Protein AF-0000000076532646 (afdb_homodimer)

InterPro domains:
  IPR001054 Adenylyl cyclase class-3/4/guanylyl cyclase [PF00211] (426-469)
  IPR001054 Adenylyl cyclase class-3/4/guanylyl cyclase [PS50125] (433-471)
  IPR011644 Heme NO-binding [PF07700] (2-127)
  IPR011645 Haem NO binding associated [PF07701] (229-418)
  IPR024096 NO signalling/Golgi transport ligand-binding domain superfamily [SSF111126] (2-154)
  IPR029787 Nucleotide cyclase [G3DSA:3.30.70.1230] (420-470)
  IPR029787 Nucleotide cyclase [SSF55073] (419-469)
  IPR038158 H-NOX domain superfamily [G3DSA:3.90.1520.10] (1-157)
  IPR042463 Haem NO binding associated domain superfamily [G3DSA:3.30.450.260] (229-355)

Solvent-accessible surface area (backbone atoms only — not comparable to full-atom values): 51917 Å² total; per-residue (Å²): 111,100,88,64,89,74,60,65,66,57,53,50,49,53,48,52,50,49,23,66,73,70,70,46,56,66,58,56,51,31,20,52,45,18,35,47,50,51,52,48,43,39,72,70,70,41,36,65,62,60,59,30,31,19,90,45,67,68,41,34,49,42,38,44,33,46,51,48,56,56,47,29,71,78,36,72,81,62,84,74,61,44,48,37,66,36,54,44,95,85,74,38,36,35,38,37,38,38,26,77,63,81,88,54,70,43,26,50,51,18,32,52,33,44,45,28,39,72,77,63,74,35,54,52,48,70,43,82,59,44,76,44,78,41,82,43,71,85,38,63,27,40,38,35,34,29,40,40,42,77,57,77,70,71,72,68,67,70,61,61,86,74,72,85,76,62,77,59,58,61,48,48,51,48,47,49,50,49,49,51,46,50,48,47,31,43,46,54,43,44,60,66,56,49,76,70,68,65,50,68,58,52,53,37,45,48,49,58,65,32,64,73,70,65,81,80,65,84,77,78,72,72,75,52,93,63,70,90,72,53,53,66,55,50,25,57,63,40,20,40,33,40,28,23,36,78,83,34,30,46,68,40,51,10,40,49,45,31,70,77,40,56,67,65,66,46,81,68,35,48,50,70,75,44,34,44,58,68,28,60,64,47,52,96,44,62,58,54,44,44,68,47,38,53,38,56,35,27,37,31,44,40,53,88,72,44,59,76,89,52,52,83,36,70,64,56,38,32,34,18,26,55,44,76,37,75,93,78,53,32,37,38,37,41,35,40,75,65,60,66,28,64,66,56,32,50,61,58,72,44,31,54,55,67,48,42,85,44,46,42,55,57,56,38,22,54,50,39,43,50,46,52,53,50,50,52,50,40,51,50,50,52,51,50,32,51,51,39,49,52,49,35,51,50,43,51,52,52,32,49,40,50,47,52,55,42,48,72,75,32,58,60,73,55,46,55,35,48,57,71,70,44,84,81,72,90,76,89,65,96,79,76,89,78,85,83,83,77,71,81,64,45,67,59,47,58,70,75,42,55,70,67,56,50,50,52,48,49,53,53,51,50,52,52,47,47,62,68,57,63,114,112,100,88,64,86,73,60,65,66,58,52,50,49,52,47,51,51,50,23,65,75,69,69,47,54,65,59,56,52,32,19,50,44,18,35,47,49,50,52,49,42,39,73,70,69,40,35,63,60,60,60,28,32,20,90,45,68,68,40,32,49,42,38,43,31,47,51,47,57,55,49,28,72,79,36,72,82,60,82,73,61,43,48,39,65,34,54,45,95,85,75,37,36,36,39,38,39,37,25,76,63,80,88,56,68,44,25,50,51,18,33,53,34,46,45,29,39,72,75,63,73,36,51,49,49,69,44,81,59,45,78,45,79,41,82,43,69,85,38,64,27,39,36,36,32,28,41,39,43,77,59,78,71,72,73,69,68,70,62,62,87,75,74,83,75,62,77,60,58,62,49,50,53,50,48,49,50,50,50,51,46,50,47,48,29,44,46,53,41,44,60,65,58,49,74,71,68,64,50,68,57,53,53,39,45,50,50,59,64,30,64,74,69,66,81,82,64,84,77,78,72,72,76,52,92,62,71,90,72,53,53,65,56,48,26,58,66,38,20,40,33,39,27,23,35,78,84,34,30,46,68,40,51,9,39,50,46,32,70,77,40,56,70,66,66,44,83,70,37,48,50,72,75,43,35,45,59,68,30,60,62,46,51,97,44,62,57,53,44,45,67,47,38,53,35,55,35,28,36,32,44,41,51,87,72,45,60,77,88,50,52,84,37,69,65,56,38,33,33,19,28,56,44,75,38,75,92,78,53,32,36,37,38,39,36,41,75,62,61,66,29,63,64,56,33,49,61,60,71,44,31,54,55,67,47,42,84,46,48,41,56,58,56,39,23,55,49,40,42,51,47,54,54,48,51,53,51,41,52,51,48,50,51,51,33,51,50,40,49,52,49,34,51,50,42,51,52,53,34,49,40,52,47,53,56,42,48,74,76,33,58,60,73,56,44,56,36,47,59,71,70,44,85,79,73,88,77,89,65,96,78,76,89,79,86,82,83,78,71,80,65,46,67,58,48,57,70,74,45,55,70,66,56,50,49,51,49,48,51,53,50,49,53,51,48,46,62,69,55,63,114

pLDDT: mean 78.96, std 16.85, range [30.5, 97.56]

Foldseek 3Di:
DVQDDDDVVVVVVVLVVVCVVVVHDSLVSLLQVLLVVLVVCCVVPCVVVQLPQDPALLSSQLRVQVVQVVVCVVRVPDFDWAWAWFQDPVRKIKIKIKGPDPDNCSSVQSNSQNCCCPNVVWGKGKDWLDWDWDAFPVGIIIIIIIIIDTDDPPPPPPPDPDDCPDPVVVVVVVVVVVVVSVVVSCCVVVVVPDPPCPDLVNLLCRLAVGSDDDPPPPDDDDDDPDDDDDQLRVLALQQAKFKAAQQQFTDDHHNLVCVLQVVSVDHRDHPVVFKDWPPPRGDPGSSGCSVRQSHKIKIWTDLVRDDPVQSVFHIWIWIFGWHQDPVVRMIMTRTDTDDQEVVSCVSSVHDLVSDRPVDCVSVNHVVSHVVVVVVVVVVVVVVVVVVVVVVVVVVVVVVVVVLVVVCVPPPPVCSVCVVVVHDDDDDDDPDDDDDDDDDPPVVVVPVVDDPVVVVVVVVVVVVVVCVVPVD/DVQDDDDVVVVVVVLVVVCVVVVHDSLVSLLQVLLVVLVVCCVVPCVVVQLPQDPALQSSQLRVQVVQVVVCVVRVPDFDWAWAWFQDPVRKIKIKIKGPDPDNCSSVQSNSQNCCCPNVVWGKGKDWLDWDWDAFPVGIIIITIIIIDTDDPPPPPPPDPDDCPDPVVVVVVVVVVVVVSVVVSCCVVVVVPDPPCPDLVNLLCRLAVGSDDDPPPPDDDDDDPDDDDDLLRVLALQQAKFKAAQQQFTDDHHNLVCVLQVVSVDHRDHPVVFKDWPPPRGDPGSSRCSVRQSHKIKIWTDLVNDDPVQSPFHIWIWIFGWHQDPVVRMIMTRTDTDDQEVVSCVSSVHDLVSDRPVDCVSVNHVVSHVVVVVVVVVVVVVVVVVVVVVVVVVVVVVVVVVVVVVCVPPPPVCVVCVVVVHDDDDDDDPDDDDDDDDDPPVVVVPVVDDPVVVVVVVVVVVVVVCVVPVD

Organism: Gulo gulo (NCBI:txid48420)

Secondary structure (DSSP, 8-state):
-TT-PPPHHHHHHHHHHHHHHHT--HHHHHHHHHHHHHHHHIIIIIHHHHHTS-SSHHHHHHTHHHHHHHHHHHSTT----EEEEEE-TTS-EEEEEEESSTT-TTHHHHHHHHHHHHHH--EEEEEEEEEEEEEETTEEEEEEEEEEEEE-SHHHHT--SSS---THHHHHHHHHHHHHHHHHHHHHHHHHHS-----HHHHHHHHHHGGG--SS----PPPPSS----HHHHHHHS-SEEEEETT-BEEEE-HHHHHHSGGGGSTT-BHHHHEEEEES---SSHHHHHHTTTSPEEEEE-GGGS-GGGTTSPPPEEEEEEEEETTTTEEEEEEEE---SHHHHHHTT--GGGS-TT-THHHHHHHHHHHHHHHHHHHHHHHHHHHHHHHHHHHHHHHHHHHHHHHHHS-HHHHHHHHTTPPPP----SS--------TTHHHHHHHS-HHHHHHHHHHHHHHHHHHH--/-TT-PPPHHHHHHHHHHHHHHHT--HHHHHHHHHHHHHHHHIIIIIHHHHHTS-SSHHHHHHTHHHHHHHHHHHSTT----EEEEEE-TTS-EEEEEEESSTT-TTHHHHHHHHHHHHHH--EEEEEEEEEEEEEETTEEEEEEEEEEEEE--HHHHS--SSS---THHHHHHHHHHHHHHHHHHHHHHHHHHS-----HHHHHHHHHHGGG--SS----PPPPSS----HHHHHHHS-SEEEEETT-BEEEE-HHHHHHSGGGGSTT-BHHHHEEEEES---SSHHHHHHTTTSPEEEEE-GGGS-GGGTTSPPPEEEEEEEEETTTTEEEEEEEE---SHHHHHHTT--GGGS-TT-THHHHHHHHHHHHHHHHHHHHHHHHHHHHHHHHHHHHHHHHHHHHHHHHHS-HHHHHHHHTTPPPP----SS--------TTHHHHHHHS-HHHHHHHHHHHHHHHHHHH--

Structure (mmCIF, N/CA/C/O backbone):
data_AF-0000000076532646-model_v1
#
loop_
_entity.id
_entity.type
_entity.pdbx_description
1 polymer 'guanylate cyclase'
#
loop_
_atom_site.group_PDB
_atom_site.id
_atom_site.type_symbol
_atom_site.label_atom_id
_atom_site.label_alt_id
_atom_site.label_comp_id
_atom_site.label_asym_id
_atom_site.label_entity_id
_atom_site.label_seq_id
_atom_site.pdbx_PDB_ins_code
_atom_site.Cartn_x
_atom_site.Cartn_y
_atom_site.Cartn_z
_atom_site.occupancy
_atom_site.B_iso_or_equiv
_atom_site.auth_seq_id
_atom_site.auth_comp_id
_atom_site.auth_asym_id
_atom_site.auth_atom_id
_atom_site.pdbx_PDB_model_num
ATOM 1 N N . MET A 1 1 ? -17.031 -9.195 -20.203 1 38.28 1 MET A N 1
ATOM 2 C CA . MET A 1 1 ? -15.656 -9.5 -19.828 1 38.28 1 MET A CA 1
ATOM 3 C C . MET A 1 1 ? -15.07 -8.391 -18.969 1 38.28 1 MET A C 1
ATOM 5 O O . MET A 1 1 ? -15.25 -7.207 -19.266 1 38.28 1 MET A O 1
ATOM 9 N N . THR A 1 2 ? -14.648 -8.625 -17.781 1 48.88 2 THR A N 1
ATOM 10 C CA . THR A 1 2 ? -14.344 -7.754 -16.656 1 48.88 2 THR A CA 1
ATOM 11 C C . THR A 1 2 ? -13.383 -6.645 -17.062 1 48.88 2 THR A C 1
ATOM 13 O O . THR A 1 2 ? -13.445 -5.531 -16.547 1 48.88 2 THR A O 1
ATOM 16 N N . TYR A 1 3 ? -12.641 -6.867 -18.281 1 55.56 3 TYR A N 1
ATOM 17 C CA . TYR A 1 3 ? -11.594 -5.891 -18.562 1 55.56 3 TYR A CA 1
ATOM 18 C C . TYR A 1 3 ? -11.781 -5.27 -19.953 1 55.56 3 TYR A C 1
ATOM 20 O O . TYR A 1 3 ? -10.867 -4.645 -20.484 1 55.56 3 TYR A O 1
ATOM 28 N N . THR A 1 4 ? -13.086 -5.453 -20.469 1 60.56 4 THR A N 1
ATOM 29 C CA . THR A 1 4 ? -13.305 -4.883 -21.797 1 60.56 4 THR A CA 1
ATOM 30 C C . THR A 1 4 ? -14.281 -3.715 -21.719 1 60.56 4 THR A C 1
ATOM 32 O O . THR A 1 4 ? -15.273 -3.77 -21 1 60.56 4 THR A O 1
ATOM 35 N N . VAL A 1 5 ? -13.883 -2.646 -22.453 1 68.88 5 VAL A N 1
ATOM 36 C CA . VAL A 1 5 ? -14.75 -1.477 -22.516 1 68.88 5 VAL A CA 1
ATOM 37 C C . VAL A 1 5 ? -15.57 -1.507 -23.797 1 68.88 5 VAL A C 1
ATOM 39 O O . VAL A 1 5 ? -15.031 -1.747 -24.875 1 68.88 5 VAL A O 1
ATOM 42 N N . TYR A 1 6 ? -16.844 -1.446 -23.656 1 72 6 TYR A N 1
ATOM 43 C CA . TYR A 1 6 ? -17.734 -1.382 -24.797 1 72 6 TYR A CA 1
ATOM 44 C C . TYR A 1 6 ? -18.219 0.046 -25.047 1 72 6 TYR A C 1
ATOM 46 O O . TYR A 1 6 ? -18.359 0.827 -24.109 1 72 6 TYR A O 1
ATOM 54 N N . ASP A 1 7 ? -18.406 0.312 -26.281 1 80.12 7 ASP A N 1
ATOM 55 C CA . ASP A 1 7 ? -18.922 1.629 -26.641 1 80.12 7 ASP A CA 1
ATOM 56 C C . ASP A 1 7 ? -20.312 1.847 -26.047 1 80.12 7 ASP A C 1
ATOM 58 O O . ASP A 1 7 ? -21.141 0.923 -26.016 1 80.12 7 ASP A O 1
ATOM 62 N N . ASP A 1 8 ? -20.578 3.064 -25.672 1 81.69 8 ASP A N 1
ATOM 63 C CA . ASP A 1 8 ? -21.844 3.406 -25.047 1 81.69 8 ASP A CA 1
ATOM 64 C C . ASP A 1 8 ? -23.016 3.182 -26.016 1 81.69 8 ASP A C 1
ATOM 66 O O . ASP A 1 8 ? -24.125 2.881 -25.578 1 81.69 8 ASP A O 1
ATOM 70 N N . ILE A 1 9 ? -22.688 3.309 -27.234 1 82.69 9 ILE A N 1
ATOM 71 C CA . ILE A 1 9 ? -23.719 3.137 -28.25 1 82.69 9 ILE A CA 1
ATOM 72 C C . ILE A 1 9 ? -24.266 1.71 -28.188 1 82.69 9 ILE A C 1
ATOM 74 O O . ILE A 1 9 ? -25.469 1.492 -28.312 1 82.69 9 ILE A O 1
ATOM 78 N N . ILE A 1 10 ? -23.375 0.902 -28.016 1 84.25 10 ILE A N 1
ATOM 79 C CA . ILE A 1 10 ? -23.781 -0.497 -27.938 1 84.25 10 ILE A CA 1
ATOM 80 C C . ILE A 1 10 ? -24.609 -0.725 -26.672 1 84.25 10 ILE A C 1
ATOM 82 O O . ILE A 1 10 ? -25.609 -1.434 -26.703 1 84.25 10 ILE A O 1
ATOM 86 N N . THR A 1 11 ? -24.172 -0.152 -25.672 1 83.31 11 THR A N 1
ATOM 87 C CA . THR A 1 11 ? -24.875 -0.286 -24.406 1 83.31 11 THR A CA 1
ATOM 88 C C . THR A 1 11 ? -26.297 0.292 -24.5 1 83.31 11 THR A C 1
ATOM 90 O O . THR A 1 11 ? -27.25 -0.326 -24.047 1 83.31 11 THR A O 1
ATOM 93 N N . ILE A 1 12 ? -26.406 1.398 -25.141 1 85.19 12 ILE A N 1
ATOM 94 C CA . ILE A 1 12 ? -27.688 2.066 -25.281 1 85.19 12 ILE A CA 1
ATOM 95 C C . ILE A 1 12 ? -28.594 1.248 -26.203 1 85.19 12 ILE A C 1
ATOM 97 O O . ILE A 1 12 ? -29.797 1.13 -25.938 1 85.19 12 ILE A O 1
ATOM 101 N N . LYS A 1 13 ? -28 0.678 -27.156 1 88.31 13 LYS A N 1
ATOM 102 C CA . LYS A 1 13 ? -28.766 -0.168 -28.062 1 88.31 13 LYS A CA 1
ATOM 103 C C . LYS A 1 13 ? -29.312 -1.393 -27.328 1 88.31 13 LYS A C 1
ATOM 105 O O . LYS A 1 13 ? -30.453 -1.8 -27.562 1 88.31 13 LYS A O 1
ATOM 110 N N . LEU A 1 14 ? -28.531 -1.933 -26.547 1 88.06 14 LEU A N 1
ATOM 111 C CA . LEU A 1 14 ? -28.969 -3.086 -25.766 1 88.06 14 LEU A CA 1
ATOM 112 C C . LEU A 1 14 ? -30.109 -2.711 -24.828 1 88.06 14 LEU A C 1
ATOM 114 O O . LEU A 1 14 ? -31.047 -3.486 -24.656 1 88.06 14 LEU A O 1
ATOM 118 N N . ILE A 1 15 ? -30.016 -1.541 -24.328 1 87.56 15 ILE A N 1
ATOM 119 C CA . ILE A 1 15 ? -31.047 -1.065 -23.406 1 87.56 15 ILE A CA 1
ATOM 120 C C . ILE A 1 15 ? -32.344 -0.795 -24.156 1 87.56 15 ILE A C 1
ATOM 122 O O . ILE A 1 15 ? -33.438 -1.146 -23.688 1 87.56 15 ILE A O 1
ATOM 126 N N . GLN A 1 16 ? -32.156 -0.238 -25.344 1 89 16 GLN A N 1
ATOM 127 C CA . GLN A 1 16 ? -33.312 0.05 -26.156 1 89 16 GLN A CA 1
ATOM 128 C C . GLN A 1 16 ? -34.031 -1.234 -26.578 1 89 16 GLN A C 1
ATOM 130 O O . GLN A 1 16 ? -35.281 -1.297 -26.562 1 89 16 GLN A O 1
ATOM 135 N N . GLU A 1 17 ? -33.281 -2.176 -26.844 1 91.81 17 GLU A N 1
ATOM 136 C CA . GLU A 1 17 ? -33.875 -3.465 -27.219 1 91.81 17 GLU A CA 1
ATOM 137 C C . GLU A 1 17 ? -34.562 -4.121 -26.031 1 91.81 17 GLU A C 1
ATOM 139 O O . GLU A 1 17 ? -35.625 -4.738 -26.172 1 91.81 17 GLU A O 1
ATOM 144 N N . ALA A 1 18 ? -33.969 -4.016 -24.969 1 90.31 18 ALA A N 1
ATOM 145 C CA . ALA A 1 18 ? -34.562 -4.551 -23.75 1 90.31 18 ALA A CA 1
ATOM 146 C C . ALA A 1 18 ? -35.906 -3.846 -23.422 1 90.31 18 ALA A C 1
ATOM 148 O O . ALA A 1 18 ? -36.844 -4.48 -22.984 1 90.31 18 ALA A O 1
ATOM 149 N N . CYS A 1 19 ? -35.875 -2.539 -23.656 1 90.25 19 CYS A N 1
ATOM 150 C CA . CYS A 1 19 ? -37.094 -1.75 -23.453 1 90.25 19 CYS A CA 1
ATOM 151 C C . CYS A 1 19 ? -38.219 -2.221 -24.359 1 90.25 19 CYS A C 1
ATOM 153 O O . CYS A 1 19 ? -39.344 -2.33 -23.922 1 90.25 19 CYS A O 1
ATOM 155 N N . ARG A 1 20 ? -37.844 -2.527 -25.516 1 91.38 20 ARG A N 1
ATOM 156 C CA . ARG A 1 20 ? -38.812 -2.965 -26.5 1 91.38 20 ARG A CA 1
ATOM 157 C C . ARG A 1 20 ? -39.375 -4.34 -26.156 1 91.38 20 ARG A C 1
ATOM 159 O O . ARG A 1 20 ? -40.562 -4.559 -26.234 1 91.38 20 ARG A O 1
ATOM 166 N N . VAL A 1 21 ? -38.562 -5.191 -25.688 1 91.31 21 VAL A N 1
ATOM 167 C CA . VAL A 1 21 ? -38.938 -6.574 -25.438 1 91.31 21 VAL A CA 1
ATOM 168 C C . VAL A 1 21 ? -39.75 -6.648 -24.141 1 91.31 21 VAL A C 1
ATOM 170 O O . VAL A 1 21 ? -40.75 -7.387 -24.062 1 91.31 21 VAL A O 1
ATOM 173 N N . LEU A 1 22 ? -39.438 -5.93 -23.141 1 90.19 22 LEU A N 1
ATOM 174 C CA . LEU A 1 22 ? -40.062 -6.027 -21.828 1 90.19 22 LEU A CA 1
ATOM 175 C C . LEU A 1 22 ? -41.219 -5.039 -21.688 1 90.19 22 LEU A C 1
ATOM 177 O O . LEU A 1 22 ? -42.062 -5.184 -20.797 1 90.19 22 LEU A O 1
ATOM 181 N N . GLY A 1 23 ? -41.25 -4.059 -22.547 1 89.94 23 GLY A N 1
ATOM 182 C CA . GLY A 1 23 ? -42.281 -3.057 -22.516 1 89.94 23 GLY A CA 1
ATOM 183 C C . GLY A 1 23 ? -42.156 -2.076 -21.375 1 89.94 23 GLY A C 1
ATOM 184 O O . GLY A 1 23 ? -43.125 -1.692 -20.75 1 89.94 23 GLY A O 1
ATOM 185 N N . VAL A 1 24 ? -41.031 -1.821 -20.922 1 89.81 24 VAL A N 1
ATOM 186 C CA . VAL A 1 24 ? -40.75 -0.912 -19.812 1 89.81 24 VAL A CA 1
ATOM 187 C C . VAL A 1 24 ? -39.938 0.28 -20.297 1 89.81 24 VAL A C 1
ATOM 189 O O . VAL A 1 24 ? -39.344 0.225 -21.375 1 89.81 24 VAL A O 1
ATOM 192 N N . SER A 1 25 ? -40.062 1.436 -19.672 1 91.94 25 SER A N 1
ATOM 193 C CA . SER A 1 25 ? -39.312 2.643 -20.047 1 91.94 25 SER A CA 1
ATOM 194 C C . SER A 1 25 ? -37.812 2.479 -19.828 1 91.94 25 SER A C 1
ATOM 196 O O . SER A 1 25 ? -37.375 1.604 -19.078 1 91.94 25 SER A O 1
ATOM 198 N N . MET A 1 26 ? -37.062 3.299 -20.516 1 89.81 26 MET A N 1
ATOM 199 C CA . MET A 1 26 ? -35.625 3.289 -20.391 1 89.81 26 MET A CA 1
ATOM 200 C C . MET A 1 26 ? -35.188 3.629 -18.969 1 89.81 26 MET A C 1
ATOM 202 O O . MET A 1 26 ? -34.25 3.055 -18.453 1 89.81 26 MET A O 1
ATOM 206 N N . GLU A 1 27 ? -35.906 4.504 -18.391 1 90.62 27 GLU A N 1
ATOM 207 C CA . GLU A 1 27 ? -35.625 4.91 -17.016 1 90.62 27 GLU A CA 1
ATOM 208 C C . GLU A 1 27 ? -35.781 3.742 -16.047 1 90.62 27 GLU A C 1
ATOM 210 O O . GLU A 1 27 ? -34.938 3.547 -15.164 1 90.62 27 GLU A O 1
ATOM 215 N N . ALA A 1 28 ? -36.75 3.041 -16.266 1 91.56 28 ALA A N 1
ATOM 216 C CA . ALA A 1 28 ? -37.031 1.909 -15.375 1 91.56 28 ALA A CA 1
ATOM 217 C C . ALA A 1 28 ? -35.969 0.815 -15.539 1 91.56 28 ALA A C 1
ATOM 219 O O . ALA A 1 28 ? -35.562 0.204 -14.562 1 91.56 28 ALA A O 1
ATOM 220 N N . ILE A 1 29 ? -35.625 0.598 -16.75 1 91 29 ILE A N 1
ATOM 221 C CA . ILE A 1 29 ? -34.656 -0.45 -17.016 1 91 29 ILE A CA 1
ATOM 222 C C . ILE A 1 29 ? -33.281 -0.065 -16.422 1 91 29 ILE A C 1
ATOM 224 O O . ILE A 1 29 ? -32.594 -0.909 -15.852 1 91 29 ILE A O 1
ATOM 228 N N . LEU A 1 30 ? -32.906 1.145 -16.594 1 93 30 LEU A N 1
ATOM 229 C CA . LEU A 1 30 ? -31.641 1.608 -16.062 1 93 30 LEU A CA 1
ATOM 230 C C . LEU A 1 30 ? -31.641 1.573 -14.539 1 93 30 LEU A C 1
ATOM 232 O O . LEU A 1 30 ? -30.625 1.233 -13.93 1 93 30 LEU A O 1
ATOM 236 N N . LYS A 1 31 ? -32.719 1.92 -13.961 1 93.69 31 LYS A N 1
ATOM 237 C CA . LYS A 1 31 ? -32.812 1.844 -12.508 1 93.69 31 LYS A CA 1
ATOM 238 C C . LYS A 1 31 ? -32.688 0.405 -12.023 1 93.69 31 LYS A C 1
ATOM 240 O O . LYS A 1 31 ? -32 0.14 -11.031 1 93.69 31 LYS A O 1
ATOM 245 N N . LEU A 1 32 ? -33.344 -0.506 -12.719 1 92.19 32 LEU A N 1
ATOM 246 C CA . LEU A 1 32 ? -33.25 -1.92 -12.375 1 92.19 32 LEU A CA 1
ATOM 247 C C . LEU A 1 32 ? -31.828 -2.428 -12.547 1 92.19 32 LEU A C 1
ATOM 249 O O . LEU A 1 32 ? -31.344 -3.246 -11.758 1 92.19 32 LEU A O 1
ATOM 253 N N . PHE A 1 33 ? -31.297 -1.96 -13.578 1 91.19 33 PHE A N 1
ATOM 254 C CA . PHE A 1 33 ? -29.906 -2.332 -13.812 1 91.19 33 PHE A CA 1
ATOM 255 C C . PHE A 1 33 ? -29.016 -1.845 -12.68 1 91.19 33 PHE A C 1
ATOM 257 O O . PHE A 1 33 ? -28.125 -2.561 -12.242 1 91.19 33 PHE A O 1
ATOM 264 N N . GLY A 1 34 ? -29.156 -0.65 -12.242 1 93.5 34 GLY A N 1
ATOM 265 C CA . GLY A 1 34 ? -28.391 -0.125 -11.125 1 93.5 34 GLY A CA 1
ATOM 266 C C . GLY A 1 34 ? -28.5 -0.978 -9.875 1 93.5 34 GLY A C 1
ATOM 267 O O . GLY A 1 34 ? -27.484 -1.265 -9.227 1 93.5 34 GLY A O 1
ATOM 268 N N . GLU A 1 35 ? -29.672 -1.353 -9.609 1 92.5 35 GLU A N 1
ATOM 269 C CA . GLU A 1 35 ? -29.891 -2.221 -8.453 1 92.5 35 GLU A CA 1
ATOM 270 C C . GLU A 1 35 ? -29.156 -3.551 -8.617 1 92.5 35 GLU A C 1
ATOM 272 O O . GLU A 1 35 ? -28.5 -4.027 -7.684 1 92.5 35 GLU A O 1
ATOM 277 N N . TYR A 1 36 ? -29.312 -4.055 -9.781 1 91.31 36 TYR A N 1
ATOM 278 C CA . TYR A 1 36 ? -28.656 -5.328 -10.07 1 91.31 36 TYR A CA 1
ATOM 279 C C . TYR A 1 36 ? -27.141 -5.188 -10.016 1 91.31 36 TYR A C 1
ATOM 281 O O . TYR A 1 36 ? -26.453 -6.086 -9.531 1 91.31 36 TYR A O 1
ATOM 289 N N . PHE A 1 37 ? -26.703 -4.172 -10.578 1 91.19 37 PHE A N 1
ATOM 290 C CA . PHE A 1 37 ? -25.266 -3.938 -10.617 1 91.19 37 PHE A CA 1
ATOM 291 C C . PHE A 1 37 ? -24.688 -3.916 -9.211 1 91.19 37 PHE A C 1
ATOM 293 O O . PHE A 1 37 ? -23.609 -4.469 -8.977 1 91.19 37 PHE A O 1
ATOM 300 N N . PHE A 1 38 ? -25.328 -3.289 -8.359 1 93.12 38 PHE A N 1
ATOM 301 C CA . PHE A 1 38 ? -24.891 -3.252 -6.969 1 93.12 38 PHE A CA 1
ATOM 302 C C . PHE A 1 38 ? -24.828 -4.656 -6.383 1 93.12 38 PHE A C 1
ATOM 304 O O . PHE A 1 38 ? -23.844 -5.027 -5.738 1 93.12 38 PHE A O 1
ATOM 311 N N . LYS A 1 39 ? -25.828 -5.414 -6.598 1 87.81 39 LYS A N 1
ATOM 312 C CA . LYS A 1 39 ? -25.844 -6.789 -6.113 1 87.81 39 LYS A CA 1
ATOM 313 C C . LYS A 1 39 ? -24.734 -7.621 -6.742 1 87.81 39 LYS A C 1
ATOM 315 O O . LYS A 1 39 ? -24.125 -8.453 -6.07 1 87.81 39 LYS A O 1
ATOM 320 N N . PHE A 1 40 ? -24.625 -7.363 -7.918 1 86.06 40 PHE A N 1
ATOM 321 C CA . PHE A 1 40 ? -23.562 -8.055 -8.641 1 86.06 40 PHE A CA 1
ATOM 322 C C . PHE A 1 40 ? -22.203 -7.762 -8.023 1 86.06 40 PHE A C 1
ATOM 324 O O . PHE A 1 40 ? -21.391 -8.672 -7.848 1 86.06 40 PHE A O 1
ATOM 331 N N . CYS A 1 41 ? -21.906 -6.5 -7.742 1 86 41 CYS A N 1
ATOM 332 C CA . CYS A 1 41 ? -20.625 -6.109 -7.145 1 86 41 CYS A CA 1
ATOM 333 C C . CYS A 1 41 ? -20.438 -6.773 -5.785 1 86 41 CYS A C 1
ATOM 335 O O . CYS A 1 41 ? -19.344 -7.23 -5.461 1 86 41 CYS A O 1
ATOM 337 N N . LYS A 1 42 ? -21.484 -6.82 -5.078 1 85.44 42 LYS A N 1
ATOM 338 C CA . LYS A 1 42 ? -21.438 -7.453 -3.764 1 85.44 42 LYS A CA 1
ATOM 339 C C . LYS A 1 42 ? -21.062 -8.93 -3.879 1 85.44 42 LYS A C 1
ATOM 341 O O . LYS A 1 42 ? -20.234 -9.43 -3.119 1 85.44 42 LYS A O 1
ATOM 346 N N . MET A 1 43 ? -21.656 -9.539 -4.867 1 80.56 43 MET A N 1
ATOM 347 C CA . MET A 1 43 ? -21.453 -10.977 -5.035 1 80.56 43 MET A CA 1
ATOM 348 C C . MET A 1 43 ? -20.094 -11.281 -5.656 1 80.56 43 MET A C 1
ATOM 350 O O . MET A 1 43 ? -19.578 -12.383 -5.516 1 80.56 43 MET A O 1
ATOM 354 N N . SER A 1 44 ? -19.625 -10.297 -6.258 1 74.69 44 SER A N 1
ATOM 355 C CA . SER A 1 44 ? -18.359 -10.484 -6.957 1 74.69 44 SER A CA 1
ATOM 356 C C . SER A 1 44 ? -17.172 -10.234 -6.035 1 74.69 44 SER A C 1
ATOM 358 O O . SER A 1 44 ? -16.047 -10.023 -6.5 1 74.69 44 SER A O 1
ATOM 360 N N . GLY A 1 45 ? -17.391 -10.07 -4.746 1 74.38 45 GLY A N 1
ATOM 361 C CA . GLY A 1 45 ? -16.281 -9.961 -3.799 1 74.38 45 GLY A CA 1
ATOM 362 C C . GLY A 1 45 ? -16.031 -8.539 -3.326 1 74.38 45 GLY A C 1
ATOM 363 O O . GLY A 1 45 ? -15.102 -8.289 -2.57 1 74.38 45 GLY A O 1
ATOM 364 N N . TYR A 1 46 ? -16.812 -7.625 -3.779 1 79.94 46 TYR A N 1
ATOM 365 C CA . TYR A 1 46 ? -16.594 -6.23 -3.414 1 79.94 46 TYR A CA 1
ATOM 366 C C . TYR A 1 46 ? -17.484 -5.828 -2.246 1 79.94 46 TYR A C 1
ATOM 368 O O . TYR A 1 46 ? -17.625 -4.641 -1.942 1 79.94 46 TYR A O 1
ATOM 376 N N . ASP A 1 47 ? -18.031 -6.719 -1.677 1 83.69 47 ASP A N 1
ATOM 377 C CA . ASP A 1 47 ? -19 -6.445 -0.609 1 83.69 47 ASP A CA 1
ATOM 378 C C . ASP A 1 47 ? -18.328 -5.703 0.547 1 83.69 47 ASP A C 1
ATOM 380 O O . ASP A 1 47 ? -18.797 -4.641 0.962 1 83.69 47 ASP A O 1
ATOM 384 N N . ARG A 1 48 ? -17.312 -6.238 0.99 1 81.56 48 ARG A N 1
ATOM 385 C CA . ARG A 1 48 ? -16.641 -5.633 2.135 1 81.56 48 ARG A CA 1
ATOM 386 C C . ARG A 1 48 ? -16.141 -4.234 1.799 1 81.56 48 ARG A C 1
ATOM 388 O O . ARG A 1 48 ? -16.188 -3.332 2.639 1 81.56 48 ARG A O 1
ATOM 395 N N . MET A 1 49 ? -15.609 -4.102 0.665 1 85.81 49 MET A N 1
ATOM 396 C CA . MET A 1 49 ? -15.117 -2.803 0.21 1 85.81 49 MET A CA 1
ATOM 397 C C . MET A 1 49 ? -16.234 -1.769 0.197 1 85.81 49 MET A C 1
ATOM 399 O O . MET A 1 49 ? -16.047 -0.637 0.647 1 85.81 49 MET A O 1
ATOM 403 N N . LEU A 1 50 ? -17.375 -2.166 -0.259 1 89 50 LEU A N 1
ATOM 404 C CA . LEU A 1 50 ? -18.5 -1.256 -0.353 1 89 50 LEU A CA 1
ATOM 405 C C . LEU A 1 50 ? -19.078 -0.957 1.028 1 89 50 LEU A C 1
ATOM 407 O O . LEU A 1 50 ? -19.438 0.187 1.323 1 89 50 LEU A O 1
ATOM 411 N N . ARG A 1 51 ? -19.047 -1.888 1.854 1 87.62 51 ARG A N 1
ATOM 412 C CA . ARG A 1 51 ? -19.594 -1.736 3.199 1 87.62 51 ARG A CA 1
ATOM 413 C C . ARG A 1 51 ? -18.734 -0.787 4.031 1 87.62 51 ARG A C 1
ATOM 415 O O . ARG A 1 51 ? -19.25 -0.067 4.887 1 87.62 51 ARG A O 1
ATOM 422 N N . THR A 1 52 ? -17.531 -0.786 3.787 1 89 52 THR A N 1
ATOM 423 C CA . THR A 1 52 ? -16.625 -0.007 4.613 1 89 52 THR A CA 1
ATOM 424 C C . THR A 1 52 ? -16.359 1.362 3.992 1 89 52 THR A C 1
ATOM 426 O O . THR A 1 52 ? -15.57 2.148 4.516 1 89 52 THR A O 1
ATOM 429 N N . LEU A 1 53 ? -16.984 1.645 2.932 1 89.62 53 LEU A N 1
ATOM 430 C CA . LEU A 1 53 ? -16.719 2.891 2.219 1 89.62 53 LEU A CA 1
ATOM 431 C C . LEU A 1 53 ? -17.172 4.094 3.049 1 89.62 53 LEU A C 1
ATOM 433 O O . LEU A 1 53 ? -16.469 5.113 3.09 1 89.62 53 LEU A O 1
ATOM 437 N N . GLY A 1 54 ? -18.312 3.965 3.684 1 89.88 54 GLY A N 1
ATOM 438 C CA . GLY A 1 54 ? -18.844 5.031 4.508 1 89.88 54 GLY A CA 1
ATOM 439 C C . GLY A 1 54 ? -19.766 4.527 5.609 1 89.88 54 GLY A C 1
ATOM 440 O O . GLY A 1 54 ? -20.344 3.449 5.496 1 89.88 54 GLY A O 1
ATOM 441 N N . GLY A 1 55 ? -19.828 5.348 6.703 1 85.38 55 GLY A N 1
ATOM 442 C CA . GLY A 1 55 ? -20.672 4.973 7.824 1 85.38 55 GLY A CA 1
ATOM 443 C C . GLY A 1 55 ? -22.125 5.363 7.625 1 85.38 55 GLY A C 1
ATOM 444 O O . GLY A 1 55 ? -23 4.906 8.359 1 85.38 55 GLY A O 1
ATOM 445 N N . ASN A 1 56 ? -22.406 6.223 6.738 1 86.94 56 ASN A N 1
ATOM 446 C CA . ASN A 1 56 ? -23.75 6.637 6.34 1 86.94 56 ASN A CA 1
ATOM 447 C C . ASN A 1 56 ? -23.828 6.879 4.836 1 86.94 56 ASN A C 1
ATOM 449 O O . ASN A 1 56 ? -22.828 6.793 4.129 1 86.94 56 ASN A O 1
ATOM 453 N N . LEU A 1 57 ? -25 7.113 4.359 1 88.19 57 LEU A N 1
ATOM 454 C CA . LEU A 1 57 ? -25.219 7.219 2.92 1 88.19 57 LEU A CA 1
ATOM 455 C C . LEU A 1 57 ? -24.422 8.383 2.338 1 88.19 57 LEU A C 1
ATOM 457 O O . LEU A 1 57 ? -23.828 8.266 1.265 1 88.19 57 LEU A O 1
ATOM 461 N N . THR A 1 58 ? -24.422 9.5 3.004 1 86.38 58 THR A N 1
ATOM 462 C CA . THR A 1 58 ? -23.703 10.68 2.539 1 86.38 58 THR A CA 1
ATOM 463 C C . THR A 1 58 ? -22.203 10.391 2.406 1 86.38 58 THR A C 1
ATOM 465 O O . THR A 1 58 ? -21.594 10.703 1.381 1 86.38 58 THR A O 1
ATOM 468 N N . GLU A 1 59 ? -21.703 9.789 3.408 1 87.62 59 GLU A N 1
ATOM 469 C CA . GLU A 1 59 ? -20.281 9.445 3.395 1 87.62 59 GLU A CA 1
ATOM 470 C C . GLU A 1 59 ? -19.969 8.438 2.295 1 87.62 59 GLU A C 1
ATOM 472 O O . GLU A 1 59 ? -18.906 8.5 1.671 1 87.62 59 GLU A O 1
ATOM 477 N N . PHE A 1 60 ? -20.953 7.488 2.182 1 90.5 60 PHE A N 1
ATOM 478 C CA . PHE A 1 60 ? -20.797 6.492 1.129 1 90.5 60 PHE A CA 1
ATOM 479 C C . PHE A 1 60 ? -20.672 7.164 -0.235 1 90.5 60 PHE A C 1
ATOM 481 O O . PHE A 1 60 ? -19.734 6.879 -0.988 1 90.5 60 PHE A O 1
ATOM 488 N N . ILE A 1 61 ? -21.469 8.062 -0.543 1 89.12 61 ILE A N 1
ATOM 489 C CA . ILE A 1 61 ? -21.531 8.719 -1.845 1 89.12 61 ILE A CA 1
ATOM 490 C C . ILE A 1 61 ? -20.281 9.594 -2.035 1 89.12 61 ILE A C 1
ATOM 492 O O . ILE A 1 61 ? -19.672 9.586 -3.107 1 89.12 61 ILE A O 1
ATOM 496 N N . GLU A 1 62 ? -19.906 10.281 -1.047 1 86.5 62 GLU A N 1
ATOM 497 C CA . GLU A 1 62 ? -18.781 11.227 -1.124 1 86.5 62 GLU A CA 1
ATOM 498 C C . GLU A 1 62 ? -17.469 10.492 -1.332 1 86.5 62 GLU A C 1
ATOM 500 O O . GLU A 1 62 ? -16.469 11.102 -1.748 1 86.5 62 GLU A O 1
ATOM 505 N N . ASN A 1 63 ? -17.5 9.273 -1.044 1 88.81 63 ASN A N 1
ATOM 506 C CA . ASN A 1 63 ? -16.25 8.531 -1.162 1 88.81 63 ASN A CA 1
ATOM 507 C C . ASN A 1 63 ? -16.234 7.648 -2.408 1 88.81 63 ASN A C 1
ATOM 509 O O . ASN A 1 63 ? -15.273 6.914 -2.645 1 88.81 63 ASN A O 1
ATOM 513 N N . LEU A 1 64 ? -17.203 7.707 -3.193 1 87.69 64 LEU A N 1
ATOM 514 C CA . LEU A 1 64 ? -17.281 6.93 -4.426 1 87.69 64 LEU A CA 1
ATOM 515 C C . LEU A 1 64 ? -16.203 7.371 -5.418 1 87.69 64 LEU A C 1
ATOM 517 O O . LEU A 1 64 ? -15.602 6.535 -6.094 1 87.69 64 LEU A O 1
ATOM 521 N N . ASP A 1 65 ? -16 8.672 -5.461 1 86.62 65 ASP A N 1
ATOM 522 C CA . ASP A 1 65 ? -15.008 9.188 -6.402 1 86.62 65 ASP A CA 1
ATOM 523 C C . ASP A 1 65 ? -13.625 8.617 -6.105 1 86.62 65 ASP A C 1
ATOM 525 O O . ASP A 1 65 ? -12.898 8.234 -7.023 1 86.62 65 ASP A O 1
ATOM 529 N N . ALA A 1 66 ? -13.375 8.648 -4.891 1 84.38 66 ALA A N 1
ATOM 530 C CA . ALA A 1 66 ? -12.07 8.109 -4.484 1 84.38 66 ALA A CA 1
ATOM 531 C C . ALA A 1 66 ? -11.961 6.625 -4.812 1 84.38 66 ALA A C 1
ATOM 533 O O . ALA A 1 66 ? -10.906 6.152 -5.238 1 84.38 66 ALA A O 1
ATOM 534 N N . LEU A 1 67 ? -13 5.902 -4.566 1 85 67 LEU A N 1
ATOM 535 C CA . LEU A 1 67 ? -13.008 4.48 -4.883 1 85 67 LEU A CA 1
ATOM 536 C C . LEU A 1 67 ? -12.812 4.254 -6.379 1 85 67 LEU A C 1
ATOM 538 O O . LEU A 1 67 ? -12.039 3.383 -6.785 1 85 67 LEU A O 1
ATOM 542 N N . HIS A 1 68 ? -13.484 5.039 -7.148 1 85.25 68 HIS A N 1
ATOM 543 C CA . HIS A 1 68 ? -13.359 4.934 -8.594 1 85.25 68 HIS A CA 1
ATOM 544 C C . HIS A 1 68 ? -11.93 5.215 -9.047 1 85.25 68 HIS A C 1
ATOM 546 O O . HIS A 1 68 ? -11.406 4.539 -9.938 1 85.25 68 HIS A O 1
ATOM 552 N N . SER A 1 69 ? -11.367 6.156 -8.461 1 78.88 69 SER A N 1
ATOM 553 C CA . SER A 1 69 ? -9.984 6.492 -8.781 1 78.88 69 SER A CA 1
ATOM 554 C C . SER A 1 69 ? -9.047 5.328 -8.484 1 78.88 69 SER A C 1
ATOM 556 O O . SER A 1 69 ? -8.133 5.051 -9.25 1 78.88 69 SER A O 1
ATOM 558 N N . TYR A 1 70 ? -9.289 4.699 -7.449 1 76.25 70 TYR A N 1
ATOM 559 C CA . TYR A 1 70 ? -8.484 3.539 -7.078 1 76.25 70 TYR A CA 1
ATOM 560 C C . TYR A 1 70 ? -8.672 2.404 -8.078 1 76.25 70 TYR A C 1
ATOM 562 O O . TYR A 1 70 ? -7.703 1.773 -8.5 1 76.25 70 TYR A O 1
ATOM 570 N N . LEU A 1 71 ? -9.93 2.178 -8.367 1 77.5 71 LEU A N 1
ATOM 571 C CA . LEU A 1 71 ? -10.25 1.077 -9.266 1 77.5 71 LEU A CA 1
ATOM 572 C C . LEU A 1 71 ? -9.695 1.339 -10.664 1 77.5 71 LEU A C 1
ATOM 574 O O . LEU A 1 71 ? -9.414 0.399 -11.406 1 77.5 71 LEU A O 1
ATOM 578 N N . ALA A 1 72 ? -9.477 2.549 -10.906 1 74.06 72 ALA A N 1
ATOM 579 C CA . ALA A 1 72 ? -8.953 2.93 -12.219 1 74.06 72 ALA A CA 1
ATOM 580 C C . ALA A 1 72 ? -7.5 2.482 -12.375 1 74.06 72 ALA A C 1
ATOM 582 O O . ALA A 1 72 ? -6.992 2.395 -13.5 1 74.06 72 ALA A O 1
ATOM 583 N N . LEU A 1 73 ? -6.887 2.246 -11.344 1 66.25 73 LEU A N 1
ATOM 584 C CA . LEU A 1 73 ? -5.527 1.721 -11.398 1 66.25 73 LEU A CA 1
ATOM 585 C C . LEU A 1 73 ? -5.512 0.317 -11.992 1 66.25 73 LEU A C 1
ATOM 587 O O . LEU A 1 73 ? -4.586 -0.042 -12.727 1 66.25 73 LEU A O 1
ATOM 591 N N . SER A 1 74 ? -6.539 -0.397 -11.641 1 62.5 74 SER A N 1
ATOM 592 C CA . SER A 1 74 ? -6.664 -1.76 -12.148 1 62.5 74 SER A CA 1
ATOM 593 C C . SER A 1 74 ? -7.426 -1.792 -13.469 1 62.5 74 SER A C 1
ATOM 595 O O . SER A 1 74 ? -7.125 -2.604 -14.344 1 62.5 74 SER A O 1
ATOM 597 N N . TYR A 1 75 ? -8.359 -0.886 -13.438 1 64.38 75 TYR A N 1
ATOM 598 C CA . TYR A 1 75 ? -9.172 -0.765 -14.641 1 64.38 75 TYR A CA 1
ATOM 599 C C . TYR A 1 75 ? -8.828 0.507 -15.406 1 64.38 75 TYR A C 1
ATOM 601 O O . TYR A 1 75 ? -9.531 1.516 -15.289 1 64.38 75 TYR A O 1
ATOM 609 N N . GLN A 1 76 ? -7.805 0.439 -16.172 1 63.56 76 GLN A N 1
ATOM 610 C CA . GLN A 1 76 ? -7.168 1.604 -16.766 1 63.56 76 GLN A CA 1
ATOM 611 C C . GLN A 1 76 ? -8.141 2.352 -17.672 1 63.56 76 GLN A C 1
ATOM 613 O O . GLN A 1 76 ? -8.07 3.576 -17.797 1 63.56 76 GLN A O 1
ATOM 618 N N . GLU A 1 77 ? -9.102 1.695 -18.203 1 66.44 77 GLU A N 1
ATOM 619 C CA . GLU A 1 77 ? -10.008 2.338 -19.156 1 66.44 77 GLU A CA 1
ATOM 620 C C . GLU A 1 77 ? -11.312 2.744 -18.484 1 66.44 77 GLU A C 1
ATOM 622 O O . GLU A 1 77 ? -12.273 3.119 -19.156 1 66.44 77 GLU A O 1
ATOM 627 N N . MET A 1 78 ? -11.227 2.674 -17.281 1 73.94 78 MET A N 1
ATOM 628 C CA . MET A 1 78 ? -12.453 2.996 -16.562 1 73.94 78 MET A CA 1
ATOM 629 C C . MET A 1 78 ? -12.742 4.492 -16.625 1 73.94 78 MET A C 1
ATOM 631 O O . MET A 1 78 ? -11.844 5.312 -16.438 1 73.94 78 MET A O 1
ATOM 635 N N . ASN A 1 79 ? -13.945 4.863 -17.078 1 79.06 79 ASN A N 1
ATOM 636 C CA . ASN A 1 79 ? -14.484 6.219 -17.047 1 79.06 79 ASN A CA 1
ATOM 637 C C . ASN A 1 79 ? -15.656 6.336 -16.078 1 79.06 79 ASN A C 1
ATOM 639 O O . ASN A 1 79 ? -16.812 6.152 -16.469 1 79.06 79 ASN A O 1
ATOM 643 N N . ALA A 1 80 ? -15.32 6.762 -14.93 1 82.5 80 ALA A N 1
ATOM 644 C CA . ALA A 1 80 ? -16.312 6.762 -13.867 1 82.5 80 ALA A CA 1
ATOM 645 C C . ALA A 1 80 ? -16.875 8.164 -13.641 1 82.5 80 ALA A C 1
ATOM 647 O O . ALA A 1 80 ? -16.203 9.164 -13.883 1 82.5 80 ALA A O 1
ATOM 648 N N . PRO A 1 81 ? -18.125 8.258 -13.273 1 87.81 81 PRO A N 1
ATOM 649 C CA . PRO A 1 81 ? -18.719 9.547 -12.938 1 87.81 81 PRO A CA 1
ATOM 650 C C . PRO A 1 81 ? -18.234 10.102 -11.602 1 87.81 81 PRO A C 1
ATOM 652 O O . PRO A 1 81 ? -17.5 9.43 -10.883 1 87.81 81 PRO A O 1
ATOM 655 N N . SER A 1 82 ? -18.5 11.352 -11.398 1 87.62 82 SER A N 1
ATOM 656 C CA . SER A 1 82 ? -18.172 12.016 -10.141 1 87.62 82 SER A CA 1
ATOM 657 C C . SER A 1 82 ? -19.438 12.398 -9.375 1 87.62 82 SER A C 1
ATOM 659 O O . SER A 1 82 ? -20.469 12.727 -9.984 1 87.62 82 SER A O 1
ATOM 661 N N . PHE A 1 83 ? -19.359 12.336 -8.086 1 88.81 83 PHE A N 1
ATOM 662 C CA . PHE A 1 83 ? -20.516 12.594 -7.242 1 88.81 83 PHE A CA 1
ATOM 663 C C . PHE A 1 83 ? -20.203 13.656 -6.195 1 88.81 83 PHE A C 1
ATOM 665 O O . PHE A 1 83 ? -19.094 13.688 -5.652 1 88.81 83 PHE A O 1
ATOM 672 N N . ARG A 1 84 ? -21.125 14.539 -5.957 1 86.06 84 ARG A N 1
ATOM 673 C CA . ARG A 1 84 ? -21.031 15.531 -4.891 1 86.06 84 ARG A CA 1
ATOM 674 C C . ARG A 1 84 ? -22.359 15.688 -4.164 1 86.06 84 ARG A C 1
ATOM 676 O O . ARG A 1 84 ? -23.422 15.75 -4.797 1 86.06 84 ARG A O 1
ATOM 683 N N . VAL A 1 85 ? -22.281 15.656 -2.891 1 85.75 85 VAL A N 1
ATOM 684 C CA . VAL A 1 85 ? -23.5 15.781 -2.105 1 85.75 85 VAL A CA 1
ATOM 685 C C . VAL A 1 85 ? -23.594 17.188 -1.51 1 85.75 85 VAL A C 1
ATOM 687 O O . VAL A 1 85 ? -22.594 17.75 -1.064 1 85.75 85 VAL A O 1
ATOM 690 N N . GLU A 1 86 ? -24.688 17.766 -1.694 1 79.75 86 GLU A N 1
ATOM 691 C CA . GLU A 1 86 ? -25.016 19.047 -1.093 1 79.75 86 GLU A CA 1
ATOM 692 C C . GLU A 1 86 ? -26.172 18.922 -0.115 1 79.75 86 GLU A C 1
ATOM 694 O O . GLU A 1 86 ? -27.219 18.344 -0.449 1 79.75 86 GLU A O 1
ATOM 699 N N . LYS A 1 87 ? -25.859 19.281 1.107 1 74.38 87 LYS A N 1
ATOM 700 C CA . LYS A 1 87 ? -26.922 19.25 2.102 1 74.38 87 LYS A CA 1
ATOM 701 C C . LYS A 1 87 ? -27.75 20.531 2.074 1 74.38 87 LYS A C 1
ATOM 703 O O . LYS A 1 87 ? -27.188 21.641 2.074 1 74.38 87 LYS A O 1
ATOM 708 N N . ALA A 1 88 ? -29.047 20.359 1.852 1 65.06 88 ALA A N 1
ATOM 709 C CA . ALA A 1 88 ? -29.938 21.516 1.828 1 65.06 88 ALA A CA 1
ATOM 710 C C . ALA A 1 88 ? -30.469 21.828 3.225 1 65.06 88 ALA A C 1
ATOM 712 O O . ALA A 1 88 ? -30.359 21 4.137 1 65.06 88 ALA A O 1
ATOM 713 N N . ALA A 1 89 ? -30.828 23.109 3.541 1 57.97 89 ALA A N 1
ATOM 714 C CA . ALA A 1 89 ? -31.281 23.641 4.824 1 57.97 89 ALA A CA 1
ATOM 715 C C . ALA A 1 89 ? -32.438 22.797 5.375 1 57.97 89 ALA A C 1
ATOM 717 O O . ALA A 1 89 ? -32.562 22.625 6.59 1 57.97 89 ALA A O 1
ATOM 718 N N . ASP A 1 90 ? -33.219 22.25 4.582 1 59.88 90 ASP A N 1
ATOM 719 C CA . ASP A 1 90 ? -34.406 21.547 5.062 1 59.88 90 ASP A CA 1
ATOM 720 C C . ASP A 1 90 ? -34.125 20.062 5.297 1 59.88 90 ASP A C 1
ATOM 722 O O . ASP A 1 90 ? -35.062 19.266 5.402 1 59.88 90 ASP A O 1
ATOM 726 N N . GLY A 1 91 ? -32.875 19.672 5.414 1 64.44 91 GLY A N 1
ATOM 727 C CA . GLY A 1 91 ? -32.531 18.281 5.68 1 64.44 91 GLY A CA 1
ATOM 728 C C . GLY A 1 91 ? -32.5 17.422 4.43 1 64.44 91 GLY A C 1
ATOM 729 O O . GLY A 1 91 ? -32.156 16.234 4.488 1 64.44 91 GLY A O 1
ATOM 730 N N . LYS A 1 92 ? -32.906 18.031 3.396 1 73.81 92 LYS A N 1
ATOM 731 C CA . LYS A 1 92 ? -32.844 17.312 2.131 1 73.81 92 LYS A CA 1
ATOM 732 C C . LYS A 1 92 ? -31.438 17.266 1.555 1 73.81 92 LYS A C 1
ATOM 734 O O . LYS A 1 92 ? -30.609 18.125 1.88 1 73.81 92 LYS A O 1
ATOM 739 N N . MET A 1 93 ? -31.203 16.141 0.824 1 84.56 93 MET A N 1
ATOM 740 C CA . MET A 1 93 ? -29.891 15.938 0.235 1 84.56 93 MET A CA 1
ATOM 741 C C . MET A 1 93 ? -29.938 16.062 -1.283 1 84.56 93 MET A C 1
ATOM 743 O O . MET A 1 93 ? -30.859 15.547 -1.922 1 84.56 93 MET A O 1
ATOM 747 N N . LEU A 1 94 ? -29.141 17.016 -1.809 1 87.62 94 LEU A N 1
ATOM 748 C CA . LEU A 1 94 ? -28.984 17.109 -3.254 1 87.62 94 LEU A CA 1
ATOM 749 C C . LEU A 1 94 ? -27.75 16.359 -3.719 1 87.62 94 LEU A C 1
ATOM 751 O O . LEU A 1 94 ? -26.656 16.562 -3.193 1 87.62 94 LEU A O 1
ATOM 755 N N . LEU A 1 95 ? -27.969 15.484 -4.629 1 91 95 LEU A N 1
ATOM 756 C CA . LEU A 1 95 ? -26.859 14.711 -5.195 1 91 95 LEU A CA 1
ATOM 757 C C . LEU A 1 95 ? -26.531 15.203 -6.602 1 91 95 LEU A C 1
ATOM 759 O O . LEU A 1 95 ? -27.375 15.188 -7.492 1 91 95 LEU A O 1
ATOM 763 N N . HIS A 1 96 ? -25.359 15.727 -6.73 1 88.56 96 HIS A N 1
ATOM 764 C CA . HIS A 1 96 ? -24.859 16.156 -8.031 1 88.56 96 HIS A CA 1
ATOM 765 C C . HIS A 1 96 ? -24.109 15.039 -8.742 1 88.56 96 HIS A C 1
ATOM 767 O O . HIS A 1 96 ? -23.156 14.484 -8.188 1 88.56 96 HIS A O 1
ATOM 773 N N . TYR A 1 97 ? -24.562 14.727 -9.867 1 90.75 97 TYR A N 1
ATOM 774 C CA . TYR A 1 97 ? -23.969 13.695 -10.719 1 90.75 97 TYR A CA 1
ATOM 775 C C . TYR A 1 97 ? -23.312 14.32 -11.953 1 90.75 97 TYR A C 1
ATOM 777 O O . TYR A 1 97 ? -23.953 15.078 -12.68 1 90.75 97 TYR A O 1
ATOM 785 N N . TYR A 1 98 ? -22.016 14.055 -12.172 1 87.38 98 TYR A N 1
ATOM 786 C CA . TYR A 1 98 ? -21.281 14.547 -13.336 1 87.38 98 TYR A CA 1
ATOM 787 C C . TYR A 1 98 ? -20.75 13.383 -14.164 1 87.38 98 TYR A C 1
ATOM 789 O O . TYR A 1 98 ? -20.078 12.492 -13.633 1 87.38 98 TYR A O 1
ATOM 797 N N . SER A 1 99 ? -21.016 13.336 -15.43 1 88.38 99 SER A N 1
ATOM 798 C CA . SER A 1 99 ? -20.531 12.25 -16.281 1 88.38 99 SER A CA 1
ATOM 799 C C . SER A 1 99 ? -20.281 12.727 -17.703 1 88.38 99 SER A C 1
ATOM 801 O O . SER A 1 99 ? -20.984 13.617 -18.203 1 88.38 99 SER A O 1
ATOM 803 N N . ASP A 1 100 ? -19.297 12.109 -18.281 1 83.44 100 ASP A N 1
ATOM 804 C CA . ASP A 1 100 ? -19.031 12.344 -19.703 1 83.44 100 ASP A CA 1
ATOM 805 C C . ASP A 1 100 ? -19.922 11.453 -20.578 1 83.44 100 ASP A C 1
ATOM 807 O O . ASP A 1 100 ? -20.016 11.672 -21.781 1 83.44 100 ASP A O 1
ATOM 811 N N . ARG A 1 101 ? -20.5 10.555 -20 1 84.06 101 ARG A N 1
ATOM 812 C CA . ARG A 1 101 ? -21.391 9.625 -20.703 1 84.06 101 ARG A CA 1
ATOM 813 C C . ARG A 1 101 ? -22.844 10.039 -20.531 1 84.06 101 ARG A C 1
ATOM 815 O O . ARG A 1 101 ? -23.344 10.109 -19.406 1 84.06 101 ARG A O 1
ATOM 822 N N . SER A 1 102 ? -23.438 10.203 -21.656 1 83.38 102 SER A N 1
ATOM 823 C CA . SER A 1 102 ? -24.781 10.742 -21.609 1 83.38 102 SER A CA 1
ATOM 824 C C . SER A 1 102 ? -25.828 9.625 -21.578 1 83.38 102 SER A C 1
ATOM 826 O O . SER A 1 102 ? -25.656 8.594 -22.234 1 83.38 102 SER A O 1
ATOM 828 N N . GLY A 1 103 ? -26.844 9.891 -20.797 1 82.5 103 GLY A N 1
ATOM 829 C CA . GLY A 1 103 ? -28 9.016 -20.859 1 82.5 103 GLY A CA 1
ATOM 830 C C . GLY A 1 103 ? -27.953 7.895 -19.844 1 82.5 103 GLY A C 1
ATOM 831 O O . GLY A 1 103 ? -28.828 7.02 -19.828 1 82.5 103 GLY A O 1
ATOM 832 N N . LEU A 1 104 ? -27.047 7.914 -18.969 1 88.25 104 LEU A N 1
ATOM 833 C CA . LEU A 1 104 ? -26.891 6.801 -18.031 1 88.25 104 LEU A CA 1
ATOM 834 C C . LEU A 1 104 ? -27.203 7.242 -16.609 1 88.25 104 LEU A C 1
ATOM 836 O O . LEU A 1 104 ? -27.047 6.465 -15.664 1 88.25 104 LEU A O 1
ATOM 840 N N . CYS A 1 105 ? -27.719 8.375 -16.422 1 91.12 105 CYS A N 1
ATOM 841 C CA . CYS A 1 105 ? -27.938 8.969 -15.102 1 91.12 105 CYS A CA 1
ATOM 842 C C . CYS A 1 105 ? -28.969 8.18 -14.312 1 91.12 105 CYS A C 1
ATOM 844 O O . CYS A 1 105 ? -28.938 8.172 -13.078 1 91.12 105 CYS A O 1
ATOM 846 N N . HIS A 1 106 ? -29.828 7.426 -15.008 1 91.88 106 HIS A N 1
ATOM 847 C CA . HIS A 1 106 ? -30.922 6.734 -14.32 1 91.88 106 HIS A CA 1
ATOM 848 C C . HIS A 1 106 ? -30.406 5.488 -13.609 1 91.88 106 HIS A C 1
ATOM 850 O O . HIS A 1 106 ? -31.141 4.879 -12.812 1 91.88 106 HIS A O 1
ATOM 856 N N . ILE A 1 107 ? -29.219 5.152 -13.797 1 93.38 107 ILE A N 1
ATOM 857 C CA . ILE A 1 107 ? -28.594 4.035 -13.086 1 93.38 107 ILE A CA 1
ATOM 858 C C . ILE A 1 107 ? -28.375 4.41 -11.625 1 93.38 107 ILE A C 1
ATOM 860 O O . ILE A 1 107 ? -28.438 3.553 -10.734 1 93.38 107 ILE A O 1
ATOM 864 N N . VAL A 1 108 ? -28.203 5.695 -11.391 1 95 108 VAL A N 1
ATOM 865 C CA . VAL A 1 108 ? -27.75 6.211 -10.102 1 95 108 VAL A CA 1
ATOM 866 C C . VAL A 1 108 ? -28.844 5.988 -9.047 1 95 108 VAL A C 1
ATOM 868 O O . VAL A 1 108 ? -28.562 5.484 -7.957 1 95 108 VAL A O 1
ATOM 871 N N . PRO A 1 109 ? -30.078 6.25 -9.336 1 94.75 109 PRO A N 1
ATOM 872 C CA . PRO A 1 109 ? -31.109 5.977 -8.328 1 94.75 109 PRO A CA 1
ATOM 873 C C . PRO A 1 109 ? -31.203 4.496 -7.965 1 94.75 109 PRO A C 1
ATOM 875 O O . PRO A 1 109 ? -31.422 4.152 -6.801 1 94.75 109 PRO A O 1
ATOM 878 N N . GLY A 1 110 ? -31.047 3.656 -8.961 1 94.19 110 GLY A N 1
ATOM 879 C CA . GLY A 1 110 ? -31.062 2.229 -8.68 1 94.19 110 GLY A CA 1
ATOM 880 C C . GLY A 1 110 ? -29.969 1.802 -7.711 1 94.19 110 GLY A C 1
ATOM 881 O O . GLY A 1 110 ? -30.219 1.003 -6.809 1 94.19 110 GLY A O 1
ATOM 882 N N . ILE A 1 111 ? -28.812 2.371 -7.883 1 94.88 111 ILE A N 1
ATOM 883 C CA . ILE A 1 111 ? -27.672 2.018 -7.059 1 94.88 111 ILE A CA 1
ATOM 884 C C . ILE A 1 111 ? -27.844 2.596 -5.656 1 94.88 111 ILE A C 1
ATOM 886 O O . ILE A 1 111 ? -27.734 1.873 -4.66 1 94.88 111 ILE A O 1
ATOM 890 N N . ILE A 1 112 ? -28.141 3.846 -5.574 1 94.88 112 ILE A N 1
ATOM 891 C CA . ILE A 1 112 ? -28.156 4.566 -4.305 1 94.88 112 ILE A CA 1
ATOM 892 C C . ILE A 1 112 ? -29.312 4.055 -3.441 1 94.88 112 ILE A C 1
ATOM 894 O O . ILE A 1 112 ? -29.156 3.908 -2.225 1 94.88 112 ILE A O 1
ATOM 898 N N . GLU A 1 113 ? -30.438 3.785 -4.031 1 94.25 113 GLU A N 1
ATOM 899 C CA . GLU A 1 113 ? -31.562 3.244 -3.279 1 94.25 113 GLU A CA 1
ATOM 900 C C . GLU A 1 113 ? -31.25 1.854 -2.734 1 94.25 113 GLU A C 1
ATOM 902 O O . GLU A 1 113 ? -31.594 1.531 -1.599 1 94.25 113 GLU A O 1
ATOM 907 N N . ALA A 1 114 ? -30.656 1.097 -3.535 1 94.5 114 ALA A N 1
ATOM 908 C CA . ALA A 1 114 ? -30.266 -0.243 -3.1 1 94.5 114 ALA A CA 1
ATOM 909 C C . ALA A 1 114 ? -29.25 -0.177 -1.961 1 94.5 114 ALA A C 1
ATOM 911 O O . ALA A 1 114 ? -29.344 -0.944 -0.999 1 94.5 114 ALA A O 1
ATOM 912 N N . VAL A 1 115 ? -28.297 0.688 -2.084 1 94.44 115 VAL A N 1
ATOM 913 C CA . VAL A 1 115 ? -27.266 0.866 -1.062 1 94.44 115 VAL A CA 1
ATOM 914 C C . VAL A 1 115 ? -27.906 1.332 0.241 1 94.44 115 VAL A C 1
ATOM 916 O O . VAL A 1 115 ? -27.594 0.817 1.316 1 94.44 115 VAL A O 1
ATOM 919 N N . ALA A 1 116 ? -28.766 2.297 0.14 1 93.81 116 ALA A N 1
ATOM 920 C CA . ALA A 1 116 ? -29.453 2.838 1.314 1 93.81 116 ALA A CA 1
ATOM 921 C C . ALA A 1 116 ? -30.219 1.748 2.055 1 93.81 116 ALA A C 1
ATOM 923 O O . ALA A 1 116 ? -30.172 1.667 3.283 1 93.81 116 ALA A O 1
ATOM 924 N N . LYS A 1 117 ? -30.797 0.916 1.317 1 91.88 117 LYS A N 1
ATOM 925 C CA . LYS A 1 117 ? -31.609 -0.15 1.894 1 91.88 117 LYS A CA 1
ATOM 926 C C . LYS A 1 117 ? -30.734 -1.254 2.482 1 91.88 117 LYS A C 1
ATOM 928 O O . LYS A 1 117 ? -30.969 -1.694 3.611 1 91.88 117 LYS A O 1
ATOM 933 N N . ASP A 1 118 ? -29.812 -1.643 1.786 1 92.69 118 ASP A N 1
ATOM 934 C CA . ASP A 1 118 ? -29.016 -2.807 2.146 1 92.69 118 ASP A CA 1
ATOM 935 C C . ASP A 1 118 ? -28.016 -2.463 3.248 1 92.69 118 ASP A C 1
ATOM 937 O O . ASP A 1 118 ? -27.859 -3.213 4.215 1 92.69 118 ASP A O 1
ATOM 941 N N . PHE A 1 119 ? -27.312 -1.399 3.129 1 91.5 119 PHE A N 1
ATOM 942 C CA . PHE A 1 119 ? -26.219 -1.087 4.035 1 91.5 119 PHE A CA 1
ATOM 943 C C . PHE A 1 119 ? -26.703 -0.248 5.211 1 91.5 119 PHE A C 1
ATOM 945 O O . PHE A 1 119 ? -26.172 -0.366 6.32 1 91.5 119 PHE A O 1
ATOM 952 N N . PHE A 1 120 ? -27.672 0.546 5.039 1 90.06 120 PHE A N 1
ATOM 953 C CA . PHE A 1 120 ? -28 1.521 6.074 1 90.06 120 PHE A CA 1
ATOM 954 C C . PHE A 1 120 ? -29.438 1.367 6.523 1 90.06 120 PHE A C 1
ATOM 956 O O . PHE A 1 120 ? -29.938 2.168 7.32 1 90.06 120 PHE A O 1
ATOM 963 N N . ASP A 1 121 ? -30.156 0.439 6.074 1 89 121 ASP A N 1
ATOM 964 C CA . ASP A 1 121 ? -31.531 0.124 6.445 1 89 121 ASP A CA 1
ATOM 965 C C . ASP A 1 121 ? -32.438 1.361 6.355 1 89 121 ASP A C 1
ATOM 967 O O . ASP A 1 121 ? -33.188 1.659 7.285 1 89 121 ASP A O 1
ATOM 971 N N . THR A 1 122 ? -32.219 2.148 5.344 1 87.5 122 THR A N 1
ATOM 972 C CA . THR A 1 122 ? -33 3.352 5.094 1 87.5 122 THR A CA 1
ATOM 973 C C . THR A 1 122 ? -33.625 3.312 3.701 1 87.5 122 THR A C 1
ATOM 975 O O . THR A 1 122 ? -33 2.812 2.756 1 87.5 122 THR A O 1
ATOM 978 N N . ASP A 1 123 ? -34.844 3.785 3.668 1 88.31 123 ASP A N 1
ATOM 979 C CA . ASP A 1 123 ? -35.5 3.871 2.377 1 88.31 123 ASP A CA 1
ATOM 980 C C . ASP A 1 123 ? -35.438 5.289 1.815 1 88.31 123 ASP A C 1
ATOM 982 O O . ASP A 1 123 ? -35.906 6.234 2.447 1 88.31 123 ASP A O 1
ATOM 986 N N . VAL A 1 124 ? -34.812 5.371 0.672 1 89.56 124 VAL A N 1
ATOM 987 C CA . VAL A 1 124 ? -34.688 6.688 0.063 1 89.56 124 VAL A CA 1
ATOM 988 C C . VAL A 1 124 ? -35.281 6.684 -1.336 1 89.56 124 VAL A C 1
ATOM 990 O O . VAL A 1 124 ? -35.344 5.641 -1.997 1 89.56 124 VAL A O 1
ATOM 993 N N . THR A 1 125 ? -35.875 7.797 -1.711 1 87.75 125 THR A N 1
ATOM 994 C CA . THR A 1 125 ? -36.344 8.016 -3.076 1 87.75 125 THR A CA 1
ATOM 995 C C . THR A 1 125 ? -35.562 9.141 -3.742 1 87.75 125 THR A C 1
ATOM 997 O O . THR A 1 125 ? -35.219 10.125 -3.088 1 87.75 125 THR A O 1
ATOM 1000 N N . MET A 1 126 ? -35.312 8.906 -5.012 1 91.75 126 MET A N 1
ATOM 1001 C CA . MET A 1 126 ? -34.5 9.898 -5.746 1 91.75 126 MET A CA 1
ATOM 1002 C C . MET A 1 126 ? -35.281 10.422 -6.953 1 91.75 126 MET A C 1
ATOM 1004 O O . MET A 1 126 ? -35.875 9.641 -7.707 1 91.75 126 MET A O 1
ATOM 1008 N N . ASP A 1 127 ? -35.312 11.773 -7.051 1 89.19 127 ASP A N 1
ATOM 1009 C CA . ASP A 1 127 ? -35.938 12.414 -8.203 1 89.19 127 ASP A CA 1
ATOM 1010 C C . ASP A 1 127 ? -34.969 13.391 -8.875 1 89.19 127 ASP A C 1
ATOM 1012 O O . ASP A 1 127 ? -34.156 14.023 -8.203 1 89.19 127 ASP A O 1
ATOM 1016 N N . ILE A 1 128 ? -35.062 13.523 -10.203 1 91.44 128 ILE A N 1
ATOM 1017 C CA . ILE A 1 128 ? -34.219 14.453 -10.945 1 91.44 128 ILE A CA 1
ATOM 1018 C C . ILE A 1 128 ? -34.781 15.867 -10.82 1 91.44 128 ILE A C 1
ATOM 1020 O O . ILE A 1 128 ? -35.938 16.125 -11.156 1 91.44 128 ILE A O 1
ATOM 1024 N N . LEU A 1 129 ? -34 16.719 -10.328 1 87.75 129 LEU A N 1
ATOM 1025 C CA . LEU A 1 129 ? -34.375 18.125 -10.18 1 87.75 129 LEU A CA 1
ATOM 1026 C C . LEU A 1 129 ? -33.969 18.938 -11.406 1 87.75 129 LEU A C 1
ATOM 1028 O O . LEU A 1 129 ? -34.719 19.812 -11.844 1 87.75 129 LEU A O 1
ATOM 1032 N N . ASP A 1 130 ? -32.781 18.672 -11.82 1 88.88 130 ASP A N 1
ATOM 1033 C CA . ASP A 1 130 ? -32.219 19.438 -12.938 1 88.88 130 ASP A CA 1
ATOM 1034 C C . ASP A 1 130 ? -31.234 18.609 -13.75 1 88.88 130 ASP A C 1
ATOM 1036 O O . ASP A 1 130 ? -30.562 17.719 -13.203 1 88.88 130 ASP A O 1
ATOM 1040 N N . MET A 1 131 ? -31.266 18.812 -15.062 1 89.12 131 MET A N 1
ATOM 1041 C CA . MET A 1 131 ? -30.297 18.203 -15.984 1 89.12 131 MET A CA 1
ATOM 1042 C C . MET A 1 131 ? -29.703 19.25 -16.906 1 89.12 131 MET A C 1
ATOM 1044 O O . MET A 1 131 ? -30.422 19.953 -17.609 1 89.12 131 MET A O 1
ATOM 1048 N N . SER A 1 132 ? -28.391 19.406 -16.75 1 86.75 132 SER A N 1
ATOM 1049 C CA . SER A 1 132 ? -27.719 20.391 -17.594 1 86.75 132 SER A CA 1
ATOM 1050 C C . SER A 1 132 ? -26.438 19.828 -18.203 1 86.75 132 SER A C 1
ATOM 1052 O O . SER A 1 132 ? -25.953 18.781 -17.766 1 86.75 132 SER A O 1
ATOM 1054 N N . LYS A 1 133 ? -26.094 20.469 -19.312 1 84.88 133 LYS A N 1
ATOM 1055 C CA . LYS A 1 133 ? -24.797 20.172 -19.938 1 84.88 133 LYS A CA 1
ATOM 1056 C C . LYS A 1 133 ? -23.812 21.312 -19.719 1 84.88 133 LYS A C 1
ATOM 1058 O O . LYS A 1 133 ? -24.125 22.469 -19.984 1 84.88 133 LYS A O 1
ATOM 1063 N N . GLU A 1 134 ? -22.766 20.922 -19.094 1 79.44 134 GLU A N 1
ATOM 1064 C CA . GLU A 1 134 ? -21.766 21.938 -18.781 1 79.44 134 GLU A CA 1
ATOM 1065 C C . GLU A 1 134 ? -20.484 21.719 -19.578 1 79.44 134 GLU A C 1
ATOM 1067 O O . GLU A 1 134 ? -20.078 20.578 -19.812 1 79.44 134 GLU A O 1
ATOM 1072 N N . GLU A 1 135 ? -19.906 22.781 -19.969 1 76.25 135 GLU A N 1
ATOM 1073 C CA . GLU A 1 135 ? -18.656 22.703 -20.703 1 76.25 135 GLU A CA 1
ATOM 1074 C C . GLU A 1 135 ? -17.453 22.688 -19.766 1 76.25 135 GLU A C 1
ATOM 1076 O O . GLU A 1 135 ? -17.312 23.562 -18.906 1 76.25 135 GLU A O 1
ATOM 1081 N N . GLU A 1 136 ? -16.766 21.672 -19.844 1 70.38 136 GLU A N 1
ATOM 1082 C CA . GLU A 1 136 ? -15.5 21.578 -19.125 1 70.38 136 GLU A CA 1
ATOM 1083 C C . GLU A 1 136 ? -14.312 21.453 -20.062 1 70.38 136 GLU A C 1
ATOM 1085 O O . GLU A 1 136 ? -14.469 21.578 -21.281 1 70.38 136 GLU A O 1
ATOM 1090 N N . ARG A 1 137 ? -13.086 21.422 -19.5 1 65.75 137 ARG A N 1
ATOM 1091 C CA . ARG A 1 137 ? -11.875 21.375 -20.312 1 65.75 137 ARG A CA 1
ATOM 1092 C C . ARG A 1 137 ? -11.961 20.266 -21.359 1 65.75 137 ARG A C 1
ATOM 1094 O O . ARG A 1 137 ? -11.617 20.484 -22.516 1 65.75 137 ARG A O 1
ATOM 1101 N N . THR A 1 138 ? -12.312 19.016 -20.906 1 60.88 138 THR A N 1
ATOM 1102 C CA . THR A 1 138 ? -12.219 17.875 -21.812 1 60.88 138 THR A CA 1
ATOM 1103 C C . THR A 1 138 ? -13.523 17.688 -22.578 1 60.88 138 THR A C 1
ATOM 1105 O O . THR A 1 138 ? -13.68 16.719 -23.328 1 60.88 138 THR A O 1
ATOM 1108 N N . GLY A 1 139 ? -14.469 18.609 -22.328 1 66.44 139 GLY A N 1
ATOM 1109 C CA . GLY A 1 139 ? -15.695 18.469 -23.094 1 66.44 139 GLY A CA 1
ATOM 1110 C C . GLY A 1 139 ? -16.938 18.672 -22.266 1 66.44 139 GLY A C 1
ATOM 1111 O O . GLY A 1 139 ? -16.875 19.188 -21.141 1 66.44 139 GLY A O 1
ATOM 1112 N N . LYS A 1 140 ? -17.938 18.312 -22.938 1 68.62 140 LYS A N 1
ATOM 1113 C CA . LYS A 1 140 ? -19.234 18.516 -22.297 1 68.62 140 LYS A CA 1
ATOM 1114 C C . LYS A 1 140 ? -19.562 17.391 -21.312 1 68.62 140 LYS A C 1
ATOM 1116 O O . LYS A 1 140 ? -19.422 16.219 -21.656 1 68.62 140 LYS A O 1
ATOM 1121 N N . LYS A 1 141 ? -19.812 17.828 -20.125 1 81.44 141 LYS A N 1
ATOM 1122 C CA . LYS A 1 141 ? -20.219 16.875 -19.094 1 81.44 141 LYS A CA 1
ATOM 1123 C C . LYS A 1 141 ? -21.688 17.031 -18.734 1 81.44 141 LYS A C 1
ATOM 1125 O O . LYS A 1 141 ? -22.219 18.141 -18.719 1 81.44 141 LYS A O 1
ATOM 1130 N N . GLU A 1 142 ? -22.344 15.914 -18.672 1 88.06 142 GLU A N 1
ATOM 1131 C CA . GLU A 1 142 ? -23.719 15.914 -18.172 1 88.06 142 GLU A CA 1
ATOM 1132 C C . GLU A 1 142 ? -23.766 16.125 -16.672 1 88.06 142 GLU A C 1
ATOM 1134 O O . GLU A 1 142 ? -23.047 15.469 -15.914 1 88.06 142 GLU A O 1
ATOM 1139 N N . HIS A 1 143 ? -24.438 17.188 -16.266 1 89.06 143 HIS A N 1
ATOM 1140 C CA . HIS A 1 143 ? -24.625 17.484 -14.852 1 89.06 143 HIS A CA 1
ATOM 1141 C C . HIS A 1 143 ? -26.094 17.281 -14.453 1 89.06 143 HIS A C 1
ATOM 1143 O O . HIS A 1 143 ? -26.984 17.969 -14.945 1 89.06 143 HIS A O 1
ATOM 1149 N N . VAL A 1 144 ? -26.312 16.281 -13.656 1 92.44 144 VAL A N 1
ATOM 1150 C CA . VAL A 1 144 ? -27.672 15.977 -13.195 1 92.44 144 VAL A CA 1
ATOM 1151 C C . VAL A 1 144 ? -27.75 16.172 -11.688 1 92.44 144 VAL A C 1
ATOM 1153 O O . VAL A 1 144 ? -26.859 15.781 -10.945 1 92.44 144 VAL A O 1
ATOM 1156 N N . VAL A 1 145 ? -28.797 16.875 -11.219 1 90.88 145 VAL A N 1
ATOM 1157 C CA . VAL A 1 145 ? -29.031 17.094 -9.789 1 90.88 145 VAL A CA 1
ATOM 1158 C C . VAL A 1 145 ? -30.219 16.266 -9.32 1 90.88 145 VAL A C 1
ATOM 1160 O O . VAL A 1 145 ? -31.328 16.422 -9.82 1 90.88 145 VAL A O 1
ATOM 1163 N N . PHE A 1 146 ? -29.953 15.367 -8.406 1 92.62 146 PHE A N 1
ATOM 1164 C CA . PHE A 1 146 ? -31 14.523 -7.836 1 92.62 146 PHE A CA 1
ATOM 1165 C C . PHE A 1 146 ? -31.422 15.047 -6.473 1 92.62 146 PHE A C 1
ATOM 1167 O O . PHE A 1 146 ? -30.594 15.492 -5.68 1 92.62 146 PHE A O 1
ATOM 1174 N N . LEU A 1 147 ? -32.656 15.047 -6.234 1 91.06 147 LEU A N 1
ATOM 1175 C CA . LEU A 1 147 ? -33.188 15.25 -4.891 1 91.06 147 LEU A CA 1
ATOM 1176 C C . LEU A 1 147 ? -33.375 13.922 -4.164 1 91.06 147 LEU A C 1
ATOM 1178 O O . LEU A 1 147 ? -34.062 13.023 -4.66 1 91.06 147 LEU A O 1
ATOM 1182 N N . VAL A 1 148 ? -32.656 13.797 -3.088 1 89.69 148 VAL A N 1
ATOM 1183 C CA . VAL A 1 148 ? -32.719 12.578 -2.297 1 89.69 148 VAL A CA 1
ATOM 1184 C C . VAL A 1 148 ? -33.594 12.812 -1.058 1 89.69 148 VAL A C 1
ATOM 1186 O O . VAL A 1 148 ? -33.281 13.695 -0.248 1 89.69 148 VAL A O 1
ATOM 1189 N N . VAL A 1 149 ? -34.656 12.031 -0.919 1 85.06 149 VAL A N 1
ATOM 1190 C CA . VAL A 1 149 ? -35.562 12.18 0.209 1 85.06 149 VAL A CA 1
ATOM 1191 C C . VAL A 1 149 ? -35.625 10.867 0.995 1 85.06 149 VAL A C 1
ATOM 1193 O O . VAL A 1 149 ? -35.781 9.797 0.409 1 85.06 149 VAL A O 1
ATOM 1196 N N . GLN A 1 150 ? -35.312 10.984 2.322 1 78.44 150 GLN A N 1
ATOM 1197 C CA . GLN A 1 150 ? -35.438 9.812 3.186 1 78.44 150 GLN A CA 1
ATOM 1198 C C . GLN A 1 150 ? -36.875 9.57 3.584 1 78.44 150 GLN A C 1
ATOM 1200 O O . GLN A 1 150 ? -37.594 10.492 3.986 1 78.44 150 GLN A O 1
ATOM 1205 N N . LYS A 1 151 ? -37.375 8.234 3.396 1 70.81 151 LYS A N 1
ATOM 1206 C CA . LYS A 1 151 ? -38.75 7.875 3.77 1 70.81 151 LYS A CA 1
ATOM 1207 C C . LYS A 1 151 ? -38.812 7.5 5.246 1 70.81 151 LYS A C 1
ATOM 1209 O O . LYS A 1 151 ? -37.969 6.785 5.762 1 70.81 151 LYS A O 1
ATOM 1214 N N . SER A 1 152 ? -39.25 8.211 6.301 1 53.06 152 SER A N 1
ATOM 1215 C CA . SER A 1 152 ? -39.438 7.879 7.711 1 53.06 152 SER A CA 1
ATOM 1216 C C . SER A 1 152 ? -40.312 6.66 7.879 1 53.06 152 SER A C 1
ATOM 1218 O O . SER A 1 152 ? -41.375 6.551 7.227 1 53.06 152 SER A O 1
ATOM 1220 N N . HIS A 1 153 ? -39.781 5.504 8.297 1 48.09 153 HIS A N 1
ATOM 1221 C CA . HIS A 1 153 ? -40.594 4.336 8.633 1 48.09 153 HIS A CA 1
ATOM 1222 C C . HIS A 1 153 ? -41.625 4.672 9.695 1 48.09 153 HIS A C 1
ATOM 1224 O O . HIS A 1 153 ? -42.375 3.799 10.133 1 48.09 153 HIS A O 1
ATOM 1230 N N . ARG A 1 154 ? -41.781 5.672 10.586 1 40.62 154 ARG A N 1
ATOM 1231 C CA . ARG A 1 154 ? -42.719 5.656 11.695 1 40.62 154 ARG A CA 1
ATOM 1232 C C . ARG A 1 154 ? -44.125 5.289 11.211 1 40.62 154 ARG A C 1
ATOM 1234 O O . ARG A 1 154 ? -44.906 4.734 11.969 1 40.62 154 ARG A O 1
ATOM 1241 N N . GLU A 1 155 ? -44.594 5.766 10.156 1 38.28 155 GLU A N 1
ATOM 1242 C CA . GLU A 1 155 ? -46.062 5.723 10.086 1 38.28 155 GLU A CA 1
ATOM 1243 C C . GLU A 1 155 ? -46.531 4.32 9.742 1 38.28 155 GLU A C 1
ATOM 1245 O O . GLU A 1 155 ? -47.75 4.07 9.727 1 38.28 155 GLU A O 1
ATOM 1250 N N . MET A 1 156 ? -45.688 3.494 9.336 1 36.03 156 MET A N 1
ATOM 1251 C CA . MET A 1 156 ? -46.344 2.256 8.938 1 36.03 156 MET A CA 1
ATOM 1252 C C . MET A 1 156 ? -46.719 1.426 10.156 1 36.03 156 MET A C 1
ATOM 1254 O O . MET A 1 156 ? -47.406 0.412 10.031 1 36.03 156 MET A O 1
ATOM 1258 N N . ARG A 1 157 ? -46.062 1.521 11.289 1 38.5 157 ARG A N 1
ATOM 1259 C CA . ARG A 1 157 ? -46.469 0.513 12.273 1 38.5 157 ARG A CA 1
ATOM 1260 C C . ARG A 1 157 ? -47.844 0.81 12.844 1 38.5 157 ARG A C 1
ATOM 1262 O O . ARG A 1 157 ? -48.344 0.053 13.672 1 38.5 157 ARG A O 1
ATOM 1269 N N . ARG A 1 158 ? -48.156 1.998 13.164 1 35.28 158 ARG A N 1
ATOM 1270 C CA . ARG A 1 158 ? -49.375 2.051 13.977 1 35.28 158 ARG A CA 1
ATOM 1271 C C . ARG A 1 158 ? -50.594 1.646 13.164 1 35.28 158 ARG A C 1
ATOM 1273 O O . ARG A 1 158 ? -51.719 1.83 13.609 1 35.28 158 ARG A O 1
ATOM 1280 N N . ALA A 1 159 ? -50.438 1.485 11.867 1 33.34 159 ALA A N 1
ATOM 1281 C CA . ALA A 1 159 ? -51.781 1.162 11.398 1 33.34 159 ALA A CA 1
ATOM 1282 C C . ALA A 1 159 ? -52.219 -0.2 11.914 1 33.34 159 ALA A C 1
ATOM 1284 O O . ALA A 1 159 ? -51.562 -1.208 11.703 1 33.34 159 ALA A O 1
ATOM 1285 N N . LYS A 1 160 ? -52.781 -0.233 13.117 1 34.19 160 LYS A N 1
ATOM 1286 C CA . LYS A 1 160 ? -53.625 -1.365 13.484 1 34.19 160 LYS A CA 1
ATOM 1287 C C . LYS A 1 160 ? -54.312 -1.966 12.258 1 34.19 160 LYS A C 1
ATOM 1289 O O . LYS A 1 160 ? -54.719 -1.24 11.344 1 34.19 160 LYS A O 1
ATOM 1294 N N . PRO A 1 161 ? -54.188 -3.33 12.023 1 36.75 161 PRO A N 1
ATOM 1295 C CA . PRO A 1 161 ? -54.812 -4.062 10.906 1 36.75 161 PRO A CA 1
ATOM 1296 C C . PRO A 1 161 ? -56.219 -3.578 10.586 1 36.75 161 PRO A C 1
ATOM 1298 O O . PRO A 1 161 ? -56.781 -3.959 9.562 1 36.75 161 PRO A O 1
ATOM 1301 N N . ASN A 1 162 ? -56.969 -3.23 11.742 1 34.59 162 ASN A N 1
ATOM 1302 C CA . ASN A 1 162 ? -58.375 -3.326 11.422 1 34.59 162 ASN A CA 1
ATOM 1303 C C . ASN A 1 162 ? -58.781 -2.305 10.367 1 34.59 162 ASN A C 1
ATOM 1305 O O . ASN A 1 162 ? -59.656 -2.572 9.539 1 34.59 162 ASN A O 1
ATOM 1309 N N . GLN A 1 163 ? -59.031 -0.91 10.773 1 33.97 163 GLN A N 1
ATOM 1310 C CA . GLN A 1 163 ? -59.938 -0.068 10.008 1 33.97 163 GLN A CA 1
ATOM 1311 C C . GLN A 1 163 ? -59.312 0.379 8.688 1 33.97 163 GLN A C 1
ATOM 1313 O O . GLN A 1 163 ? -58.094 0.501 8.594 1 33.97 163 GLN A O 1
ATOM 1318 N N . LYS A 1 164 ? -60.188 0.526 7.504 1 34.72 164 LYS A N 1
ATOM 1319 C CA . LYS A 1 164 ? -60.094 1.024 6.133 1 34.72 164 LYS A CA 1
ATOM 1320 C C . LYS A 1 164 ? -59.312 2.328 6.07 1 34.72 164 LYS A C 1
ATOM 1322 O O . LYS A 1 164 ? -59.844 3.398 6.375 1 34.72 164 LYS A O 1
ATOM 1327 N N . GLN A 1 165 ? -58.125 2.467 6.652 1 37.56 165 GLN A N 1
ATOM 1328 C CA . GLN A 1 165 ? -57.438 3.744 6.5 1 37.56 165 GLN A CA 1
ATOM 1329 C C . GLN A 1 165 ? -57.375 4.164 5.035 1 37.56 165 GLN A C 1
ATOM 1331 O O . GLN A 1 165 ? -56.906 3.406 4.188 1 37.56 165 GLN A O 1
ATOM 1336 N N . ASP A 1 166 ? -58.281 5.09 4.59 1 37.88 166 ASP A N 1
ATOM 1337 C CA . ASP A 1 166 ? -58.688 5.586 3.277 1 37.88 166 ASP A CA 1
ATOM 1338 C C . ASP A 1 166 ? -57.469 5.965 2.43 1 37.88 166 ASP A C 1
ATOM 1340 O O . ASP A 1 166 ? -56.469 6.418 2.959 1 37.88 166 ASP A O 1
ATOM 1344 N N . ASN A 1 167 ? -57.344 5.422 1.149 1 42.97 167 ASN A N 1
ATOM 1345 C CA . ASN A 1 167 ? -56.562 5.695 -0.041 1 42.97 167 ASN A CA 1
ATOM 1346 C C . ASN A 1 167 ? -56.188 7.172 -0.142 1 42.97 167 ASN A C 1
ATOM 1348 O O . ASN A 1 167 ? -55.281 7.543 -0.909 1 42.97 167 ASN A O 1
ATOM 1352 N N . GLN A 1 168 ? -56.938 8.055 0.562 1 44.5 168 GLN A N 1
ATOM 1353 C CA . GLN A 1 168 ? -56.781 9.492 0.365 1 44.5 168 GLN A CA 1
ATOM 1354 C C . GLN A 1 168 ? -55.562 10.016 1.082 1 44.5 168 GLN A C 1
ATOM 1356 O O . GLN A 1 168 ? -54.906 10.961 0.615 1 44.5 168 GLN A O 1
ATOM 1361 N N . ASP A 1 169 ? -55.219 9.477 2.17 1 47.75 169 ASP A N 1
ATOM 1362 C CA . ASP A 1 169 ? -54.094 10.016 2.93 1 47.75 169 ASP A CA 1
ATOM 1363 C C . ASP A 1 169 ? -52.75 9.688 2.254 1 47.75 169 ASP A C 1
ATOM 1365 O O . ASP A 1 169 ? -51.812 10.492 2.297 1 47.75 169 ASP A O 1
ATOM 1369 N N . ILE A 1 170 ? -52.656 8.531 1.697 1 49.31 170 ILE A N 1
ATOM 1370 C CA . ILE A 1 170 ? -51.469 8.195 0.939 1 49.31 170 ILE A CA 1
ATOM 1371 C C . ILE A 1 170 ? -51.312 9.156 -0.239 1 49.31 170 ILE A C 1
ATOM 1373 O O . ILE A 1 170 ? -50.188 9.633 -0.519 1 49.31 170 ILE A O 1
ATOM 1377 N N . LEU A 1 171 ? -52.438 9.453 -0.863 1 49.84 171 LEU A N 1
ATOM 1378 C CA . LEU A 1 171 ? -52.406 10.367 -1.999 1 49.84 171 LEU A CA 1
ATOM 1379 C C . LEU A 1 171 ? -52 11.773 -1.556 1 49.84 171 LEU A C 1
ATOM 1381 O O . LEU A 1 171 ? -51.25 12.453 -2.242 1 49.84 171 LEU A O 1
ATOM 1385 N N . ARG A 1 172 ? -52.406 12.195 -0.42 1 51.75 172 ARG A N 1
ATOM 1386 C CA . ARG A 1 172 ? -52.062 13.523 0.08 1 51.75 172 ARG A CA 1
ATOM 1387 C C . ARG A 1 172 ? -50.562 13.617 0.422 1 51.75 172 ARG A C 1
ATOM 1389 O O . ARG A 1 172 ? -49.938 14.633 0.15 1 51.75 172 ARG A O 1
ATOM 1396 N N . ASP A 1 173 ? -50.125 12.57 0.968 1 53.16 173 ASP A N 1
ATOM 1397 C CA . ASP A 1 173 ? -48.688 12.562 1.291 1 53.16 173 ASP A CA 1
ATOM 1398 C C . ASP A 1 173 ? -47.844 12.531 0.023 1 53.16 173 ASP A C 1
ATOM 1400 O O . ASP A 1 173 ? -46.812 13.195 -0.051 1 53.16 173 ASP A O 1
ATOM 1404 N N . GLN A 1 174 ? -48.281 11.805 -0.949 1 54.31 174 GLN A N 1
ATOM 1405 C CA . GLN A 1 174 ? -47.625 11.812 -2.246 1 54.31 174 GLN A CA 1
ATOM 1406 C C . GLN A 1 174 ? -47.75 13.18 -2.914 1 54.31 174 GLN A C 1
ATOM 1408 O O . GLN A 1 174 ? -46.781 13.672 -3.508 1 54.31 174 GLN A O 1
ATOM 1413 N N . GLU A 1 175 ? -48.906 13.75 -2.855 1 54.44 175 GLU A N 1
ATOM 1414 C CA . GLU A 1 175 ? -49.094 15.078 -3.432 1 54.44 175 GLU A CA 1
ATOM 1415 C C . GLU A 1 175 ? -48.281 16.125 -2.709 1 54.44 175 GLU A C 1
ATOM 1417 O O . GLU A 1 175 ? -47.719 17.016 -3.342 1 54.44 175 GLU A O 1
ATOM 1422 N N . ALA A 1 176 ? -48.156 16.016 -1.435 1 53.41 176 ALA A N 1
ATOM 1423 C CA . ALA A 1 176 ? -47.344 16.953 -0.664 1 53.41 176 ALA A CA 1
ATOM 1424 C C . ALA A 1 176 ? -45.875 16.781 -0.994 1 53.41 176 ALA A C 1
ATOM 1426 O O . ALA A 1 176 ? -45.125 17.766 -1.113 1 53.41 176 ALA A O 1
ATOM 1427 N N . MET A 1 177 ? -45.531 15.547 -1.115 1 54.78 177 MET A N 1
ATOM 1428 C CA . MET A 1 177 ? -44.156 15.281 -1.52 1 54.78 177 MET A CA 1
ATOM 1429 C C . MET A 1 177 ? -43.906 15.797 -2.934 1 54.78 177 MET A C 1
ATOM 1431 O O . MET A 1 177 ? -42.844 16.375 -3.203 1 54.78 177 MET A O 1
ATOM 1435 N N . GLU A 1 178 ? -44.906 15.578 -3.834 1 57.19 178 GLU A N 1
ATOM 1436 C CA . GLU A 1 178 ? -44.781 16.078 -5.195 1 57.19 178 GLU A CA 1
ATOM 1437 C C . GLU A 1 178 ? -44.781 17.609 -5.215 1 57.19 178 GLU A C 1
ATOM 1439 O O . GLU A 1 178 ? -44.031 18.219 -5.973 1 57.19 178 GLU A O 1
ATOM 1444 N N . ALA A 1 179 ? -45.625 18.219 -4.426 1 54.44 179 ALA A N 1
ATOM 1445 C CA . ALA A 1 179 ? -45.656 19.672 -4.348 1 54.44 179 ALA A CA 1
ATOM 1446 C C . ALA A 1 179 ? -44.344 20.234 -3.758 1 54.44 179 ALA A C 1
ATOM 1448 O O . ALA A 1 179 ? -43.844 21.234 -4.238 1 54.44 179 ALA A O 1
ATOM 1449 N N . ALA A 1 180 ? -43.875 19.578 -2.77 1 53.94 180 ALA A N 1
ATOM 1450 C CA . ALA A 1 180 ? -42.594 19.984 -2.18 1 53.94 180 ALA A CA 1
ATOM 1451 C C . ALA A 1 180 ? -41.438 19.812 -3.174 1 53.94 180 ALA A C 1
ATOM 1453 O O . ALA A 1 180 ? -40.562 20.656 -3.248 1 53.94 180 ALA A O 1
ATOM 1454 N N . PHE A 1 181 ? -41.594 18.719 -3.912 1 54.47 181 PHE A N 1
ATOM 1455 C CA . PHE A 1 181 ? -40.625 18.484 -4.977 1 54.47 181 PHE A CA 1
ATOM 1456 C C . PHE A 1 181 ? -40.656 19.609 -6.016 1 54.47 181 PHE A C 1
ATOM 1458 O O . PHE A 1 181 ? -39.625 20.094 -6.457 1 54.47 181 PHE A O 1
ATOM 1465 N N . LEU A 1 182 ? -41.875 19.953 -6.477 1 55.84 182 LEU A N 1
ATOM 1466 C CA . LEU A 1 182 ? -42.031 21 -7.469 1 55.84 182 LEU A CA 1
ATOM 1467 C C . LEU A 1 182 ? -41.562 22.344 -6.93 1 55.84 182 LEU A C 1
ATOM 1469 O O . LEU A 1 182 ? -40.938 23.125 -7.66 1 55.84 182 LEU A O 1
ATOM 1473 N N . ARG A 1 183 ? -41.75 22.594 -5.723 1 53.91 183 ARG A N 1
ATOM 1474 C CA . ARG A 1 183 ? -41.25 23.828 -5.113 1 53.91 183 ARG A CA 1
ATOM 1475 C C . ARG A 1 183 ? -39.719 23.828 -5.043 1 53.91 183 ARG A C 1
ATOM 1477 O O . ARG A 1 183 ? -39.094 24.844 -5.301 1 53.91 183 ARG A O 1
ATOM 1484 N N . MET A 1 184 ? -39.25 22.75 -4.629 1 52.62 184 MET A N 1
ATOM 1485 C CA . MET A 1 184 ? -37.781 22.656 -4.57 1 52.62 184 MET A CA 1
ATOM 1486 C C . MET A 1 184 ? -37.156 22.766 -5.965 1 52.62 184 MET A C 1
ATOM 1488 O O . MET A 1 184 ? -36.125 23.406 -6.141 1 52.62 184 MET A O 1
ATOM 1492 N N . LYS A 1 185 ? -37.906 22.109 -6.875 1 52.22 185 LYS A N 1
ATOM 1493 C CA . LYS A 1 185 ? -37.5 22.25 -8.266 1 52.22 185 LYS A CA 1
ATOM 1494 C C . LYS A 1 185 ? -37.562 23.719 -8.711 1 52.22 185 LYS A C 1
ATOM 1496 O O . LYS A 1 185 ? -36.656 24.203 -9.391 1 52.22 185 LYS A O 1
ATOM 1501 N N . GLU A 1 186 ? -38.625 24.328 -8.453 1 50.84 186 GLU A N 1
ATOM 1502 C CA . GLU A 1 186 ? -38.781 25.734 -8.789 1 50.84 186 GLU A CA 1
ATOM 1503 C C . GLU A 1 186 ? -37.75 26.594 -8.07 1 50.84 186 GLU A C 1
ATOM 1505 O O . GLU A 1 186 ? -37.188 27.516 -8.664 1 50.84 186 GLU A O 1
ATOM 1510 N N . LYS A 1 187 ? -37.625 26.297 -6.836 1 49.12 187 LYS A N 1
ATOM 1511 C CA . LYS A 1 187 ? -36.625 27.047 -6.07 1 49.12 187 LYS A CA 1
ATOM 1512 C C . LYS A 1 187 ? -35.219 26.781 -6.59 1 49.12 187 LYS A C 1
ATOM 1514 O O . LYS A 1 187 ? -34.406 27.703 -6.691 1 49.12 187 LYS A O 1
ATOM 1519 N N . TYR A 1 188 ? -35.031 25.484 -6.73 1 46.38 188 TYR A N 1
ATOM 1520 C CA . TYR A 1 188 ? -33.719 25.156 -7.289 1 46.38 188 TYR A CA 1
ATOM 1521 C C . TYR A 1 188 ? -33.531 25.766 -8.672 1 46.38 188 TYR A C 1
ATOM 1523 O O . TYR A 1 188 ? -32.469 26.297 -9 1 46.38 188 TYR A O 1
ATOM 1531 N N . LEU A 1 189 ? -34.719 25.641 -9.508 1 46.59 189 LEU A N 1
ATOM 1532 C CA . LEU A 1 189 ? -34.688 26.25 -10.836 1 46.59 189 LEU A CA 1
ATOM 1533 C C . LEU A 1 189 ? -34.719 27.766 -10.734 1 46.59 189 LEU A C 1
ATOM 1535 O O . LEU A 1 189 ? -34.156 28.469 -11.57 1 46.59 189 LEU A O 1
ATOM 1539 N N . SER A 1 190 ? -35.625 28.25 -9.961 1 42.41 190 SER A N 1
ATOM 1540 C CA . SER A 1 190 ? -35.656 29.688 -9.773 1 42.41 190 SER A CA 1
ATOM 1541 C C . SER A 1 190 ? -34.312 30.203 -9.227 1 42.41 190 SER A C 1
ATOM 1543 O O . SER A 1 190 ? -33.906 31.312 -9.586 1 42.41 190 SER A O 1
ATOM 1545 N N . VAL A 1 191 ? -33.906 29.484 -8.25 1 39.41 191 VAL A N 1
ATOM 1546 C CA . VAL A 1 191 ? -32.562 29.859 -7.812 1 39.41 191 VAL A CA 1
ATOM 1547 C C . VAL A 1 191 ? -31.578 29.703 -8.977 1 39.41 191 VAL A C 1
ATOM 1549 O O . VAL A 1 191 ? -30.656 30.516 -9.125 1 39.41 191 VAL A O 1
ATOM 1552 N N . SER A 1 192 ? -31.797 28.656 -9.75 1 35.09 192 SER A N 1
ATOM 1553 C CA . SER A 1 192 ? -30.953 28.562 -10.93 1 35.09 192 SER A CA 1
ATOM 1554 C C . SER A 1 192 ? -31.328 29.609 -11.969 1 35.09 192 SER A C 1
ATOM 1556 O O . SER A 1 192 ? -30.531 29.938 -12.844 1 35.09 192 SER A O 1
ATOM 1558 N N . VAL A 1 193 ? -32.625 29.969 -12.25 1 31.94 193 VAL A N 1
ATOM 1559 C CA . VAL A 1 193 ? -33.031 30.875 -13.32 1 31.94 193 VAL A CA 1
ATOM 1560 C C . VAL A 1 193 ? -32.844 32.312 -12.859 1 31.94 193 VAL A C 1
ATOM 1562 O O . VAL A 1 193 ? -32.844 33.25 -13.68 1 31.94 193 VAL A O 1
ATOM 1565 N N . CYS A 1 194 ? -33.438 32.781 -11.781 1 30.5 194 CYS A N 1
ATOM 1566 C CA . CYS A 1 194 ? -33.156 34.219 -11.664 1 30.5 194 CYS A CA 1
ATOM 1567 C C . CYS A 1 194 ? -31.656 34.5 -11.703 1 30.5 194 CYS A C 1
ATOM 1569 O O . CYS A 1 194 ? -30.891 33.875 -10.992 1 30.5 194 CYS A O 1
ATOM 1571 N N . PRO A 1 195 ? -31.219 35.281 -12.727 1 31.89 195 PRO A N 1
ATOM 1572 C CA . PRO A 1 195 ? -29.891 35.844 -12.891 1 31.89 195 PRO A CA 1
ATOM 1573 C C . PRO A 1 195 ? -29.312 36.406 -11.578 1 31.89 195 PRO A C 1
ATOM 1575 O O . PRO A 1 195 ? -28.422 37.25 -11.602 1 31.89 195 PRO A O 1
ATOM 1578 N N . VAL A 1 196 ? -30.156 36.594 -10.594 1 33.53 196 VAL A N 1
ATOM 1579 C CA . VAL A 1 196 ? -29.312 37.188 -9.562 1 33.53 196 VAL A CA 1
ATOM 1580 C C . VAL A 1 196 ? -28.078 36.312 -9.32 1 33.53 196 VAL A C 1
ATOM 1582 O O . VAL A 1 196 ? -28.219 35.125 -9.055 1 33.53 196 VAL A O 1
ATOM 1585 N N . LYS A 1 197 ? -26.969 36.625 -9.867 1 35.09 197 LYS A N 1
ATOM 1586 C CA . LYS A 1 197 ? -25.578 36.219 -9.812 1 35.09 197 LYS A CA 1
ATOM 1587 C C . LYS A 1 197 ? -25.219 35.625 -8.453 1 35.09 197 LYS A C 1
ATOM 1589 O O . LYS A 1 197 ? -25.016 36.375 -7.488 1 35.09 197 LYS A O 1
ATOM 1594 N N . LYS A 1 198 ? -25.938 34.75 -7.953 1 39.72 198 LYS A N 1
ATOM 1595 C CA . LYS A 1 198 ? -25.156 34.25 -6.816 1 39.72 198 LYS A CA 1
ATOM 1596 C C . LYS A 1 198 ? -23.672 34.188 -7.168 1 39.72 198 LYS A C 1
ATOM 1598 O O . LYS A 1 198 ? -23.312 33.688 -8.242 1 39.72 198 LYS A O 1
ATOM 1603 N N . SER A 1 199 ? -22.922 35.094 -6.723 1 41.31 199 SER A N 1
ATOM 1604 C CA . SER A 1 199 ? -21.5 35.156 -6.98 1 41.31 199 SER A CA 1
ATOM 1605 C C . SER A 1 199 ? -20.875 33.75 -6.918 1 41.31 199 SER A C 1
ATOM 1607 O O . SER A 1 199 ? -21.438 32.844 -6.301 1 41.31 199 SER A O 1
ATOM 1609 N N . HIS A 1 200 ? -20.141 33.281 -8 1 45.22 200 HIS A N 1
ATOM 1610 C CA . HIS A 1 200 ? -19.297 32.094 -7.988 1 45.22 200 HIS A CA 1
ATOM 1611 C C . HIS A 1 200 ? -18.984 31.656 -6.559 1 45.22 200 HIS A C 1
ATOM 1613 O O . HIS A 1 200 ? -18.953 30.453 -6.27 1 45.22 200 HIS A O 1
ATOM 1619 N N . TRP A 1 201 ? -18.969 32.625 -5.754 1 46.34 201 TRP A N 1
ATOM 1620 C CA . TRP A 1 201 ? -18.531 32.375 -4.391 1 46.34 201 TRP A CA 1
ATOM 1621 C C . TRP A 1 201 ? -19.641 31.75 -3.561 1 46.34 201 TRP A C 1
ATOM 1623 O O . TRP A 1 201 ? -19.391 30.906 -2.701 1 46.34 201 TRP A O 1
ATOM 1633 N N . GLU A 1 202 ? -20.859 32.156 -3.814 1 49.22 202 GLU A N 1
ATOM 1634 C CA . GLU A 1 202 ? -21.969 31.578 -3.055 1 49.22 202 GLU A CA 1
ATOM 1635 C C . GLU A 1 202 ? -22.125 30.094 -3.354 1 49.22 202 GLU A C 1
ATOM 1637 O O . GLU A 1 202 ? -22.422 29.297 -2.455 1 49.22 202 GLU A O 1
ATOM 1642 N N . ILE A 1 203 ? -21.828 29.812 -4.477 1 46.81 203 ILE A N 1
ATOM 1643 C CA . ILE A 1 203 ? -21.891 28.422 -4.898 1 46.81 203 ILE A CA 1
ATOM 1644 C C . ILE A 1 203 ? -20.797 27.625 -4.199 1 46.81 203 ILE A C 1
ATOM 1646 O O . ILE A 1 203 ? -21.062 26.531 -3.689 1 46.81 203 ILE A O 1
ATOM 1650 N N . VAL A 1 204 ? -19.656 28.25 -4.305 1 46.84 204 VAL A N 1
ATOM 1651 C CA . VAL A 1 204 ? -18.531 27.594 -3.643 1 46.84 204 VAL A CA 1
ATOM 1652 C C . VAL A 1 204 ? -18.844 27.391 -2.162 1 46.84 204 VAL A C 1
ATOM 1654 O O . VAL A 1 204 ? -18.562 26.328 -1.601 1 46.84 204 VAL A O 1
ATOM 1657 N N . ARG A 1 205 ? -19.438 28.484 -1.603 1 46.78 205 ARG A N 1
ATOM 1658 C CA . ARG A 1 205 ? -19.766 28.406 -0.182 1 46.78 205 ARG A CA 1
ATOM 1659 C C . ARG A 1 205 ? -20.75 27.266 0.091 1 46.78 205 ARG A C 1
ATOM 1661 O O . ARG A 1 205 ? -20.625 26.562 1.093 1 46.78 205 ARG A O 1
ATOM 1668 N N . SER A 1 206 ? -21.672 27.219 -0.773 1 43 206 SER A N 1
ATOM 1669 C CA . SER A 1 206 ? -22.688 26.188 -0.571 1 43 206 SER A CA 1
ATOM 1670 C C . SER A 1 206 ? -22.094 24.781 -0.696 1 43 206 SER A C 1
ATOM 1672 O O . SER A 1 206 ? -22.516 23.859 0.004 1 43 206 SER A O 1
ATOM 1674 N N . ILE A 1 207 ? -21.203 24.75 -1.589 1 41.41 207 ILE A N 1
ATOM 1675 C CA . ILE A 1 207 ? -20.562 23.469 -1.849 1 41.41 207 ILE A CA 1
ATOM 1676 C C . ILE A 1 207 ? -19.734 23.047 -0.633 1 41.41 207 ILE A C 1
ATOM 1678 O O . ILE A 1 207 ? -19.75 21.875 -0.231 1 41.41 207 ILE A O 1
ATOM 1682 N N . VAL A 1 208 ? -18.953 24.062 -0.118 1 42.44 208 VAL A N 1
ATOM 1683 C CA . VAL A 1 208 ? -17.953 23.781 0.903 1 42.44 208 VAL A CA 1
ATOM 1684 C C . VAL A 1 208 ? -18.625 23.672 2.27 1 42.44 208 VAL A C 1
ATOM 1686 O O . VAL A 1 208 ? -18.203 22.875 3.113 1 42.44 208 VAL A O 1
ATOM 1689 N N . MET A 1 209 ? -19.516 24.578 2.604 1 39.12 209 MET A N 1
ATOM 1690 C CA . MET A 1 209 ? -20.109 24.656 3.939 1 39.12 209 MET A CA 1
ATOM 1691 C C . MET A 1 209 ? -20.828 23.359 4.281 1 39.12 209 MET A C 1
ATOM 1693 O O . MET A 1 209 ? -20.875 22.953 5.449 1 39.12 209 MET A O 1
ATOM 1697 N N . PHE A 1 210 ? -21.484 22.859 3.363 1 35.88 210 PHE A N 1
ATOM 1698 C CA . PHE A 1 210 ? -22.562 21.953 3.744 1 35.88 210 PHE A CA 1
ATOM 1699 C C . PHE A 1 210 ? -22.031 20.547 4.004 1 35.88 210 PHE A C 1
ATOM 1701 O O . PHE A 1 210 ? -22.797 19.609 4.23 1 35.88 210 PHE A O 1
ATOM 1708 N N . GLY A 1 211 ? -20.828 20.344 3.775 1 37.06 211 GLY A N 1
ATOM 1709 C CA . GLY A 1 211 ? -20.453 18.953 3.949 1 37.06 211 GLY A CA 1
ATOM 1710 C C . GLY A 1 211 ? -20.688 18.438 5.355 1 37.06 211 GLY A C 1
ATOM 1711 O O . GLY A 1 211 ? -20.406 17.266 5.656 1 37.06 211 GLY A O 1
ATOM 1712 N N . LYS A 1 212 ? -20.672 19.281 6.367 1 36.06 212 LYS A N 1
ATOM 1713 C CA . LYS A 1 212 ? -20.453 18.75 7.707 1 36.06 212 LYS A CA 1
ATOM 1714 C C . LYS A 1 212 ? -21.75 18.188 8.289 1 36.06 212 LYS A C 1
ATOM 1716 O O . LYS A 1 212 ? -21.812 17.828 9.469 1 36.06 212 LYS A O 1
ATOM 1721 N N . GLY A 1 213 ? -22.938 18.453 7.809 1 32.84 213 GLY A N 1
ATOM 1722 C CA . GLY A 1 213 ? -24.078 18.172 8.672 1 32.84 213 GLY A CA 1
ATOM 1723 C C . GLY A 1 213 ? -24.359 16.688 8.812 1 32.84 213 GLY A C 1
ATOM 1724 O O . GLY A 1 213 ? -23.844 15.875 8.039 1 32.84 213 GLY A O 1
ATOM 1725 N N . HIS A 1 214 ? -25.141 16.359 9.953 1 36.41 214 HIS A N 1
ATOM 1726 C CA . HIS A 1 214 ? -25.75 15.211 10.594 1 36.41 214 HIS A CA 1
ATOM 1727 C C . HIS A 1 214 ? -26.641 14.438 9.617 1 36.41 214 HIS A C 1
ATOM 1729 O O . HIS A 1 214 ? -27.594 14.992 9.062 1 36.41 214 HIS A O 1
ATOM 1735 N N . LEU A 1 215 ? -26.594 13.734 8.695 1 38.34 215 LEU A N 1
ATOM 1736 C CA . LEU A 1 215 ? -27.656 12.742 8.812 1 38.34 215 LEU A CA 1
ATOM 1737 C C . LEU A 1 215 ? -27.672 12.117 10.203 1 38.34 215 LEU A C 1
ATOM 1739 O O . LEU A 1 215 ? -28.719 12.094 10.867 1 38.34 215 LEU A O 1
ATOM 1743 N N . VAL A 1 216 ? -27.453 10.805 10.688 1 38.56 216 VAL A N 1
ATOM 1744 C CA . VAL A 1 216 ? -27.578 10.266 12.039 1 38.56 216 VAL A CA 1
ATOM 1745 C C . VAL A 1 216 ? -26.297 10.508 12.828 1 38.56 216 VAL A C 1
ATOM 1747 O O . VAL A 1 216 ? -26.125 9.984 13.93 1 38.56 216 VAL A O 1
ATOM 1750 N N . ASN A 1 217 ? -25.125 10.945 12.336 1 49 217 ASN A N 1
ATOM 1751 C CA . ASN A 1 217 ? -24 10.734 13.242 1 49 217 ASN A CA 1
ATOM 1752 C C . ASN A 1 217 ? -23.922 11.836 14.297 1 49 217 ASN A C 1
ATOM 1754 O O . ASN A 1 217 ? -23.766 13.016 13.961 1 49 217 ASN A O 1
ATOM 1758 N N . THR A 1 218 ? -24.484 11.586 15.492 1 59.22 218 THR A N 1
ATOM 1759 C CA . THR A 1 218 ? -24.656 12.344 16.734 1 59.22 218 THR A CA 1
ATOM 1760 C C . THR A 1 218 ? -23.297 12.812 17.266 1 59.22 218 THR A C 1
ATOM 1762 O O . THR A 1 218 ? -23.234 13.562 18.234 1 59.22 218 THR A O 1
ATOM 1765 N N . PHE A 1 219 ? -22.172 12.672 16.531 1 76.38 219 PHE A N 1
ATOM 1766 C CA . PHE A 1 219 ? -20.922 13.047 17.172 1 76.38 219 PHE A CA 1
ATOM 1767 C C . PHE A 1 219 ? -20.578 14.508 16.891 1 76.38 219 PHE A C 1
ATOM 1769 O O . PHE A 1 219 ? -20.625 14.938 15.734 1 76.38 219 PHE A O 1
ATOM 1776 N N . VAL A 1 220 ? -20.297 15.266 17.984 1 80.94 220 VAL A N 1
ATOM 1777 C CA . VAL A 1 220 ? -19.906 16.656 17.859 1 80.94 220 VAL A CA 1
ATOM 1778 C C . VAL A 1 220 ? -18.438 16.828 18.281 1 80.94 220 VAL A C 1
ATOM 1780 O O . VAL A 1 220 ? -18.109 16.656 19.469 1 80.94 220 VAL A O 1
ATOM 1783 N N . PRO A 1 221 ? -17.609 17.203 17.359 1 87.5 221 PRO A N 1
ATOM 1784 C CA . PRO A 1 221 ? -16.188 17.344 17.703 1 87.5 221 PRO A CA 1
ATOM 1785 C C . PRO A 1 221 ? -15.898 18.625 18.484 1 87.5 221 PRO A C 1
ATOM 1787 O O . PRO A 1 221 ? -16.672 19.594 18.391 1 87.5 221 PRO A O 1
ATOM 1790 N N . VAL A 1 222 ? -14.82 18.594 19.297 1 89.31 222 VAL A N 1
ATOM 1791 C CA . VAL A 1 222 ? -14.336 19.766 20.031 1 89.31 222 VAL A CA 1
ATOM 1792 C C . VAL A 1 222 ? -13.125 20.359 19.312 1 89.31 222 VAL A C 1
ATOM 1794 O O . VAL A 1 222 ? -12.203 19.625 18.938 1 89.31 222 VAL A O 1
ATOM 1797 N N . TYR A 1 223 ? -13.219 21.656 19.031 1 90.94 223 TYR A N 1
ATOM 1798 C CA . TYR A 1 223 ? -12.117 22.344 18.375 1 90.94 223 TYR A CA 1
ATOM 1799 C C . TYR A 1 223 ? -11.336 23.203 19.359 1 90.94 223 TYR A C 1
ATOM 1801 O O . TYR A 1 223 ? -11.898 23.75 20.312 1 90.94 223 TYR A O 1
ATOM 1809 N N . PRO A 1 224 ? -10.039 23.328 19.203 1 90 224 PRO A N 1
ATOM 1810 C CA . PRO A 1 224 ? -9.234 24.188 20.078 1 90 224 PRO A CA 1
ATOM 1811 C C . PRO A 1 224 ? -9.492 25.672 19.828 1 90 224 PRO A C 1
ATOM 1813 O O . PRO A 1 224 ? -9.922 26.062 18.75 1 90 224 PRO A O 1
ATOM 1816 N N . GLU A 1 225 ? -9.227 26.422 20.797 1 87.5 225 GLU A N 1
ATOM 1817 C CA . GLU A 1 225 ? -9.391 27.875 20.688 1 87.5 225 GLU A CA 1
ATOM 1818 C C . GLU A 1 225 ? -8.336 28.469 19.766 1 87.5 225 GLU A C 1
ATOM 1820 O O . GLU A 1 225 ? -8.633 29.359 18.969 1 87.5 225 GLU A O 1
ATOM 1825 N N . GLN A 1 226 ? -7.203 27.969 19.938 1 90.12 226 GLN A N 1
ATOM 1826 C CA . GLN A 1 226 ? -6.094 28.391 19.078 1 90.12 226 GLN A CA 1
ATOM 1827 C C . GLN A 1 226 ? -5.371 27.172 18.5 1 90.12 226 GLN A C 1
ATOM 1829 O O . GLN A 1 226 ? -5.355 26.094 19.109 1 90.12 226 GLN A O 1
ATOM 1834 N N . LEU A 1 227 ? -4.859 27.422 17.312 1 91.56 227 LEU A N 1
ATOM 1835 C CA . LEU A 1 227 ? -4.148 26.328 16.672 1 91.56 227 LEU A CA 1
ATOM 1836 C C . LEU A 1 227 ? -2.771 26.125 17.297 1 91.56 227 LEU A C 1
ATOM 1838 O O . LEU A 1 227 ? -2.01 27.078 17.453 1 91.56 227 LEU A O 1
ATOM 1842 N N . TRP A 1 228 ? -2.469 24.906 17.703 1 91.94 228 TRP A N 1
ATOM 1843 C CA . TRP A 1 228 ? -1.216 24.594 18.375 1 91.94 228 TRP A CA 1
ATOM 1844 C C . TRP A 1 228 ? -0.202 24.016 17.406 1 91.94 228 TRP A C 1
ATOM 1846 O O . TRP A 1 228 ? 0.232 22.859 17.547 1 91.94 228 TRP A O 1
ATOM 1856 N N . ILE A 1 229 ? 0.196 24.781 16.422 1 92.25 229 ILE A N 1
ATOM 1857 C CA . ILE A 1 229 ? 1.239 24.406 15.477 1 92.25 229 ILE A CA 1
ATOM 1858 C C . ILE A 1 229 ? 1.884 25.656 14.883 1 92.25 229 ILE A C 1
ATOM 1860 O O . ILE A 1 229 ? 1.192 26.625 14.57 1 92.25 229 ILE A O 1
ATOM 1864 N N . GLU A 1 230 ? 3.158 25.609 14.852 1 90.56 230 GLU A N 1
ATOM 1865 C CA . GLU A 1 230 ? 3.918 26.719 14.289 1 90.56 230 GLU A CA 1
ATOM 1866 C C . GLU A 1 230 ? 4.027 26.594 12.773 1 90.56 230 GLU A C 1
ATOM 1868 O O . GLU A 1 230 ? 3.865 25.516 12.219 1 90.56 230 GLU A O 1
ATOM 1873 N N . GLN A 1 231 ? 4.32 27.734 12.109 1 91.31 231 GLN A N 1
ATOM 1874 C CA . GLN A 1 231 ? 4.422 27.812 10.656 1 91.31 231 GLN A CA 1
ATOM 1875 C C . GLN A 1 231 ? 5.5 26.875 10.125 1 91.31 231 GLN A C 1
ATOM 1877 O O . GLN A 1 231 ? 5.258 26.094 9.203 1 91.31 231 GLN A O 1
ATOM 1882 N N . LYS A 1 232 ? 6.637 26.938 10.773 1 91.38 232 LYS A N 1
ATOM 1883 C CA . LYS A 1 232 ? 7.77 26.141 10.305 1 91.38 232 LYS A CA 1
ATOM 1884 C C . LYS A 1 232 ? 7.492 24.656 10.453 1 91.38 232 LYS A C 1
ATOM 1886 O O . LYS A 1 232 ? 7.805 23.859 9.555 1 91.38 232 LYS A O 1
ATOM 1891 N N . THR A 1 233 ? 6.93 24.297 11.586 1 93.12 233 THR A N 1
ATOM 1892 C CA . THR A 1 233 ? 6.617 22.891 11.836 1 93.12 233 THR A CA 1
ATOM 1893 C C . THR A 1 233 ? 5.594 22.375 10.836 1 93.12 233 THR A C 1
ATOM 1895 O O . THR A 1 233 ? 5.707 21.25 10.344 1 93.12 233 THR A O 1
ATOM 1898 N N . PHE A 1 234 ? 4.613 23.203 10.547 1 95.19 234 PHE A N 1
ATOM 1899 C CA . PHE A 1 234 ? 3.578 22.797 9.609 1 95.19 234 PHE A CA 1
ATOM 1900 C C . PHE A 1 234 ? 4.176 22.531 8.227 1 95.19 234 PHE A C 1
ATOM 1902 O O . PHE A 1 234 ? 3.904 21.5 7.621 1 95.19 234 PHE A O 1
ATOM 1909 N N . CYS A 1 235 ? 5.012 23.406 7.727 1 94.69 235 CYS A N 1
ATOM 1910 C CA . CYS A 1 235 ? 5.574 23.281 6.387 1 94.69 235 CYS A CA 1
ATOM 1911 C C . CYS A 1 235 ? 6.547 22.109 6.305 1 94.69 235 CYS A C 1
ATOM 1913 O O . CYS A 1 235 ? 6.711 21.516 5.242 1 94.69 235 CYS A O 1
ATOM 1915 N N . ASN A 1 236 ? 7.145 21.75 7.438 1 92.75 236 ASN A N 1
ATOM 1916 C CA . ASN A 1 236 ? 8.07 20.625 7.473 1 92.75 236 ASN A CA 1
ATOM 1917 C C . ASN A 1 236 ? 7.328 19.297 7.633 1 92.75 236 ASN A C 1
ATOM 1919 O O . ASN A 1 236 ? 7.73 18.297 7.055 1 92.75 236 ASN A O 1
ATOM 1923 N N . ALA A 1 237 ? 6.285 19.328 8.484 1 94.25 237 ALA A N 1
ATOM 1924 C CA . ALA A 1 237 ? 5.52 18.125 8.75 1 94.25 237 ALA A CA 1
ATOM 1925 C C . ALA A 1 237 ? 4.703 17.703 7.527 1 94.25 237 ALA A C 1
ATOM 1927 O O . ALA A 1 237 ? 4.441 16.516 7.316 1 94.25 237 ALA A O 1
ATOM 1928 N N . PHE A 1 238 ? 4.301 18.672 6.785 1 95.88 238 PHE A N 1
ATOM 1929 C CA . PHE A 1 238 ? 3.559 18.438 5.555 1 95.88 238 PHE A CA 1
ATOM 1930 C C . PHE A 1 238 ? 4.297 19.031 4.355 1 95.88 238 PHE A C 1
ATOM 1932 O O . PHE A 1 238 ? 3.861 20.031 3.783 1 95.88 238 PHE A O 1
ATOM 1939 N N . PRO A 1 239 ? 5.312 18.297 4 1 96.12 239 PRO A N 1
ATOM 1940 C CA . PRO A 1 239 ? 6.215 18.844 2.986 1 96.12 239 PRO A CA 1
ATOM 1941 C C . PRO A 1 239 ? 5.551 18.984 1.618 1 96.12 239 PRO A C 1
ATOM 1943 O O . PRO A 1 239 ? 6.066 19.688 0.746 1 96.12 239 PRO A O 1
ATOM 1946 N N . PHE A 1 240 ? 4.426 18.344 1.473 1 96.94 240 PHE A N 1
ATOM 1947 C CA . PHE A 1 240 ? 3.691 18.438 0.217 1 96.94 240 PHE A CA 1
ATOM 1948 C C . PHE A 1 240 ? 2.305 19.031 0.446 1 96.94 240 PHE A C 1
ATOM 1950 O O . PHE A 1 240 ? 1.354 18.312 0.74 1 96.94 240 PHE A O 1
ATOM 1957 N N . HIS A 1 241 ? 2.195 20.297 0.377 1 97.44 241 HIS A N 1
ATOM 1958 C CA . HIS A 1 241 ? 0.932 21.016 0.407 1 97.44 241 HIS A CA 1
ATOM 1959 C C . HIS A 1 241 ? 1.07 22.391 -0.239 1 97.44 241 HIS A C 1
ATOM 1961 O O . HIS A 1 241 ? 2.182 22.906 -0.381 1 97.44 241 HIS A O 1
ATOM 1967 N N . ILE A 1 242 ? -0.026 22.938 -0.743 1 97 242 ILE A N 1
ATOM 1968 C CA . ILE A 1 242 ? -0.04 24.266 -1.348 1 97 242 ILE A CA 1
ATOM 1969 C C . ILE A 1 242 ? -1.297 25.016 -0.914 1 97 242 ILE A C 1
ATOM 1971 O O . ILE A 1 242 ? -2.395 24.453 -0.921 1 97 242 ILE A O 1
ATOM 1975 N N . VAL A 1 243 ? -1.089 26.219 -0.418 1 96.94 243 VAL A N 1
ATOM 1976 C CA . VAL A 1 243 ? -2.213 27.109 -0.126 1 96.94 243 VAL A CA 1
ATOM 1977 C C . VAL A 1 243 ? -2.24 28.25 -1.132 1 96.94 243 VAL A C 1
ATOM 1979 O O . VAL A 1 243 ? -1.227 28.922 -1.347 1 96.94 243 VAL A O 1
ATOM 1982 N N . PHE A 1 244 ? -3.346 28.469 -1.798 1 96.38 244 PHE A N 1
ATOM 1983 C CA . PHE A 1 244 ? -3.459 29.531 -2.787 1 96.38 244 PHE A CA 1
ATOM 1984 C C . PHE A 1 244 ? -4.797 30.25 -2.658 1 96.38 244 PHE A C 1
ATOM 1986 O O . PHE A 1 244 ? -5.762 29.688 -2.127 1 96.38 244 PHE A O 1
ATOM 1993 N N . ASP A 1 245 ? -4.809 31.406 -3.07 1 94.69 245 ASP A N 1
ATOM 1994 C CA . ASP A 1 245 ? -5.996 32.25 -2.891 1 94.69 245 ASP A CA 1
ATOM 1995 C C . ASP A 1 245 ? -6.934 32.125 -4.09 1 94.69 245 ASP A C 1
ATOM 1997 O O . ASP A 1 245 ? -6.773 31.234 -4.93 1 94.69 245 ASP A O 1
ATOM 2001 N N . GLU A 1 246 ? -7.953 32.969 -4.148 1 93 246 GLU A N 1
ATOM 2002 C CA . GLU A 1 246 ? -8.992 32.938 -5.172 1 93 246 GLU A CA 1
ATOM 2003 C C . GLU A 1 246 ? -8.422 33.219 -6.555 1 93 246 GLU A C 1
ATOM 2005 O O . GLU A 1 246 ? -8.945 32.719 -7.562 1 93 246 GLU A O 1
ATOM 2010 N N . SER A 1 247 ? -7.406 34.031 -6.621 1 93.31 247 SER A N 1
ATOM 2011 C CA . SER A 1 247 ? -6.758 34.344 -7.887 1 93.31 247 SER A CA 1
ATOM 2012 C C . SER A 1 247 ? -5.68 33.344 -8.234 1 93.31 247 SER A C 1
ATOM 2014 O O . SER A 1 247 ? -4.867 33.562 -9.133 1 93.31 247 SER A O 1
ATOM 2016 N N . LEU A 1 248 ? -5.57 32.25 -7.508 1 95.75 248 LEU A N 1
ATOM 2017 C CA . LEU A 1 248 ? -4.641 31.141 -7.711 1 95.75 248 LEU A CA 1
ATOM 2018 C C . LEU A 1 248 ? -3.219 31.547 -7.34 1 95.75 248 LEU A C 1
ATOM 2020 O O . LEU A 1 248 ? -2.252 30.953 -7.816 1 95.75 248 LEU A O 1
ATOM 2024 N N . ARG A 1 249 ? -3.088 32.594 -6.555 1 95.31 249 ARG A N 1
ATOM 2025 C CA . ARG A 1 249 ? -1.771 33 -6.078 1 95.31 249 ARG A CA 1
ATOM 2026 C C . ARG A 1 249 ? -1.355 32.188 -4.859 1 95.31 249 ARG A C 1
ATOM 2028 O O . ARG A 1 249 ? -2.119 32.062 -3.898 1 95.31 249 ARG A O 1
ATOM 2035 N N . VAL A 1 250 ? -0.153 31.703 -4.891 1 95.25 250 VAL A N 1
ATOM 2036 C CA . VAL A 1 250 ? 0.343 30.828 -3.84 1 95.25 250 VAL A CA 1
ATOM 2037 C C . VAL A 1 250 ? 0.706 31.641 -2.605 1 95.25 250 VAL A C 1
ATOM 2039 O O . VAL A 1 250 ? 1.43 32.625 -2.705 1 95.25 250 VAL A O 1
ATOM 2042 N N . LYS A 1 251 ? 0.198 31.266 -1.418 1 94.31 251 LYS A N 1
ATOM 2043 C CA . LYS A 1 251 ? 0.454 31.953 -0.156 1 94.31 251 LYS A CA 1
ATOM 2044 C C . LYS A 1 251 ? 1.402 31.156 0.727 1 94.31 251 LYS A C 1
ATOM 2046 O O . LYS A 1 251 ? 2.1 31.719 1.574 1 94.31 251 LYS A O 1
ATOM 2051 N N . GLN A 1 252 ? 1.299 29.906 0.589 1 94.69 252 GLN A N 1
ATOM 2052 C CA . GLN A 1 252 ? 2.029 28.984 1.448 1 94.69 252 GLN A CA 1
ATOM 2053 C C . GLN A 1 252 ? 2.297 27.656 0.732 1 94.69 252 GLN A C 1
ATOM 2055 O O . GLN A 1 252 ? 1.463 27.188 -0.045 1 94.69 252 GLN A O 1
ATOM 2060 N N . ALA A 1 253 ? 3.502 27.078 0.905 1 94.94 253 ALA A N 1
ATOM 2061 C CA . ALA A 1 253 ? 3.848 25.797 0.31 1 94.94 253 ALA A CA 1
ATOM 2062 C C . ALA A 1 253 ? 4.73 24.984 1.248 1 94.94 253 ALA A C 1
ATOM 2064 O O . ALA A 1 253 ? 5.488 25.547 2.045 1 94.94 253 ALA A O 1
ATOM 2065 N N . GLY A 1 254 ? 4.578 23.703 1.153 1 95.75 254 GLY A N 1
ATOM 2066 C CA . GLY A 1 254 ? 5.434 22.812 1.922 1 95.75 254 GLY A CA 1
ATOM 2067 C C . GLY A 1 254 ? 6.891 22.891 1.51 1 95.75 254 GLY A C 1
ATOM 2068 O O . GLY A 1 254 ? 7.215 23.406 0.438 1 95.75 254 GLY A O 1
ATOM 2069 N N . VAL A 1 255 ? 7.723 22.359 2.287 1 94.19 255 VAL A N 1
ATOM 2070 C CA . VAL A 1 255 ? 9.164 22.5 2.102 1 94.19 255 VAL A CA 1
ATOM 2071 C C . VAL A 1 255 ? 9.617 21.703 0.888 1 94.19 255 VAL A C 1
ATOM 2073 O O . VAL A 1 255 ? 10.359 22.203 0.045 1 94.19 255 VAL A O 1
ATOM 2076 N N . ASN A 1 256 ? 9.195 20.484 0.817 1 93.88 256 ASN A N 1
ATOM 2077 C CA . ASN A 1 256 ? 9.719 19.625 -0.238 1 93.88 256 ASN A CA 1
ATOM 2078 C C . ASN A 1 256 ? 9.086 19.953 -1.589 1 93.88 256 ASN A C 1
ATOM 2080 O O . ASN A 1 256 ? 9.695 19.734 -2.635 1 93.88 256 ASN A O 1
ATOM 2084 N N . ILE A 1 257 ? 7.852 20.406 -1.621 1 94.25 257 ILE A N 1
ATOM 2085 C CA . ILE A 1 257 ? 7.273 20.797 -2.902 1 94.25 257 ILE A CA 1
ATOM 2086 C C . ILE A 1 257 ? 8.055 21.969 -3.492 1 94.25 257 ILE A C 1
ATOM 2088 O O . ILE A 1 257 ? 8.203 22.078 -4.711 1 94.25 257 ILE A O 1
ATOM 2092 N N . GLN A 1 258 ? 8.562 22.891 -2.635 1 92.94 258 GLN A N 1
ATOM 2093 C CA . GLN A 1 258 ? 9.422 23.984 -3.078 1 92.94 258 GLN A CA 1
ATOM 2094 C C . GLN A 1 258 ? 10.727 23.453 -3.668 1 92.94 258 GLN A C 1
ATOM 2096 O O . GLN A 1 258 ? 11.281 24.047 -4.602 1 92.94 258 GLN A O 1
ATOM 2101 N N . LYS A 1 259 ? 11.203 22.391 -3.072 1 89.06 259 LYS A N 1
ATOM 2102 C CA . LYS A 1 259 ? 12.445 21.75 -3.514 1 89.06 259 LYS A CA 1
ATOM 2103 C C . LYS A 1 259 ? 12.305 21.219 -4.934 1 89.06 259 LYS A C 1
ATOM 2105 O O . LYS A 1 259 ? 13.227 21.328 -5.742 1 89.06 259 LYS A O 1
ATOM 2110 N N . TYR A 1 260 ? 11.195 20.672 -5.266 1 90.44 260 TYR A N 1
ATOM 2111 C CA . TYR A 1 260 ? 11.023 19.984 -6.543 1 90.44 260 TYR A CA 1
ATOM 2112 C C . TYR A 1 260 ? 10.375 20.906 -7.57 1 90.44 260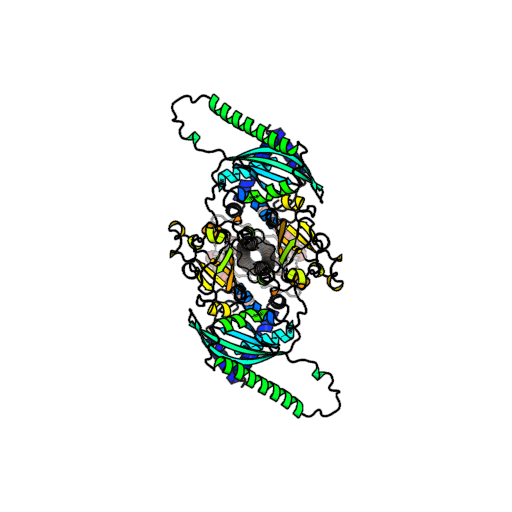 TYR A C 1
ATOM 2114 O O . TYR A 1 260 ? 10.43 20.641 -8.773 1 90.44 260 TYR A O 1
ATOM 2122 N N . VAL A 1 261 ? 9.703 21.891 -7.156 1 91.06 261 VAL A N 1
ATOM 2123 C CA . VAL A 1 261 ? 9.195 22.969 -8.008 1 91.06 261 VAL A CA 1
ATOM 2124 C C . VAL A 1 261 ? 9.664 24.312 -7.469 1 91.06 261 VAL A C 1
ATOM 2126 O O . VAL A 1 261 ? 8.883 25.062 -6.867 1 91.06 261 VAL A O 1
ATOM 2129 N N . PRO A 1 262 ? 10.852 24.672 -7.816 1 87.5 262 PRO A N 1
ATOM 2130 C CA . PRO A 1 262 ? 11.477 25.859 -7.223 1 87.5 262 PRO A CA 1
ATOM 2131 C C . PRO A 1 262 ? 10.711 27.141 -7.523 1 87.5 262 PRO A C 1
ATOM 2133 O O . PRO A 1 262 ? 10.82 28.109 -6.773 1 87.5 262 PRO A O 1
ATOM 2136 N N . GLY A 1 263 ? 9.977 2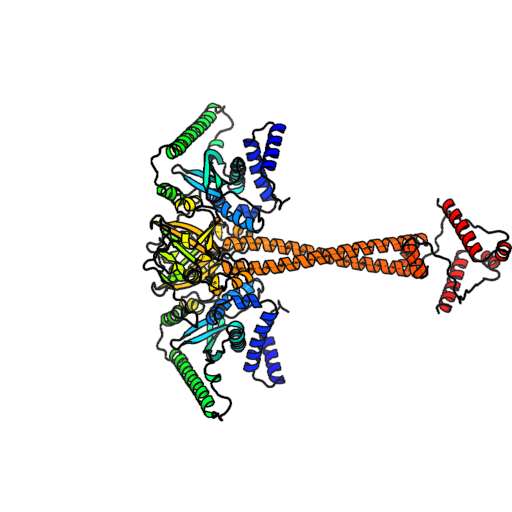7.156 -8.508 1 86.75 263 GLY A N 1
ATOM 2137 C CA . GLY A 1 263 ? 9.188 28.328 -8.844 1 86.75 263 GLY A CA 1
ATOM 2138 C C . GLY A 1 263 ? 8.219 28.734 -7.75 1 86.75 263 GLY A C 1
ATOM 2139 O O . GLY A 1 263 ? 7.797 29.891 -7.68 1 86.75 263 GLY A O 1
ATOM 2140 N N . LEU A 1 264 ? 7.91 27.859 -6.84 1 90.44 264 LEU A N 1
ATOM 2141 C CA . LEU A 1 264 ? 6.949 28.109 -5.773 1 90.44 264 LEU A CA 1
ATOM 2142 C C . LEU A 1 264 ? 7.547 29.016 -4.703 1 90.44 264 LEU A C 1
ATOM 2144 O O . LEU A 1 264 ? 6.82 29.547 -3.863 1 90.44 264 LEU A O 1
ATOM 2148 N N . GLN A 1 265 ? 8.836 29.172 -4.738 1 87.38 265 GLN A N 1
ATOM 2149 C CA . GLN A 1 265 ? 9.5 30.016 -3.75 1 87.38 265 GLN A CA 1
ATOM 2150 C C . GLN A 1 265 ? 9.32 31.5 -4.078 1 87.38 265 GLN A C 1
ATOM 2152 O O . GLN A 1 265 ? 9.5 32.344 -3.215 1 87.38 265 GLN A O 1
ATOM 2157 N N . THR A 1 266 ? 9 31.688 -5.379 1 82.56 266 THR A N 1
ATOM 2158 C CA . THR A 1 266 ? 8.773 33.062 -5.801 1 82.56 266 THR A CA 1
ATOM 2159 C C . THR A 1 266 ? 7.434 33.594 -5.285 1 82.56 266 THR A C 1
ATOM 2161 O O . THR A 1 266 ? 6.441 32.844 -5.293 1 82.56 266 THR A O 1
ATOM 2164 N N . GLN A 1 267 ? 7.496 34.75 -4.758 1 77.06 267 GLN A N 1
ATOM 2165 C CA . GLN A 1 267 ? 6.289 35.312 -4.164 1 77.06 267 GLN A CA 1
ATOM 2166 C C . GLN A 1 267 ? 5.242 35.625 -5.23 1 77.06 267 GLN A C 1
ATOM 2168 O O . GLN A 1 267 ? 5.578 36.062 -6.332 1 77.06 267 GLN A O 1
ATOM 2173 N N . LYS A 1 268 ? 4.016 35.312 -4.977 1 80.12 268 LYS A N 1
ATOM 2174 C CA . LYS A 1 268 ? 2.809 35.719 -5.703 1 80.12 268 LYS A CA 1
ATOM 2175 C C . LYS A 1 268 ? 2.74 35 -7.059 1 80.12 268 LYS A C 1
ATOM 2177 O O . LYS A 1 268 ? 2.336 35.594 -8.055 1 80.12 268 LYS A O 1
ATOM 2182 N N . ILE A 1 269 ? 3.273 33.906 -7.152 1 89.12 269 ILE A N 1
ATOM 2183 C CA . ILE A 1 269 ? 3.15 33.125 -8.383 1 89.12 269 ILE A CA 1
ATOM 2184 C C . ILE A 1 269 ? 1.759 32.5 -8.461 1 89.12 269 ILE A C 1
ATOM 2186 O O . ILE A 1 269 ? 1.096 32.312 -7.438 1 89.12 269 ILE A O 1
ATOM 2190 N N . ARG A 1 270 ? 1.417 32.312 -9.68 1 93.44 270 ARG A N 1
ATOM 2191 C CA . ARG A 1 270 ? 0.13 31.641 -9.898 1 93.44 270 ARG A CA 1
ATOM 2192 C C . ARG A 1 270 ? 0.302 30.141 -10.055 1 93.44 270 ARG A C 1
ATOM 2194 O O . ARG A 1 270 ? 1.19 29.672 -10.773 1 93.44 270 ARG A O 1
ATOM 2201 N N . LEU A 1 271 ? -0.542 29.406 -9.406 1 95.12 271 LEU A N 1
ATOM 2202 C CA . LEU A 1 271 ? -0.417 27.953 -9.359 1 95.12 271 LEU A CA 1
ATOM 2203 C C . LEU A 1 271 ? -0.623 27.344 -10.742 1 95.12 271 LEU A C 1
ATOM 2205 O O . LEU A 1 271 ? 0.017 26.344 -11.086 1 95.12 271 LEU A O 1
ATOM 2209 N N . ASP A 1 272 ? -1.508 27.922 -11.578 1 93.88 272 ASP A N 1
ATOM 2210 C CA . ASP A 1 272 ? -1.833 27.375 -12.891 1 93.88 272 ASP A CA 1
ATOM 2211 C C . ASP A 1 272 ? -0.68 27.578 -13.875 1 93.88 272 ASP A C 1
ATOM 2213 O O . ASP A 1 272 ? -0.656 26.969 -14.945 1 93.88 272 ASP A O 1
ATOM 2217 N N . GLU A 1 273 ? 0.303 28.344 -13.578 1 92.38 273 GLU A N 1
ATOM 2218 C CA . GLU A 1 273 ? 1.49 28.531 -14.406 1 92.38 273 GLU A CA 1
ATOM 2219 C C . GLU A 1 273 ? 2.463 27.359 -14.25 1 92.38 273 GLU A C 1
ATOM 2221 O O . GLU A 1 273 ? 3.242 27.078 -15.156 1 92.38 273 GLU A O 1
ATOM 2226 N N . TYR A 1 274 ? 2.338 26.688 -13.148 1 93.5 274 TYR A N 1
ATOM 2227 C CA . TYR A 1 274 ? 3.35 25.688 -12.844 1 93.5 274 TYR A CA 1
ATOM 2228 C C . TYR A 1 274 ? 2.74 24.281 -12.836 1 93.5 274 TYR A C 1
ATOM 2230 O O . TYR A 1 274 ? 3.461 23.281 -12.898 1 93.5 274 TYR A O 1
ATOM 2238 N N . PHE A 1 275 ? 1.432 24.266 -12.672 1 95.81 275 PHE A N 1
ATOM 2239 C CA . PHE A 1 275 ? 0.776 22.953 -12.594 1 95.81 275 PHE A CA 1
ATOM 2240 C C . PHE A 1 275 ? -0.423 22.906 -13.531 1 95.81 275 PHE A C 1
ATOM 2242 O O . PHE A 1 275 ? -1.011 23.938 -13.859 1 95.81 275 PHE A O 1
ATOM 2249 N N . SER A 1 276 ? -0.719 21.734 -13.969 1 94.19 276 SER A N 1
ATOM 2250 C CA . SER A 1 276 ? -1.957 21.422 -14.68 1 94.19 276 SER A CA 1
ATOM 2251 C C . SER A 1 276 ? -2.758 20.344 -13.945 1 94.19 276 SER A C 1
ATOM 2253 O O . SER A 1 276 ? -2.184 19.484 -13.273 1 94.19 276 SER A O 1
ATOM 2255 N N . ILE A 1 277 ? -4.02 20.438 -14 1 93.44 277 ILE A N 1
ATOM 2256 C CA . ILE A 1 277 ? -4.871 19.438 -13.383 1 93.44 277 ILE A CA 1
ATOM 2257 C C . ILE A 1 277 ? -5.098 18.281 -14.359 1 93.44 277 ILE A C 1
ATOM 2259 O O . ILE A 1 277 ? -5.695 18.469 -15.422 1 93.44 277 ILE A O 1
ATOM 2263 N N . ILE A 1 278 ? -4.691 17.141 -14.016 1 87.81 278 ILE A N 1
ATOM 2264 C CA . ILE A 1 278 ? -4.844 15.953 -14.852 1 87.81 278 ILE A CA 1
ATOM 2265 C C . ILE A 1 278 ? -6.16 15.258 -14.508 1 87.81 278 ILE A C 1
ATOM 2267 O O . ILE A 1 278 ? -6.84 14.734 -15.398 1 87.81 278 ILE A O 1
ATOM 2271 N N . HIS A 1 279 ? -6.441 15.234 -13.258 1 84.5 279 HIS A N 1
ATOM 2272 C CA . HIS A 1 279 ? -7.664 14.617 -12.766 1 84.5 279 HIS A CA 1
ATOM 2273 C C . HIS A 1 279 ? -8.203 15.359 -11.547 1 84.5 279 HIS A C 1
ATOM 2275 O O . HIS A 1 279 ? -7.453 15.672 -10.617 1 84.5 279 HIS A O 1
ATOM 2281 N N . PRO A 1 280 ? -9.391 15.539 -11.531 1 84.88 280 PRO A N 1
ATOM 2282 C CA . PRO A 1 280 ? -10.391 15.484 -12.609 1 84.88 280 PRO A CA 1
ATOM 2283 C C . PRO A 1 280 ? -10.117 16.5 -13.719 1 84.88 280 PRO A C 1
ATOM 2285 O O . PRO A 1 280 ? -9.352 17.438 -13.523 1 84.88 280 PRO A O 1
ATOM 2288 N N . GLN A 1 281 ? -10.648 16.25 -14.82 1 82.81 281 GLN A N 1
ATOM 2289 C CA . GLN A 1 281 ? -10.422 17.141 -15.945 1 82.81 281 GLN A CA 1
ATOM 2290 C C . GLN A 1 281 ? -11.312 18.375 -15.859 1 82.81 281 GLN A C 1
ATOM 2292 O O . GLN A 1 281 ? -12.375 18.438 -16.484 1 82.81 281 GLN A O 1
ATOM 2297 N N . VAL A 1 282 ? -10.852 19.359 -15.195 1 85.88 282 VAL A N 1
ATOM 2298 C CA . VAL A 1 282 ? -11.602 20.594 -14.945 1 85.88 282 VAL A CA 1
ATOM 2299 C C . VAL A 1 282 ? -10.711 21.797 -15.203 1 85.88 282 VAL A C 1
ATOM 2301 O O . VAL A 1 282 ? -9.492 21.672 -15.32 1 85.88 282 VAL A O 1
ATOM 2304 N N . THR A 1 283 ? -11.336 22.922 -15.375 1 87.62 283 THR A N 1
ATOM 2305 C CA . THR A 1 283 ? -10.594 24.156 -15.531 1 87.62 283 THR A CA 1
ATOM 2306 C C . THR A 1 283 ? -9.961 24.578 -14.211 1 87.62 283 THR A C 1
ATOM 2308 O O . THR A 1 283 ? -10.516 24.344 -13.141 1 87.62 283 THR A O 1
ATOM 2311 N N . PHE A 1 284 ? -8.805 25.188 -14.32 1 91.81 284 PHE A N 1
ATOM 2312 C CA . PHE A 1 284 ? -8.055 25.578 -13.125 1 91.81 284 PHE A CA 1
ATOM 2313 C C . PHE A 1 284 ? -8.602 26.875 -12.547 1 91.81 284 PHE A C 1
ATOM 2315 O O . PHE A 1 284 ? -7.969 27.922 -12.68 1 91.81 284 PHE A O 1
ATOM 2322 N N . ASN A 1 285 ? -9.656 26.844 -11.953 1 90.94 285 ASN A N 1
ATOM 2323 C CA . ASN A 1 285 ? -10.266 27.953 -11.227 1 90.94 285 ASN A CA 1
ATOM 2324 C C . ASN A 1 285 ? -11.008 27.453 -9.992 1 90.94 285 ASN A C 1
ATOM 2326 O O . ASN A 1 285 ? -11.344 26.281 -9.883 1 90.94 285 ASN A O 1
ATOM 2330 N N . ILE A 1 286 ? -11.195 28.297 -9.062 1 90.69 286 ILE A N 1
ATOM 2331 C CA . ILE A 1 286 ? -11.727 27.938 -7.754 1 90.69 286 ILE A CA 1
ATOM 2332 C C . ILE A 1 286 ? -13.133 27.359 -7.91 1 90.69 286 ILE A C 1
ATOM 2334 O O . ILE A 1 286 ? -13.508 26.406 -7.227 1 90.69 286 ILE A O 1
ATOM 2338 N N . PHE A 1 287 ? -13.883 27.938 -8.805 1 85.5 287 PHE A N 1
ATOM 2339 C CA . PHE A 1 287 ? -15.273 27.531 -8.992 1 85.5 287 PHE A CA 1
ATOM 2340 C C . PHE A 1 287 ? -15.336 26.078 -9.477 1 85.5 287 PHE A C 1
ATOM 2342 O O . PHE A 1 287 ? -16.078 25.266 -8.914 1 85.5 287 PHE A O 1
ATOM 2349 N N . SER A 1 288 ? -14.641 25.797 -10.492 1 84.94 288 SER A N 1
ATOM 2350 C CA . SER A 1 288 ? -14.617 24.453 -11.055 1 84.94 288 SER A CA 1
ATOM 2351 C C . SER A 1 288 ? -14.078 23.438 -10.055 1 84.94 288 SER A C 1
ATOM 2353 O O . SER A 1 288 ? -14.57 22.312 -9.969 1 84.94 288 SER A O 1
ATOM 2355 N N . ILE A 1 289 ? -13.062 23.812 -9.328 1 90.12 289 ILE A N 1
ATOM 2356 C CA . ILE A 1 289 ? -12.461 22.938 -8.336 1 90.12 289 ILE A CA 1
ATOM 2357 C C . ILE A 1 289 ? -13.477 22.625 -7.242 1 90.12 289 ILE A C 1
ATOM 2359 O O . ILE A 1 289 ? -13.594 21.469 -6.812 1 90.12 289 ILE A O 1
ATOM 2363 N N . CYS A 1 290 ? -14.227 23.562 -6.828 1 86.62 290 CYS A N 1
ATOM 2364 C CA . CYS A 1 290 ? -15.195 23.375 -5.758 1 86.62 290 CYS A CA 1
ATOM 2365 C C . CYS A 1 290 ? -16.344 22.469 -6.207 1 86.62 290 CYS A C 1
ATOM 2367 O O . CYS A 1 290 ? -16.906 21.734 -5.398 1 86.62 290 CYS A O 1
ATOM 2369 N N . LYS A 1 291 ? -16.594 22.484 -7.477 1 79.5 291 LYS A N 1
ATOM 2370 C CA . LYS A 1 291 ? -17.625 21.594 -8.023 1 79.5 291 LYS A CA 1
ATOM 2371 C C . LYS A 1 291 ? -17.234 20.125 -7.828 1 79.5 291 LYS A C 1
ATOM 2373 O O . LYS A 1 291 ? -18.094 19.281 -7.613 1 79.5 291 LYS A O 1
ATOM 2378 N N . PHE A 1 292 ? -15.938 19.922 -7.887 1 82.75 292 PHE A N 1
ATOM 2379 C CA . PHE A 1 292 ? -15.438 18.562 -7.797 1 82.75 292 PHE A CA 1
ATOM 2380 C C . PHE A 1 292 ? -14.625 18.359 -6.527 1 82.75 292 PHE A C 1
ATOM 2382 O O . PHE A 1 292 ? -13.641 17.609 -6.523 1 82.75 292 PHE A O 1
ATOM 2389 N N . ILE A 1 293 ? -15.016 19.016 -5.512 1 85.69 293 ILE A N 1
ATOM 2390 C CA . ILE A 1 293 ? -14.211 19.125 -4.301 1 85.69 293 ILE A CA 1
ATOM 2391 C C . ILE A 1 293 ? -14.023 17.734 -3.68 1 85.69 293 ILE A C 1
ATOM 2393 O O . ILE A 1 293 ? -13.039 17.5 -2.969 1 85.69 293 ILE A O 1
ATOM 2397 N N . ASN A 1 294 ? -14.875 16.797 -3.938 1 80.75 294 ASN A N 1
ATOM 2398 C CA . ASN A 1 294 ? -14.805 15.477 -3.326 1 80.75 294 ASN A CA 1
ATOM 2399 C C . ASN A 1 294 ? -13.898 14.539 -4.121 1 80.75 294 ASN A C 1
ATOM 2401 O O . ASN A 1 294 ? -13.586 13.43 -3.67 1 80.75 294 ASN A O 1
ATOM 2405 N N . SER A 1 295 ? -13.477 14.977 -5.254 1 84.12 295 SER A N 1
ATOM 2406 C CA . SER A 1 295 ? -12.594 14.156 -6.082 1 84.12 295 SER A CA 1
ATOM 2407 C C . SER A 1 295 ? -11.148 14.258 -5.613 1 84.12 295 SER A C 1
ATOM 2409 O O . SER A 1 295 ? -10.773 15.227 -4.945 1 84.12 295 SER A O 1
ATOM 2411 N N . GLN A 1 296 ? -10.516 13.227 -5.852 1 88.44 296 GLN A N 1
ATOM 2412 C CA . GLN A 1 296 ? -9.07 13.297 -5.699 1 88.44 296 GLN A CA 1
ATOM 2413 C C . GLN A 1 296 ? -8.43 14.062 -6.852 1 88.44 296 GLN A C 1
ATOM 2415 O O . GLN A 1 296 ? -8.688 13.766 -8.023 1 88.44 296 GLN A O 1
ATOM 2420 N N . PHE A 1 297 ? -7.656 15.047 -6.562 1 92.94 297 PHE A N 1
ATOM 2421 C CA . PHE A 1 297 ? -7.051 15.883 -7.59 1 92.94 297 PHE A CA 1
ATOM 2422 C C . PHE A 1 297 ? -5.621 15.445 -7.875 1 92.94 297 PHE A C 1
ATOM 2424 O O . PHE A 1 297 ? -4.836 15.219 -6.949 1 92.94 297 PHE A O 1
ATOM 2431 N N . VAL A 1 298 ? -5.344 15.266 -9.086 1 92.81 298 VAL A N 1
ATOM 2432 C CA . VAL A 1 298 ? -3.986 14.969 -9.523 1 92.81 298 VAL A CA 1
ATOM 2433 C C . VAL A 1 298 ? -3.426 16.156 -10.312 1 92.81 298 VAL A C 1
ATOM 2435 O O . VAL A 1 298 ? -3.975 16.531 -11.352 1 92.81 298 VAL A O 1
ATOM 2438 N N . LEU A 1 299 ? -2.404 16.734 -9.812 1 96 299 LEU A N 1
ATOM 2439 C CA . LEU A 1 299 ? -1.729 17.844 -10.477 1 96 299 LEU A CA 1
ATOM 2440 C C . LEU A 1 299 ? -0.413 17.391 -11.102 1 96 299 LEU A C 1
ATOM 2442 O O . LEU A 1 299 ? 0.299 16.562 -10.516 1 96 299 LEU A O 1
ATOM 2446 N N . LYS A 1 300 ? -0.136 17.891 -12.203 1 94.88 300 LYS A N 1
ATOM 2447 C CA . LYS A 1 300 ? 1.12 17.625 -12.898 1 94.88 300 LYS A CA 1
ATOM 2448 C C . LYS A 1 300 ? 1.926 18.906 -13.086 1 94.88 300 LYS A C 1
ATOM 2450 O O . LYS A 1 300 ? 1.393 19.922 -13.539 1 94.88 300 LYS A O 1
ATOM 2455 N N . ALA A 1 301 ? 3.17 18.812 -12.656 1 94.12 301 ALA A N 1
ATOM 2456 C CA . ALA A 1 301 ? 4.047 19.969 -12.836 1 94.12 301 ALA A CA 1
ATOM 2457 C C . ALA A 1 301 ? 4.359 20.188 -14.312 1 94.12 301 ALA A C 1
ATOM 2459 O O . ALA A 1 301 ? 4.566 19.234 -15.062 1 94.12 301 ALA A O 1
ATOM 2460 N N . ARG A 1 302 ? 4.391 21.438 -14.695 1 91.38 302 ARG A N 1
ATOM 2461 C CA . ARG A 1 302 ? 4.711 21.766 -16.078 1 91.38 302 ARG A CA 1
ATOM 2462 C C . ARG A 1 302 ? 6.215 21.688 -16.328 1 91.38 302 ARG A C 1
ATOM 2464 O O . ARG A 1 302 ? 6.984 22.453 -15.742 1 91.38 302 ARG A O 1
ATOM 2471 N N . ARG A 1 303 ? 6.621 20.969 -17.266 1 86.19 303 ARG A N 1
ATOM 2472 C CA . ARG A 1 303 ? 8.031 20.734 -17.562 1 86.19 303 ARG A CA 1
ATOM 2473 C C . ARG A 1 303 ? 8.703 22 -18.062 1 86.19 303 ARG A C 1
ATOM 2475 O O . ARG A 1 303 ? 9.891 22.234 -17.797 1 86.19 303 ARG A O 1
ATOM 2482 N N . GLU A 1 304 ? 7.949 22.766 -18.734 1 83.25 304 GLU A N 1
ATOM 2483 C CA . GLU A 1 304 ? 8.484 23.969 -19.375 1 83.25 304 GLU A CA 1
ATOM 2484 C C . GLU A 1 304 ? 8.961 24.969 -18.328 1 83.25 304 GLU A C 1
ATOM 2486 O O . GLU A 1 304 ? 9.82 25.812 -18.609 1 83.25 304 GLU A O 1
ATOM 2491 N N . ARG A 1 305 ? 8.438 24.844 -17.141 1 82.69 305 ARG A N 1
ATOM 2492 C CA . ARG A 1 305 ? 8.742 25.812 -16.094 1 82.69 305 ARG A CA 1
ATOM 2493 C C . ARG A 1 305 ? 9.82 25.281 -15.156 1 82.69 305 ARG A C 1
ATOM 2495 O O . ARG A 1 305 ? 10.25 26 -14.242 1 82.69 305 ARG A O 1
ATOM 2502 N N . MET A 1 306 ? 10.242 24.125 -15.453 1 81.69 306 MET A N 1
ATOM 2503 C CA . MET A 1 306 ? 11.273 23.516 -14.609 1 81.69 306 MET A CA 1
ATOM 2504 C C . MET A 1 306 ? 12.672 23.891 -15.117 1 81.69 306 MET A C 1
ATOM 2506 O O . MET A 1 306 ? 12.828 24.281 -16.281 1 81.69 306 MET A O 1
ATOM 2510 N N . PRO A 1 307 ? 13.648 23.734 -14.227 1 78.94 307 PRO A N 1
ATOM 2511 C CA . PRO A 1 307 ? 15.023 23.969 -14.68 1 78.94 307 PRO A CA 1
ATOM 2512 C C . PRO A 1 307 ? 15.422 23.047 -15.828 1 78.94 307 PRO A C 1
ATOM 2514 O O . PRO A 1 307 ? 14.883 21.938 -15.961 1 78.94 307 PRO A O 1
ATOM 2517 N N . GLU A 1 308 ? 16.328 23.453 -16.641 1 77.25 308 GLU A N 1
ATOM 2518 C CA . GLU A 1 308 ? 16.734 22.766 -17.859 1 77.25 308 GLU A CA 1
ATOM 2519 C C . GLU A 1 308 ? 17.234 21.344 -17.547 1 77.25 308 GLU A C 1
ATOM 2521 O O . GLU A 1 308 ? 16.969 20.406 -18.297 1 77.25 308 GLU A O 1
ATOM 2526 N N . ALA A 1 309 ? 17.891 21.172 -16.453 1 75.12 309 ALA A N 1
ATOM 2527 C CA . ALA A 1 309 ? 18.469 19.875 -16.078 1 75.12 309 ALA A CA 1
ATOM 2528 C C . ALA A 1 309 ? 17.375 18.859 -15.766 1 75.12 309 ALA A C 1
ATOM 2530 O O . ALA A 1 309 ? 17.594 17.656 -15.859 1 75.12 309 ALA A O 1
ATOM 2531 N N . TRP A 1 310 ? 16.188 19.406 -15.5 1 78.31 310 TRP A N 1
ATOM 2532 C CA . TRP A 1 310 ? 15.125 18.531 -15.047 1 78.31 310 TRP A CA 1
ATOM 2533 C C . TRP A 1 310 ? 14.117 18.266 -16.156 1 78.31 310 TRP A C 1
ATOM 2535 O O . TRP A 1 310 ? 13.195 17.453 -16 1 78.31 310 TRP A O 1
ATOM 2545 N N . LYS A 1 311 ? 14.336 18.875 -17.266 1 77.12 311 LYS A N 1
ATOM 2546 C CA . LYS A 1 311 ? 13.352 18.781 -18.344 1 77.12 311 LYS A CA 1
ATOM 2547 C C . LYS A 1 311 ? 13.336 17.375 -18.969 1 77.12 311 LYS A C 1
ATOM 2549 O O . LYS A 1 311 ? 12.328 16.953 -19.531 1 77.12 311 LYS A O 1
ATOM 2554 N N . SER A 1 312 ? 14.469 16.672 -18.766 1 78.69 312 SER A N 1
ATOM 2555 C CA . SER A 1 312 ? 14.547 15.328 -19.328 1 78.69 312 SER A CA 1
ATOM 2556 C C . SER A 1 312 ? 13.922 14.305 -18.391 1 78.69 312 SER A C 1
ATOM 2558 O O . SER A 1 312 ? 13.602 13.188 -18.797 1 78.69 312 SER A O 1
ATOM 2560 N N . GLN A 1 313 ? 13.578 14.734 -17.203 1 81.88 313 GLN A N 1
ATOM 2561 C CA . GLN A 1 313 ? 12.992 13.836 -16.203 1 81.88 313 GLN A CA 1
ATOM 2562 C C . GLN A 1 313 ? 11.469 13.82 -16.312 1 81.88 313 GLN A C 1
ATOM 2564 O O . GLN A 1 313 ? 10.867 14.781 -16.797 1 81.88 313 GLN A O 1
ATOM 2569 N N . PRO A 1 314 ? 10.93 12.703 -15.969 1 86.75 314 PRO A N 1
ATOM 2570 C CA . PRO A 1 314 ? 9.469 12.688 -15.938 1 86.75 314 PRO A CA 1
ATOM 2571 C C . PRO A 1 314 ? 8.883 13.766 -15.023 1 86.75 314 PRO A C 1
ATOM 2573 O O . PRO A 1 314 ? 9.445 14.047 -13.961 1 86.75 314 PRO A O 1
ATOM 2576 N N . ALA A 1 315 ? 7.801 14.312 -15.43 1 89.31 315 ALA A N 1
ATOM 2577 C CA . ALA A 1 315 ? 7.164 15.391 -14.68 1 89.31 315 ALA A CA 1
ATOM 2578 C C . ALA A 1 315 ? 6.637 14.891 -13.336 1 89.31 315 ALA A C 1
ATOM 2580 O O . ALA A 1 315 ? 6.16 13.758 -13.234 1 89.31 315 ALA A O 1
ATOM 2581 N N . LEU A 1 316 ? 6.676 15.742 -12.375 1 92.19 316 LEU A N 1
ATOM 2582 C CA . LEU A 1 316 ? 6.168 15.43 -11.039 1 92.19 316 LEU A CA 1
ATOM 2583 C C . LEU A 1 316 ? 4.645 15.414 -11.031 1 92.19 316 LEU A C 1
ATOM 2585 O O . LEU A 1 316 ? 4.004 16.359 -11.5 1 92.19 316 LEU A O 1
ATOM 2589 N N . LYS A 1 317 ? 4.109 14.352 -10.594 1 93.75 317 LYS A N 1
ATOM 2590 C CA . LYS A 1 317 ? 2.664 14.242 -10.406 1 93.75 317 LYS A CA 1
ATOM 2591 C C . LYS A 1 317 ? 2.307 14.172 -8.922 1 93.75 317 LYS A C 1
ATOM 2593 O O . LYS A 1 317 ? 2.973 13.477 -8.148 1 93.75 317 LYS A O 1
ATOM 2598 N N . LEU A 1 318 ? 1.317 14.93 -8.555 1 95.44 318 LEU A N 1
ATOM 2599 C CA . LEU A 1 318 ? 0.862 14.992 -7.172 1 95.44 318 LEU A CA 1
ATOM 2600 C C . LEU A 1 318 ? -0.592 14.547 -7.059 1 95.44 318 LEU A C 1
ATOM 2602 O O . LEU A 1 318 ? -1.421 14.898 -7.898 1 95.44 318 LEU A O 1
ATOM 2606 N N . ARG A 1 319 ? -0.871 13.773 -6.164 1 93.31 319 ARG A N 1
ATOM 2607 C CA . ARG A 1 319 ? -2.236 13.367 -5.848 1 93.31 319 ARG A CA 1
ATOM 2608 C C . ARG A 1 319 ? -2.662 13.898 -4.484 1 93.31 319 ARG A C 1
ATOM 2610 O O . ARG A 1 319 ? -1.901 13.82 -3.516 1 93.31 319 ARG A O 1
ATOM 2617 N N . GLY A 1 320 ? -3.85 14.461 -4.441 1 94.38 320 GLY A N 1
ATOM 2618 C CA . GLY A 1 320 ? -4.23 15.016 -3.154 1 94.38 320 GLY A CA 1
ATOM 2619 C C . GLY A 1 320 ? -5.676 15.477 -3.105 1 94.38 320 GLY A C 1
ATOM 2620 O O . GLY A 1 320 ? -6.473 15.125 -3.979 1 94.38 320 GLY A O 1
ATOM 2621 N N . GLN A 1 321 ? -5.957 16.156 -2.008 1 94.69 321 GLN A N 1
ATOM 2622 C CA . GLN A 1 321 ? -7.293 16.656 -1.71 1 94.69 321 GLN A CA 1
ATOM 2623 C C . GLN A 1 321 ? -7.309 18.188 -1.693 1 94.69 321 GLN A C 1
ATOM 2625 O O . GLN A 1 321 ? -6.379 18.828 -1.186 1 94.69 321 GLN A O 1
ATOM 2630 N N . MET A 1 322 ? -8.391 18.766 -2.346 1 94.81 322 MET A N 1
ATOM 2631 C CA . MET A 1 322 ? -8.633 20.203 -2.283 1 94.81 322 MET A CA 1
ATOM 2632 C C . MET A 1 322 ? -9.641 20.547 -1.186 1 94.81 322 MET A C 1
ATOM 2634 O O . MET A 1 322 ? -10.688 19.906 -1.08 1 94.81 322 MET A O 1
ATOM 2638 N N . ILE A 1 323 ? -9.25 21.453 -0.335 1 94.06 323 ILE A N 1
ATOM 2639 C CA . ILE A 1 323 ? -10.125 21.891 0.747 1 94.06 323 ILE A CA 1
ATOM 2640 C C . ILE A 1 323 ? -10.297 23.406 0.692 1 94.06 323 ILE A C 1
ATOM 2642 O O . ILE A 1 323 ? -9.312 24.156 0.785 1 94.06 323 ILE A O 1
ATOM 2646 N N . TRP A 1 324 ? -11.492 23.844 0.578 1 92.44 324 TRP A N 1
ATOM 2647 C CA . TRP A 1 324 ? -11.758 25.281 0.566 1 92.44 324 TRP A CA 1
ATOM 2648 C C . TRP A 1 324 ? -11.938 25.812 1.983 1 92.44 324 TRP A C 1
ATOM 2650 O O . TRP A 1 324 ? -12.766 25.297 2.744 1 92.44 324 TRP A O 1
ATOM 2660 N N . MET A 1 325 ? -11.148 26.75 2.365 1 92.5 325 MET A N 1
ATOM 2661 C CA . MET A 1 325 ? -11.242 27.422 3.662 1 92.5 325 MET A CA 1
ATOM 2662 C C . MET A 1 325 ? -11.953 28.766 3.533 1 92.5 325 MET A C 1
ATOM 2664 O O . MET A 1 325 ? -11.312 29.781 3.234 1 92.5 325 MET A O 1
ATOM 2668 N N . GLU A 1 326 ? -13.117 28.844 3.891 1 86.25 326 GLU A N 1
ATOM 2669 C CA . GLU A 1 326 ? -13.945 30.031 3.707 1 86.25 326 GLU A CA 1
ATOM 2670 C C . GLU A 1 326 ? -13.469 31.172 4.582 1 86.25 326 GLU A C 1
ATOM 2672 O O . GLU A 1 326 ? -13.477 32.344 4.152 1 86.25 326 GLU A O 1
ATOM 2677 N N . ALA A 1 327 ? -13.102 30.891 5.801 1 84.56 327 ALA A N 1
ATOM 2678 C CA . ALA A 1 327 ? -12.719 31.906 6.773 1 84.56 327 ALA A CA 1
ATOM 2679 C C . ALA A 1 327 ? -11.492 32.688 6.301 1 84.56 327 ALA A C 1
ATOM 2681 O O . ALA A 1 327 ? -11.383 33.875 6.531 1 84.56 327 ALA A O 1
ATOM 2682 N N . VAL A 1 328 ? -10.633 32 5.57 1 89.5 328 VAL A N 1
ATOM 2683 C CA . VAL A 1 328 ? -9.375 32.625 5.156 1 89.5 328 VAL A CA 1
ATOM 2684 C C . VAL A 1 328 ? -9.445 33 3.676 1 89.5 328 VAL A C 1
ATOM 2686 O O . VAL A 1 328 ? -8.648 33.812 3.195 1 89.5 328 VAL A O 1
ATOM 2689 N N . GLY A 1 329 ? -10.445 32.5 2.957 1 90.75 329 GLY A N 1
ATOM 2690 C CA . GLY A 1 329 ? -10.578 32.75 1.533 1 90.75 329 GLY A CA 1
ATOM 2691 C C . GLY A 1 329 ? -9.484 32.125 0.7 1 90.75 329 GLY A C 1
ATOM 2692 O O . GLY A 1 329 ? -8.953 32.75 -0.217 1 90.75 329 GLY A O 1
ATOM 2693 N N . CYS A 1 330 ? -8.984 30.953 1.106 1 94.56 330 CYS A N 1
ATOM 2694 C CA . CYS A 1 330 ? -7.91 30.25 0.416 1 94.56 330 CYS A CA 1
ATOM 2695 C C . CYS A 1 330 ? -8.242 28.766 0.255 1 94.56 330 CYS A C 1
ATOM 2697 O O . CYS A 1 330 ? -9.133 28.25 0.94 1 94.56 330 CYS A O 1
ATOM 2699 N N . MET A 1 331 ? -7.637 28.156 -0.77 1 95.88 331 MET A N 1
ATOM 2700 C CA . MET A 1 331 ? -7.699 26.719 -1.001 1 95.88 331 MET A CA 1
ATOM 2701 C C . MET A 1 331 ? -6.426 26.031 -0.521 1 95.88 331 MET A C 1
ATOM 2703 O O . MET A 1 331 ? -5.324 26.562 -0.718 1 95.88 331 MET A O 1
ATOM 2707 N N . ILE A 1 332 ? -6.602 25.047 0.244 1 96.88 332 ILE A N 1
ATOM 2708 C CA . ILE A 1 332 ? -5.43 24.25 0.586 1 96.88 332 ILE A CA 1
ATOM 2709 C C . ILE A 1 332 ? -5.453 22.938 -0.189 1 96.88 332 ILE A C 1
ATOM 2711 O O . ILE A 1 332 ? -6.477 22.25 -0.222 1 96.88 332 ILE A O 1
ATOM 2715 N N . TYR A 1 333 ? -4.418 22.656 -0.917 1 97.56 333 TYR A N 1
ATOM 2716 C CA . TYR A 1 333 ? -4.188 21.391 -1.611 1 97.56 333 TYR A CA 1
ATOM 2717 C C . TYR A 1 333 ? -3.225 20.5 -0.832 1 97.56 333 TYR A C 1
ATOM 2719 O O . TYR A 1 333 ? -2.01 20.719 -0.864 1 97.56 333 TYR A O 1
ATOM 2727 N N . MET A 1 334 ? -3.822 19.531 -0.075 1 96.88 334 MET A N 1
ATOM 2728 C CA . MET A 1 334 ? -3.012 18.531 0.624 1 96.88 334 MET A CA 1
ATOM 2729 C C . MET A 1 334 ? -2.686 17.359 -0.29 1 96.88 334 MET A C 1
ATOM 2731 O O . MET A 1 334 ? -3.588 16.672 -0.769 1 96.88 334 MET A O 1
ATOM 2735 N N . CYS A 1 335 ? -1.374 17.141 -0.497 1 95.88 335 CYS A N 1
ATOM 2736 C CA . CYS A 1 335 ? -1.062 16.172 -1.545 1 95.88 335 CYS A CA 1
ATOM 2737 C C . CYS A 1 335 ? 0.173 15.352 -1.183 1 95.88 335 CYS A C 1
ATOM 2739 O O . CYS A 1 335 ? 0.773 15.562 -0.126 1 95.88 335 CYS A O 1
ATOM 2741 N N . SER A 1 336 ? 0.418 14.32 -1.89 1 94.5 336 SER A N 1
ATOM 2742 C CA . SER A 1 336 ? 1.604 13.469 -1.888 1 94.5 336 SER A CA 1
ATOM 2743 C C . SER A 1 336 ? 2.018 13.094 -3.307 1 94.5 336 SER A C 1
ATOM 2745 O O . SER A 1 336 ? 1.196 13.117 -4.227 1 94.5 336 SER A O 1
ATOM 2747 N N . PRO A 1 337 ? 3.328 12.883 -3.482 1 93.56 337 PRO A N 1
ATOM 2748 C CA . PRO A 1 337 ? 3.752 12.461 -4.82 1 93.56 337 PRO A CA 1
ATOM 2749 C C . PRO A 1 337 ? 3.07 11.172 -5.277 1 93.56 337 PRO A C 1
ATOM 2751 O O . PRO A 1 337 ? 2.959 10.219 -4.504 1 93.56 337 PRO A O 1
ATOM 2754 N N . LYS A 1 338 ? 2.561 11.266 -6.426 1 91.56 338 LYS A N 1
ATOM 2755 C CA . LYS A 1 338 ? 1.946 10.078 -7.012 1 91.56 338 LYS A CA 1
ATOM 2756 C C . LYS A 1 338 ? 3.004 9.133 -7.578 1 91.56 338 LYS A C 1
ATOM 2758 O O . LYS A 1 338 ? 3.361 9.234 -8.758 1 91.56 338 LYS A O 1
ATOM 2763 N N . LEU A 1 339 ? 3.484 8.211 -6.773 1 87.06 339 LEU A N 1
ATOM 2764 C CA . LEU A 1 339 ? 4.539 7.273 -7.156 1 87.06 339 LEU A CA 1
ATOM 2765 C C . LEU A 1 339 ? 4.082 5.832 -6.973 1 87.06 339 LEU A C 1
ATOM 2767 O O . LEU A 1 339 ? 3.41 5.512 -5.988 1 87.06 339 LEU A O 1
ATOM 2771 N N . ARG A 1 340 ? 4.461 4.938 -7.875 1 77.56 340 ARG A N 1
ATOM 2772 C CA . ARG A 1 340 ? 3.996 3.553 -7.844 1 77.56 340 ARG A CA 1
ATOM 2773 C C . ARG A 1 340 ? 5.137 2.6 -7.496 1 77.56 340 ARG A C 1
ATOM 2775 O O . ARG A 1 340 ? 4.898 1.449 -7.125 1 77.56 340 ARG A O 1
ATOM 2782 N N . SER A 1 341 ? 6.32 3.121 -7.664 1 80.31 341 SER A N 1
ATOM 2783 C CA . SER A 1 341 ? 7.453 2.229 -7.453 1 80.31 341 SER A CA 1
ATOM 2784 C C . SER A 1 341 ? 8.695 3.006 -7.039 1 80.31 341 SER A C 1
ATOM 2786 O O . SER A 1 341 ? 8.742 4.23 -7.172 1 80.31 341 SER A O 1
ATOM 2788 N N . LEU A 1 342 ? 9.633 2.199 -6.57 1 85.5 342 LEU A N 1
ATOM 2789 C CA . LEU A 1 342 ? 10.922 2.787 -6.211 1 85.5 342 LEU A CA 1
ATOM 2790 C C . LEU A 1 342 ? 11.664 3.277 -7.449 1 85.5 342 LEU A C 1
ATOM 2792 O O . LEU A 1 342 ? 12.398 4.262 -7.387 1 85.5 342 LEU A O 1
ATOM 2796 N N . GLN A 1 343 ? 11.406 2.59 -8.508 1 84.94 343 GLN A N 1
ATOM 2797 C CA . GLN A 1 343 ? 12.008 3.008 -9.766 1 84.94 343 GLN A CA 1
ATOM 2798 C C . GLN A 1 343 ? 11.539 4.406 -10.164 1 84.94 343 GLN A C 1
ATOM 2800 O O . GLN A 1 343 ? 12.344 5.242 -10.578 1 84.94 343 GLN A O 1
ATOM 2805 N N . GLU A 1 344 ? 10.258 4.617 -10.062 1 86.69 344 GLU A N 1
ATOM 2806 C CA . GLU A 1 344 ? 9.711 5.938 -10.367 1 86.69 344 GLU A CA 1
ATOM 2807 C C . GLU A 1 344 ? 10.281 6.996 -9.422 1 86.69 344 GLU A C 1
ATOM 2809 O O . GLU A 1 344 ? 10.523 8.133 -9.836 1 86.69 344 GLU A O 1
ATOM 2814 N N . LEU A 1 345 ? 10.383 6.59 -8.164 1 89.25 345 LEU A N 1
ATOM 2815 C CA . LEU A 1 345 ? 10.969 7.484 -7.168 1 89.25 345 LEU A CA 1
ATOM 2816 C C . LEU A 1 345 ? 12.375 7.895 -7.578 1 89.25 345 LEU A C 1
ATOM 2818 O O . LEU A 1 345 ? 12.727 9.078 -7.527 1 89.25 345 LEU A O 1
ATOM 2822 N N . GLU A 1 346 ? 13.148 6.996 -8.031 1 87 346 GLU A N 1
ATOM 2823 C CA . GLU A 1 346 ? 14.523 7.227 -8.453 1 87 346 GLU A CA 1
ATOM 2824 C C . GLU A 1 346 ? 14.578 8.07 -9.727 1 87 346 GLU A C 1
ATOM 2826 O O . GLU A 1 346 ? 15.43 8.945 -9.859 1 87 346 GLU A O 1
ATOM 2831 N N . GLU A 1 347 ? 13.742 7.805 -10.625 1 86.38 347 GLU A N 1
ATOM 2832 C CA . GLU A 1 347 ? 13.703 8.516 -11.898 1 86.38 347 GLU A CA 1
ATOM 2833 C C . GLU A 1 347 ? 13.406 9.992 -11.695 1 86.38 347 GLU A C 1
ATOM 2835 O O . GLU A 1 347 ? 13.836 10.836 -12.492 1 86.38 347 GLU A O 1
ATOM 2840 N N . ARG A 1 348 ? 12.734 10.242 -10.664 1 86.69 348 ARG A N 1
ATOM 2841 C CA . ARG A 1 348 ? 12.367 11.625 -10.383 1 86.69 348 ARG A CA 1
ATOM 2842 C C . ARG A 1 348 ? 13.367 12.281 -9.438 1 86.69 348 ARG A C 1
ATOM 2844 O O . ARG A 1 348 ? 13.195 13.438 -9.047 1 86.69 348 ARG A O 1
ATOM 2851 N N . GLY A 1 349 ? 14.336 11.523 -9.055 1 84.75 349 GLY A N 1
ATOM 2852 C CA . GLY A 1 349 ? 15.359 12.047 -8.164 1 84.75 349 GLY A CA 1
ATOM 2853 C C . GLY A 1 349 ? 14.875 12.234 -6.738 1 84.75 349 GLY A C 1
ATOM 2854 O O . GLY A 1 349 ? 15.383 13.086 -6.008 1 84.75 349 GLY A O 1
ATOM 2855 N N . MET A 1 350 ? 13.867 11.555 -6.406 1 89.94 350 MET A N 1
ATOM 2856 C CA . MET A 1 350 ? 13.297 11.664 -5.062 1 89.94 350 MET A CA 1
ATOM 2857 C C . MET A 1 350 ? 13.773 10.516 -4.184 1 89.94 350 MET A C 1
ATOM 2859 O O . MET A 1 350 ? 14.344 9.539 -4.676 1 89.94 350 MET A O 1
ATOM 2863 N N . HIS A 1 351 ? 13.578 10.672 -2.914 1 90.38 351 HIS A N 1
ATOM 2864 C CA . HIS A 1 351 ? 13.922 9.664 -1.915 1 90.38 351 HIS A CA 1
ATOM 2865 C C . HIS A 1 351 ? 12.789 9.477 -0.909 1 90.38 351 HIS A C 1
ATOM 2867 O O . HIS A 1 351 ? 11.922 10.344 -0.773 1 90.38 351 HIS A O 1
ATOM 2873 N N . LEU A 1 352 ? 12.797 8.383 -0.26 1 88.62 352 LEU A N 1
ATOM 2874 C CA . LEU A 1 352 ? 11.789 8.117 0.761 1 88.62 352 LEU A CA 1
ATOM 2875 C C . LEU A 1 352 ? 11.859 9.141 1.884 1 88.62 352 LEU A C 1
ATOM 2877 O O . LEU A 1 352 ? 10.852 9.438 2.525 1 88.62 352 LEU A O 1
ATOM 2881 N N . SER A 1 353 ? 13.023 9.75 2.049 1 88.31 353 SER A N 1
ATOM 2882 C CA . SER A 1 353 ? 13.219 10.758 3.082 1 88.31 353 SER A CA 1
ATOM 2883 C C . SER A 1 353 ? 12.453 12.039 2.756 1 88.31 353 SER A C 1
ATOM 2885 O O . SER A 1 353 ? 12.242 12.875 3.631 1 88.31 353 SER A O 1
ATOM 2887 N N . ASP A 1 354 ? 12.07 12.188 1.508 1 90.81 354 ASP A N 1
ATOM 2888 C CA . ASP A 1 354 ? 11.328 13.375 1.097 1 90.81 354 ASP A CA 1
ATOM 2889 C C . ASP A 1 354 ? 9.875 13.305 1.567 1 90.81 354 ASP A C 1
ATOM 2891 O O . ASP A 1 354 ? 9.18 14.32 1.6 1 90.81 354 ASP A O 1
ATOM 2895 N N . ILE A 1 355 ? 9.453 12.117 1.85 1 91.31 355 ILE A N 1
ATOM 2896 C CA . ILE A 1 355 ? 8.094 11.906 2.336 1 91.31 355 ILE A CA 1
ATOM 2897 C C . ILE A 1 355 ? 8.086 11.898 3.863 1 91.31 355 ILE A C 1
ATOM 2899 O O . ILE A 1 355 ? 8.93 11.258 4.488 1 91.31 355 ILE A O 1
ATOM 2903 N N . ALA A 1 356 ? 7.16 12.664 4.387 1 91.94 356 ALA A N 1
ATOM 2904 C CA . ALA A 1 356 ? 7.09 12.727 5.844 1 91.94 356 ALA A CA 1
ATOM 2905 C C . ALA A 1 356 ? 6.918 11.344 6.449 1 91.94 356 ALA A C 1
ATOM 2907 O O . ALA A 1 356 ? 6.195 10.5 5.902 1 91.94 356 ALA A O 1
ATOM 2908 N N . PRO A 1 357 ? 7.484 11.062 7.578 1 88.5 357 PRO A N 1
ATOM 2909 C CA . PRO A 1 357 ? 7.434 9.734 8.195 1 88.5 357 PRO A CA 1
ATOM 2910 C C . PRO A 1 357 ? 6.012 9.305 8.547 1 88.5 357 PRO A C 1
ATOM 2912 O O . PRO A 1 357 ? 5.723 8.102 8.602 1 88.5 357 PRO A O 1
ATOM 2915 N N . HIS A 1 358 ? 5.172 10.242 8.797 1 91.12 358 HIS A N 1
ATOM 2916 C CA . HIS A 1 358 ? 3.803 9.875 9.156 1 91.12 358 HIS A CA 1
ATOM 2917 C C . HIS A 1 358 ? 2.961 9.617 7.91 1 91.12 358 HIS A C 1
ATOM 2919 O O . HIS A 1 358 ? 1.865 9.062 8 1 91.12 358 HIS A O 1
ATOM 2925 N N . ASP A 1 359 ? 3.447 10.055 6.762 1 90.94 359 ASP A N 1
ATOM 2926 C CA . ASP A 1 359 ? 2.754 9.852 5.496 1 90.94 359 ASP A CA 1
ATOM 2927 C C . ASP A 1 359 ? 2.873 8.398 5.031 1 90.94 359 ASP A C 1
ATOM 2929 O O . ASP A 1 359 ? 3.982 7.891 4.844 1 90.94 359 ASP A O 1
ATOM 2933 N N . THR A 1 360 ? 1.806 7.809 4.801 1 89.56 360 THR A N 1
ATOM 2934 C CA . THR A 1 360 ? 1.799 6.383 4.488 1 89.56 360 THR A CA 1
ATOM 2935 C C . THR A 1 360 ? 2.15 6.148 3.021 1 89.56 360 THR A C 1
ATOM 2937 O O . THR A 1 360 ? 2.174 5.008 2.559 1 89.56 360 THR A O 1
ATOM 2940 N N . THR A 1 361 ? 2.424 7.184 2.312 1 89.25 361 THR A N 1
ATOM 2941 C CA . THR A 1 361 ? 2.863 7.059 0.928 1 89.25 361 THR A CA 1
ATOM 2942 C C . THR A 1 361 ? 4.113 6.188 0.835 1 89.25 361 THR A C 1
ATOM 2944 O O . THR A 1 361 ? 4.285 5.438 -0.128 1 89.25 361 THR A O 1
ATOM 2947 N N . ARG A 1 362 ? 4.941 6.32 1.795 1 87.06 362 ARG A N 1
ATOM 2948 C CA . ARG A 1 362 ? 6.145 5.496 1.839 1 87.06 362 ARG A CA 1
ATOM 2949 C C . ARG A 1 362 ? 5.793 4.012 1.847 1 87.06 362 ARG A C 1
ATOM 2951 O O . ARG A 1 362 ? 6.359 3.232 1.076 1 87.06 362 ARG A O 1
ATOM 2958 N N . ASP A 1 363 ? 4.922 3.682 2.727 1 84 363 ASP A N 1
ATOM 2959 C CA . ASP A 1 363 ? 4.484 2.295 2.844 1 84 363 ASP A CA 1
ATOM 2960 C C . ASP A 1 363 ? 3.814 1.82 1.556 1 84 363 ASP A C 1
ATOM 2962 O O . ASP A 1 363 ? 3.963 0.661 1.164 1 84 363 ASP A O 1
ATOM 2966 N N . LEU A 1 364 ? 3.121 2.689 0.985 1 85.88 364 LEU A N 1
ATOM 2967 C CA . LEU A 1 364 ? 2.43 2.367 -0.258 1 85.88 364 LEU A CA 1
ATOM 2968 C C . LEU A 1 364 ? 3.424 2.004 -1.354 1 85.88 364 LEU A C 1
ATOM 2970 O O . LEU A 1 364 ? 3.229 1.021 -2.074 1 85.88 364 LEU A O 1
ATOM 2974 N N . ILE A 1 365 ? 4.457 2.762 -1.484 1 85.69 365 ILE A N 1
ATOM 2975 C CA . ILE A 1 365 ? 5.477 2.541 -2.506 1 85.69 365 ILE A CA 1
ATOM 2976 C C . ILE A 1 365 ? 6.156 1.192 -2.273 1 85.69 365 ILE A C 1
ATOM 2978 O O . ILE A 1 365 ? 6.309 0.399 -3.205 1 85.69 365 ILE A O 1
ATOM 2982 N N . LEU A 1 366 ? 6.492 0.944 -1.058 1 83.06 366 LEU A N 1
ATOM 2983 C CA . LEU A 1 366 ? 7.199 -0.284 -0.711 1 83.06 366 LEU A CA 1
ATOM 2984 C C . LEU A 1 366 ? 6.301 -1.501 -0.91 1 83.06 366 LEU A C 1
ATOM 2986 O O . LEU A 1 366 ? 6.75 -2.529 -1.423 1 83.06 366 LEU A O 1
ATOM 2990 N N . LEU A 1 367 ? 5.094 -1.377 -0.497 1 81.31 367 LEU A N 1
ATOM 2991 C CA . LEU A 1 367 ? 4.148 -2.477 -0.656 1 81.31 367 LEU A CA 1
ATOM 2992 C C . LEU A 1 367 ? 3.893 -2.762 -2.131 1 81.31 367 LEU A C 1
ATOM 2994 O O . LEU A 1 367 ? 3.766 -3.922 -2.529 1 81.31 367 LEU A O 1
ATOM 2998 N N . ASN A 1 368 ? 3.754 -1.758 -2.832 1 79.75 368 ASN A N 1
ATOM 2999 C CA . ASN A 1 368 ? 3.545 -1.944 -4.262 1 79.75 368 ASN A CA 1
ATOM 3000 C C . ASN A 1 368 ? 4.742 -2.621 -4.922 1 79.75 368 ASN A C 1
ATOM 3002 O O . ASN A 1 368 ? 4.582 -3.428 -5.84 1 79.75 368 ASN A O 1
ATOM 3006 N N . GLN A 1 369 ? 5.871 -2.203 -4.496 1 77.5 369 GLN A N 1
ATOM 3007 C CA . GLN A 1 369 ? 7.074 -2.857 -5 1 77.5 369 GLN A CA 1
ATOM 3008 C C . GLN A 1 369 ? 7.047 -4.355 -4.707 1 77.5 369 GLN A C 1
ATOM 3010 O O . GLN A 1 369 ? 7.406 -5.168 -5.562 1 77.5 369 GLN A O 1
ATOM 3015 N N . GLN A 1 370 ? 6.668 -4.691 -3.541 1 75.75 370 GLN A N 1
ATOM 3016 C CA . GLN A 1 370 ? 6.551 -6.094 -3.148 1 75.75 370 GLN A CA 1
ATOM 3017 C C . GLN A 1 370 ? 5.492 -6.809 -3.979 1 75.75 370 GLN A C 1
ATOM 3019 O O . GLN A 1 370 ? 5.688 -7.953 -4.395 1 75.75 370 GLN A O 1
ATOM 3024 N N . ARG A 1 371 ? 4.457 -6.191 -4.129 1 75.62 371 ARG A N 1
ATOM 3025 C CA . ARG A 1 371 ? 3.369 -6.762 -4.918 1 75.62 371 ARG A CA 1
ATOM 3026 C C . ARG A 1 371 ? 3.822 -7.059 -6.344 1 75.62 371 ARG A C 1
ATOM 3028 O O . ARG A 1 371 ? 3.531 -8.133 -6.883 1 75.62 371 ARG A O 1
ATOM 3035 N N . LEU A 1 372 ? 4.52 -6.141 -6.91 1 73.06 372 LEU A N 1
ATOM 3036 C CA . LEU A 1 372 ? 5.016 -6.328 -8.266 1 73.06 372 LEU A CA 1
ATOM 3037 C C . LEU A 1 372 ? 5.953 -7.531 -8.344 1 73.06 372 LEU A C 1
ATOM 3039 O O . LEU A 1 372 ? 5.902 -8.297 -9.305 1 73.06 372 LEU A O 1
ATOM 3043 N N . ALA A 1 373 ? 6.73 -7.699 -7.395 1 73.94 373 ALA A N 1
ATOM 3044 C CA . ALA A 1 373 ? 7.621 -8.859 -7.34 1 73.94 373 ALA A CA 1
ATOM 3045 C C . ALA A 1 373 ? 6.828 -10.156 -7.211 1 73.94 373 ALA A C 1
ATOM 3047 O O . ALA A 1 373 ? 7.172 -11.164 -7.832 1 73.94 373 ALA A O 1
ATOM 3048 N N . GLU A 1 374 ? 5.824 -10.102 -6.441 1 73.81 374 GLU A N 1
ATOM 3049 C CA . GLU A 1 374 ? 4.98 -11.273 -6.238 1 73.81 374 GLU A CA 1
ATOM 3050 C C . GLU A 1 374 ? 4.219 -11.633 -7.512 1 73.81 374 GLU A C 1
ATOM 3052 O O . GLU A 1 374 ? 4.023 -12.812 -7.812 1 73.81 374 GLU A O 1
ATOM 3057 N N . ILE A 1 375 ? 3.76 -10.656 -8.188 1 73.38 375 ILE A N 1
ATOM 3058 C CA . ILE A 1 375 ? 3.074 -10.875 -9.461 1 73.38 375 ILE A CA 1
ATOM 3059 C C . ILE A 1 375 ? 4.02 -11.555 -10.445 1 73.38 375 ILE A C 1
ATOM 3061 O O . ILE A 1 375 ? 3.627 -12.484 -11.156 1 73.38 375 ILE A O 1
ATOM 3065 N N . GLU A 1 376 ? 5.199 -11.078 -10.461 1 74.12 376 GLU A N 1
ATOM 3066 C CA . GLU A 1 376 ? 6.188 -11.68 -11.352 1 74.12 376 GLU A CA 1
ATOM 3067 C C . GLU A 1 376 ? 6.43 -13.148 -11 1 74.12 376 GLU A C 1
ATOM 3069 O O . GLU A 1 376 ? 6.539 -13.992 -11.891 1 74.12 376 GLU A O 1
ATOM 3074 N N . LEU A 1 377 ? 6.5 -13.445 -9.805 1 75.81 377 LEU A N 1
ATOM 3075 C CA . LEU A 1 377 ? 6.664 -14.82 -9.352 1 75.81 377 LEU A CA 1
ATOM 3076 C C . LEU A 1 377 ? 5.453 -15.664 -9.727 1 75.81 377 LEU A C 1
ATOM 3078 O O . LEU A 1 377 ? 5.602 -16.812 -10.148 1 75.81 377 LEU A O 1
ATOM 3082 N N . SER A 1 378 ? 4.332 -15.094 -9.523 1 75.75 378 SER A N 1
ATOM 3083 C CA . SER A 1 378 ? 3.102 -15.797 -9.867 1 75.75 378 SER A CA 1
ATOM 3084 C C . SER A 1 378 ? 3.045 -16.109 -11.359 1 75.75 378 SER A C 1
ATOM 3086 O O . SER A 1 378 ? 2.598 -17.188 -11.766 1 75.75 378 SER A O 1
ATOM 3088 N N . ASN A 1 379 ? 3.477 -15.148 -12.047 1 78.25 379 ASN A N 1
ATOM 3089 C CA . ASN A 1 379 ? 3.527 -15.359 -13.484 1 78.25 379 ASN A CA 1
ATOM 3090 C C . ASN A 1 379 ? 4.48 -16.484 -13.852 1 78.25 379 ASN A C 1
ATOM 3092 O O . ASN A 1 379 ? 4.184 -17.297 -14.742 1 78.25 379 ASN A O 1
ATOM 3096 N N . GLN A 1 380 ? 5.535 -16.594 -13.242 1 80.25 380 GLN A N 1
ATOM 3097 C CA . GLN A 1 380 ? 6.484 -17.672 -13.469 1 80.25 380 GLN A CA 1
ATOM 3098 C C . GLN A 1 380 ? 5.891 -19.016 -13.07 1 80.25 380 GLN A C 1
ATOM 3100 O O . GLN A 1 380 ? 6.09 -20.016 -13.758 1 80.25 380 GLN A O 1
ATOM 3105 N N . LEU A 1 381 ? 5.242 -18.969 -12.055 1 81.19 381 LEU A N 1
ATOM 3106 C CA . LEU A 1 381 ? 4.598 -20.188 -11.578 1 81.19 381 LEU A CA 1
ATOM 3107 C C . LEU A 1 381 ? 3.531 -20.656 -12.562 1 81.19 381 LEU A C 1
ATOM 3109 O O . LEU A 1 381 ? 3.402 -21.859 -12.812 1 81.19 381 LEU A O 1
ATOM 3113 N N . GLU A 1 382 ? 2.809 -19.719 -13.094 1 83.06 382 GLU A N 1
ATOM 3114 C CA . GLU A 1 382 ? 1.776 -20.047 -14.078 1 83.06 382 GLU A CA 1
ATOM 3115 C C . GLU A 1 382 ? 2.385 -20.641 -15.336 1 83.06 382 GLU A C 1
ATOM 3117 O O . GLU A 1 382 ? 1.821 -21.578 -15.922 1 83.06 382 GLU A O 1
ATOM 3122 N N . ARG A 1 383 ? 3.43 -20.125 -15.719 1 85.38 383 ARG A N 1
ATOM 3123 C CA . ARG A 1 383 ? 4.113 -20.656 -16.891 1 85.38 383 ARG A CA 1
ATOM 3124 C C . ARG A 1 383 ? 4.613 -22.078 -16.641 1 85.38 383 ARG A C 1
ATOM 3126 O O . ARG A 1 383 ? 4.473 -22.953 -17.5 1 85.38 383 ARG A O 1
ATOM 3133 N N . LYS A 1 384 ? 5.145 -22.25 -15.516 1 86.31 384 LYS A N 1
ATOM 3134 C CA . LYS A 1 384 ? 5.648 -23.578 -15.172 1 86.31 384 LYS A CA 1
ATOM 3135 C C . LYS A 1 384 ? 4.508 -24.594 -15.078 1 86.31 384 LYS A C 1
ATOM 3137 O O . LYS A 1 384 ? 4.664 -25.75 -15.461 1 86.31 384 LYS A O 1
ATOM 3142 N N . LYS A 1 385 ? 3.486 -24.141 -14.555 1 85.81 385 LYS A N 1
ATOM 3143 C CA . LYS A 1 385 ? 2.299 -24.984 -14.477 1 85.81 385 LYS A CA 1
ATOM 3144 C C . LYS A 1 385 ? 1.821 -25.391 -15.867 1 85.81 385 LYS A C 1
ATOM 3146 O O . LYS A 1 385 ? 1.475 -26.562 -16.094 1 85.81 385 LYS A O 1
ATOM 3151 N N . GLU A 1 386 ? 1.791 -24.406 -16.656 1 87.88 386 GLU A N 1
ATOM 3152 C CA . GLU A 1 386 ? 1.35 -24.703 -18.016 1 87.88 386 GLU A CA 1
ATOM 3153 C C . GLU A 1 386 ? 2.305 -25.656 -18.719 1 87.88 386 GLU A C 1
ATOM 3155 O O . GLU A 1 386 ? 1.87 -26.547 -19.453 1 87.88 386 GLU A O 1
ATOM 3160 N N . GLU A 1 387 ? 3.514 -25.469 -18.453 1 89.62 387 GLU A N 1
ATOM 3161 C CA . GLU A 1 387 ? 4.508 -26.391 -19.016 1 89.62 387 GLU A CA 1
ATOM 3162 C C . GLU A 1 387 ? 4.305 -27.812 -18.5 1 89.62 387 GLU A C 1
ATOM 3164 O O . GLU A 1 387 ? 4.379 -28.766 -19.266 1 89.62 387 GLU A O 1
ATOM 3169 N N . LEU A 1 388 ? 4.051 -27.875 -17.312 1 89.75 388 LEU A N 1
ATOM 3170 C CA . LEU A 1 388 ? 3.834 -29.188 -16.703 1 89.75 388 LEU A CA 1
ATOM 3171 C C . LEU A 1 388 ? 2.553 -29.828 -17.234 1 89.75 388 LEU A C 1
ATOM 3173 O O . LEU A 1 388 ? 2.484 -31.047 -17.406 1 89.75 388 LEU A O 1
ATOM 3177 N N . ARG A 1 389 ? 1.639 -29.016 -17.438 1 90.75 389 ARG A N 1
ATOM 3178 C CA . ARG A 1 389 ? 0.381 -29.5 -17.984 1 90.75 389 ARG A CA 1
ATOM 3179 C C . ARG A 1 389 ? 0.584 -30.094 -19.375 1 90.75 389 ARG A C 1
ATOM 3181 O O . ARG A 1 389 ? 0.084 -31.172 -19.688 1 90.75 389 ARG A O 1
ATOM 3188 N N . ILE A 1 390 ? 1.288 -29.391 -20.141 1 92.06 390 ILE A N 1
ATOM 3189 C CA . ILE A 1 390 ? 1.584 -29.844 -21.5 1 92.06 390 ILE A CA 1
ATOM 3190 C C . ILE A 1 390 ? 2.383 -31.141 -21.438 1 92.06 390 ILE A C 1
ATOM 3192 O O . ILE A 1 390 ? 2.088 -32.094 -22.172 1 92.06 390 ILE A O 1
ATOM 3196 N N . LEU A 1 391 ? 3.326 -31.125 -20.594 1 90.25 391 LEU A N 1
ATOM 3197 C CA . LEU A 1 391 ? 4.152 -32.312 -20.453 1 90.25 391 LEU A CA 1
ATOM 3198 C C . LEU A 1 391 ? 3.307 -33.5 -20.016 1 90.25 391 LEU A C 1
ATOM 3200 O O . LEU A 1 391 ? 3.48 -34.625 -20.531 1 90.25 391 LEU A O 1
ATOM 3204 N N . SER A 1 392 ? 2.496 -33.281 -19.109 1 90.06 392 SER A N 1
ATOM 3205 C CA . SER A 1 392 ? 1.636 -34.344 -18.609 1 90.06 392 SER A CA 1
ATOM 3206 C C . SER A 1 392 ? 0.724 -34.875 -19.719 1 90.06 392 SER A C 1
ATOM 3208 O O . SER A 1 392 ? 0.507 -36.094 -19.812 1 90.06 392 SER A O 1
ATOM 3210 N N . LYS A 1 393 ? 0.245 -34 -20.469 1 91.69 393 LYS A N 1
ATOM 3211 C CA . LYS A 1 393 ? -0.611 -34.438 -21.578 1 91.69 393 LYS A CA 1
ATOM 3212 C C . LYS A 1 393 ? 0.165 -35.281 -22.578 1 91.69 393 LYS A C 1
ATOM 3214 O O . LYS A 1 393 ? -0.344 -36.281 -23.078 1 91.69 393 LYS A O 1
ATOM 3219 N N . HIS A 1 394 ? 1.36 -34.875 -22.844 1 91.19 394 HIS A N 1
ATOM 3220 C CA . HIS A 1 394 ? 2.209 -35.625 -23.766 1 91.19 394 HIS A CA 1
ATOM 3221 C C . HIS A 1 394 ? 2.533 -37 -23.219 1 91.19 394 HIS A C 1
ATOM 3223 O O . HIS A 1 394 ? 2.514 -38 -23.969 1 91.19 394 HIS A O 1
ATOM 3229 N N . LEU A 1 395 ? 2.793 -37.031 -22.016 1 90.25 395 LEU A N 1
ATOM 3230 C CA . LEU A 1 395 ? 3.123 -38.281 -21.391 1 90.25 395 LEU A CA 1
ATOM 3231 C C . LEU A 1 395 ? 1.928 -39.25 -21.422 1 90.25 395 LEU A C 1
ATOM 3233 O O . LEU A 1 395 ? 2.088 -40.438 -21.625 1 90.25 395 LEU A O 1
ATOM 3237 N N . ALA A 1 396 ? 0.823 -38.688 -21.25 1 90.5 396 ALA A N 1
ATOM 3238 C CA . ALA A 1 396 ? -0.396 -39.5 -21.266 1 90.5 396 ALA A CA 1
ATOM 3239 C C . ALA A 1 396 ? -0.668 -40.031 -22.656 1 90.5 396 ALA A C 1
ATOM 3241 O O . ALA A 1 396 ? -1.086 -41.188 -22.812 1 90.5 396 ALA A O 1
ATOM 3242 N N . ILE A 1 397 ? -0.383 -39.25 -23.609 1 91 397 ILE A N 1
ATOM 3243 C CA . ILE A 1 397 ? -0.588 -39.656 -24.984 1 91 397 ILE A CA 1
ATOM 3244 C C . ILE A 1 397 ? 0.39 -40.781 -25.328 1 91 397 ILE A C 1
ATOM 3246 O O . ILE A 1 397 ? 0.004 -41.812 -25.922 1 91 397 ILE A O 1
ATOM 3250 N N . GLU A 1 398 ? 1.607 -40.625 -24.922 1 88.12 398 GLU A N 1
ATOM 3251 C CA . GLU A 1 398 ? 2.631 -41.625 -25.203 1 88.12 398 GLU A CA 1
ATOM 3252 C C . GLU A 1 398 ? 2.344 -42.938 -24.453 1 88.12 398 GLU A C 1
ATOM 3254 O O . GLU A 1 398 ? 2.561 -44.031 -24.984 1 88.12 398 GLU A O 1
ATOM 3259 N N . LYS A 1 399 ? 1.86 -42.75 -23.328 1 87.81 399 LYS A N 1
ATOM 3260 C CA . LYS A 1 399 ? 1.496 -43.938 -22.562 1 87.81 399 LYS A CA 1
ATOM 3261 C C . LYS A 1 399 ? 0.357 -44.688 -23.219 1 87.81 399 LYS A C 1
ATOM 3263 O O . LYS A 1 399 ? 0.39 -45.938 -23.297 1 87.81 399 LYS A O 1
ATOM 3268 N N . LYS A 1 400 ? -0.514 -43.969 -23.656 1 89.56 400 LYS A N 1
ATOM 3269 C CA . LYS A 1 400 ? -1.658 -44.594 -24.312 1 89.56 400 LYS A CA 1
ATOM 3270 C C . LYS A 1 400 ? -1.233 -45.344 -25.578 1 89.56 400 LYS A C 1
ATOM 3272 O O . LYS A 1 400 ? -1.729 -46.406 -25.859 1 89.56 400 LYS A O 1
ATOM 3277 N N . LYS A 1 401 ? -0.342 -44.812 -26.312 1 87 401 LYS A N 1
ATOM 3278 C CA . LYS A 1 401 ? 0.176 -45.469 -27.516 1 87 401 LYS A CA 1
ATOM 3279 C C . LYS A 1 401 ? 0.886 -46.781 -27.172 1 87 401 LYS A C 1
ATOM 3281 O O . LYS A 1 401 ? 0.684 -47.781 -27.844 1 87 401 LYS A O 1
ATOM 3286 N N . THR A 1 402 ? 1.629 -46.656 -26.141 1 87.5 402 THR A N 1
ATOM 3287 C CA . THR A 1 402 ? 2.406 -47.812 -25.734 1 87.5 402 THR A CA 1
ATOM 3288 C C . THR A 1 402 ? 1.492 -48.906 -25.203 1 87.5 402 THR A C 1
ATOM 3290 O O . THR A 1 402 ? 1.7 -50.094 -25.5 1 87.5 402 THR A O 1
ATOM 3293 N N . GLU A 1 403 ? 0.511 -48.5 -24.547 1 88.62 403 GLU A N 1
ATOM 3294 C CA . GLU A 1 403 ? -0.422 -49.469 -23.984 1 88.62 403 GLU A CA 1
ATOM 3295 C C . GLU A 1 403 ? -1.253 -50.156 -25.078 1 88.62 403 GLU A C 1
ATOM 3297 O O . GLU A 1 403 ? -1.51 -51.344 -25.031 1 88.62 403 GLU A O 1
ATOM 3302 N N . THR A 1 404 ? -1.607 -49.344 -25.984 1 88.56 404 THR A N 1
ATOM 3303 C CA . THR A 1 404 ? -2.393 -49.875 -27.094 1 88.56 404 THR A CA 1
ATOM 3304 C C . THR A 1 404 ? -1.604 -50.938 -27.844 1 88.56 404 THR A C 1
ATOM 3306 O O . THR A 1 404 ? -2.146 -52 -28.188 1 88.56 404 THR A O 1
ATOM 3309 N N . LEU A 1 405 ? -0.34 -50.75 -28.078 1 86.12 405 LEU A N 1
ATOM 3310 C CA . LEU A 1 405 ? 0.52 -51.719 -28.766 1 86.12 405 LEU A CA 1
ATOM 3311 C C . LEU A 1 405 ? 0.715 -52.969 -27.891 1 86.12 405 LEU A C 1
ATOM 3313 O O . LEU A 1 405 ? 0.67 -54.094 -28.406 1 86.12 405 LEU A O 1
ATOM 3317 N N . LEU A 1 406 ? 0.854 -52.719 -26.641 1 86.94 406 LEU A N 1
ATOM 3318 C CA . LEU A 1 406 ? 1.052 -53.812 -25.719 1 86.94 406 LEU A CA 1
ATOM 3319 C C . LEU A 1 406 ? -0.189 -54.719 -25.656 1 86.94 406 LEU A C 1
ATOM 3321 O O . LEU A 1 406 ? -0.082 -55.938 -25.688 1 86.94 406 LEU A O 1
ATOM 3325 N N . TYR A 1 407 ? -1.338 -54.094 -25.734 1 85.56 407 TYR A N 1
ATOM 3326 C CA . TYR A 1 407 ? -2.592 -54.844 -25.609 1 85.56 407 TYR A CA 1
ATOM 3327 C C . TYR A 1 407 ? -2.943 -55.531 -26.922 1 85.56 407 TYR A C 1
ATOM 3329 O O . TYR A 1 407 ? -3.756 -56.469 -26.938 1 85.56 407 TYR A O 1
ATOM 3337 N N . ALA A 1 408 ? -2.303 -55.062 -27.938 1 78.81 408 ALA A N 1
ATOM 3338 C CA . ALA A 1 408 ? -2.441 -55.781 -29.219 1 78.81 408 ALA A CA 1
ATOM 3339 C C . ALA A 1 408 ? -1.672 -57.094 -29.203 1 78.81 408 ALA A C 1
ATOM 3341 O O . ALA A 1 408 ? -2.002 -58.031 -29.938 1 78.81 408 ALA A O 1
ATOM 3342 N N . MET A 1 409 ? -0.745 -57.25 -28.266 1 78.12 409 MET A N 1
ATOM 3343 C CA . MET A 1 409 ? 0.133 -58.406 -28.219 1 78.12 409 MET A CA 1
ATOM 3344 C C . MET A 1 409 ? -0.252 -59.344 -27.078 1 78.12 409 MET A C 1
ATOM 3346 O O . MET A 1 409 ? -0.1 -60.562 -27.188 1 78.12 409 MET A O 1
ATOM 3350 N N . LEU A 1 410 ? -0.689 -58.719 -25.953 1 81.44 410 LEU A N 1
ATOM 3351 C CA . LEU A 1 410 ? -1.042 -59.469 -24.75 1 81.44 410 LEU A CA 1
ATOM 3352 C C . LEU A 1 410 ? -2.42 -59.062 -24.234 1 81.44 410 LEU A C 1
ATOM 3354 O O . LEU A 1 410 ? -2.785 -57.906 -24.281 1 81.44 410 LEU A O 1
ATOM 3358 N N . PRO A 1 411 ? -3.178 -60.031 -23.781 1 78.69 411 PRO A N 1
ATOM 3359 C CA . PRO A 1 411 ? -4.43 -59.656 -23.125 1 78.69 411 PRO A CA 1
ATOM 3360 C C . PRO A 1 411 ? -4.211 -58.688 -21.953 1 78.69 411 PRO A C 1
ATOM 3362 O O . PRO A 1 411 ? -3.227 -58.812 -21.219 1 78.69 411 PRO A O 1
ATOM 3365 N N . GLU A 1 412 ? -5.066 -57.781 -21.812 1 85.25 412 GLU A N 1
ATOM 3366 C CA . GLU A 1 412 ? -4.938 -56.656 -20.859 1 85.25 412 GLU A CA 1
ATOM 3367 C C . GLU A 1 412 ? -4.656 -57.188 -19.453 1 85.25 412 GLU A C 1
ATOM 3369 O O . GLU A 1 412 ? -3.801 -56.625 -18.75 1 85.25 412 GLU A O 1
ATOM 3374 N N . HIS A 1 413 ? -5.43 -58.25 -19.109 1 83.69 413 HIS A N 1
ATOM 3375 C CA . HIS A 1 413 ? -5.285 -58.75 -17.75 1 83.69 413 HIS A CA 1
ATOM 3376 C C . HIS A 1 413 ? -3.9 -59.344 -17.531 1 83.69 413 HIS A C 1
ATOM 3378 O O . HIS A 1 413 ? -3.328 -59.219 -16.453 1 83.69 413 HIS A O 1
ATOM 3384 N N . VAL A 1 414 ? -3.348 -60 -18.531 1 83.31 414 VAL A N 1
ATOM 3385 C CA . VAL A 1 414 ? -2.02 -60.594 -18.438 1 83.31 414 VAL A CA 1
ATOM 3386 C C . VAL A 1 414 ? -0.958 -59.5 -18.438 1 83.31 414 VAL A C 1
ATOM 3388 O O . VAL A 1 414 ? -0.015 -59.531 -17.641 1 83.31 414 VAL A O 1
ATOM 3391 N N . ALA A 1 415 ? -1.193 -58.438 -19.359 1 85.62 415 ALA A N 1
ATOM 3392 C CA . ALA A 1 415 ? -0.249 -57.312 -19.469 1 85.62 415 ALA A CA 1
ATOM 3393 C C . ALA A 1 415 ? -0.141 -56.562 -18.141 1 85.62 415 ALA A C 1
ATOM 3395 O O . ALA A 1 415 ? 0.957 -56.188 -17.719 1 85.62 415 ALA A O 1
ATOM 3396 N N . ASN A 1 416 ? -1.21 -56.375 -17.531 1 85.75 416 ASN A N 1
ATOM 3397 C CA . ASN A 1 416 ? -1.254 -55.625 -16.266 1 85.75 416 ASN A CA 1
ATOM 3398 C C . ASN A 1 416 ? -0.533 -56.375 -15.148 1 85.75 416 ASN A C 1
ATOM 3400 O O . ASN A 1 416 ? 0.141 -55.781 -14.32 1 85.75 416 ASN A O 1
ATOM 3404 N N . GLN A 1 417 ? -0.69 -57.625 -15.172 1 84.56 417 GLN A N 1
ATOM 3405 C CA . GLN A 1 417 ? -0.003 -58.469 -14.18 1 84.56 417 GLN A CA 1
ATOM 3406 C C . GLN A 1 417 ? 1.506 -58.438 -14.398 1 84.56 417 GLN A C 1
ATOM 3408 O O . GLN A 1 417 ? 2.279 -58.312 -13.453 1 84.56 417 GLN A O 1
ATOM 3413 N N . LEU A 1 418 ? 1.828 -58.531 -15.664 1 82.44 418 LEU A N 1
ATOM 3414 C CA . LEU A 1 418 ? 3.246 -58.562 -16 1 82.44 418 LEU A CA 1
ATOM 3415 C C . LEU A 1 418 ? 3.896 -57.188 -15.719 1 82.44 418 LEU A C 1
ATOM 3417 O O . LEU A 1 418 ? 5.051 -57.156 -15.289 1 82.44 418 LEU A O 1
ATOM 3421 N N . LYS A 1 419 ? 3.141 -56.156 -15.93 1 83 419 LYS A N 1
ATOM 3422 C CA . LYS A 1 419 ? 3.629 -54.812 -15.648 1 83 419 LYS A CA 1
ATOM 3423 C C . LYS A 1 419 ? 3.98 -54.656 -14.172 1 83 419 LYS A C 1
ATOM 3425 O O . LYS A 1 419 ? 4.926 -53.938 -13.828 1 83 419 LYS A O 1
ATOM 3430 N N . GLU A 1 420 ? 3.182 -55.344 -13.438 1 83.56 420 GLU A N 1
ATOM 3431 C CA . GLU A 1 420 ? 3.389 -55.25 -11.992 1 83.56 420 GLU A CA 1
ATOM 3432 C C . GLU A 1 420 ? 4.434 -56.281 -11.523 1 83.56 420 GLU A C 1
ATOM 3434 O O . GLU A 1 420 ? 4.77 -56.312 -10.344 1 83.56 420 GLU A O 1
ATOM 3439 N N . GLY A 1 421 ? 4.938 -57 -12.383 1 77.12 421 GLY A N 1
ATOM 3440 C CA . GLY A 1 421 ? 5.988 -57.969 -12.086 1 77.12 421 GLY A CA 1
ATOM 3441 C C . GLY A 1 421 ? 5.461 -59.281 -11.539 1 77.12 421 GLY A C 1
ATOM 3442 O O . GLY A 1 421 ? 6.203 -60.031 -10.93 1 77.12 421 GLY A O 1
ATOM 3443 N N . LYS A 1 422 ? 4.164 -59.469 -11.734 1 78.75 422 LYS A N 1
ATOM 3444 C CA . LYS A 1 422 ? 3.541 -60.688 -11.227 1 78.75 422 LYS A CA 1
ATOM 3445 C C . LYS A 1 422 ? 3.578 -61.781 -12.266 1 78.75 422 LYS A C 1
ATOM 3447 O O . LYS A 1 422 ? 3.678 -61.531 -13.469 1 78.75 422 LYS A O 1
ATOM 3452 N N . LYS A 1 423 ? 3.656 -63.094 -11.789 1 74.62 423 LYS A N 1
ATOM 3453 C CA . LYS A 1 423 ? 3.592 -64.25 -12.672 1 74.62 423 LYS A CA 1
ATOM 3454 C C . LYS A 1 423 ? 2.156 -64.562 -13.109 1 74.62 423 LYS A C 1
ATOM 3456 O O . LYS A 1 423 ? 1.218 -64.375 -12.336 1 74.62 423 LYS A O 1
ATOM 3461 N N . VAL A 1 424 ? 2.041 -64.75 -14.406 1 74.06 424 VAL A N 1
ATOM 3462 C CA . VAL A 1 424 ? 0.702 -65.062 -14.93 1 74.06 424 VAL A CA 1
ATOM 3463 C C . VAL A 1 424 ? 0.383 -66.5 -14.805 1 74.06 424 VAL A C 1
ATOM 3465 O O . VAL A 1 424 ? 1.133 -67.375 -15.305 1 74.06 424 VAL A O 1
ATOM 3468 N N . ALA A 1 425 ? -0.707 -66.875 -14 1 69.94 425 ALA A N 1
ATOM 3469 C CA . ALA A 1 425 ? -1.151 -68.25 -13.859 1 69.94 425 ALA A CA 1
ATOM 3470 C C . ALA A 1 425 ? -1.918 -68.688 -15.102 1 69.94 425 ALA A C 1
ATOM 3472 O O . ALA A 1 425 ? -2.602 -67.938 -15.742 1 69.94 425 ALA A O 1
ATOM 3473 N N . ALA A 1 426 ? -1.603 -70 -15.523 1 67 426 ALA A N 1
ATOM 3474 C CA . ALA A 1 426 ? -2.369 -70.562 -16.625 1 67 426 ALA A CA 1
ATOM 3475 C C . ALA A 1 426 ? -3.861 -70.562 -16.297 1 67 426 ALA A C 1
ATOM 3477 O O . ALA A 1 426 ? -4.25 -70.875 -15.172 1 67 426 ALA A O 1
ATOM 3478 N N . GLY A 1 427 ? -4.598 -69.75 -17 1 65.44 427 GLY A N 1
ATOM 3479 C CA . GLY A 1 427 ? -6.031 -69.75 -16.766 1 65.44 427 GLY A CA 1
ATOM 3480 C C . GLY A 1 427 ? -6.801 -70.75 -17.531 1 65.44 427 GLY A C 1
ATOM 3481 O O . GLY A 1 427 ? -6.305 -71.312 -18.531 1 65.44 427 GLY A O 1
ATOM 3482 N N . GLU A 1 428 ? -7.906 -71.438 -16.859 1 69.31 428 GLU A N 1
ATOM 3483 C CA . GLU A 1 428 ? -8.805 -72.375 -17.5 1 69.31 428 GLU A CA 1
ATOM 3484 C C . GLU A 1 428 ? -10.023 -71.688 -18.094 1 69.31 428 GLU A C 1
ATOM 3486 O O . GLU A 1 428 ? -10.594 -70.75 -17.469 1 69.31 428 GLU A O 1
ATOM 3491 N N . PHE A 1 429 ? -10.039 -71.75 -19.359 1 70.75 429 PHE A N 1
ATOM 3492 C CA . PHE A 1 429 ? -11.219 -71.188 -20.031 1 70.75 429 PHE A CA 1
ATOM 3493 C C . PHE A 1 429 ? -12.195 -72.312 -20.391 1 70.75 429 PHE A C 1
ATOM 3495 O O . PHE A 1 429 ? -11.789 -73.375 -20.859 1 70.75 429 PHE A O 1
ATOM 3502 N N . LYS A 1 430 ? -13.414 -72.062 -20.031 1 75.44 430 LYS A N 1
ATOM 3503 C CA . LYS A 1 430 ? -14.438 -73.062 -20.312 1 75.44 430 LYS A CA 1
ATOM 3504 C C . LYS A 1 430 ? -14.57 -73.312 -21.812 1 75.44 430 LYS A C 1
ATOM 3506 O O . LYS A 1 430 ? -14.695 -74.5 -22.234 1 75.44 430 LYS A O 1
ATOM 3511 N N . THR A 1 431 ? -14.586 -72.25 -22.578 1 75.38 431 THR A N 1
ATOM 3512 C CA . THR A 1 431 ? -14.711 -72.375 -24.031 1 75.38 431 THR A CA 1
ATOM 3513 C C . THR A 1 431 ? -13.648 -71.562 -24.75 1 75.38 431 THR A C 1
ATOM 3515 O O . THR A 1 431 ? -13.398 -70.375 -24.391 1 75.38 431 THR A O 1
ATOM 3518 N N . CYS A 1 432 ? -12.703 -72.188 -25.344 1 69.56 432 CYS A N 1
ATOM 3519 C CA . CYS A 1 432 ? -11.719 -71.5 -26.156 1 69.56 432 CYS A CA 1
ATOM 3520 C C . CYS A 1 432 ? -11.703 -72.062 -27.578 1 69.56 432 CYS A C 1
ATOM 3522 O O . CYS A 1 432 ? -11.953 -73.25 -27.797 1 69.56 432 CYS A O 1
ATOM 3524 N N . THR A 1 433 ? -11.773 -71.125 -28.547 1 69.62 433 THR A N 1
ATOM 3525 C CA . THR A 1 433 ? -11.625 -71.562 -29.938 1 69.62 433 THR A CA 1
ATOM 3526 C C . THR A 1 433 ? -10.219 -71.25 -30.453 1 69.62 433 THR A C 1
ATOM 3528 O O . THR A 1 433 ? -9.734 -70.125 -30.328 1 69.62 433 THR A O 1
ATOM 3531 N N . ILE A 1 434 ? -9.5 -72.25 -30.656 1 68.12 434 ILE A N 1
ATOM 3532 C CA . ILE A 1 434 ? -8.148 -72.062 -31.188 1 68.12 434 ILE A CA 1
ATOM 3533 C C . ILE A 1 434 ? -8.133 -72.5 -32.656 1 68.12 434 ILE A C 1
ATOM 3535 O O . ILE A 1 434 ? -8.578 -73.562 -33 1 68.12 434 ILE A O 1
ATOM 3539 N N . LEU A 1 435 ? -7.766 -71.562 -33.5 1 69.62 435 LEU A N 1
ATOM 3540 C CA . LEU A 1 435 ? -7.609 -71.875 -34.906 1 69.62 435 LEU A CA 1
ATOM 3541 C C . LEU A 1 435 ? -6.18 -72.312 -35.219 1 69.62 435 LEU A C 1
ATOM 3543 O O . LEU A 1 435 ? -5.234 -71.562 -34.938 1 69.62 435 LEU A O 1
ATOM 3547 N N . PHE A 1 436 ? -6.02 -73.5 -35.531 1 66.06 436 PHE A N 1
ATOM 3548 C CA . PHE A 1 436 ? -4.738 -74 -36 1 66.06 436 PHE A CA 1
ATOM 3549 C C . PHE A 1 436 ? -4.711 -74.062 -37.531 1 66.06 436 PHE A C 1
ATOM 3551 O O . PHE A 1 436 ? -5.562 -74.688 -38.156 1 66.06 436 PHE A O 1
ATOM 3558 N N . SER A 1 437 ? -3.973 -73.188 -38.062 1 68.94 437 SER A N 1
ATOM 3559 C CA . SER A 1 437 ? -3.818 -73.188 -39.5 1 68.94 437 SER A CA 1
ATOM 3560 C C . SER A 1 437 ? -2.467 -73.812 -39.906 1 68.94 437 SER A C 1
ATOM 3562 O O . SER A 1 437 ? -1.443 -73.438 -39.281 1 68.94 437 SER A O 1
ATOM 3564 N N . ASP A 1 438 ? -2.482 -74.812 -40.625 1 71.31 438 ASP A N 1
ATOM 3565 C CA . ASP A 1 438 ? -1.287 -75.438 -41.188 1 71.31 438 ASP A CA 1
ATOM 3566 C C . ASP A 1 438 ? -1.211 -75.25 -42.688 1 71.31 438 ASP A C 1
ATOM 3568 O O . ASP A 1 438 ? -2.213 -75.375 -43.406 1 71.31 438 ASP A O 1
ATOM 3572 N N . VAL A 1 439 ? -0.084 -74.625 -43.125 1 75.56 439 VAL A N 1
ATOM 3573 C CA . VAL A 1 439 ? 0.116 -74.5 -44.562 1 75.56 439 VAL A CA 1
ATOM 3574 C C . VAL A 1 439 ? 0.653 -75.812 -45.125 1 75.56 439 VAL A C 1
ATOM 3576 O O . VAL A 1 439 ? 1.788 -76.25 -44.844 1 75.56 439 VAL A O 1
ATOM 3579 N N . VAL A 1 440 ? -0.21 -76.438 -45.906 1 77.62 440 VAL A N 1
ATOM 3580 C CA . VAL A 1 440 ? 0.165 -77.688 -46.5 1 77.62 440 VAL A CA 1
ATOM 3581 C C . VAL A 1 440 ? 1.271 -77.5 -47.531 1 77.62 440 VAL A C 1
ATOM 3583 O O . VAL A 1 440 ? 1.249 -76.5 -48.281 1 77.62 440 VAL A O 1
ATOM 3586 N N . THR A 1 441 ? 2.277 -78.375 -47.594 1 78.38 441 THR A N 1
ATOM 3587 C CA . THR A 1 441 ? 3.404 -78.438 -48.531 1 78.38 441 THR A CA 1
ATOM 3588 C C . THR A 1 441 ? 4.262 -77.188 -48.344 1 78.38 441 THR A C 1
ATOM 3590 O O . THR A 1 441 ? 4.793 -76.625 -49.312 1 78.38 441 THR A O 1
ATOM 3593 N N . PHE A 1 442 ? 4.25 -76.625 -47.156 1 78.56 442 PHE A N 1
ATOM 3594 C CA . PHE A 1 442 ? 4.996 -75.375 -46.844 1 78.56 442 PHE A CA 1
ATOM 3595 C C . PHE A 1 442 ? 6.473 -75.562 -47.188 1 78.56 442 PHE A C 1
ATOM 3597 O O . PHE A 1 442 ? 7.113 -74.625 -47.688 1 78.56 442 PHE A O 1
ATOM 3604 N N . THR A 1 443 ? 6.922 -76.688 -47 1 78.88 443 THR A N 1
ATOM 3605 C CA . THR A 1 443 ? 8.312 -77 -47.281 1 78.88 443 THR A CA 1
ATOM 3606 C C . THR A 1 443 ? 8.594 -76.875 -48.781 1 78.88 443 THR A C 1
ATOM 3608 O O . THR A 1 443 ? 9.625 -76.312 -49.188 1 78.88 443 THR A O 1
ATOM 3611 N N . ASN A 1 444 ? 7.676 -77.312 -49.469 1 80.25 444 ASN A N 1
ATOM 3612 C CA . ASN A 1 444 ? 7.828 -77.188 -50.906 1 80.25 444 ASN A CA 1
ATOM 3613 C C . ASN A 1 444 ? 7.73 -75.75 -51.375 1 80.25 444 ASN A C 1
ATOM 3615 O O . ASN A 1 444 ? 8.469 -75.312 -52.281 1 80.25 444 ASN A O 1
ATOM 3619 N N . ILE A 1 445 ? 6.922 -75 -50.688 1 83.38 445 ILE A N 1
ATOM 3620 C CA . ILE A 1 445 ? 6.746 -73.625 -51.031 1 83.38 445 ILE A CA 1
ATOM 3621 C C . ILE A 1 445 ? 8.008 -72.812 -50.656 1 83.38 445 ILE A C 1
ATOM 3623 O O . ILE A 1 445 ? 8.477 -72 -51.438 1 83.38 445 ILE A O 1
ATOM 3627 N N . CYS A 1 446 ? 8.531 -73.188 -49.531 1 80.44 446 CYS A N 1
ATOM 3628 C CA . CYS A 1 446 ? 9.742 -72.5 -49.062 1 80.44 446 CYS A CA 1
ATOM 3629 C C . CYS A 1 446 ? 10.922 -72.812 -49.969 1 80.44 446 CYS A C 1
ATOM 3631 O O . CYS A 1 446 ? 11.828 -72 -50.094 1 80.44 446 CYS A O 1
ATOM 3633 N N . ALA A 1 447 ? 10.828 -73.875 -50.594 1 81.19 447 ALA A N 1
ATOM 3634 C CA . ALA A 1 447 ? 11.898 -74.312 -51.5 1 81.19 447 ALA A CA 1
ATOM 3635 C C . ALA A 1 447 ? 11.773 -73.562 -52.844 1 81.19 447 ALA A C 1
ATOM 3637 O O . ALA A 1 447 ? 12.773 -73.312 -53.5 1 81.19 447 ALA A O 1
ATOM 3638 N N . ALA A 1 448 ? 10.586 -73.188 -53.156 1 85.81 448 ALA A N 1
ATOM 3639 C CA . ALA A 1 448 ? 10.32 -72.688 -54.5 1 85.81 448 ALA A CA 1
ATOM 3640 C C . ALA A 1 448 ? 10.344 -71.125 -54.5 1 85.81 448 ALA A C 1
ATOM 3642 O O . ALA A 1 448 ? 10.469 -70.5 -55.562 1 85.81 448 ALA A O 1
ATOM 3643 N N . CYS A 1 449 ? 10.258 -70.562 -53.281 1 83.81 449 CYS A N 1
ATOM 3644 C CA . CYS A 1 449 ? 10.117 -69.125 -53.219 1 83.81 449 CYS A CA 1
ATOM 3645 C C . CYS A 1 449 ? 11.266 -68.5 -52.438 1 83.81 449 CYS A C 1
ATOM 3647 O O . CYS A 1 449 ? 11.961 -69.188 -51.688 1 83.81 449 CYS A O 1
ATOM 3649 N N . GLN A 1 450 ? 11.492 -67.25 -52.688 1 83.44 450 GLN A N 1
ATOM 3650 C CA . GLN A 1 450 ? 12.453 -66.5 -51.906 1 83.44 450 GLN A CA 1
ATOM 3651 C C . GLN A 1 450 ? 11.898 -66.188 -50.5 1 83.44 450 GLN A C 1
ATOM 3653 O O . GLN A 1 450 ? 10.688 -66.062 -50.344 1 83.44 450 GLN A O 1
ATOM 3658 N N . PRO A 1 451 ? 12.781 -66.062 -49.531 1 78.06 451 PRO A N 1
ATOM 3659 C CA . PRO A 1 451 ? 12.336 -65.812 -48.156 1 78.06 451 PRO A CA 1
ATOM 3660 C C . PRO A 1 451 ? 11.406 -64.625 -48.031 1 78.06 451 PRO A C 1
ATOM 3662 O O . PRO A 1 451 ? 10.398 -64.688 -47.312 1 78.06 451 PRO A O 1
ATOM 3665 N N . ILE A 1 452 ? 11.75 -63.625 -48.719 1 81.19 452 ILE A N 1
ATOM 3666 C CA . ILE A 1 452 ? 10.961 -62.438 -48.594 1 81.19 452 ILE A CA 1
ATOM 3667 C C . ILE A 1 452 ? 9.547 -62.656 -49.125 1 81.19 452 ILE A C 1
ATOM 3669 O O . ILE A 1 452 ? 8.578 -62.125 -48.594 1 81.19 452 ILE A O 1
ATOM 3673 N N . GLN A 1 453 ? 9.508 -63.5 -50.156 1 82.62 453 GLN A N 1
ATOM 3674 C CA . GLN A 1 453 ? 8.211 -63.812 -50.719 1 82.62 453 GLN A CA 1
ATOM 3675 C C . GLN A 1 453 ? 7.371 -64.625 -49.75 1 82.62 453 GLN A C 1
ATOM 3677 O O . GLN A 1 453 ? 6.152 -64.438 -49.688 1 82.62 453 GLN A O 1
ATOM 3682 N N . ILE A 1 454 ? 8.078 -65.438 -49.094 1 81.56 454 ILE A N 1
ATOM 3683 C CA . ILE A 1 454 ? 7.402 -66.25 -48.094 1 81.56 454 ILE A CA 1
ATOM 3684 C C . ILE A 1 454 ? 6.852 -65.375 -46.969 1 81.56 454 ILE A C 1
ATOM 3686 O O . ILE A 1 454 ? 5.711 -65.562 -46.531 1 81.56 454 ILE A O 1
ATOM 3690 N N . VAL A 1 455 ? 7.715 -64.438 -46.594 1 78.12 455 VAL A N 1
ATOM 3691 C CA . VAL A 1 455 ? 7.316 -63.531 -45.531 1 78.12 455 VAL A CA 1
ATOM 3692 C C . VAL A 1 455 ? 6.094 -62.719 -45.969 1 78.12 455 VAL A C 1
ATOM 3694 O O . VAL A 1 455 ? 5.152 -62.531 -45.188 1 78.12 455 VAL A O 1
ATOM 3697 N N . LYS A 1 456 ? 6.117 -62.25 -47.094 1 80.88 456 LYS A N 1
ATOM 3698 C CA . LYS A 1 456 ? 5 -61.469 -47.625 1 80.88 456 LYS A CA 1
ATOM 3699 C C . LYS A 1 456 ? 3.732 -62.344 -47.719 1 80.88 456 LYS A C 1
ATOM 3701 O O . LYS A 1 456 ? 2.639 -61.844 -47.406 1 80.88 456 LYS A O 1
ATOM 3706 N N . MET A 1 457 ? 3.959 -63.5 -48.156 1 84.12 457 MET A N 1
ATOM 3707 C CA . MET A 1 457 ? 2.822 -64.438 -48.281 1 84.12 457 MET A CA 1
ATOM 3708 C C . MET A 1 457 ? 2.207 -64.688 -46.906 1 84.12 457 MET A C 1
ATOM 3710 O O . MET A 1 457 ? 0.985 -64.625 -46.75 1 84.12 457 MET A O 1
ATOM 3714 N N . LEU A 1 458 ? 3.059 -64.938 -46 1 79.25 458 LEU A N 1
ATOM 3715 C CA . LEU A 1 458 ? 2.582 -65.25 -44.656 1 79.25 458 LEU A CA 1
ATOM 3716 C C . LEU A 1 458 ? 1.894 -64.062 -44.031 1 79.25 458 LEU A C 1
ATOM 3718 O O . LEU A 1 458 ? 0.841 -64.188 -43.406 1 79.25 458 LEU A O 1
ATOM 3722 N N . ASN A 1 459 ? 2.48 -62.906 -44.156 1 74.69 459 ASN A N 1
ATOM 3723 C CA . ASN A 1 459 ? 1.897 -61.656 -43.625 1 74.69 459 ASN A CA 1
ATOM 3724 C C . ASN A 1 459 ? 0.51 -61.406 -44.219 1 74.69 459 ASN A C 1
ATOM 3726 O O . ASN A 1 459 ? -0.406 -61 -43.5 1 74.69 459 ASN A O 1
ATOM 3730 N N . SER A 1 460 ? 0.46 -61.594 -45.5 1 80.69 460 SER A N 1
ATOM 3731 C CA . SER A 1 460 ? -0.823 -61.406 -46.156 1 80.69 460 SER A CA 1
ATOM 3732 C C . SER A 1 460 ? -1.857 -62.406 -45.688 1 80.69 460 SER A C 1
ATOM 3734 O O . SER A 1 460 ? -3.018 -62.062 -45.469 1 80.69 460 SER A O 1
ATOM 3736 N N . MET A 1 461 ? -1.416 -63.625 -45.562 1 82.62 461 MET A N 1
ATOM 3737 C CA . MET A 1 461 ? -2.305 -64.688 -45.125 1 82.62 461 MET A CA 1
ATOM 3738 C C . MET A 1 461 ? -2.807 -64.438 -43.719 1 82.62 461 MET A C 1
ATOM 3740 O O . MET A 1 461 ? -4.012 -64.5 -43.469 1 82.62 461 MET A O 1
ATOM 3744 N N . TYR A 1 462 ? -1.923 -64.125 -42.844 1 75.81 462 TYR A N 1
ATOM 3745 C CA . TYR A 1 462 ? -2.309 -63.969 -41.438 1 75.81 462 TYR A CA 1
ATOM 3746 C C . TYR A 1 462 ? -3.125 -62.688 -41.25 1 75.81 462 TYR A C 1
ATOM 3748 O O . TYR A 1 462 ? -4.031 -62.656 -40.406 1 75.81 462 TYR A O 1
ATOM 3756 N N . SER A 1 463 ? -2.77 -61.719 -41.938 1 74.81 463 SER A N 1
ATOM 3757 C CA . SER A 1 463 ? -3.574 -60.5 -41.875 1 74.81 463 SER A CA 1
ATOM 3758 C C . SER A 1 463 ? -5.02 -60.781 -42.281 1 74.81 463 SER A C 1
ATOM 3760 O O . SER A 1 463 ? -5.949 -60.25 -41.656 1 74.81 463 SER A O 1
ATOM 3762 N N . LYS A 1 464 ? -5.172 -61.594 -43.25 1 77.69 464 LYS A N 1
ATOM 3763 C CA . LYS A 1 464 ? -6.508 -61.969 -43.688 1 77.69 464 LYS A CA 1
ATOM 3764 C C . LYS A 1 464 ? -7.227 -62.812 -42.656 1 77.69 464 LYS A C 1
ATOM 3766 O O . LYS A 1 464 ? -8.422 -62.625 -42.406 1 77.69 464 LYS A O 1
ATOM 3771 N N . PHE A 1 465 ? -6.496 -63.656 -42.094 1 73.94 465 PHE A N 1
ATOM 3772 C CA . PHE A 1 465 ? -7.074 -64.5 -41.031 1 73.94 465 PHE A CA 1
ATOM 3773 C C . PHE A 1 465 ? -7.543 -63.656 -39.875 1 73.94 465 PHE A C 1
ATOM 3775 O O . PHE A 1 465 ? -8.625 -63.906 -39.312 1 73.94 465 PHE A O 1
ATOM 3782 N N . ASP A 1 466 ? -6.691 -62.781 -39.5 1 68.62 466 ASP A N 1
ATOM 3783 C CA . ASP A 1 466 ? -7.023 -61.906 -38.375 1 68.62 466 ASP A CA 1
ATOM 3784 C C . ASP A 1 466 ? -8.312 -61.125 -38.656 1 68.62 466 ASP A C 1
ATOM 3786 O O . ASP A 1 466 ? -9.148 -60.938 -37.75 1 68.62 466 ASP A O 1
ATOM 3790 N N . ARG A 1 467 ? -8.414 -60.625 -39.75 1 72.12 467 ARG A N 1
ATOM 3791 C CA . ARG A 1 467 ? -9.602 -59.875 -40.125 1 72.12 467 ARG A CA 1
ATOM 3792 C C . ARG A 1 467 ? -10.852 -60.75 -40.062 1 72.12 467 ARG A C 1
ATOM 3794 O O . ARG A 1 467 ? -11.922 -60.312 -39.656 1 72.12 467 ARG A O 1
ATOM 3801 N N . LEU A 1 468 ? -10.609 -61.906 -40.344 1 69.12 468 LEU A N 1
ATOM 3802 C CA . LEU A 1 468 ? -11.75 -62.812 -40.375 1 69.12 468 LEU A CA 1
ATOM 3803 C C . LEU A 1 468 ? -12.109 -63.281 -38.969 1 69.12 468 LEU A C 1
ATOM 3805 O O . LEU A 1 468 ? -13.258 -63.656 -38.719 1 69.12 468 LEU A O 1
ATOM 3809 N N . THR A 1 469 ? -11.016 -63.344 -38.25 1 60.91 469 THR A N 1
ATOM 3810 C CA . THR A 1 469 ? -11.289 -63.812 -36.906 1 60.91 469 THR A CA 1
ATOM 3811 C C . THR A 1 469 ? -11.719 -62.656 -36 1 60.91 469 THR A C 1
ATOM 3813 O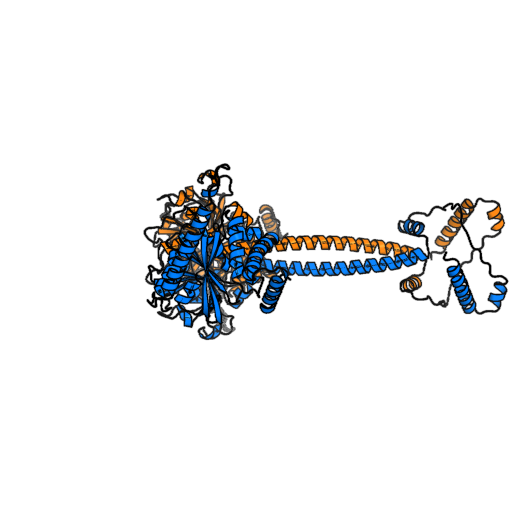 O . THR A 1 469 ? -12.086 -62.844 -34.844 1 60.91 469 THR A O 1
ATOM 3816 N N . SER A 1 470 ? -11.359 -61.469 -36.281 1 55.62 470 SER A N 1
ATOM 3817 C CA . SER A 1 470 ? -11.797 -60.375 -35.438 1 55.62 470 SER A CA 1
ATOM 3818 C C . SER A 1 470 ? -13.305 -60.406 -35.219 1 55.62 470 SER A C 1
ATOM 3820 O O . SER A 1 470 ? -14.086 -60.156 -36.156 1 55.62 470 SER A O 1
ATOM 3822 N N . VAL A 1 471 ? -13.641 -61.469 -34.719 1 43.91 471 VAL A N 1
ATOM 3823 C CA . VAL A 1 471 ? -14.93 -61.375 -34.031 1 43.91 471 VAL A CA 1
ATOM 3824 C C . VAL A 1 471 ? -14.828 -60.375 -32.875 1 43.91 471 VAL A C 1
ATOM 3826 O O .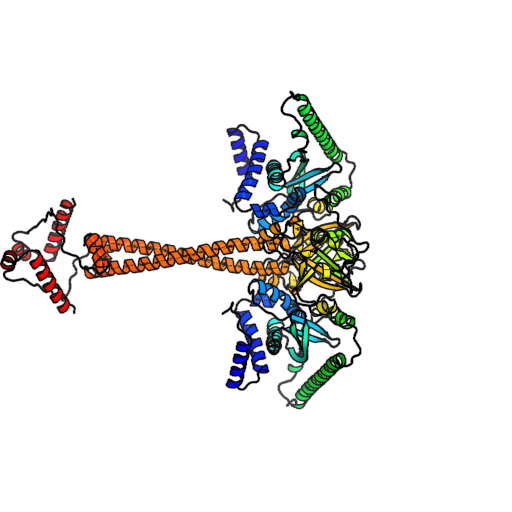 VAL A 1 471 ? -13.844 -60.375 -32.125 1 43.91 471 VAL A O 1
ATOM 3829 N N . MET B 1 1 ? 19.047 -19.016 6.836 1 38.12 1 MET B N 1
ATOM 3830 C CA . MET B 1 1 ? 17.688 -19.078 6.301 1 38.12 1 MET B CA 1
ATOM 3831 C C . MET B 1 1 ? 16.938 -17.766 6.551 1 38.12 1 MET B C 1
ATOM 3833 O O . MET B 1 1 ? 17 -17.219 7.652 1 38.12 1 MET B O 1
ATOM 3837 N N . THR B 1 2 ? 16.5 -17.078 5.574 1 48.41 2 THR B N 1
ATOM 3838 C CA . THR B 1 2 ? 16.047 -15.695 5.484 1 48.41 2 THR B CA 1
ATOM 3839 C C . THR B 1 2 ? 14.984 -15.398 6.539 1 48.41 2 THR B C 1
ATOM 3841 O O . THR B 1 2 ? 14.898 -14.281 7.047 1 48.41 2 THR B O 1
ATOM 3844 N N . TYR B 1 3 ? 14.336 -16.547 7.121 1 55.41 3 TYR B N 1
ATOM 3845 C CA . TYR B 1 3 ? 13.195 -16.25 7.984 1 55.41 3 TYR B CA 1
ATOM 3846 C C . TYR B 1 3 ? 13.383 -16.875 9.367 1 55.41 3 TYR B C 1
ATOM 3848 O O . TYR B 1 3 ? 12.422 -16.969 10.141 1 55.41 3 TYR B O 1
ATOM 3856 N N . THR B 1 4 ? 14.734 -17.234 9.656 1 60.16 4 THR B N 1
ATOM 3857 C CA . THR B 1 4 ? 14.945 -17.844 10.961 1 60.16 4 THR B CA 1
ATOM 3858 C C . THR B 1 4 ? 15.773 -16.922 11.859 1 60.16 4 THR B C 1
ATOM 3860 O O . THR B 1 4 ? 16.719 -16.281 11.398 1 60.16 4 THR B O 1
ATOM 3863 N N . VAL B 1 5 ? 15.289 -16.828 13.109 1 68.81 5 VAL B N 1
ATOM 3864 C CA . VAL B 1 5 ? 16.016 -16.016 14.086 1 68.81 5 VAL B CA 1
ATOM 3865 C C . VAL B 1 5 ? 16.906 -16.906 14.945 1 68.81 5 VAL B C 1
ATOM 3867 O O . VAL B 1 5 ? 16.453 -17.938 15.445 1 68.81 5 VAL B O 1
ATOM 3870 N N . TYR B 1 6 ? 18.156 -16.609 14.961 1 71.88 6 TYR B N 1
ATOM 3871 C CA . TYR B 1 6 ? 19.109 -17.328 15.812 1 71.88 6 TYR B CA 1
ATOM 3872 C C . TYR B 1 6 ? 19.422 -16.531 17.062 1 71.88 6 TYR B C 1
ATOM 3874 O O . TYR B 1 6 ? 19.422 -15.305 17.047 1 71.88 6 TYR B O 1
ATOM 3882 N N . ASP B 1 7 ? 19.656 -17.266 18.078 1 79.94 7 ASP B N 1
ATOM 3883 C CA . ASP B 1 7 ? 20.031 -16.625 19.328 1 79.94 7 ASP B CA 1
ATOM 3884 C C . ASP B 1 7 ? 21.359 -15.875 19.188 1 79.94 7 ASP B C 1
ATOM 3886 O O . ASP B 1 7 ? 22.281 -16.359 18.516 1 79.94 7 ASP B O 1
ATOM 3890 N N . ASP B 1 8 ? 21.438 -14.773 19.875 1 81.38 8 ASP B N 1
ATOM 3891 C CA . ASP B 1 8 ? 22.625 -13.922 19.797 1 81.38 8 ASP B CA 1
ATOM 3892 C C . ASP B 1 8 ? 23.859 -14.648 20.312 1 81.38 8 ASP B C 1
ATOM 3894 O O . ASP B 1 8 ? 24.984 -14.383 19.875 1 81.38 8 ASP B O 1
ATOM 3898 N N . ILE B 1 9 ? 23.609 -15.539 21.203 1 82.44 9 ILE B N 1
ATOM 3899 C CA . ILE B 1 9 ? 24.719 -16.281 21.781 1 82.44 9 ILE B CA 1
ATOM 3900 C C . ILE B 1 9 ? 25.422 -17.094 20.703 1 82.44 9 ILE B C 1
ATOM 3902 O O . ILE B 1 9 ? 26.641 -17.172 20.672 1 82.44 9 ILE B O 1
ATOM 3906 N N . ILE B 1 10 ? 24.625 -17.609 19.938 1 84.12 10 ILE B N 1
ATOM 3907 C CA . ILE B 1 10 ? 25.188 -18.406 18.844 1 84.12 10 ILE B CA 1
ATOM 3908 C C . ILE B 1 10 ? 25.953 -17.5 17.891 1 84.12 10 ILE B C 1
ATOM 3910 O O . ILE B 1 10 ? 27.047 -17.859 17.438 1 84.12 10 ILE B O 1
ATOM 3914 N N . THR B 1 11 ? 25.406 -16.422 17.625 1 83.19 11 THR B N 1
ATOM 3915 C CA . THR B 1 11 ? 26.047 -15.461 16.734 1 83.19 11 THR B CA 1
ATOM 3916 C C . THR B 1 11 ? 27.375 -14.992 17.312 1 83.19 11 THR B C 1
ATOM 3918 O O . THR B 1 11 ? 28.391 -14.93 16.609 1 83.19 11 THR B O 1
ATOM 3921 N N . ILE B 1 12 ? 27.375 -14.758 18.578 1 85.12 12 ILE B N 1
ATOM 3922 C CA . ILE B 1 12 ? 28.594 -14.266 19.25 1 85.12 12 ILE B CA 1
ATOM 3923 C C . ILE B 1 12 ? 29.641 -15.375 19.281 1 85.12 12 ILE B C 1
ATOM 3925 O O . ILE B 1 12 ? 30.828 -15.109 19.078 1 85.12 12 ILE B O 1
ATOM 3929 N N . LYS B 1 13 ? 29.172 -16.531 19.438 1 88.19 13 LYS B N 1
ATOM 3930 C CA . LYS B 1 13 ? 30.094 -17.656 19.438 1 88.19 13 LYS B CA 1
ATOM 3931 C C . LYS B 1 13 ? 30.75 -17.844 18.062 1 88.19 13 LYS B C 1
ATOM 3933 O O . LYS B 1 13 ? 31.938 -18.141 17.969 1 88.19 13 LYS B O 1
ATOM 3938 N N . LEU B 1 14 ? 29.984 -17.703 17.109 1 87.88 14 LEU B N 1
ATOM 3939 C CA . LEU B 1 14 ? 30.5 -17.797 15.75 1 87.88 14 LEU B CA 1
ATOM 3940 C C . LEU B 1 14 ? 31.531 -16.719 15.477 1 87.88 14 LEU B C 1
ATOM 3942 O O . LEU B 1 14 ? 32.562 -16.969 14.836 1 87.88 14 LEU B O 1
ATOM 3946 N N . ILE B 1 15 ? 31.281 -15.594 16.031 1 87.44 15 ILE B N 1
ATOM 3947 C CA . ILE B 1 15 ? 32.188 -14.469 15.836 1 87.44 15 ILE B CA 1
ATOM 3948 C C . ILE B 1 15 ? 33.469 -14.703 16.594 1 87.44 15 ILE B C 1
ATOM 3950 O O . ILE B 1 15 ? 34.562 -14.445 16.078 1 87.44 15 ILE B O 1
ATOM 3954 N N . GLN B 1 16 ? 33.312 -15.25 17.781 1 88.94 16 GLN B N 1
ATOM 3955 C CA . GLN B 1 16 ? 34.469 -15.547 18.594 1 88.94 16 GLN B CA 1
ATOM 3956 C C . GLN B 1 16 ? 35.375 -16.594 17.938 1 88.94 16 GLN B C 1
ATOM 3958 O O . GLN B 1 16 ? 36.594 -16.484 17.953 1 88.94 16 GLN B O 1
ATOM 3963 N N . GLU B 1 17 ? 34.75 -17.5 17.359 1 91.69 17 GLU B N 1
ATOM 3964 C CA . GLU B 1 17 ? 35.5 -18.547 16.672 1 91.69 17 GLU B CA 1
ATOM 3965 C C . GLU B 1 17 ? 36.188 -17.984 15.43 1 91.69 17 GLU B C 1
ATOM 3967 O O . GLU B 1 17 ? 37.312 -18.375 15.125 1 91.69 17 GLU B O 1
ATOM 3972 N N . ALA B 1 18 ? 35.531 -17.188 14.781 1 90.31 18 ALA B N 1
ATOM 3973 C CA . ALA B 1 18 ? 36.125 -16.531 13.609 1 90.31 18 ALA B CA 1
ATOM 3974 C C . ALA B 1 18 ? 37.344 -15.68 14.008 1 90.31 18 ALA B C 1
ATOM 3976 O O . ALA B 1 18 ? 38.344 -15.641 13.289 1 90.31 18 ALA B O 1
ATOM 3977 N N . CYS B 1 19 ? 37.156 -15.016 15.156 1 90.06 19 CYS B N 1
ATOM 3978 C CA . CYS B 1 19 ? 38.25 -14.195 15.68 1 90.06 19 CYS B CA 1
ATOM 3979 C C . CYS B 1 19 ? 39.469 -15.055 15.984 1 90.06 19 CYS B C 1
ATOM 3981 O O . CYS B 1 19 ? 40.594 -14.656 15.68 1 90.06 19 CYS B O 1
ATOM 3983 N N . ARG B 1 20 ? 39.219 -16.156 16.484 1 91.31 20 ARG B N 1
ATOM 3984 C CA . ARG B 1 20 ? 40.281 -17.062 16.844 1 91.31 20 ARG B CA 1
ATOM 3985 C C . ARG B 1 20 ? 41 -17.625 15.617 1 91.31 20 ARG B C 1
ATOM 3987 O O . ARG B 1 20 ? 42.219 -17.672 15.562 1 91.31 20 ARG B O 1
ATOM 3994 N N . VAL B 1 21 ? 40.281 -17.922 14.633 1 91.25 21 VAL B N 1
ATOM 3995 C CA . VAL B 1 21 ? 40.812 -18.578 13.438 1 91.25 21 VAL B CA 1
ATOM 3996 C C . VAL B 1 21 ? 41.562 -17.547 12.586 1 91.25 21 VAL B C 1
ATOM 3998 O O . VAL B 1 21 ? 42.625 -17.844 12.031 1 91.25 21 VAL B O 1
ATOM 4001 N N . LEU B 1 22 ? 41.094 -16.375 12.453 1 90.12 22 LEU B N 1
ATOM 4002 C CA . LEU B 1 22 ? 41.656 -15.367 11.547 1 90.12 22 LEU B CA 1
ATOM 4003 C C . LEU B 1 22 ? 42.656 -14.492 12.273 1 90.12 22 LEU B C 1
ATOM 4005 O O . LEU B 1 22 ? 43.469 -13.805 11.633 1 90.12 22 LEU B O 1
ATOM 4009 N N . GLY B 1 23 ? 42.625 -14.508 13.578 1 89.81 23 GLY B N 1
ATOM 4010 C CA . GLY B 1 23 ? 43.531 -13.711 14.375 1 89.81 23 GLY B CA 1
ATOM 4011 C C . GLY B 1 23 ? 43.219 -12.227 14.352 1 89.81 23 GLY B C 1
ATOM 4012 O O . GLY B 1 23 ? 44.125 -11.391 14.281 1 89.81 23 GLY B O 1
ATOM 4013 N N . VAL B 1 24 ? 42.062 -11.859 14.188 1 89.5 24 VAL B N 1
ATOM 4014 C CA . VAL B 1 24 ? 41.625 -10.469 14.133 1 89.5 24 VAL B CA 1
ATOM 4015 C C . VAL B 1 24 ? 40.688 -10.172 15.312 1 89.5 24 VAL B C 1
ATOM 4017 O O . VAL B 1 24 ? 40.156 -11.094 15.945 1 89.5 24 VAL B O 1
ATOM 4020 N N . SER B 1 25 ? 40.594 -8.93 15.773 1 91.69 25 SER B N 1
ATOM 4021 C CA . SER B 1 25 ? 39.75 -8.531 16.891 1 91.69 25 SER B CA 1
ATOM 4022 C C . SER B 1 25 ? 38.281 -8.656 16.547 1 91.69 25 SER B C 1
ATOM 4024 O O . SER B 1 25 ? 37.906 -8.703 15.367 1 91.69 25 SER B O 1
ATOM 4026 N N . MET B 1 26 ? 37.5 -8.734 17.578 1 89.62 26 MET B N 1
ATOM 4027 C CA . MET B 1 26 ? 36.031 -8.82 17.406 1 89.62 26 MET B CA 1
ATOM 4028 C C . MET B 1 26 ? 35.5 -7.582 16.719 1 89.62 26 MET B C 1
ATOM 4030 O O . MET B 1 26 ? 34.594 -7.676 15.883 1 89.62 26 MET B O 1
ATOM 4034 N N . GLU B 1 27 ? 36.062 -6.488 17.031 1 90.5 27 GLU B N 1
ATOM 4035 C CA . GLU B 1 27 ? 35.656 -5.227 16.422 1 90.5 27 GLU B CA 1
ATOM 4036 C C . GLU B 1 27 ? 35.906 -5.23 14.922 1 90.5 27 GLU B C 1
ATOM 4038 O O . GLU B 1 27 ? 35.031 -4.789 14.148 1 90.5 27 GLU B O 1
ATOM 4043 N N . ALA B 1 28 ? 36.969 -5.734 14.586 1 91.44 28 ALA B N 1
ATOM 4044 C CA . ALA B 1 28 ? 37.312 -5.762 13.172 1 91.44 28 ALA B CA 1
ATOM 4045 C C . ALA B 1 28 ? 36.438 -6.719 12.391 1 91.44 28 ALA B C 1
ATOM 4047 O O . ALA B 1 28 ? 36.031 -6.422 11.266 1 91.44 28 ALA B O 1
ATOM 4048 N N . ILE B 1 29 ? 36.156 -7.801 12.984 1 90.88 29 ILE B N 1
ATOM 4049 C CA . ILE B 1 29 ? 35.344 -8.797 12.32 1 90.88 29 ILE B CA 1
ATOM 4050 C C . ILE B 1 29 ? 33.906 -8.266 12.148 1 90.88 29 ILE B C 1
ATOM 4052 O O . ILE B 1 29 ? 33.281 -8.461 11.102 1 90.88 29 ILE B O 1
ATOM 4056 N N . LEU B 1 30 ? 33.406 -7.664 13.156 1 92.94 30 LEU B N 1
ATOM 4057 C CA . LEU B 1 30 ? 32.031 -7.125 13.094 1 92.94 30 LEU B CA 1
ATOM 4058 C C . LEU B 1 30 ? 31.953 -5.996 12.07 1 92.94 30 LEU B C 1
ATOM 4060 O O . LEU B 1 30 ? 30.953 -5.871 11.359 1 92.94 30 LEU B O 1
ATOM 4064 N N . LYS B 1 31 ? 32.938 -5.199 12.008 1 93.56 31 LYS B N 1
ATOM 4065 C CA . LYS B 1 31 ? 32.969 -4.133 11.008 1 93.56 31 LYS B CA 1
ATOM 4066 C C . LYS B 1 31 ? 33 -4.707 9.594 1 93.56 31 LYS B C 1
ATOM 4068 O O . LYS B 1 31 ? 32.281 -4.219 8.711 1 93.56 31 LYS B O 1
ATOM 4073 N N . LEU B 1 32 ? 33.812 -5.746 9.398 1 91.94 32 LEU B N 1
ATOM 4074 C CA . LEU B 1 32 ? 33.844 -6.406 8.102 1 91.94 32 LEU B CA 1
ATOM 4075 C C . LEU B 1 32 ? 32.5 -7.039 7.754 1 91.94 32 LEU B C 1
ATOM 4077 O O . LEU B 1 32 ? 32.094 -7.027 6.598 1 91.94 32 LEU B O 1
ATOM 4081 N N . PHE B 1 33 ? 32 -7.586 8.742 1 91 33 PHE B N 1
ATOM 4082 C CA . PHE B 1 33 ? 30.688 -8.172 8.539 1 91 33 PHE B CA 1
ATOM 4083 C C . PHE B 1 33 ? 29.688 -7.105 8.117 1 91 33 PHE B C 1
ATOM 4085 O O . PHE B 1 33 ? 28.859 -7.344 7.238 1 91 33 PHE B O 1
ATOM 4092 N N . GLY B 1 34 ? 29.656 -5.988 8.75 1 93.31 34 GLY B N 1
ATOM 4093 C CA . GLY B 1 34 ? 28.766 -4.898 8.375 1 93.31 34 GLY B CA 1
ATOM 4094 C C . GLY B 1 34 ? 28.891 -4.488 6.922 1 93.31 34 GLY B C 1
ATOM 4095 O O . GLY B 1 34 ? 27.891 -4.309 6.227 1 93.31 34 GLY B O 1
ATOM 4096 N N . GLU B 1 35 ? 30.078 -4.387 6.531 1 92.38 35 GLU B N 1
ATOM 4097 C CA . GLU B 1 35 ? 30.344 -4.051 5.133 1 92.38 35 GLU B CA 1
ATOM 4098 C C . GLU B 1 35 ? 29.781 -5.117 4.195 1 92.38 35 GLU B C 1
ATOM 4100 O O . GLU B 1 35 ? 29.141 -4.797 3.191 1 92.38 35 GLU B O 1
ATOM 4105 N N . TYR B 1 36 ? 30.062 -6.309 4.582 1 91.19 36 TYR B N 1
ATOM 4106 C CA . TYR B 1 36 ? 29.578 -7.426 3.773 1 91.19 36 TYR B CA 1
ATOM 4107 C C . TYR B 1 36 ? 28.062 -7.477 3.76 1 91.19 36 TYR B C 1
ATOM 4109 O O . TYR B 1 36 ? 27.453 -7.777 2.73 1 91.19 36 TYR B O 1
ATOM 4117 N N . PHE B 1 37 ? 27.531 -7.293 4.879 1 91.12 37 PHE B N 1
ATOM 4118 C CA . PHE B 1 37 ? 26.094 -7.348 5.004 1 91.12 37 PHE B CA 1
ATOM 4119 C C . PHE B 1 37 ? 25.422 -6.344 4.066 1 91.12 37 PHE B C 1
ATOM 4121 O O . PHE B 1 37 ? 24.406 -6.652 3.436 1 91.12 37 PHE B O 1
ATOM 4128 N N . PHE B 1 38 ? 25.938 -5.219 4.016 1 93.06 38 PHE B N 1
ATOM 4129 C CA . PHE B 1 38 ? 25.406 -4.199 3.113 1 93.06 38 PHE B CA 1
ATOM 4130 C C . PHE B 1 38 ? 25.484 -4.668 1.665 1 93.06 38 PHE B C 1
ATOM 4132 O O . PHE B 1 38 ? 24.516 -4.543 0.914 1 93.06 38 PHE B O 1
ATOM 4139 N N . LYS B 1 39 ? 26.578 -5.195 1.286 1 87.75 39 LYS B N 1
ATOM 4140 C CA . LYS B 1 39 ? 26.75 -5.707 -0.07 1 87.75 39 LYS B CA 1
ATOM 4141 C C . LYS B 1 39 ? 25.781 -6.855 -0.347 1 87.75 39 LYS B C 1
ATOM 4143 O O . LYS B 1 39 ? 25.234 -6.957 -1.447 1 87.75 39 LYS B O 1
ATOM 4148 N N . PHE B 1 40 ? 25.703 -7.586 0.606 1 85.81 40 PHE B N 1
ATOM 4149 C CA . PHE B 1 40 ? 24.781 -8.711 0.5 1 85.81 40 PHE B CA 1
ATOM 4150 C C . PHE B 1 40 ? 23.359 -8.219 0.244 1 85.81 40 PHE B C 1
ATOM 4152 O O . PHE B 1 40 ? 22.656 -8.766 -0.603 1 85.81 40 PHE B O 1
ATOM 4159 N N . CYS B 1 41 ? 22.891 -7.234 0.994 1 85.94 41 CYS B N 1
ATOM 4160 C CA . CYS B 1 41 ? 21.547 -6.688 0.831 1 85.94 41 CYS B CA 1
ATOM 4161 C C . CYS B 1 41 ? 21.359 -6.109 -0.566 1 85.94 41 CYS B C 1
ATOM 4163 O O . CYS B 1 41 ? 20.312 -6.293 -1.184 1 85.94 41 CYS B O 1
ATOM 4165 N N . LYS B 1 42 ? 22.375 -5.484 -1.006 1 85.44 42 LYS B N 1
ATOM 4166 C CA . LYS B 1 42 ? 22.312 -4.906 -2.346 1 85.44 42 LYS B CA 1
ATOM 4167 C C . LYS B 1 42 ? 22.125 -5.984 -3.404 1 85.44 42 LYS B C 1
ATOM 4169 O O . LYS B 1 42 ? 21.312 -5.832 -4.32 1 85.44 42 LYS B O 1
ATOM 4174 N N . MET B 1 43 ? 22.828 -7.055 -3.195 1 80.25 43 MET B N 1
ATOM 4175 C CA . MET B 1 43 ? 22.828 -8.125 -4.184 1 80.25 43 MET B CA 1
ATOM 4176 C C . MET B 1 43 ? 21.547 -8.953 -4.074 1 80.25 43 MET B C 1
ATOM 4178 O O . MET B 1 43 ? 21.156 -9.625 -5.031 1 80.25 43 MET B O 1
ATOM 4182 N N . SER B 1 44 ? 21 -8.828 -2.963 1 74.5 44 SER B N 1
ATOM 4183 C CA . SER B 1 44 ? 19.797 -9.633 -2.719 1 74.5 44 SER B CA 1
ATOM 4184 C C . SER B 1 44 ? 18.547 -8.914 -3.199 1 74.5 44 SER B C 1
ATOM 4186 O O . SER B 1 44 ? 17.422 -9.273 -2.805 1 74.5 44 SER B O 1
ATOM 4188 N N . GLY B 1 45 ? 18.672 -7.812 -3.898 1 74.38 45 GLY B N 1
ATOM 4189 C CA . GLY B 1 45 ? 17.516 -7.164 -4.504 1 74.38 45 GLY B CA 1
ATOM 4190 C C . GLY B 1 45 ? 17.078 -5.922 -3.754 1 74.38 45 GLY B C 1
ATOM 4191 O O . GLY B 1 45 ? 16.078 -5.297 -4.109 1 74.38 45 GLY B O 1
ATOM 4192 N N . TYR B 1 46 ? 17.75 -5.59 -2.725 1 79.88 46 TYR B N 1
ATOM 4193 C CA . TYR B 1 46 ? 17.359 -4.441 -1.921 1 79.88 46 TYR B CA 1
ATOM 4194 C C . TYR B 1 46 ? 18.125 -3.191 -2.33 1 79.88 46 TYR B C 1
ATOM 4196 O O . TYR B 1 46 ? 18.094 -2.18 -1.626 1 79.88 46 TYR B O 1
ATOM 4204 N N . ASP B 1 47 ? 18.75 -3.264 -3.338 1 83.75 47 ASP B N 1
ATOM 4205 C CA . ASP B 1 47 ? 19.594 -2.166 -3.775 1 83.75 47 ASP B CA 1
ATOM 4206 C C . ASP B 1 47 ? 18.781 -0.893 -4.004 1 83.75 47 ASP B C 1
ATOM 4208 O O . ASP B 1 47 ? 19.109 0.16 -3.445 1 83.75 47 ASP B O 1
ATOM 4212 N N . ARG B 1 48 ? 17.812 -1.022 -4.754 1 81.94 48 ARG B N 1
ATOM 4213 C CA . ARG B 1 48 ? 17.016 0.148 -5.082 1 81.94 48 ARG B CA 1
ATOM 4214 C C . ARG B 1 48 ? 16.359 0.735 -3.83 1 81.94 48 ARG B C 1
ATOM 4216 O O . ARG B 1 48 ? 16.266 1.955 -3.691 1 81.94 48 ARG B O 1
ATOM 4223 N N . MET B 1 49 ? 15.875 -0.096 -3.025 1 85.81 49 MET B N 1
ATOM 4224 C CA . MET B 1 49 ? 15.258 0.336 -1.776 1 85.81 49 MET B CA 1
ATOM 4225 C C . MET B 1 49 ? 16.25 1.127 -0.924 1 85.81 49 MET B C 1
ATOM 4227 O O . MET B 1 49 ? 15.898 2.174 -0.375 1 85.81 49 MET B O 1
ATOM 4231 N N . LEU B 1 50 ? 17.453 0.656 -0.859 1 89.06 50 LEU B N 1
ATOM 4232 C CA . LEU B 1 50 ? 18.469 1.307 -0.049 1 89.06 50 LEU B CA 1
ATOM 4233 C C . LEU B 1 50 ? 18.922 2.613 -0.692 1 89.06 50 LEU B C 1
ATOM 4235 O O . LEU B 1 50 ? 19.125 3.615 -0.001 1 89.06 50 LEU B O 1
ATOM 4239 N N . ARG B 1 51 ? 18.953 2.631 -1.932 1 87.62 51 ARG B N 1
ATOM 4240 C CA . ARG B 1 51 ? 19.406 3.811 -2.664 1 87.62 51 ARG B CA 1
ATOM 4241 C C . ARG B 1 51 ? 18.391 4.949 -2.539 1 87.62 51 ARG B C 1
ATOM 4243 O O . ARG B 1 51 ? 18.781 6.121 -2.527 1 87.62 51 ARG B O 1
ATOM 4250 N N . THR B 1 52 ? 17.219 4.621 -2.443 1 89 52 THR B N 1
ATOM 4251 C CA . THR B 1 52 ? 16.172 5.637 -2.443 1 89 52 THR B CA 1
ATOM 4252 C C . THR B 1 52 ? 15.781 6.016 -1.018 1 89 52 THR B C 1
ATOM 4254 O O . THR B 1 52 ? 14.875 6.824 -0.81 1 89 52 THR B O 1
ATOM 4257 N N . LEU B 1 53 ? 16.438 5.477 -0.081 1 89.56 53 LEU B N 1
ATOM 4258 C CA . LEU B 1 53 ? 16.062 5.711 1.312 1 89.56 53 LEU B CA 1
ATOM 4259 C C . LEU B 1 53 ? 16.312 7.164 1.702 1 89.56 53 LEU B C 1
ATOM 4261 O O . LEU B 1 53 ? 15.5 7.77 2.404 1 89.56 53 LEU B O 1
ATOM 4265 N N . GLY B 1 54 ? 17.422 7.703 1.257 1 89.88 54 GLY B N 1
ATOM 4266 C CA . GLY B 1 54 ? 17.781 9.078 1.557 1 89.88 54 GLY B CA 1
ATOM 4267 C C . GLY B 1 54 ? 18.688 9.703 0.507 1 89.88 54 GLY B C 1
ATOM 4268 O O . GLY B 1 54 ? 19.406 8.992 -0.198 1 89.88 54 GLY B O 1
ATOM 4269 N N . GLY B 1 55 ? 18.578 11.062 0.413 1 85.31 55 GLY B N 1
ATOM 4270 C CA . GLY B 1 55 ? 19.406 11.773 -0.552 1 85.31 55 GLY B CA 1
ATOM 4271 C C . GLY B 1 55 ? 20.812 12.047 -0.048 1 85.31 55 GLY B C 1
ATOM 4272 O O . GLY B 1 55 ? 21.688 12.414 -0.825 1 85.31 55 GLY B O 1
ATOM 4273 N N . ASN B 1 56 ? 21.031 11.953 1.195 1 86.94 56 ASN B N 1
ATOM 4274 C CA . ASN B 1 56 ? 22.328 12.078 1.844 1 86.94 56 ASN B CA 1
ATOM 4275 C C . ASN B 1 56 ? 22.469 11.109 3.016 1 86.94 56 ASN B C 1
ATOM 4277 O O . ASN B 1 56 ? 21.516 10.398 3.35 1 86.94 56 ASN B O 1
ATOM 4281 N N . LEU B 1 57 ? 23.641 11.055 3.566 1 88.06 57 LEU B N 1
ATOM 4282 C CA . LEU B 1 57 ? 23.922 10.062 4.598 1 88.06 57 LEU B CA 1
ATOM 4283 C C . LEU B 1 57 ? 23.016 10.273 5.812 1 88.06 57 LEU B C 1
ATOM 4285 O O . LEU B 1 57 ? 22.5 9.312 6.391 1 88.06 57 LEU B O 1
ATOM 4289 N N . THR B 1 58 ? 22.844 11.5 6.223 1 86.25 58 THR B N 1
ATOM 4290 C CA . THR B 1 58 ? 22.016 11.82 7.379 1 86.25 58 THR B CA 1
ATOM 4291 C C . THR B 1 58 ? 20.578 11.352 7.16 1 86.25 58 THR B C 1
ATOM 4293 O O . THR B 1 58 ? 20 10.703 8.031 1 86.25 58 THR B O 1
ATOM 4296 N N . GLU B 1 59 ? 20.109 11.656 6.027 1 87.56 59 GLU B N 1
ATOM 4297 C CA . GLU B 1 59 ? 18.734 11.258 5.703 1 87.56 59 GLU B CA 1
ATOM 4298 C C . GLU B 1 59 ? 18.609 9.734 5.637 1 87.56 59 GLU B C 1
ATOM 4300 O O . GLU B 1 59 ? 17.578 9.18 6.027 1 87.56 59 GLU B O 1
ATOM 4305 N N . PHE B 1 60 ? 19.703 9.156 5.051 1 90.44 60 PHE B N 1
ATOM 4306 C CA . PHE B 1 60 ? 19.719 7.703 4.973 1 90.44 60 PHE B CA 1
ATOM 4307 C C . PHE B 1 60 ? 19.578 7.086 6.363 1 90.44 60 PHE B C 1
ATOM 4309 O O . PHE B 1 60 ? 18.734 6.227 6.586 1 90.44 60 PHE B O 1
ATOM 4316 N N . ILE B 1 61 ? 20.281 7.535 7.285 1 89.12 61 ILE B N 1
ATOM 4317 C CA . ILE B 1 61 ? 20.328 6.98 8.633 1 89.12 61 ILE B CA 1
ATOM 4318 C C . ILE B 1 61 ? 19.016 7.25 9.352 1 89.12 61 ILE B C 1
ATOM 4320 O O . ILE B 1 61 ? 18.469 6.363 10.008 1 89.12 61 ILE B O 1
ATOM 4324 N N . GLU B 1 62 ? 18.5 8.383 9.211 1 86.44 62 GLU B N 1
ATOM 4325 C CA . GLU B 1 62 ? 17.281 8.797 9.914 1 86.44 62 GLU B CA 1
ATOM 4326 C C . GLU B 1 62 ? 16.062 8.008 9.422 1 86.44 62 GLU B C 1
ATOM 4328 O O . GLU B 1 62 ? 15.039 7.965 10.102 1 86.44 62 GLU B O 1
ATOM 4333 N N . ASN B 1 63 ? 16.234 7.453 8.312 1 88.81 63 ASN B N 1
ATOM 4334 C CA . ASN B 1 63 ? 15.094 6.73 7.754 1 88.81 63 ASN B CA 1
ATOM 4335 C C . ASN B 1 63 ? 15.258 5.223 7.906 1 88.81 63 ASN B C 1
ATOM 4337 O O . ASN B 1 63 ? 14.414 4.453 7.453 1 88.81 63 ASN B O 1
ATOM 4341 N N . LEU B 1 64 ? 16.25 4.785 8.508 1 87.81 64 LEU B N 1
ATOM 4342 C CA . LEU B 1 64 ? 16.5 3.363 8.727 1 87.81 64 LEU B CA 1
ATOM 4343 C C . LEU B 1 64 ? 15.438 2.764 9.648 1 87.81 64 LEU B C 1
ATOM 4345 O O . LEU B 1 64 ? 14.977 1.644 9.422 1 87.81 64 LEU B O 1
ATOM 4349 N N . ASP B 1 65 ? 15.086 3.541 10.656 1 86.56 65 ASP B N 1
ATOM 4350 C CA . ASP B 1 65 ? 14.094 3.035 11.602 1 86.56 65 ASP B CA 1
ATOM 4351 C C . ASP B 1 65 ? 12.773 2.725 10.898 1 86.56 65 ASP B C 1
ATOM 4353 O O . ASP B 1 65 ? 12.148 1.696 11.164 1 86.56 65 ASP B O 1
ATOM 4357 N N . ALA B 1 66 ? 12.445 3.631 10.109 1 84.44 66 ALA B N 1
ATOM 4358 C CA . ALA B 1 66 ? 11.203 3.434 9.367 1 84.44 66 ALA B CA 1
ATOM 4359 C C . ALA B 1 66 ? 11.297 2.215 8.453 1 84.44 66 ALA B C 1
ATOM 4361 O O . ALA B 1 66 ? 10.336 1.457 8.32 1 84.44 66 ALA B O 1
ATOM 4362 N N . LEU B 1 67 ? 12.391 2.064 7.805 1 84.88 67 LEU B N 1
ATOM 4363 C CA . LEU B 1 67 ? 12.594 0.907 6.938 1 84.88 67 LEU B CA 1
ATOM 4364 C C . LEU B 1 67 ? 12.516 -0.39 7.738 1 84.88 67 LEU B C 1
ATOM 4366 O O . LEU B 1 67 ? 11.883 -1.353 7.301 1 84.88 67 LEU B O 1
ATOM 4370 N N . HIS B 1 68 ? 13.141 -0.382 8.867 1 85.19 68 HIS B N 1
ATOM 4371 C CA . HIS B 1 68 ? 13.102 -1.56 9.734 1 85.19 68 HIS B CA 1
ATOM 4372 C C . HIS B 1 68 ? 11.68 -1.894 10.156 1 85.19 68 HIS B C 1
ATOM 4374 O O . HIS B 1 68 ? 11.297 -3.064 10.195 1 85.19 68 HIS B O 1
ATOM 4380 N N . SER B 1 69 ? 10.969 -0.921 10.453 1 78.75 69 SER B N 1
ATOM 4381 C CA . SER B 1 69 ? 9.578 -1.118 10.836 1 78.75 69 SER B CA 1
ATOM 4382 C C . SER B 1 69 ? 8.773 -1.753 9.711 1 78.75 69 SER B C 1
ATOM 4384 O O . SER B 1 69 ? 7.941 -2.629 9.945 1 78.75 69 SER B O 1
ATOM 4386 N N . TYR B 1 70 ? 9.031 -1.354 8.578 1 76.06 70 TYR B N 1
ATOM 4387 C CA . TYR B 1 70 ? 8.367 -1.919 7.41 1 76.06 70 TYR B CA 1
ATOM 4388 C C . TYR B 1 70 ? 8.75 -3.381 7.215 1 76.06 70 TYR B C 1
ATOM 4390 O O . TYR B 1 70 ? 7.887 -4.227 6.961 1 76.06 70 TYR B O 1
ATOM 4398 N N . LEU B 1 71 ? 10.031 -3.59 7.297 1 77.25 71 LEU B N 1
ATOM 4399 C CA . LEU B 1 71 ? 10.531 -4.941 7.074 1 77.25 71 LEU B CA 1
ATOM 4400 C C . LEU B 1 71 ? 10.031 -5.895 8.148 1 77.25 71 LEU B C 1
ATOM 4402 O O . LEU B 1 71 ? 9.898 -7.098 7.91 1 77.25 71 LEU B O 1
ATOM 4406 N N . ALA B 1 72 ? 9.68 -5.324 9.211 1 73.94 72 ALA B N 1
ATOM 4407 C CA . ALA B 1 72 ? 9.188 -6.133 10.328 1 73.94 72 ALA B CA 1
ATOM 4408 C C . ALA B 1 72 ? 7.812 -6.719 10.016 1 73.94 72 ALA B C 1
ATOM 4410 O O . ALA B 1 72 ? 7.383 -7.68 10.656 1 73.94 72 ALA B O 1
ATOM 4411 N N . LEU B 1 73 ? 7.172 -6.152 9.133 1 66.12 73 LEU B N 1
ATOM 4412 C CA . LEU B 1 73 ? 5.891 -6.695 8.695 1 66.12 73 LEU B CA 1
ATOM 4413 C C . LEU B 1 73 ? 6.078 -8.055 8.023 1 66.12 73 LEU B C 1
ATOM 4415 O O . LEU B 1 73 ? 5.242 -8.945 8.18 1 66.12 73 LEU B O 1
ATOM 4419 N N . SER B 1 74 ? 7.156 -8.125 7.309 1 62.28 74 SER B N 1
ATOM 4420 C CA . SER B 1 74 ? 7.469 -9.375 6.617 1 62.28 74 SER B CA 1
ATOM 4421 C C . SER B 1 74 ? 8.305 -10.297 7.496 1 62.28 74 SER B C 1
ATOM 4423 O O . SER B 1 74 ? 8.156 -11.523 7.43 1 62.28 74 SER B O 1
ATOM 4425 N N . TYR B 1 75 ? 9.117 -9.586 8.219 1 64.25 75 TYR B N 1
ATOM 4426 C CA . TYR B 1 75 ? 9.977 -10.312 9.141 1 64.25 75 TYR B CA 1
ATOM 4427 C C . TYR B 1 75 ? 9.531 -10.109 10.578 1 64.25 75 TYR B C 1
ATOM 4429 O O . TYR B 1 75 ? 10.102 -9.297 11.305 1 64.25 75 TYR B O 1
ATOM 4437 N N . GLN B 1 76 ? 8.555 -10.852 10.969 1 63.69 76 GLN B N 1
ATOM 4438 C CA . GLN B 1 76 ? 7.824 -10.633 12.211 1 63.69 76 GLN B CA 1
ATOM 4439 C C . GLN B 1 76 ? 8.75 -10.719 13.422 1 63.69 76 GLN B C 1
ATOM 4441 O O . GLN B 1 76 ? 8.539 -10.031 14.422 1 63.69 76 GLN B O 1
ATOM 4446 N N . GLU B 1 77 ? 9.812 -11.438 13.32 1 66.31 77 GLU B N 1
ATOM 4447 C CA . GLU B 1 77 ? 10.688 -11.633 14.477 1 66.31 77 GLU B CA 1
ATOM 4448 C C . GLU B 1 77 ? 11.898 -10.703 14.406 1 66.31 77 GLU B C 1
ATOM 4450 O O . GLU B 1 77 ? 12.844 -10.852 15.188 1 66.31 77 GLU B O 1
ATOM 4455 N N . MET B 1 78 ? 11.75 -9.852 13.562 1 73.81 78 MET B N 1
ATOM 4456 C CA . MET B 1 78 ? 12.891 -8.953 13.406 1 73.81 78 MET B CA 1
ATOM 4457 C C . MET B 1 78 ? 13.008 -8 14.586 1 73.81 78 MET B C 1
ATOM 4459 O O . MET B 1 78 ? 12 -7.434 15.031 1 73.81 78 MET B O 1
ATOM 4463 N N . ASN B 1 79 ? 14.164 -7.961 15.234 1 79.12 79 ASN B N 1
ATOM 4464 C CA . ASN B 1 79 ? 14.531 -7 16.266 1 79.12 79 ASN B CA 1
ATOM 4465 C C . ASN B 1 79 ? 15.625 -6.051 15.789 1 79.12 79 ASN B C 1
ATOM 4467 O O . ASN B 1 79 ? 16.812 -6.324 15.977 1 79.12 79 ASN B O 1
ATOM 4471 N N . ALA B 1 80 ? 15.18 -4.941 15.344 1 82.5 80 ALA B N 1
ATOM 4472 C CA . ALA B 1 80 ? 16.125 -4.016 14.711 1 82.5 80 ALA B CA 1
ATOM 4473 C C . ALA B 1 80 ? 16.484 -2.875 15.656 1 82.5 80 ALA B C 1
ATOM 4475 O O . ALA B 1 80 ? 15.703 -2.502 16.531 1 82.5 80 ALA B O 1
ATOM 4476 N N . PRO B 1 81 ? 17.688 -2.385 15.555 1 87.81 81 PRO B N 1
ATOM 4477 C CA . PRO B 1 81 ? 18.094 -1.231 16.359 1 87.81 81 PRO B CA 1
ATOM 4478 C C . PRO B 1 81 ? 17.469 0.077 15.875 1 87.81 81 PRO B C 1
ATOM 4480 O O . PRO B 1 81 ? 16.781 0.098 14.852 1 87.81 81 PRO B O 1
ATOM 4483 N N . SER B 1 82 ? 17.578 1.064 16.703 1 87.62 82 SER B N 1
ATOM 4484 C CA . SER B 1 82 ? 17.109 2.404 16.359 1 87.62 82 SER B CA 1
ATOM 4485 C C . SER B 1 82 ? 18.281 3.377 16.219 1 87.62 82 SER B C 1
ATOM 4487 O O . SER B 1 82 ? 19.281 3.252 16.922 1 87.62 82 SER B O 1
ATOM 4489 N N . PHE B 1 83 ? 18.125 4.312 15.336 1 88.81 83 PHE B N 1
ATOM 4490 C CA . PHE B 1 83 ? 19.203 5.258 15.039 1 88.81 83 PHE B CA 1
ATOM 4491 C C . PHE B 1 83 ? 18.688 6.691 15.141 1 88.81 83 PHE B C 1
ATOM 4493 O O . PHE B 1 83 ? 17.562 6.988 14.75 1 88.81 83 PHE B O 1
ATOM 4500 N N . ARG B 1 84 ? 19.484 7.555 15.703 1 86.06 84 ARG B N 1
ATOM 4501 C CA . ARG B 1 84 ? 19.219 8.984 15.75 1 86.06 84 ARG B CA 1
ATOM 4502 C C . ARG B 1 84 ? 20.469 9.797 15.469 1 86.06 84 ARG B C 1
ATOM 4504 O O . ARG B 1 84 ? 21.547 9.484 15.977 1 86.06 84 ARG B O 1
ATOM 4511 N N . VAL B 1 85 ? 20.312 10.727 14.609 1 85.81 85 VAL B N 1
ATOM 4512 C CA . VAL B 1 85 ? 21.469 11.547 14.258 1 85.81 85 VAL B CA 1
ATOM 4513 C C . VAL B 1 85 ? 21.359 12.914 14.938 1 85.81 85 VAL B C 1
ATOM 4515 O O . VAL B 1 85 ? 20.281 13.492 15.008 1 85.81 85 VAL B O 1
ATOM 4518 N N . GLU B 1 86 ? 22.391 13.273 15.555 1 79.75 86 GLU B N 1
ATOM 4519 C CA . GLU B 1 86 ? 22.516 14.594 16.156 1 79.75 86 GLU B CA 1
ATOM 4520 C C . GLU B 1 86 ? 23.641 15.398 15.484 1 79.75 86 GLU B C 1
ATOM 4522 O O . GLU B 1 86 ? 24.75 14.898 15.328 1 79.75 86 GLU B O 1
ATOM 4527 N N . LYS B 1 87 ? 23.219 16.516 14.938 1 74.38 87 LYS B N 1
ATOM 4528 C CA . LYS B 1 87 ? 24.219 17.375 14.32 1 74.38 87 LYS B CA 1
ATOM 4529 C C . LYS B 1 87 ? 24.891 18.281 15.352 1 74.38 87 LYS B C 1
ATOM 4531 O O . LYS B 1 87 ? 24.203 18.906 16.156 1 74.38 87 LYS B O 1
ATOM 4536 N N . ALA B 1 88 ? 26.203 18.156 15.43 1 64.94 88 ALA B N 1
ATOM 4537 C CA . ALA B 1 88 ? 26.953 18.984 16.359 1 64.94 88 ALA B CA 1
ATOM 4538 C C . ALA B 1 88 ? 27.375 20.297 15.711 1 64.94 88 ALA B C 1
ATOM 4540 O O . ALA B 1 88 ? 27.297 20.438 14.492 1 64.94 88 ALA B O 1
ATOM 4541 N N . ALA B 1 89 ? 27.562 21.438 16.5 1 58.09 89 ALA B N 1
ATOM 4542 C CA . ALA B 1 89 ? 27.906 22.781 16.078 1 58.09 89 ALA B CA 1
ATOM 4543 C C . ALA B 1 89 ? 29.109 22.797 15.141 1 58.09 89 ALA B C 1
ATOM 4545 O O . ALA B 1 89 ? 29.188 23.609 14.234 1 58.09 89 ALA B O 1
ATOM 4546 N N . ASP B 1 90 ? 30 21.938 15.273 1 59.97 90 ASP B N 1
ATOM 4547 C CA . ASP B 1 90 ? 31.234 21.984 14.5 1 59.97 90 ASP B CA 1
ATOM 4548 C C . ASP B 1 90 ? 31.125 21.172 13.219 1 59.97 90 ASP B C 1
ATOM 4550 O O . ASP B 1 90 ? 32.125 20.828 12.594 1 59.97 90 ASP B O 1
ATOM 4554 N N . GLY B 1 91 ? 29.922 20.859 12.766 1 64.38 91 GLY B N 1
ATOM 4555 C CA . GLY B 1 91 ? 29.734 20.125 11.531 1 64.38 91 GLY B CA 1
ATOM 4556 C C . GLY B 1 91 ? 29.859 18.625 11.703 1 64.38 91 GLY B C 1
ATOM 4557 O O . GLY B 1 91 ? 29.672 17.859 10.758 1 64.38 91 GLY B O 1
ATOM 4558 N N . LYS B 1 92 ? 30.234 18.281 12.867 1 73.75 92 LYS B N 1
ATOM 4559 C CA . LYS B 1 92 ? 30.344 16.859 13.156 1 73.75 92 LYS B CA 1
ATOM 4560 C C . LYS B 1 92 ? 28.984 16.234 13.43 1 73.75 92 LYS B C 1
ATOM 4562 O O . LYS B 1 92 ? 28.047 16.938 13.805 1 73.75 92 LYS B O 1
ATOM 4567 N N . MET B 1 93 ? 28.922 14.922 13.047 1 84.5 93 MET B N 1
ATOM 4568 C CA . MET B 1 93 ? 27.656 14.195 13.203 1 84.5 93 MET B CA 1
ATOM 4569 C C . MET B 1 93 ? 27.781 13.141 14.297 1 84.5 93 MET B C 1
ATOM 4571 O O . MET B 1 93 ? 28.781 12.43 14.367 1 84.5 93 MET B O 1
ATOM 4575 N N . LEU B 1 94 ? 26.906 13.25 15.305 1 87.44 94 LEU B N 1
ATOM 4576 C CA . LEU B 1 94 ? 26.812 12.203 16.312 1 87.44 94 LEU B CA 1
ATOM 4577 C C . LEU B 1 94 ? 25.703 11.219 15.977 1 87.44 94 LEU B C 1
ATOM 4579 O O . LEU B 1 94 ? 24.562 11.617 15.727 1 87.44 94 LEU B O 1
ATOM 4583 N N . LEU B 1 95 ? 26.078 10 15.93 1 90.94 95 LEU B N 1
ATOM 4584 C CA . LEU B 1 95 ? 25.109 8.938 15.656 1 90.94 95 LEU B CA 1
ATOM 4585 C C . LEU B 1 95 ? 24.797 8.148 16.922 1 90.94 95 LEU B C 1
ATOM 4587 O O . LEU B 1 95 ? 25.688 7.574 17.531 1 90.94 95 LEU B O 1
ATOM 4591 N N . HIS B 1 96 ? 23.578 8.25 17.328 1 88.44 96 HIS B N 1
ATOM 4592 C CA . HIS B 1 96 ? 23.109 7.488 18.484 1 88.44 96 HIS B CA 1
ATOM 4593 C C . HIS B 1 96 ? 22.531 6.141 18.062 1 88.44 96 HIS B C 1
ATOM 4595 O O . HIS B 1 96 ? 21.641 6.086 17.219 1 88.44 96 HIS B O 1
ATOM 4601 N N . TYR B 1 97 ? 23.094 5.137 18.594 1 90.75 97 TYR B N 1
ATOM 4602 C CA . TYR B 1 97 ? 22.672 3.764 18.328 1 90.75 97 TYR B CA 1
ATOM 4603 C C . TYR B 1 97 ? 22.016 3.154 19.562 1 90.75 97 TYR B C 1
ATOM 4605 O O . TYR B 1 97 ? 22.594 3.176 20.656 1 90.75 97 TYR B O 1
ATOM 4613 N N . TYR B 1 98 ? 20.781 2.66 19.438 1 87.38 98 TYR B N 1
ATOM 4614 C CA . TYR B 1 98 ? 20.062 2.004 20.531 1 87.38 98 TYR B CA 1
ATOM 4615 C C . TYR B 1 98 ? 19.719 0.567 20.156 1 87.38 98 TYR B C 1
ATOM 4617 O O . TYR B 1 98 ? 19.141 0.314 19.109 1 87.38 98 TYR B O 1
ATOM 4625 N N . SER B 1 99 ? 20.047 -0.386 20.969 1 88.31 99 SER B N 1
ATOM 4626 C CA . SER B 1 99 ? 19.75 -1.784 20.672 1 88.31 99 SER B CA 1
ATOM 4627 C C . SER B 1 99 ? 19.547 -2.584 21.953 1 88.31 99 SER B C 1
ATOM 4629 O O . SER B 1 99 ? 20.156 -2.293 22.984 1 88.31 99 SER B O 1
ATOM 4631 N N . ASP B 1 100 ? 18.672 -3.543 21.812 1 83.44 100 ASP B N 1
ATOM 4632 C CA . ASP B 1 100 ? 18.469 -4.488 22.906 1 83.44 100 ASP B CA 1
ATOM 4633 C C . ASP B 1 100 ? 19.484 -5.621 22.844 1 83.44 100 ASP B C 1
ATOM 4635 O O . ASP B 1 100 ? 19.625 -6.402 23.797 1 83.44 100 ASP B O 1
ATOM 4639 N N . ARG B 1 101 ? 20.141 -5.691 21.812 1 84.06 101 ARG B N 1
ATOM 4640 C CA . ARG B 1 101 ? 21.156 -6.707 21.625 1 84.06 101 ARG B CA 1
ATOM 4641 C C . ARG B 1 101 ? 22.547 -6.137 21.906 1 84.06 101 ARG B C 1
ATOM 4643 O O . ARG B 1 101 ? 22.984 -5.188 21.25 1 84.06 101 ARG B O 1
ATOM 4650 N N . SER B 1 102 ? 23.188 -6.816 22.797 1 83.38 102 SER B N 1
ATOM 4651 C CA . SER B 1 102 ? 24.453 -6.27 23.25 1 83.38 102 SER B CA 1
ATOM 4652 C C . SER B 1 102 ? 25.625 -6.844 22.438 1 83.38 102 SER B C 1
ATOM 4654 O O . SER B 1 102 ? 25.609 -8.023 22.078 1 83.38 102 SER B O 1
ATOM 4656 N N . GLY B 1 103 ? 26.562 -5.965 22.188 1 82.56 103 GLY B N 1
ATOM 4657 C CA . GLY B 1 103 ? 27.812 -6.43 21.625 1 82.56 103 GLY B CA 1
ATOM 4658 C C . GLY B 1 103 ? 27.844 -6.383 20.109 1 82.56 103 GLY B C 1
ATOM 4659 O O . GLY B 1 103 ? 28.812 -6.836 19.484 1 82.56 103 GLY B O 1
ATOM 4660 N N . LEU B 1 104 ? 26.875 -5.824 19.5 1 88.12 104 LEU B N 1
ATOM 4661 C CA . LEU B 1 104 ? 26.812 -5.855 18.047 1 88.12 104 LEU B CA 1
ATOM 4662 C C . LEU B 1 104 ? 27 -4.457 17.469 1 88.12 104 LEU B C 1
ATOM 4664 O O . LEU B 1 104 ? 26.875 -4.262 16.25 1 88.12 104 LEU B O 1
ATOM 4668 N N . CYS B 1 105 ? 27.359 -3.521 18.219 1 91.06 105 CYS B N 1
ATOM 4669 C CA . CYS B 1 105 ? 27.422 -2.121 17.828 1 91.06 105 CYS B CA 1
ATOM 4670 C C . CYS B 1 105 ? 28.5 -1.898 16.766 1 91.06 105 CYS B C 1
ATOM 4672 O O . CYS B 1 105 ? 28.406 -0.976 15.961 1 91.06 105 CYS B O 1
ATOM 4674 N N . HIS B 1 106 ? 29.484 -2.803 16.703 1 91.81 106 HIS B N 1
ATOM 4675 C CA . HIS B 1 106 ? 30.609 -2.596 15.797 1 91.81 106 HIS B CA 1
ATOM 4676 C C . HIS B 1 106 ? 30.219 -2.92 14.359 1 91.81 106 HIS B C 1
ATOM 4678 O O . HIS B 1 106 ? 30.969 -2.621 13.422 1 91.81 106 HIS B O 1
ATOM 4684 N N . ILE B 1 107 ? 29.078 -3.414 14.156 1 93.25 107 ILE B N 1
ATOM 4685 C CA . ILE B 1 107 ? 28.562 -3.67 12.812 1 93.25 107 ILE B CA 1
ATOM 4686 C C . ILE B 1 107 ? 28.219 -2.348 12.133 1 93.25 107 ILE B C 1
ATOM 4688 O O . ILE B 1 107 ? 28.328 -2.225 10.914 1 93.25 107 ILE B O 1
ATOM 4692 N N . VAL B 1 108 ? 27.875 -1.365 12.945 1 94.94 108 VAL B N 1
ATOM 4693 C CA . VAL B 1 108 ? 27.297 -0.113 12.477 1 94.94 108 VAL B CA 1
ATOM 4694 C C . VAL B 1 108 ? 28.328 0.668 11.672 1 94.94 108 VAL B C 1
ATOM 4696 O O . VAL B 1 108 ? 28.047 1.138 10.57 1 94.94 108 VAL B O 1
ATOM 4699 N N . PRO B 1 109 ? 29.547 0.767 12.133 1 94.62 109 PRO B N 1
ATOM 4700 C CA . PRO B 1 109 ? 30.547 1.476 11.32 1 94.62 109 PRO B CA 1
ATOM 4701 C C . PRO B 1 109 ? 30.797 0.807 9.977 1 94.62 109 PRO B C 1
ATOM 4703 O O . PRO B 1 109 ? 30.984 1.493 8.969 1 94.62 109 PRO B O 1
ATOM 4706 N N . GLY B 1 110 ? 30.812 -0.502 9.977 1 94.12 110 GLY B N 1
ATOM 4707 C CA . GLY B 1 110 ? 30.969 -1.208 8.711 1 94.12 110 GLY B CA 1
ATOM 4708 C C . GLY B 1 110 ? 29.891 -0.88 7.699 1 94.12 110 GLY B C 1
ATOM 4709 O O . GLY B 1 110 ? 30.188 -0.676 6.52 1 94.12 110 GLY B O 1
ATOM 4710 N N . ILE B 1 111 ? 28.688 -0.789 8.172 1 94.75 111 ILE B N 1
ATOM 4711 C CA . ILE B 1 111 ? 27.547 -0.531 7.305 1 94.75 111 ILE B CA 1
ATOM 4712 C C . ILE B 1 111 ? 27.578 0.922 6.836 1 94.75 111 ILE B C 1
ATOM 4714 O O . ILE B 1 111 ? 27.5 1.195 5.637 1 94.75 111 ILE B O 1
ATOM 4718 N N . ILE B 1 112 ? 27.703 1.824 7.75 1 94.75 112 ILE B N 1
ATOM 4719 C CA . ILE B 1 112 ? 27.562 3.248 7.465 1 94.75 112 ILE B CA 1
ATOM 4720 C C . ILE B 1 112 ? 28.719 3.713 6.582 1 94.75 112 ILE B C 1
ATOM 4722 O O . ILE B 1 112 ? 28.516 4.52 5.668 1 94.75 112 ILE B O 1
ATOM 4726 N N . GLU B 1 113 ? 29.891 3.221 6.824 1 94.12 113 GLU B N 1
ATOM 4727 C CA . GLU B 1 113 ? 31.031 3.576 5.984 1 94.12 113 GLU B CA 1
ATOM 4728 C C . GLU B 1 113 ? 30.859 3.055 4.562 1 94.12 113 GLU B C 1
ATOM 4730 O O . GLU B 1 113 ? 31.188 3.748 3.596 1 94.12 113 GLU B O 1
ATOM 4735 N N . ALA B 1 114 ? 30.406 1.894 4.48 1 94.44 114 ALA B N 1
ATOM 4736 C CA . ALA B 1 114 ? 30.156 1.312 3.164 1 94.44 114 ALA B CA 1
ATOM 4737 C C . ALA B 1 114 ? 29.094 2.094 2.416 1 94.44 114 ALA B C 1
ATOM 4739 O O . ALA B 1 114 ? 29.219 2.336 1.213 1 94.44 114 ALA B O 1
ATOM 4740 N N . VAL B 1 115 ? 28.047 2.449 3.094 1 94.38 115 VAL B N 1
ATOM 4741 C CA . VAL B 1 115 ? 26.938 3.209 2.506 1 94.38 115 VAL B CA 1
ATOM 4742 C C . VAL B 1 115 ? 27.453 4.574 2.043 1 94.38 115 VAL B C 1
ATOM 4744 O O . VAL B 1 115 ? 27.141 5.016 0.934 1 94.38 115 VAL B O 1
ATOM 4747 N N . ALA B 1 116 ? 28.188 5.219 2.885 1 93.75 116 ALA B N 1
ATOM 4748 C CA . ALA B 1 116 ? 28.719 6.539 2.564 1 93.75 116 ALA B CA 1
ATOM 4749 C C . ALA B 1 116 ? 29.578 6.488 1.302 1 93.75 116 ALA B C 1
ATOM 4751 O O . ALA B 1 116 ? 29.469 7.359 0.435 1 93.75 116 ALA B O 1
ATOM 4752 N N . LYS B 1 117 ? 30.297 5.469 1.182 1 91.88 117 LYS B N 1
ATOM 4753 C CA . LYS B 1 117 ? 31.188 5.316 0.045 1 91.88 117 LYS B CA 1
ATOM 4754 C C . LYS B 1 117 ? 30.422 4.945 -1.221 1 91.88 117 LYS B C 1
ATOM 4756 O O . LYS B 1 117 ? 30.641 5.543 -2.279 1 91.88 117 LYS B O 1
ATOM 4761 N N . ASP B 1 118 ? 29.609 4.055 -1.111 1 92.56 118 ASP B N 1
ATOM 4762 C CA . ASP B 1 118 ? 28.922 3.484 -2.27 1 92.56 118 ASP B CA 1
ATOM 4763 C C . ASP B 1 118 ? 27.828 4.418 -2.783 1 92.56 118 ASP B C 1
ATOM 4765 O O . ASP B 1 118 ? 27.734 4.66 -3.986 1 92.56 118 ASP B O 1
ATOM 4769 N N . PHE B 1 119 ? 27.016 4.926 -1.938 1 91.5 119 PHE B N 1
ATOM 4770 C CA . PHE B 1 119 ? 25.844 5.68 -2.352 1 91.5 119 PHE B CA 1
ATOM 4771 C C . PHE B 1 119 ? 26.156 7.164 -2.459 1 91.5 119 PHE B C 1
ATOM 4773 O O . PHE B 1 119 ? 25.594 7.867 -3.305 1 91.5 119 PHE B O 1
ATOM 4780 N N . PHE B 1 120 ? 27.031 7.672 -1.697 1 89.94 120 PHE B N 1
ATOM 4781 C CA . PHE B 1 120 ? 27.188 9.117 -1.618 1 89.94 120 PHE B CA 1
ATOM 4782 C C . PHE B 1 120 ? 28.609 9.531 -1.951 1 89.94 120 PHE B C 1
ATOM 4784 O O . PHE B 1 120 ? 28.969 10.711 -1.839 1 89.94 120 PHE B O 1
ATOM 4791 N N . ASP B 1 121 ? 29.453 8.672 -2.309 1 88.81 121 ASP B N 1
ATOM 4792 C CA . ASP B 1 121 ? 30.844 8.922 -2.713 1 88.81 121 ASP B CA 1
ATOM 4793 C C . ASP B 1 121 ? 31.578 9.75 -1.671 1 88.81 121 ASP B C 1
ATOM 4795 O O . ASP B 1 121 ? 32.25 10.742 -2.01 1 88.81 121 ASP B O 1
ATOM 4799 N N . THR B 1 122 ? 31.312 9.469 -0.431 1 87.44 122 THR B N 1
ATOM 4800 C CA . THR B 1 122 ? 31.969 10.148 0.685 1 87.44 122 THR B CA 1
ATOM 4801 C C . THR B 1 122 ? 32.656 9.148 1.597 1 87.44 122 THR B C 1
ATOM 4803 O O . THR B 1 122 ? 32.156 8.039 1.803 1 87.44 122 THR B O 1
ATOM 4806 N N . ASP B 1 123 ? 33.812 9.57 2.047 1 88.31 123 ASP B N 1
ATOM 4807 C CA . ASP B 1 123 ? 34.562 8.734 2.99 1 88.31 123 ASP B CA 1
ATOM 4808 C C . ASP B 1 123 ? 34.344 9.211 4.426 1 88.31 123 ASP B C 1
ATOM 4810 O O . ASP B 1 123 ? 34.688 10.359 4.754 1 88.31 123 ASP B O 1
ATOM 4814 N N . VAL B 1 124 ? 33.781 8.336 5.191 1 89.38 124 VAL B N 1
ATOM 4815 C CA . VAL B 1 124 ? 33.531 8.703 6.578 1 89.38 124 VAL B CA 1
ATOM 4816 C C . VAL B 1 124 ? 34.219 7.715 7.52 1 89.38 124 VAL B C 1
ATOM 4818 O O . VAL B 1 124 ? 34.406 6.551 7.168 1 89.38 124 VAL B O 1
ATOM 4821 N N . THR B 1 125 ? 34.688 8.219 8.648 1 87.62 125 THR B N 1
ATOM 4822 C CA . THR B 1 125 ? 35.188 7.379 9.719 1 87.62 125 THR B CA 1
ATOM 4823 C C . THR B 1 125 ? 34.344 7.508 10.969 1 87.62 125 THR B C 1
ATOM 4825 O O . THR B 1 125 ? 33.812 8.586 11.266 1 87.62 125 THR B O 1
ATOM 4828 N N . MET B 1 126 ? 34.156 6.363 11.602 1 91.62 126 MET B N 1
ATOM 4829 C CA . MET B 1 126 ? 33.281 6.348 12.789 1 91.62 126 MET B CA 1
ATOM 4830 C C . MET B 1 126 ? 34.062 5.867 14.008 1 91.62 126 MET B C 1
ATOM 4832 O O . MET B 1 126 ? 34.781 4.867 13.945 1 91.62 126 MET B O 1
ATOM 4836 N N . ASP B 1 127 ? 33.938 6.66 15.094 1 89.06 127 ASP B N 1
ATOM 4837 C CA . ASP B 1 127 ? 34.531 6.277 16.359 1 89.06 127 ASP B CA 1
ATOM 4838 C C . ASP B 1 127 ? 33.5 6.277 17.484 1 89.06 127 ASP B C 1
ATOM 4840 O O . ASP B 1 127 ? 32.594 7.086 17.484 1 89.06 127 ASP B O 1
ATOM 4844 N N . ILE B 1 128 ? 33.656 5.371 18.469 1 91.31 128 ILE B N 1
ATOM 4845 C CA . ILE B 1 128 ? 32.75 5.305 19.594 1 91.31 128 ILE B CA 1
ATOM 4846 C C . ILE B 1 128 ? 33.125 6.379 20.625 1 91.31 128 ILE B C 1
ATOM 4848 O O . ILE B 1 128 ? 34.25 6.434 21.094 1 91.31 128 ILE B O 1
ATOM 4852 N N . LEU B 1 129 ? 32.219 7.203 20.906 1 87.62 129 LEU B N 1
ATOM 4853 C CA . LEU B 1 129 ? 32.438 8.266 21.891 1 87.62 129 LEU B CA 1
ATOM 4854 C C . LEU B 1 129 ? 32 7.805 23.281 1 87.62 129 LEU B C 1
ATOM 4856 O O . LEU B 1 129 ? 32.656 8.125 24.281 1 87.62 129 LEU B O 1
ATOM 4860 N N . ASP B 1 130 ? 30.844 7.184 23.297 1 88.69 130 ASP B N 1
ATOM 4861 C CA . ASP B 1 130 ? 30.281 6.773 24.578 1 88.69 130 ASP B CA 1
ATOM 4862 C C . ASP B 1 130 ? 29.438 5.508 24.422 1 88.69 130 ASP B C 1
ATOM 4864 O O . ASP B 1 130 ? 28.859 5.266 23.359 1 88.69 130 ASP B O 1
ATOM 4868 N N . MET B 1 131 ? 29.531 4.645 25.422 1 89 131 MET B N 1
ATOM 4869 C CA . MET B 1 131 ? 28.703 3.443 25.516 1 89 131 MET B CA 1
ATOM 4870 C C . MET B 1 131 ? 28.031 3.344 26.875 1 89 131 MET B C 1
ATOM 4872 O O . MET B 1 131 ? 28.703 3.363 27.906 1 89 131 MET B O 1
ATOM 4876 N N . SER B 1 132 ? 26.703 3.398 26.828 1 86.75 132 SER B N 1
ATOM 4877 C CA . SER B 1 132 ? 25.969 3.316 28.078 1 86.75 132 SER B CA 1
ATOM 4878 C C . SER B 1 132 ? 24.797 2.334 27.984 1 86.75 132 SER B C 1
ATOM 4880 O O . SER B 1 132 ? 24.422 1.933 26.875 1 86.75 132 SER B O 1
ATOM 4882 N N . LYS B 1 133 ? 24.438 1.846 29.172 1 84.75 133 LYS B N 1
ATOM 4883 C CA . LYS B 1 133 ? 23.234 1.028 29.281 1 84.75 133 LYS B CA 1
ATOM 4884 C C . LYS B 1 133 ? 22.094 1.808 29.953 1 84.75 133 LYS B C 1
ATOM 4886 O O . LYS B 1 133 ? 22.281 2.387 31.016 1 84.75 133 LYS B O 1
ATOM 4891 N N . GLU B 1 134 ? 21.078 1.905 29.188 1 79.5 134 GLU B N 1
ATOM 4892 C CA . GLU B 1 134 ? 19.953 2.678 29.688 1 79.5 134 GLU B CA 1
ATOM 4893 C C . GLU B 1 134 ? 18.75 1.781 29.969 1 79.5 134 GLU B C 1
ATOM 4895 O O . GLU B 1 134 ? 18.5 0.813 29.25 1 79.5 134 GLU B O 1
ATOM 4900 N N . GLU B 1 135 ? 18.062 2.104 31 1 76.38 135 GLU B N 1
ATOM 4901 C CA . GLU B 1 135 ? 16.859 1.344 31.359 1 76.38 135 GLU B CA 1
ATOM 4902 C C . GLU B 1 135 ? 15.625 1.896 30.656 1 76.38 135 GLU B C 1
ATOM 4904 O O . GLU B 1 135 ? 15.344 3.094 30.734 1 76.38 135 GLU B O 1
ATOM 4909 N N . GLU B 1 136 ? 15.062 1.089 29.906 1 70.56 136 GLU B N 1
ATOM 4910 C CA . GLU B 1 136 ? 13.781 1.433 29.281 1 70.56 136 GLU B CA 1
ATOM 4911 C C . GLU B 1 136 ? 12.68 0.483 29.75 1 70.56 136 GLU B C 1
ATOM 4913 O O . GLU B 1 136 ? 12.883 -0.336 30.641 1 70.56 136 GLU B O 1
ATOM 4918 N N . ARG B 1 137 ? 11.43 0.745 29.266 1 65.94 137 ARG B N 1
ATOM 4919 C CA . ARG B 1 137 ? 10.281 -0.045 29.688 1 65.94 137 ARG B CA 1
ATOM 4920 C C . ARG B 1 137 ? 10.555 -1.538 29.547 1 65.94 137 ARG B C 1
ATOM 4922 O O . ARG B 1 137 ? 10.25 -2.32 30.453 1 65.94 137 ARG B O 1
ATOM 4929 N N . THR B 1 138 ? 11.039 -1.963 28.328 1 60.94 138 THR B N 1
ATOM 4930 C CA . THR B 1 138 ? 11.148 -3.391 28.047 1 60.94 138 THR B CA 1
ATOM 4931 C C . THR B 1 138 ? 12.5 -3.934 28.5 1 60.94 138 THR B C 1
ATOM 4933 O O . THR B 1 138 ? 12.812 -5.102 28.266 1 60.94 138 THR B O 1
ATOM 4936 N N . GLY B 1 139 ? 13.297 -3.043 29.078 1 66.5 139 GLY B N 1
ATOM 4937 C CA . GLY B 1 139 ? 14.578 -3.561 29.547 1 66.5 139 GLY B CA 1
ATOM 4938 C C . GLY B 1 139 ? 15.742 -2.645 29.234 1 66.5 139 GLY B C 1
ATOM 4939 O O . GLY B 1 139 ? 15.547 -1.481 28.875 1 66.5 139 GLY B O 1
ATOM 4940 N N . LYS B 1 140 ? 16.812 -3.268 29.438 1 68.88 140 LYS B N 1
ATOM 4941 C CA . LYS B 1 140 ? 18.047 -2.492 29.266 1 68.88 140 LYS B CA 1
ATOM 4942 C C . LYS B 1 140 ? 18.438 -2.436 27.781 1 68.88 140 LYS B C 1
ATOM 4944 O O . LYS B 1 140 ? 18.453 -3.461 27.109 1 68.88 140 LYS B O 1
ATOM 4949 N N . LYS B 1 141 ? 18.578 -1.225 27.359 1 81.56 141 LYS B N 1
ATOM 4950 C CA . LYS B 1 141 ? 19.031 -1.011 25.984 1 81.56 141 LYS B CA 1
ATOM 4951 C C . LYS B 1 141 ? 20.453 -0.455 25.953 1 81.56 141 LYS B C 1
ATOM 4953 O O . LYS B 1 141 ? 20.828 0.34 26.812 1 81.56 141 LYS B O 1
ATOM 4958 N N . GLU B 1 142 ? 21.234 -1.024 25.109 1 88 142 GLU B N 1
ATOM 4959 C CA . GLU B 1 142 ? 22.578 -0.484 24.859 1 88 142 GLU B CA 1
ATOM 4960 C C . GLU B 1 142 ? 22.5 0.799 24.031 1 88 142 GLU B C 1
ATOM 4962 O O . GLU B 1 142 ? 21.828 0.85 23.016 1 88 142 GLU B O 1
ATOM 4967 N N . HIS B 1 143 ? 23.016 1.86 24.625 1 89 143 HIS B N 1
ATOM 4968 C CA . HIS B 1 143 ? 23.109 3.139 23.922 1 89 143 HIS B CA 1
ATOM 4969 C C . HIS B 1 143 ? 24.547 3.488 23.578 1 89 143 HIS B C 1
ATOM 4971 O O . HIS B 1 143 ? 25.375 3.67 24.484 1 89 143 HIS B O 1
ATOM 4977 N N . VAL B 1 144 ? 24.859 3.482 22.328 1 92.38 144 VAL B N 1
ATOM 4978 C CA . VAL B 1 144 ? 26.203 3.795 21.859 1 92.38 144 VAL B CA 1
ATOM 4979 C C . VAL B 1 144 ? 26.188 5.082 21.047 1 92.38 144 VAL B C 1
ATOM 4981 O O . VAL B 1 144 ? 25.297 5.273 20.203 1 92.38 144 VAL B O 1
ATOM 4984 N N . VAL B 1 145 ? 27.094 6.012 21.312 1 90.75 145 VAL B N 1
ATOM 4985 C CA . VAL B 1 145 ? 27.219 7.258 20.578 1 90.75 145 VAL B CA 1
ATOM 4986 C C . VAL B 1 145 ? 28.469 7.223 19.703 1 90.75 145 VAL B C 1
ATOM 4988 O O . VAL B 1 145 ? 29.578 7.082 20.219 1 90.75 145 VAL B O 1
ATOM 4991 N N . PHE B 1 146 ? 28.25 7.309 18.422 1 92.5 146 PHE B N 1
ATOM 4992 C CA . PHE B 1 146 ? 29.359 7.32 17.469 1 92.5 146 PHE B CA 1
ATOM 4993 C C . PHE B 1 146 ? 29.656 8.742 16.984 1 92.5 146 PHE B C 1
ATOM 4995 O O . PHE B 1 146 ? 28.734 9.523 16.766 1 92.5 146 PHE B O 1
ATOM 5002 N N . LEU B 1 147 ? 30.875 9.07 16.906 1 90.94 147 LEU B N 1
ATOM 5003 C CA . LEU B 1 147 ? 31.297 10.281 16.203 1 90.94 147 LEU B CA 1
ATOM 5004 C C . LEU B 1 147 ? 31.594 9.992 14.734 1 90.94 147 LEU B C 1
ATOM 5006 O O . LEU B 1 147 ? 32.406 9.125 14.414 1 90.94 147 LEU B O 1
ATOM 5010 N N . VAL B 1 148 ? 30.828 10.641 13.906 1 89.5 148 VAL B N 1
ATOM 5011 C CA . VAL B 1 148 ? 31.016 10.469 12.469 1 89.5 148 VAL B CA 1
ATOM 5012 C C . VAL B 1 148 ? 31.766 11.664 11.883 1 89.5 148 VAL B C 1
ATOM 5014 O O . VAL B 1 148 ? 31.312 12.805 12.008 1 89.5 148 VAL B O 1
ATOM 5017 N N . VAL B 1 149 ? 32.906 11.391 11.258 1 84.81 149 VAL B N 1
ATOM 5018 C CA . VAL B 1 149 ? 33.719 12.453 10.688 1 84.81 149 VAL B CA 1
ATOM 5019 C C . VAL B 1 149 ? 33.906 12.211 9.195 1 84.81 149 VAL B C 1
ATOM 5021 O O . VAL B 1 149 ? 34.219 11.094 8.773 1 84.81 149 VAL B O 1
ATOM 5024 N N . GLN B 1 150 ? 33.5 13.25 8.375 1 78.25 150 GLN B N 1
ATOM 5025 C CA . GLN B 1 150 ? 33.719 13.164 6.938 1 78.25 150 GLN B CA 1
ATOM 5026 C C . GLN B 1 150 ? 35.188 13.477 6.578 1 78.25 150 GLN B C 1
ATOM 5028 O O . GLN B 1 150 ? 35.75 14.461 7.059 1 78.25 150 GLN B O 1
ATOM 5033 N N . LYS B 1 151 ? 35.844 12.539 5.711 1 70.62 151 LYS B N 1
ATOM 5034 C CA . LYS B 1 151 ? 37.219 12.75 5.273 1 70.62 151 LYS B CA 1
ATOM 5035 C C . LYS B 1 151 ? 37.25 13.641 4.031 1 70.62 151 LYS B C 1
ATOM 5037 O O . LYS B 1 151 ? 36.469 13.461 3.104 1 70.62 151 LYS B O 1
ATOM 5042 N N . SER B 1 152 ? 37.5 14.938 3.881 1 53.25 152 SER B N 1
ATOM 5043 C CA . SER B 1 152 ? 37.656 15.805 2.717 1 53.25 152 SER B CA 1
ATOM 5044 C C . SER B 1 152 ? 38.688 15.266 1.745 1 53.25 152 SER B C 1
ATOM 5046 O O . SER B 1 152 ? 39.781 14.836 2.16 1 53.25 152 SER B O 1
ATOM 5048 N N . HIS B 1 153 ? 38.281 14.766 0.563 1 48.38 153 HIS B N 1
ATOM 5049 C CA . HIS B 1 153 ? 39.219 14.375 -0.487 1 48.38 153 HIS B CA 1
ATOM 5050 C C . HIS B 1 153 ? 40.125 15.531 -0.869 1 48.38 153 HIS B C 1
ATOM 5052 O O . HIS B 1 153 ? 40.969 15.398 -1.771 1 48.38 153 HIS B O 1
ATOM 5058 N N . ARG B 1 154 ? 40.125 16.859 -0.7 1 40.69 154 ARG B N 1
ATOM 5059 C CA . ARG B 1 154 ? 41 17.797 -1.386 1 40.69 154 ARG B CA 1
ATOM 5060 C C . ARG B 1 154 ? 42.438 17.359 -1.297 1 40.69 154 ARG B C 1
ATOM 5062 O O . ARG B 1 154 ? 43.25 17.656 -2.184 1 40.69 154 ARG B O 1
ATOM 5069 N N . GLU B 1 155 ? 42.938 16.906 -0.224 1 38.25 155 GLU B N 1
ATOM 5070 C CA . GLU B 1 155 ? 44.406 17 -0.149 1 38.25 155 GLU B CA 1
ATOM 5071 C C . GLU B 1 155 ? 45.062 15.906 -0.972 1 38.25 155 GLU B C 1
ATOM 5073 O O . GLU B 1 155 ? 46.281 15.875 -1.1 1 38.25 155 GLU B O 1
ATOM 5078 N N . MET B 1 156 ? 44.344 14.969 -1.395 1 36.06 156 MET B N 1
ATOM 5079 C CA . MET B 1 156 ? 45.156 13.945 -2.033 1 36.06 156 MET B CA 1
ATOM 5080 C C . MET B 1 156 ? 45.562 14.375 -3.439 1 36.06 156 MET B C 1
ATOM 5082 O O . MET B 1 156 ? 46.375 13.703 -4.094 1 36.06 156 MET B O 1
ATOM 5086 N N . ARG B 1 157 ? 44.844 15.234 -4.133 1 37.88 157 ARG B N 1
ATOM 5087 C CA . ARG B 1 157 ? 45.312 15.383 -5.516 1 37.88 157 ARG B CA 1
ATOM 5088 C C . ARG B 1 157 ? 46.625 16.156 -5.582 1 37.88 157 ARG B C 1
ATOM 5090 O O . ARG B 1 157 ? 47.188 16.312 -6.656 1 37.88 157 ARG B O 1
ATOM 5097 N N . ARG B 1 158 ? 46.781 17.219 -4.895 1 36.19 158 ARG B N 1
ATOM 5098 C CA . ARG B 1 158 ? 47.906 18.016 -5.348 1 36.19 158 ARG B CA 1
ATOM 5099 C C . ARG B 1 158 ? 49.219 17.297 -5.066 1 36.19 158 ARG B C 1
ATOM 5101 O O . ARG B 1 158 ? 50.312 17.891 -5.188 1 36.19 158 ARG B O 1
ATOM 5108 N N . ALA B 1 159 ? 49.188 16.188 -4.316 1 33.5 159 ALA B N 1
ATOM 5109 C CA . ALA B 1 159 ? 50.594 15.812 -4.184 1 33.5 159 ALA B CA 1
ATOM 5110 C C . ALA B 1 159 ? 51.156 15.367 -5.523 1 33.5 159 ALA B C 1
ATOM 5112 O O . ALA B 1 159 ? 50.656 14.445 -6.152 1 33.5 159 ALA B O 1
ATOM 5113 N N . LYS B 1 160 ? 51.656 16.281 -6.312 1 34.28 160 LYS B N 1
ATOM 5114 C CA . LYS B 1 160 ? 52.594 15.945 -7.363 1 34.28 160 LYS B CA 1
ATOM 5115 C C . LYS B 1 160 ? 53.438 14.734 -6.965 1 34.28 160 LYS B C 1
ATOM 5117 O O . LYS B 1 160 ? 53.781 14.562 -5.793 1 34.28 160 LYS B O 1
ATOM 5122 N N . PRO B 1 161 ? 53.594 13.664 -7.84 1 36.59 161 PRO B N 1
ATOM 5123 C CA . PRO B 1 161 ? 54.344 12.422 -7.621 1 36.59 161 PRO B CA 1
ATOM 5124 C C . PRO B 1 161 ? 55.656 12.656 -6.895 1 36.59 161 PRO B C 1
ATOM 5126 O O . PRO B 1 161 ? 56.312 11.695 -6.461 1 36.59 161 PRO B O 1
ATOM 5129 N N . ASN B 1 162 ? 56.344 13.844 -7.309 1 34.62 162 ASN B N 1
ATOM 5130 C CA . ASN B 1 162 ? 57.75 13.727 -7.059 1 34.62 162 ASN B CA 1
ATOM 5131 C C . ASN B 1 162 ? 58.062 13.633 -5.566 1 34.62 162 ASN B C 1
ATOM 5133 O O . ASN B 1 162 ? 58.969 12.914 -5.16 1 34.62 162 ASN B O 1
ATOM 5137 N N . GLN B 1 163 ? 58.125 14.867 -4.77 1 34.06 163 GLN B N 1
ATOM 5138 C CA . GLN B 1 163 ? 58.969 14.945 -3.568 1 34.06 163 GLN B CA 1
ATOM 5139 C C . GLN B 1 163 ? 58.312 14.172 -2.414 1 34.06 163 GLN B C 1
ATOM 5141 O O . GLN B 1 163 ? 57.094 14.055 -2.34 1 34.06 163 GLN B O 1
ATOM 5146 N N . LYS B 1 164 ? 59.219 13.477 -1.5 1 35.28 164 LYS B N 1
ATOM 5147 C CA . LYS B 1 164 ? 59.125 12.75 -0.237 1 35.28 164 LYS B CA 1
ATOM 5148 C C . LYS B 1 164 ? 58.219 13.469 0.746 1 35.28 164 LYS B C 1
ATOM 5150 O O . LYS B 1 164 ? 58.625 14.453 1.375 1 35.28 164 LYS B O 1
ATOM 5155 N N . GLN B 1 165 ? 57.031 13.891 0.412 1 37.62 165 GLN B N 1
ATOM 5156 C CA . GLN B 1 165 ? 56.219 14.539 1.442 1 37.62 165 GLN B CA 1
ATOM 5157 C C . GLN B 1 165 ? 56.156 13.688 2.709 1 37.62 165 GLN B C 1
ATOM 5159 O O . GLN B 1 165 ? 55.812 12.516 2.656 1 37.62 165 GLN B O 1
ATOM 5164 N N . ASP B 1 166 ? 56.938 14.062 3.758 1 38.31 166 ASP B N 1
ATOM 5165 C CA . ASP B 1 166 ? 57.344 13.422 5.008 1 38.31 166 ASP B CA 1
ATOM 5166 C C . ASP B 1 166 ? 56.125 12.883 5.758 1 38.31 166 ASP B C 1
ATOM 5168 O O . ASP B 1 166 ? 55.031 13.445 5.68 1 38.31 166 ASP B O 1
ATOM 5172 N N . ASN B 1 167 ? 56.156 11.547 6.191 1 43.38 167 ASN B N 1
ATOM 5173 C CA . ASN B 1 167 ? 55.375 10.727 7.129 1 43.38 167 ASN B CA 1
ATOM 5174 C C . ASN B 1 167 ? 54.844 11.562 8.289 1 43.38 167 ASN B C 1
ATOM 5176 O O . ASN B 1 167 ? 53.969 11.109 9.023 1 43.38 167 ASN B O 1
ATOM 5180 N N . GLN B 1 168 ? 55.438 12.758 8.539 1 45.12 168 GLN B N 1
ATOM 5181 C CA . GLN B 1 168 ? 55.125 13.516 9.742 1 45.12 168 GLN B CA 1
ATOM 5182 C C . GLN B 1 168 ? 53.781 14.234 9.594 1 45.12 168 GLN B C 1
ATOM 5184 O O . GLN B 1 168 ? 53.062 14.398 10.578 1 45.12 168 GLN B O 1
ATOM 5189 N N . ASP B 1 169 ? 53.438 14.664 8.461 1 48.41 169 ASP B N 1
ATOM 5190 C CA . ASP B 1 169 ? 52.219 15.43 8.305 1 48.41 169 ASP B CA 1
ATOM 5191 C C . ASP B 1 169 ? 50.969 14.531 8.43 1 48.41 169 ASP B C 1
ATOM 5193 O O . ASP B 1 169 ? 49.938 14.953 8.961 1 48.41 169 ASP B O 1
ATOM 5197 N N . ILE B 1 170 ? 51.062 13.352 7.926 1 49.84 170 ILE B N 1
ATOM 5198 C CA . ILE B 1 170 ? 49.969 12.398 8.102 1 49.84 170 ILE B CA 1
ATOM 5199 C C . ILE B 1 170 ? 49.781 12.109 9.594 1 49.84 170 ILE B C 1
ATOM 5201 O O . ILE B 1 170 ? 48.656 12.062 10.078 1 49.84 170 ILE B O 1
ATOM 5205 N N . LEU B 1 171 ? 50.906 11.977 10.289 1 50.47 171 LEU B N 1
ATOM 5206 C CA . LEU B 1 171 ? 50.812 11.711 11.719 1 50.47 171 LEU B CA 1
ATOM 5207 C C . LEU B 1 171 ? 50.219 12.898 12.469 1 50.47 171 LEU B C 1
ATOM 5209 O O . LEU B 1 171 ? 49.406 12.711 13.383 1 50.47 171 LEU B O 1
ATOM 5213 N N . ARG B 1 172 ? 50.5 14.086 12.086 1 52.19 172 ARG B N 1
ATOM 5214 C CA . ARG B 1 172 ? 49.938 15.273 12.742 1 52.19 172 ARG B CA 1
ATOM 5215 C C . ARG B 1 172 ? 48.438 15.398 12.5 1 52.19 172 ARG B C 1
ATOM 5217 O O . ARG B 1 172 ? 47.688 15.773 13.398 1 52.19 172 ARG B O 1
ATOM 5224 N N . ASP B 1 173 ? 48.125 15.078 11.32 1 53.53 173 ASP B N 1
ATOM 5225 C CA . ASP B 1 173 ? 46.688 15.133 11.023 1 53.53 173 ASP B CA 1
ATOM 5226 C C . ASP B 1 173 ? 45.906 14.047 11.781 1 53.53 173 ASP B C 1
ATOM 5228 O O . ASP B 1 173 ? 44.812 14.281 12.266 1 53.53 173 ASP B O 1
ATOM 5232 N N . GLN B 1 174 ? 46.5 12.898 11.891 1 54.62 174 GLN B N 1
ATOM 5233 C CA . GLN B 1 174 ? 45.938 11.836 12.703 1 54.62 174 GLN B CA 1
ATOM 5234 C C . GLN B 1 174 ? 45.906 12.234 14.18 1 54.62 174 GLN B C 1
ATOM 5236 O O . GLN B 1 174 ? 44.906 11.969 14.883 1 54.62 174 GLN B O 1
ATOM 5241 N N . GLU B 1 175 ? 46.969 12.789 14.641 1 54.91 175 GLU B N 1
ATOM 5242 C CA . GLU B 1 175 ? 47.062 13.234 16.031 1 54.91 175 GLU B CA 1
ATOM 5243 C C . GLU B 1 175 ? 46.031 14.352 16.297 1 54.91 175 GLU B C 1
ATOM 5245 O O . GLU B 1 175 ? 45.406 14.375 17.359 1 54.91 175 GLU B O 1
ATOM 5250 N N . ALA B 1 176 ? 45.875 15.227 15.375 1 54 176 ALA B N 1
ATOM 5251 C CA . ALA B 1 176 ? 44.906 16.297 15.523 1 54 176 ALA B CA 1
ATOM 5252 C C . ALA B 1 176 ? 43.469 15.75 15.523 1 54 176 ALA B C 1
ATOM 5254 O O . ALA B 1 176 ? 42.625 16.203 16.297 1 54 176 ALA B O 1
ATOM 5255 N N . MET B 1 177 ? 43.312 14.812 14.648 1 55.31 177 MET B N 1
ATOM 5256 C CA . MET B 1 177 ? 42 14.156 14.633 1 55.31 177 MET B CA 1
ATOM 5257 C C . MET B 1 177 ? 41.781 13.391 15.93 1 55.31 177 MET B C 1
ATOM 5259 O O . MET B 1 177 ? 40.688 13.43 16.484 1 55.31 177 MET B O 1
ATOM 5263 N N . GLU B 1 178 ? 42.844 12.703 16.406 1 57.62 178 GLU B N 1
ATOM 5264 C CA . GLU B 1 178 ? 42.75 11.992 17.688 1 57.62 178 GLU B CA 1
ATOM 5265 C C . GLU B 1 178 ? 42.531 12.961 18.844 1 57.62 178 GLU B C 1
ATOM 5267 O O . GLU B 1 178 ? 41.75 12.688 19.75 1 57.62 178 GLU B O 1
ATOM 5272 N N . ALA B 1 179 ? 43.25 14.039 18.844 1 55.16 179 ALA B N 1
ATOM 5273 C CA . ALA B 1 179 ? 43.094 15.039 19.891 1 55.16 179 ALA B CA 1
ATOM 5274 C C . ALA B 1 179 ? 41.719 15.68 19.844 1 55.16 179 ALA B C 1
ATOM 5276 O O . ALA B 1 179 ? 41.094 15.898 20.891 1 55.16 179 ALA B O 1
ATOM 5277 N N . ALA B 1 180 ? 41.25 15.945 18.688 1 54.16 180 ALA B N 1
ATOM 5278 C CA . ALA B 1 180 ? 39.906 16.5 18.531 1 54.16 180 ALA B CA 1
ATOM 5279 C C . ALA B 1 180 ? 38.844 15.492 18.984 1 54.16 180 ALA B C 1
ATOM 5281 O O . ALA B 1 180 ? 37.875 15.867 19.625 1 54.16 180 ALA B O 1
ATOM 5282 N N . PHE B 1 181 ? 39.156 14.258 18.656 1 54.97 181 PHE B N 1
ATOM 5283 C CA . PHE B 1 181 ? 38.281 13.18 19.109 1 54.97 181 PHE B CA 1
ATOM 5284 C C . PHE B 1 181 ? 38.281 13.117 20.641 1 54.97 181 PHE B C 1
ATOM 5286 O O . PHE B 1 181 ? 37.188 12.977 21.234 1 54.97 181 PHE B O 1
ATOM 5293 N N . LEU B 1 182 ? 39.438 13.141 21.266 1 56.16 182 LEU B N 1
ATOM 5294 C CA . LEU B 1 182 ? 39.531 13.086 22.719 1 56.16 182 LEU B CA 1
ATOM 5295 C C . LEU B 1 182 ? 38.844 14.297 23.344 1 56.16 182 LEU B C 1
ATOM 5297 O O . LEU B 1 182 ? 38.188 14.172 24.375 1 56.16 182 LEU B O 1
ATOM 5301 N N . ARG B 1 183 ? 38.938 15.398 22.781 1 54.22 183 ARG B N 1
ATOM 5302 C CA . ARG B 1 183 ? 38.281 16.594 23.281 1 54.22 183 ARG B CA 1
ATOM 5303 C C . ARG B 1 183 ? 36.75 16.453 23.141 1 54.22 183 ARG B C 1
ATOM 5305 O O . ARG B 1 183 ? 36 16.844 24.047 1 54.22 183 ARG B O 1
ATOM 5312 N N . MET B 1 184 ? 36.375 16.016 22.031 1 53.12 184 MET B N 1
ATOM 5313 C CA . MET B 1 184 ? 34.938 15.828 21.828 1 53.12 184 MET B CA 1
ATOM 5314 C C . MET B 1 184 ? 34.406 14.773 22.797 1 53.12 184 MET B C 1
ATOM 5316 O O . MET B 1 184 ? 33.312 14.922 23.328 1 53.12 184 MET B O 1
ATOM 5320 N N . LYS B 1 185 ? 35.281 13.742 22.938 1 52.69 185 LYS B N 1
ATOM 5321 C CA . LYS B 1 185 ? 34.906 12.734 23.922 1 52.69 185 LYS B CA 1
ATOM 5322 C C . LYS B 1 185 ? 34.844 13.344 25.312 1 52.69 185 LYS B C 1
ATOM 5324 O O . LYS B 1 185 ? 33.906 13.039 26.078 1 52.69 185 LYS B O 1
ATOM 5329 N N . GLU B 1 186 ? 35.781 14.07 25.656 1 51.12 186 GLU B N 1
ATOM 5330 C CA . GLU B 1 186 ? 35.812 14.742 26.953 1 51.12 186 GLU B CA 1
ATOM 5331 C C . GLU B 1 186 ? 34.625 15.719 27.078 1 51.12 186 GLU B C 1
ATOM 5333 O O . GLU B 1 186 ? 34 15.797 28.141 1 51.12 186 GLU B O 1
ATOM 5338 N N . LYS B 1 187 ? 34.438 16.453 26.047 1 49.34 187 LYS B N 1
ATOM 5339 C CA . LYS B 1 187 ? 33.344 17.391 26.062 1 49.34 187 LYS B CA 1
ATOM 5340 C C . LYS B 1 187 ? 32 16.641 26.125 1 49.34 187 LYS B C 1
ATOM 5342 O O . LYS B 1 187 ? 31.078 17.062 26.828 1 49.34 187 LYS B O 1
ATOM 5347 N N . TYR B 1 188 ? 31.969 15.68 25.219 1 46.56 188 TYR B N 1
ATOM 5348 C CA . TYR B 1 188 ? 30.734 14.898 25.281 1 46.56 188 TYR B CA 1
ATOM 5349 C C . TYR B 1 188 ? 30.578 14.227 26.625 1 46.56 188 TYR B C 1
ATOM 5351 O O . TYR B 1 188 ? 29.484 14.188 27.188 1 46.56 188 TYR B O 1
ATOM 5359 N N . LEU B 1 189 ? 31.797 13.641 27.141 1 46.62 189 LEU B N 1
ATOM 5360 C CA . LEU B 1 189 ? 31.766 13.023 28.453 1 46.62 189 LEU B CA 1
ATOM 5361 C C . LEU B 1 189 ? 31.625 14.078 29.547 1 46.62 189 LEU B C 1
ATOM 5363 O O . LEU B 1 189 ? 31 13.82 30.578 1 46.62 189 LEU B O 1
ATOM 5367 N N . SER B 1 190 ? 32.406 15.086 29.453 1 42.84 190 SER B N 1
ATOM 5368 C CA . SER B 1 190 ? 32.25 16.156 30.438 1 42.84 190 SER B CA 1
ATOM 5369 C C . SER B 1 190 ? 30.844 16.734 30.406 1 42.84 190 SER B C 1
ATOM 5371 O O . SER B 1 190 ? 30.297 17.109 31.438 1 42.84 190 SER B O 1
ATOM 5373 N N . VAL B 1 191 ? 30.453 16.984 29.172 1 39.59 191 VAL B N 1
ATOM 5374 C CA . VAL B 1 191 ? 29.062 17.375 29.094 1 39.59 191 VAL B CA 1
ATOM 5375 C C . VAL B 1 191 ? 28.172 16.281 29.672 1 39.59 191 VAL B C 1
ATOM 5377 O O . VAL B 1 191 ? 27.156 16.562 30.328 1 39.59 191 VAL B O 1
ATOM 5380 N N . SER B 1 192 ? 28.547 15.055 29.375 1 35.19 192 SER B N 1
ATOM 5381 C CA . SER B 1 192 ? 27.781 13.984 30.016 1 35.19 192 SER B CA 1
ATOM 5382 C C . SER B 1 192 ? 28.078 13.914 31.516 1 35.19 192 SER B C 1
ATOM 5384 O O . SER B 1 192 ? 27.281 13.367 32.281 1 35.19 192 SER B O 1
ATOM 5386 N N . VAL B 1 193 ? 29.312 14.07 32.031 1 32.19 193 VAL B N 1
ATOM 5387 C CA . VAL B 1 193 ? 29.672 13.891 33.438 1 32.19 193 VAL B CA 1
ATOM 5388 C C . VAL B 1 193 ? 29.281 15.141 34.219 1 32.19 193 VAL B C 1
ATOM 5390 O O . VAL B 1 193 ? 29.219 15.102 35.469 1 32.19 193 VAL B O 1
ATOM 5393 N N . CYS B 1 194 ? 29.781 16.312 33.938 1 30.64 194 CYS B N 1
ATOM 5394 C CA . CYS B 1 194 ? 29.328 17.297 34.938 1 30.64 194 CYS B CA 1
ATOM 5395 C C . CYS B 1 194 ? 27.812 17.266 35.094 1 30.64 194 CYS B C 1
ATOM 5397 O O . CYS B 1 194 ? 27.078 17.344 34.094 1 30.64 194 CYS B O 1
ATOM 5399 N N . PRO B 1 195 ? 27.344 16.938 36.312 1 32.28 195 PRO B N 1
ATOM 5400 C CA . PRO B 1 195 ? 25.953 17 36.781 1 32.28 195 PRO B CA 1
ATOM 5401 C C . PRO B 1 195 ? 25.25 18.266 36.344 1 32.28 195 PRO B C 1
ATOM 5403 O O . PRO B 1 195 ? 24.266 18.688 36.938 1 32.28 195 PRO B O 1
ATOM 5406 N N . VAL B 1 196 ? 25.984 19.266 35.906 1 33.78 196 VAL B N 1
ATOM 5407 C CA . VAL B 1 196 ? 25.016 20.328 35.656 1 33.78 196 VAL B CA 1
ATOM 5408 C C . VAL B 1 196 ? 23.891 19.797 34.75 1 33.78 196 VAL B C 1
ATOM 5410 O O . VAL B 1 196 ? 24.156 19.25 33.688 1 33.78 196 VAL B O 1
ATOM 5413 N N . LYS B 1 197 ? 22.812 19.391 35.281 1 35 197 LYS B N 1
ATOM 5414 C CA . LYS B 1 197 ? 21.484 18.969 34.844 1 35 197 LYS B CA 1
ATOM 5415 C C . LYS B 1 197 ? 21.125 19.578 33.5 1 35 197 LYS B C 1
ATOM 5417 O O . LYS B 1 197 ? 20.766 20.766 33.438 1 35 197 LYS B O 1
ATOM 5422 N N . LYS B 1 198 ? 21.922 19.5 32.562 1 39.72 198 LYS B N 1
ATOM 5423 C CA . LYS B 1 198 ? 21.156 19.953 31.406 1 39.72 198 LYS B CA 1
ATOM 5424 C C . LYS B 1 198 ? 19.703 19.469 31.484 1 39.72 198 LYS B C 1
ATOM 5426 O O . LYS B 1 198 ? 19.453 18.297 31.797 1 39.72 198 LYS B O 1
ATOM 5431 N N . SER B 1 199 ? 18.844 20.344 31.875 1 41.88 199 SER B N 1
ATOM 5432 C CA . SER B 1 199 ? 17.422 20.016 31.984 1 41.88 199 SER B CA 1
ATOM 5433 C C . SER B 1 199 ? 16.969 19.109 30.859 1 41.88 199 SER B C 1
ATOM 5435 O O . SER B 1 199 ? 17.609 19.062 29.797 1 41.88 199 SER B O 1
ATOM 5437 N N . HIS B 1 200 ? 16.359 17.891 31.156 1 45.69 200 HIS B N 1
ATOM 5438 C CA . HIS B 1 200 ? 15.656 17.047 30.203 1 45.69 200 HIS B CA 1
ATOM 5439 C C . HIS B 1 200 ? 15.328 17.812 28.938 1 45.69 200 HIS B C 1
ATOM 5441 O O . HIS B 1 200 ? 15.422 17.266 27.828 1 45.69 200 HIS B O 1
ATOM 5447 N N . TRP B 1 201 ? 15.148 19.047 29.156 1 46.66 201 TRP B N 1
ATOM 5448 C CA . TRP B 1 201 ? 14.664 19.875 28.047 1 46.66 201 TRP B CA 1
ATOM 5449 C C . TRP B 1 201 ? 15.805 20.234 27.109 1 46.66 201 TRP B C 1
ATOM 5451 O O . TRP B 1 201 ? 15.609 20.328 25.891 1 46.66 201 TRP B O 1
ATOM 5461 N N . GLU B 1 202 ? 16.969 20.438 27.641 1 49.44 202 GLU B N 1
ATOM 5462 C CA . GLU B 1 202 ? 18.094 20.781 26.781 1 49.44 202 GLU B CA 1
ATOM 5463 C C . GLU B 1 202 ? 18.453 19.625 25.844 1 49.44 202 GLU B C 1
ATOM 5465 O O . GLU B 1 202 ? 18.797 19.828 24.688 1 49.44 202 GLU B O 1
ATOM 5470 N N . ILE B 1 203 ? 18.25 18.547 26.359 1 47.16 203 ILE B N 1
ATOM 5471 C CA . ILE B 1 203 ? 18.516 17.344 25.578 1 47.16 203 ILE B CA 1
ATOM 5472 C C . ILE B 1 203 ? 17.484 17.234 24.453 1 47.16 203 ILE B C 1
ATOM 5474 O O . ILE B 1 203 ? 17.844 16.953 23.312 1 47.16 203 ILE B O 1
ATOM 5478 N N . VAL B 1 204 ? 16.281 17.422 24.922 1 47.25 204 VAL B N 1
ATOM 5479 C CA . VAL B 1 204 ? 15.203 17.375 23.938 1 47.25 204 VAL B CA 1
ATOM 5480 C C . VAL B 1 204 ? 15.469 18.406 22.844 1 47.25 204 VAL B C 1
ATOM 5482 O O . VAL B 1 204 ? 15.281 18.125 21.656 1 47.25 204 VAL B O 1
ATOM 5485 N N . ARG B 1 205 ? 15.891 19.594 23.344 1 46.94 205 ARG B N 1
ATOM 5486 C CA . ARG B 1 205 ? 16.141 20.656 22.375 1 46.94 205 ARG B CA 1
ATOM 5487 C C . ARG B 1 205 ? 17.234 20.266 21.391 1 46.94 205 ARG B C 1
ATOM 5489 O O . ARG B 1 205 ? 17.156 20.547 20.203 1 46.94 205 ARG B O 1
ATOM 5496 N N . SER B 1 206 ? 18.203 19.672 21.969 1 43.69 206 SER B N 1
ATOM 5497 C CA . SER B 1 206 ? 19.328 19.281 21.109 1 43.69 206 SER B CA 1
ATOM 5498 C C . SER B 1 206 ? 18.906 18.219 20.094 1 43.69 206 SER B C 1
ATOM 5500 O O . SER B 1 206 ? 19.391 18.219 18.969 1 43.69 206 SER B O 1
ATOM 5502 N N . ILE B 1 207 ? 18.078 17.406 20.594 1 41.56 207 ILE B N 1
ATOM 5503 C CA . ILE B 1 207 ? 17.609 16.312 19.75 1 41.56 207 ILE B CA 1
ATOM 5504 C C . ILE B 1 207 ? 16.781 16.875 18.594 1 41.56 207 ILE B C 1
ATOM 5506 O O . ILE B 1 207 ? 16.922 16.438 17.453 1 41.56 207 ILE B O 1
ATOM 5510 N N . VAL B 1 208 ? 15.852 17.844 19 1 42.28 208 VAL B N 1
ATOM 5511 C CA . VAL B 1 208 ? 14.844 18.312 18.062 1 42.28 208 VAL B CA 1
ATOM 5512 C C . VAL B 1 208 ? 15.453 19.359 17.125 1 42.28 208 VAL B C 1
ATOM 5514 O O . VAL B 1 208 ? 15.094 19.438 15.953 1 42.28 208 VAL B O 1
ATOM 5517 N N . MET B 1 209 ? 16.234 20.297 17.672 1 39.56 209 MET B N 1
ATOM 5518 C CA . MET B 1 209 ? 16.734 21.422 16.875 1 39.56 209 MET B CA 1
ATOM 5519 C C . MET B 1 209 ? 17.594 20.938 15.719 1 39.56 209 MET B C 1
ATOM 5521 O O . MET B 1 209 ? 17.625 21.562 14.664 1 39.56 209 MET B O 1
ATOM 5525 N N . PHE B 1 210 ? 18.344 19.984 15.969 1 36.19 210 PHE B N 1
ATOM 5526 C CA . PHE B 1 210 ? 19.5 19.781 15.094 1 36.19 210 PHE B CA 1
ATOM 5527 C C . PHE B 1 210 ? 19.094 19.016 13.836 1 36.19 210 PHE B C 1
ATOM 5529 O O . PHE B 1 210 ? 19.938 18.688 13.008 1 36.19 210 PHE B O 1
ATOM 5536 N N . GLY B 1 211 ? 17.938 18.578 13.773 1 37.5 211 GLY B N 1
ATOM 5537 C CA . GLY B 1 211 ? 17.688 17.781 12.586 1 37.5 211 GLY B CA 1
ATOM 5538 C C . GLY B 1 211 ? 17.891 18.547 11.289 1 37.5 211 GLY B C 1
ATOM 5539 O O . GLY B 1 211 ? 17.703 18 10.203 1 37.5 211 GLY B O 1
ATOM 5540 N N . LYS B 1 212 ? 17.797 19.875 11.312 1 36.25 212 LYS B N 1
ATOM 5541 C CA . LYS B 1 212 ? 17.578 20.547 10.031 1 36.25 212 LYS B CA 1
ATOM 5542 C C . LYS B 1 212 ? 18.906 20.75 9.289 1 36.25 212 LYS B C 1
ATOM 5544 O O . LYS B 1 212 ? 18.953 21.438 8.266 1 36.25 212 LYS B O 1
ATOM 5549 N N . GLY B 1 213 ? 20.078 20.641 9.852 1 33.34 213 GLY B N 1
ATOM 5550 C CA . GLY B 1 213 ? 21.203 21.219 9.148 1 33.34 213 GLY B CA 1
ATOM 5551 C C . GLY B 1 213 ? 21.641 20.406 7.945 1 33.34 213 GLY B C 1
ATOM 5552 O O . GLY B 1 213 ? 21.25 19.25 7.793 1 33.34 213 GLY B O 1
ATOM 5553 N N . HIS B 1 214 ? 22.328 21.188 6.965 1 36.78 214 HIS B N 1
ATOM 5554 C CA . HIS B 1 214 ? 22.984 20.984 5.68 1 36.78 214 HIS B CA 1
ATOM 5555 C C . HIS B 1 214 ? 24.047 19.891 5.766 1 36.78 214 HIS B C 1
ATOM 5557 O O . HIS B 1 214 ? 24.984 19.984 6.566 1 36.78 214 HIS B O 1
ATOM 5563 N N . LEU B 1 215 ? 24.172 18.734 5.844 1 38.69 215 LEU B N 1
ATOM 5564 C CA . LEU B 1 215 ? 25.328 18.312 5.062 1 38.69 215 LEU B CA 1
ATOM 5565 C C . LEU B 1 215 ? 25.328 18.969 3.688 1 38.69 215 LEU B C 1
ATOM 5567 O O . LEU B 1 215 ? 26.328 19.578 3.287 1 38.69 215 LEU B O 1
ATOM 5571 N N . VAL B 1 216 ? 25.25 18.453 2.35 1 38.91 216 VAL B N 1
ATOM 5572 C CA . VAL B 1 216 ? 25.359 19.156 1.076 1 38.91 216 VAL B CA 1
ATOM 5573 C C . VAL B 1 216 ? 24 19.75 0.702 1 38.91 216 VAL B C 1
ATOM 5575 O O . VAL B 1 216 ? 23.812 20.234 -0.419 1 38.91 216 VAL B O 1
ATOM 5578 N N . ASN B 1 217 ? 22.828 19.516 1.321 1 49.12 217 ASN B N 1
ATOM 5579 C CA . ASN B 1 217 ? 21.688 19.938 0.523 1 49.12 217 ASN B CA 1
ATOM 5580 C C . ASN B 1 217 ? 21.453 21.438 0.639 1 49.12 217 ASN B C 1
ATOM 5582 O O . ASN B 1 217 ? 21.188 21.953 1.731 1 49.12 217 ASN B O 1
ATOM 5586 N N . THR B 1 218 ? 21.969 22.219 -0.302 1 59.56 218 THR B N 1
ATOM 5587 C CA . THR B 1 218 ? 21.969 23.656 -0.541 1 59.56 218 THR B CA 1
ATOM 5588 C C . THR B 1 218 ? 20.547 24.203 -0.612 1 59.56 218 THR B C 1
ATOM 5590 O O . THR B 1 218 ? 20.359 25.422 -0.709 1 59.56 218 THR B O 1
ATOM 5593 N N . PHE B 1 219 ? 19.469 23.438 -0.305 1 76.5 219 PHE B N 1
ATOM 5594 C CA . PHE B 1 219 ? 18.141 24.016 -0.522 1 76.5 219 PHE B CA 1
ATOM 5595 C C . PHE B 1 219 ? 17.641 24.703 0.744 1 76.5 219 PHE B C 1
ATOM 5597 O O . PHE B 1 219 ? 17.688 24.125 1.83 1 76.5 219 PHE B O 1
ATOM 5604 N N . VAL B 1 220 ? 17.25 25.984 0.598 1 81.12 220 VAL B N 1
ATOM 5605 C CA . VAL B 1 220 ? 16.688 26.734 1.715 1 81.12 220 VAL B CA 1
ATOM 5606 C C . VAL B 1 220 ? 15.203 27 1.464 1 81.12 220 VAL B C 1
ATOM 5608 O O . VAL B 1 220 ? 14.844 27.75 0.549 1 81.12 220 VAL B O 1
ATOM 5611 N N . PRO B 1 221 ? 14.367 26.453 2.299 1 87.69 221 PRO B N 1
ATOM 5612 C CA . PRO B 1 221 ? 12.93 26.641 2.102 1 87.69 221 PRO B CA 1
ATOM 5613 C C . PRO B 1 221 ? 12.453 28.016 2.562 1 87.69 221 PRO B C 1
ATOM 5615 O O . PRO B 1 221 ? 13.102 28.656 3.393 1 87.69 221 PRO B O 1
ATOM 5618 N N . VAL B 1 222 ? 11.344 28.484 1.933 1 89.5 222 VAL B N 1
ATOM 5619 C CA . VAL B 1 222 ? 10.688 29.734 2.322 1 89.5 222 VAL B CA 1
ATOM 5620 C C . VAL B 1 222 ? 9.453 29.422 3.168 1 89.5 222 VAL B C 1
ATOM 5622 O O . VAL B 1 222 ? 8.648 28.578 2.807 1 89.5 222 VAL B O 1
ATOM 5625 N N . TYR B 1 223 ? 9.406 30.062 4.34 1 91.12 223 TYR B N 1
ATOM 5626 C CA . TYR B 1 223 ? 8.273 29.875 5.234 1 91.12 223 TYR B CA 1
ATOM 5627 C C . TYR B 1 223 ? 7.332 31.078 5.195 1 91.12 223 TYR B C 1
ATOM 5629 O O . TYR B 1 223 ? 7.777 32.219 5.02 1 91.12 223 TYR B O 1
ATOM 5637 N N . PRO B 1 224 ? 6.043 30.875 5.309 1 90.06 224 PRO B N 1
ATOM 5638 C CA . PRO B 1 224 ? 5.094 31.984 5.344 1 90.06 224 PRO B CA 1
ATOM 5639 C C . PRO B 1 224 ? 5.184 32.781 6.641 1 90.06 224 PRO B C 1
ATOM 5641 O O . PRO B 1 224 ? 5.621 32.281 7.668 1 90.06 224 PRO B O 1
ATOM 5644 N N . GLU B 1 225 ? 4.789 33.969 6.574 1 87.69 225 GLU B N 1
ATOM 5645 C CA . GLU B 1 225 ? 4.789 34.844 7.758 1 87.69 225 GLU B CA 1
ATOM 5646 C C . GLU B 1 225 ? 3.715 34.406 8.75 1 87.69 225 GLU B C 1
ATOM 5648 O O . GLU B 1 225 ? 3.947 34.406 9.961 1 87.69 225 GLU B O 1
ATOM 5653 N N . GLN B 1 226 ? 2.631 34.094 8.195 1 90.19 226 GLN B N 1
ATOM 5654 C CA . GLN B 1 226 ? 1.53 33.562 9 1 90.19 226 GLN B CA 1
ATOM 5655 C C . GLN B 1 226 ? 0.992 32.281 8.422 1 90.19 226 GLN B C 1
ATOM 5657 O O . GLN B 1 226 ? 1.067 32.031 7.215 1 90.19 226 GLN B O 1
ATOM 5662 N N . LEU B 1 227 ? 0.514 31.484 9.359 1 91.69 227 LEU B N 1
ATOM 5663 C CA . LEU B 1 227 ? -0.025 30.203 8.914 1 91.69 227 LEU B CA 1
ATOM 5664 C C . LEU B 1 227 ? -1.401 30.375 8.281 1 91.69 227 LEU B C 1
ATOM 5666 O O . LEU B 1 227 ? -2.279 31.016 8.867 1 91.69 227 LEU B O 1
ATOM 5670 N N . TRP B 1 228 ? -1.574 29.875 7.086 1 92.06 228 TRP B N 1
ATOM 5671 C CA . TRP B 1 228 ? -2.814 30.031 6.332 1 92.06 228 TRP B CA 1
ATOM 5672 C C . TRP B 1 228 ? -3.697 28.797 6.477 1 92.06 228 TRP B C 1
ATOM 5674 O O . TRP B 1 228 ? -3.996 28.109 5.488 1 92.06 228 TRP B O 1
ATOM 5684 N N . ILE B 1 229 ? -4.129 28.5 7.676 1 92.38 229 ILE B N 1
ATOM 5685 C CA . ILE B 1 229 ? -5.066 27.406 7.941 1 92.38 229 ILE B CA 1
ATOM 5686 C C . ILE B 1 229 ? -5.824 27.688 9.234 1 92.38 229 ILE B C 1
ATOM 5688 O O . ILE B 1 229 ? -5.238 28.156 10.219 1 92.38 229 ILE B O 1
ATOM 5692 N N . GLU B 1 230 ? -7.082 27.5 9.156 1 90.5 230 GLU B N 1
ATOM 5693 C CA . GLU B 1 230 ? -7.941 27.688 10.32 1 90.5 230 GLU B CA 1
ATOM 5694 C C . GLU B 1 230 ? -7.953 26.453 11.211 1 90.5 230 GLU B C 1
ATOM 5696 O O . GLU B 1 230 ? -7.633 25.344 10.758 1 90.5 230 GLU B O 1
ATOM 5701 N N . GLN B 1 231 ? -8.336 26.656 12.492 1 91.31 231 GLN B N 1
ATOM 5702 C CA . GLN B 1 231 ? -8.367 25.594 13.492 1 91.31 231 GLN B CA 1
ATOM 5703 C C . GLN B 1 231 ? -9.297 24.453 13.062 1 91.31 231 GLN B C 1
ATOM 5705 O O . GLN B 1 231 ? -8.914 23.281 13.094 1 91.31 231 GLN B O 1
ATOM 5710 N N . LYS B 1 232 ? -10.461 24.844 12.625 1 91.44 232 LYS B N 1
ATOM 5711 C CA . LYS B 1 232 ? -11.461 23.844 12.266 1 91.44 232 LYS B CA 1
ATOM 5712 C C . LYS B 1 232 ? -11.016 23.031 11.055 1 91.44 232 LYS B C 1
ATOM 5714 O O . LYS B 1 232 ? -11.172 21.812 11.023 1 91.44 232 LYS B O 1
ATOM 5719 N N . THR B 1 233 ? -10.484 23.719 10.078 1 93.12 233 THR B N 1
ATOM 5720 C CA . THR B 1 233 ? -10.016 23.047 8.875 1 93.12 233 THR B CA 1
ATOM 5721 C C . THR B 1 233 ? -8.883 22.078 9.195 1 93.12 233 THR B C 1
ATOM 5723 O O . THR B 1 233 ? -8.836 20.969 8.664 1 93.12 233 THR B O 1
ATOM 5726 N N . PHE B 1 234 ? -7.984 22.516 10.055 1 95.19 234 PHE B N 1
ATOM 5727 C CA . PHE B 1 234 ? -6.859 21.656 10.43 1 95.19 234 PHE B CA 1
ATOM 5728 C C . PHE B 1 234 ? -7.344 20.375 11.094 1 95.19 234 PHE B C 1
ATOM 5730 O O . PHE B 1 234 ? -6.918 19.281 10.719 1 95.19 234 PHE B O 1
ATOM 5737 N N . CYS B 1 235 ? -8.25 20.453 12.031 1 94.75 235 CYS B N 1
ATOM 5738 C CA . CYS B 1 235 ? -8.727 19.312 12.789 1 94.75 235 CYS B CA 1
ATOM 5739 C C . CYS B 1 235 ? -9.547 18.375 11.906 1 94.75 235 CYS B C 1
ATOM 5741 O O . CYS B 1 235 ? -9.578 17.156 12.133 1 94.75 235 CYS B O 1
ATOM 5743 N N . ASN B 1 236 ? -10.156 18.922 10.867 1 92.81 236 ASN B N 1
ATOM 5744 C CA . ASN B 1 236 ? -10.938 18.125 9.938 1 92.81 236 ASN B CA 1
ATOM 5745 C C . ASN B 1 236 ? -10.055 17.469 8.875 1 92.81 236 ASN B C 1
ATOM 5747 O O . ASN B 1 236 ? -10.297 16.344 8.461 1 92.81 236 ASN B O 1
ATOM 5751 N N . ALA B 1 237 ? -9.07 18.266 8.391 1 94.25 237 ALA B N 1
ATOM 5752 C CA . ALA B 1 237 ? -8.18 17.781 7.34 1 94.25 237 ALA B CA 1
ATOM 5753 C C . ALA B 1 237 ? -7.254 16.688 7.871 1 94.25 237 ALA B C 1
ATOM 5755 O O . ALA B 1 237 ? -6.844 15.797 7.121 1 94.25 237 ALA B O 1
ATOM 5756 N N . PHE B 1 238 ? -6.934 16.797 9.109 1 95.94 238 PHE B N 1
ATOM 5757 C CA . PHE B 1 238 ? -6.105 15.797 9.773 1 95.94 238 PHE B CA 1
ATOM 5758 C C . PHE B 1 238 ? -6.84 15.18 10.961 1 95.94 238 PHE B C 1
ATOM 5760 O O . PHE B 1 238 ? -6.496 15.445 12.109 1 95.94 238 PHE B O 1
ATOM 5767 N N . PRO B 1 239 ? -7.734 14.32 10.594 1 96.19 239 PRO B N 1
ATOM 5768 C CA . PRO B 1 239 ? -8.641 13.797 11.617 1 96.19 239 PRO B CA 1
ATOM 5769 C C . PRO B 1 239 ? -7.926 12.93 12.656 1 96.19 239 PRO B C 1
ATOM 5771 O O . PRO B 1 239 ? -8.469 12.672 13.727 1 96.19 239 PRO B O 1
ATOM 5774 N N . PHE B 1 240 ? -6.734 12.547 12.32 1 96.94 240 PHE B N 1
ATOM 5775 C CA . PHE B 1 240 ? -5.945 11.75 13.25 1 96.94 240 PHE B CA 1
ATOM 5776 C C . PHE B 1 240 ? -4.656 12.469 13.633 1 96.94 240 PHE B C 1
ATOM 5778 O O . PHE B 1 240 ? -3.643 12.336 12.938 1 96.94 240 PHE B O 1
ATOM 5785 N N . HIS B 1 241 ? -4.691 13.234 14.625 1 97.38 241 HIS B N 1
ATOM 5786 C CA . HIS B 1 241 ? -3.527 13.875 15.227 1 97.38 241 HIS B CA 1
ATOM 5787 C C . HIS B 1 241 ? -3.793 14.25 16.688 1 97.38 241 HIS B C 1
ATOM 5789 O O . HIS B 1 241 ? -4.949 14.336 17.109 1 97.38 241 HIS B O 1
ATOM 5795 N N . ILE B 1 242 ? -2.74 14.352 17.484 1 96.94 242 ILE B N 1
ATOM 5796 C CA . ILE B 1 242 ? -2.852 14.75 18.891 1 96.94 242 ILE B CA 1
ATOM 5797 C C . ILE B 1 242 ? -1.719 15.711 19.25 1 96.94 242 ILE B C 1
ATOM 5799 O O . ILE B 1 242 ? -0.562 15.477 18.891 1 96.94 242 ILE B O 1
ATOM 5803 N N . VAL B 1 243 ? -2.1 16.828 19.812 1 96.94 243 VAL B N 1
ATOM 5804 C CA . VAL B 1 243 ? -1.108 17.75 20.359 1 96.94 243 VAL B CA 1
ATOM 5805 C C . VAL B 1 243 ? -1.163 17.734 21.875 1 96.94 243 VAL B C 1
ATOM 5807 O O . VAL B 1 243 ? -2.236 17.875 22.469 1 96.94 243 VAL B O 1
ATOM 5810 N N . PHE B 1 244 ? -0.054 17.5 22.531 1 96.31 244 PHE B N 1
ATOM 5811 C CA . PHE B 1 244 ? -0.014 17.453 23.984 1 96.31 244 PHE B CA 1
ATOM 5812 C C . PHE B 1 244 ? 1.22 18.172 24.516 1 96.31 244 PHE B C 1
ATOM 5814 O O . PHE B 1 244 ? 2.209 18.328 23.797 1 96.31 244 PHE B O 1
ATOM 5821 N N . ASP B 1 245 ? 1.116 18.594 25.672 1 94.62 245 ASP B N 1
ATOM 5822 C CA . ASP B 1 245 ? 2.184 19.406 26.25 1 94.62 245 ASP B CA 1
ATOM 5823 C C . ASP B 1 245 ? 3.191 18.547 27 1 94.62 245 ASP B C 1
ATOM 5825 O O . ASP B 1 245 ? 3.182 17.312 26.859 1 94.62 245 ASP B O 1
ATOM 5829 N N . GLU B 1 246 ? 4.105 19.156 27.734 1 92.88 246 GLU B N 1
ATOM 5830 C CA . GLU B 1 246 ? 5.195 18.484 28.422 1 92.88 246 GLU B CA 1
ATOM 5831 C C . GLU B 1 246 ? 4.668 17.547 29.5 1 92.88 246 GLU B C 1
ATOM 5833 O O . GLU B 1 246 ? 5.301 16.547 29.828 1 92.88 246 GLU B O 1
ATOM 5838 N N . SER B 1 247 ? 3.57 17.906 30.109 1 93.19 247 SER B N 1
ATOM 5839 C CA . SER B 1 247 ? 2.955 17.078 31.141 1 93.19 247 SER B CA 1
ATOM 5840 C C . SER B 1 247 ? 2.025 16.031 30.547 1 93.19 247 SER B C 1
ATOM 5842 O O . SER B 1 247 ? 1.231 15.414 31.25 1 93.19 247 SER B O 1
ATOM 5844 N N . LEU B 1 248 ? 2.01 15.875 29.25 1 95.69 248 LEU B N 1
ATOM 5845 C CA . LEU B 1 248 ? 1.23 14.898 28.484 1 95.69 248 LEU B CA 1
ATOM 5846 C C . LEU B 1 248 ? -0.247 15.273 28.469 1 95.69 248 LEU B C 1
ATOM 5848 O O . LEU B 1 248 ? -1.108 14.414 28.266 1 95.69 248 LEU B O 1
ATOM 5852 N N . ARG B 1 249 ? -0.534 16.516 28.734 1 95.25 249 ARG B N 1
ATOM 5853 C CA . ARG B 1 249 ? -1.914 16.984 28.656 1 95.25 249 ARG B CA 1
ATOM 5854 C C . ARG B 1 249 ? -2.295 17.328 27.219 1 95.25 249 ARG B C 1
ATOM 5856 O O . ARG B 1 249 ? -1.573 18.062 26.547 1 95.25 249 ARG B O 1
ATOM 5863 N N . VAL B 1 250 ? -3.436 16.859 26.828 1 95.25 250 VAL B N 1
ATOM 5864 C CA . VAL B 1 250 ? -3.879 17.031 25.438 1 95.25 250 VAL B CA 1
ATOM 5865 C C . VAL B 1 250 ? -4.406 18.453 25.25 1 95.25 250 VAL B C 1
ATOM 5867 O O . VAL B 1 250 ? -5.234 18.922 26.016 1 95.25 250 VAL B O 1
ATOM 5870 N N . LYS B 1 251 ? -3.922 19.172 24.219 1 94.25 251 LYS B N 1
ATOM 5871 C CA . LYS B 1 251 ? -4.328 20.531 23.906 1 94.25 251 LYS B CA 1
ATOM 5872 C C . LYS B 1 251 ? -5.219 20.562 22.656 1 94.25 251 LYS B C 1
ATOM 5874 O O . LYS B 1 251 ? -6.023 21.484 22.5 1 94.25 251 LYS B O 1
ATOM 5879 N N . GLN B 1 252 ? -4.961 19.672 21.812 1 94.69 252 GLN B N 1
ATOM 5880 C CA . GLN B 1 252 ? -5.621 19.641 20.516 1 94.69 252 GLN B CA 1
ATOM 5881 C C . GLN B 1 252 ? -5.688 18.219 19.969 1 94.69 252 GLN B C 1
ATOM 5883 O O . GLN B 1 252 ? -4.762 17.438 20.156 1 94.69 252 GLN B O 1
ATOM 5888 N N . ALA B 1 253 ? -6.824 17.844 19.359 1 95 253 ALA B N 1
ATOM 5889 C CA . ALA B 1 253 ? -6.984 16.516 18.75 1 95 253 ALA B CA 1
ATOM 5890 C C . ALA B 1 253 ? -7.816 16.609 17.469 1 95 253 ALA B C 1
ATOM 5892 O O . ALA B 1 253 ? -8.68 17.469 17.344 1 95 253 ALA B O 1
ATOM 5893 N N . GLY B 1 254 ? -7.504 15.734 16.578 1 95.75 254 GLY B N 1
ATOM 5894 C CA . GLY B 1 254 ? -8.289 15.641 15.352 1 95.75 254 GLY B CA 1
ATOM 5895 C C . GLY B 1 254 ? -9.719 15.195 15.594 1 95.75 254 GLY B C 1
ATOM 5896 O O . GLY B 1 254 ? -10.039 14.68 16.672 1 95.75 254 GLY B O 1
ATOM 5897 N N . VAL B 1 255 ? -10.523 15.352 14.648 1 94.12 255 VAL B N 1
ATOM 5898 C CA . VAL B 1 255 ? -11.961 15.133 14.805 1 94.12 255 VAL B CA 1
ATOM 5899 C C . VAL B 1 255 ? -12.242 13.641 14.961 1 94.12 255 VAL B C 1
ATOM 5901 O O . VAL B 1 255 ? -12.992 13.227 15.852 1 94.12 255 VAL B O 1
ATOM 5904 N N . ASN B 1 256 ? -11.688 12.859 14.109 1 94 256 ASN B N 1
ATOM 5905 C CA . ASN B 1 256 ? -12.031 11.438 14.117 1 94 256 ASN B CA 1
ATOM 5906 C C . ASN B 1 256 ? -11.375 10.703 15.273 1 94 256 ASN B C 1
ATOM 5908 O O . ASN B 1 256 ? -11.898 9.695 15.758 1 94 256 ASN B O 1
ATOM 5912 N N . ILE B 1 257 ? -10.195 11.117 15.711 1 94.31 257 ILE B N 1
ATOM 5913 C CA . ILE B 1 257 ? -9.594 10.461 16.875 1 94.31 257 ILE B CA 1
ATOM 5914 C C . ILE B 1 257 ? -10.477 10.68 18.094 1 94.31 257 ILE B C 1
ATOM 5916 O O . ILE B 1 257 ? -10.57 9.805 18.969 1 94.31 257 ILE B O 1
ATOM 5920 N N . GLN B 1 258 ? -11.141 11.867 18.219 1 92.94 258 GLN B N 1
ATOM 5921 C CA . GLN B 1 258 ? -12.102 12.133 19.281 1 92.94 258 GLN B CA 1
ATOM 5922 C C . GLN B 1 258 ? -13.297 11.195 19.203 1 92.94 258 GLN B C 1
ATOM 5924 O O . GLN B 1 258 ? -13.859 10.805 20.219 1 92.94 258 GLN B O 1
ATOM 5929 N N . LYS B 1 259 ? -13.672 10.898 17.969 1 89.06 259 LYS B N 1
ATOM 5930 C CA . LYS B 1 259 ? -14.805 10.008 17.719 1 89.06 259 LYS B CA 1
ATOM 5931 C C . LYS B 1 259 ? -14.523 8.602 18.234 1 89.06 259 LYS B C 1
ATOM 5933 O O . LYS B 1 259 ? -15.406 7.957 18.812 1 89.06 259 LYS B O 1
ATOM 5938 N N . TYR B 1 260 ? -13.344 8.133 18.094 1 90.5 260 TYR B N 1
ATOM 5939 C CA . TYR B 1 260 ? -13.016 6.746 18.406 1 90.5 260 TYR B CA 1
ATOM 5940 C C . TYR B 1 260 ? -12.422 6.637 19.812 1 90.5 260 TYR B C 1
ATOM 5942 O O . TYR B 1 260 ? -12.383 5.551 20.391 1 90.5 260 TYR B O 1
ATOM 5950 N N . VAL B 1 261 ? -11.891 7.664 20.328 1 91.12 261 VAL B N 1
ATOM 5951 C CA . VAL B 1 261 ? -11.477 7.773 21.734 1 91.12 261 VAL B CA 1
ATOM 5952 C C . VAL B 1 261 ? -12.125 8.992 22.375 1 91.12 261 VAL B C 1
ATOM 5954 O O . VAL B 1 261 ? -11.477 10.016 22.594 1 91.12 261 VAL B O 1
ATOM 5957 N N . PRO B 1 262 ? -13.336 8.82 22.797 1 87.5 262 PRO B N 1
ATOM 5958 C CA . PRO B 1 262 ? -14.133 9.953 23.266 1 87.5 262 PRO B CA 1
ATOM 5959 C C . PRO B 1 262 ? -13.516 10.641 24.484 1 87.5 262 PRO B C 1
ATOM 5961 O O . PRO B 1 262 ? -13.773 11.828 24.734 1 87.5 262 PRO B O 1
ATOM 5964 N N . GLY B 1 263 ? -12.727 9.992 25.188 1 86.75 263 GLY B N 1
ATOM 5965 C CA . GLY B 1 263 ? -12.07 10.586 26.344 1 86.75 263 GLY B CA 1
ATOM 5966 C C . GLY B 1 263 ? -11.219 11.789 25.984 1 86.75 263 GLY B C 1
ATOM 5967 O O . GLY B 1 263 ? -10.945 12.633 26.844 1 86.75 263 GLY B O 1
ATOM 5968 N N . LEU B 1 264 ? -10.859 11.953 24.734 1 90.5 264 LEU B N 1
ATOM 5969 C CA . LEU B 1 264 ? -9.992 13.031 24.281 1 90.5 264 LEU B CA 1
ATOM 5970 C C . LEU B 1 264 ? -10.75 14.359 24.234 1 90.5 264 LEU B C 1
ATOM 5972 O O . LEU B 1 264 ? -10.141 15.422 24.141 1 90.5 264 LEU B O 1
ATOM 5976 N N . GLN B 1 265 ? -12.047 14.281 24.312 1 87.19 265 GLN B N 1
ATOM 5977 C CA . GLN B 1 265 ? -12.859 15.492 24.266 1 87.19 265 GLN B CA 1
ATOM 5978 C C . GLN B 1 265 ? -12.828 16.219 25.609 1 87.19 265 GLN B C 1
ATOM 5980 O O . GLN B 1 265 ? -13.156 17.406 25.688 1 87.19 265 GLN B O 1
ATOM 5985 N N . THR B 1 266 ? -12.477 15.398 26.625 1 82.38 266 THR B N 1
ATOM 5986 C CA . THR B 1 266 ? -12.398 15.984 27.953 1 82.38 266 THR B CA 1
ATOM 5987 C C . THR B 1 266 ? -11.156 16.859 28.094 1 82.38 266 THR B C 1
ATOM 5989 O O . THR B 1 266 ? -10.078 16.5 27.609 1 82.38 266 THR B O 1
ATOM 5992 N N . GLN B 1 267 ? -11.391 18 28.625 1 77 267 GLN B N 1
ATOM 5993 C CA . GLN B 1 267 ? -10.297 18.953 28.734 1 77 267 GLN B CA 1
ATOM 5994 C C . GLN B 1 267 ? -9.234 18.469 29.719 1 77 267 GLN B C 1
ATOM 5996 O O . GLN B 1 267 ? -9.562 17.875 30.75 1 77 267 GLN B O 1
ATOM 6001 N N . LYS B 1 268 ? -8.008 18.625 29.391 1 79.94 268 LYS B N 1
ATOM 6002 C CA . LYS B 1 268 ? -6.812 18.453 30.219 1 79.94 268 LYS B CA 1
ATOM 6003 C C . LYS B 1 268 ? -6.586 16.984 30.578 1 79.94 268 LYS B C 1
ATOM 6005 O O . LYS B 1 268 ? -6.199 16.656 31.703 1 79.94 268 LYS B O 1
ATOM 6010 N N . ILE B 1 269 ? -6.98 16.141 29.781 1 88.94 269 ILE B N 1
ATOM 6011 C CA . ILE B 1 269 ? -6.695 14.727 29.984 1 88.94 269 ILE B CA 1
ATOM 6012 C C . ILE B 1 269 ? -5.238 14.438 29.641 1 88.94 269 ILE B C 1
ATOM 6014 O O . ILE B 1 269 ? -4.617 15.18 28.875 1 88.94 269 ILE B O 1
ATOM 6018 N N . ARG B 1 270 ? -4.805 13.422 30.312 1 93.44 270 ARG B N 1
ATOM 6019 C CA . ARG B 1 270 ? -3.438 13 30.016 1 93.44 270 ARG B CA 1
ATOM 6020 C C . ARG B 1 270 ? -3.416 11.891 28.969 1 93.44 270 ARG B C 1
ATOM 6022 O O . ARG B 1 270 ? -4.203 10.945 29.047 1 93.44 270 ARG B O 1
ATOM 6029 N N . LEU B 1 271 ? -2.531 12 28.047 1 95.06 271 LEU B N 1
ATOM 6030 C CA . LEU B 1 271 ? -2.484 11.094 26.906 1 95.06 271 LEU B CA 1
ATOM 6031 C C . LEU B 1 271 ? -2.133 9.68 27.359 1 95.06 271 LEU B C 1
ATOM 6033 O O . LEU B 1 271 ? -2.629 8.703 26.797 1 95.06 271 LEU B O 1
ATOM 6037 N N . ASP B 1 272 ? -1.276 9.523 28.406 1 93.75 272 ASP B N 1
ATOM 6038 C CA . ASP B 1 272 ? -0.817 8.211 28.859 1 93.75 272 ASP B CA 1
ATOM 6039 C C . ASP B 1 272 ? -1.932 7.461 29.578 1 93.75 272 ASP B C 1
ATOM 6041 O O . ASP B 1 272 ? -1.825 6.254 29.812 1 93.75 272 ASP B O 1
ATOM 6045 N N . GLU B 1 273 ? -3.01 8.07 29.922 1 92.31 273 GLU B N 1
ATOM 6046 C CA . GLU B 1 273 ? -4.164 7.418 30.531 1 92.31 273 GLU B CA 1
ATOM 6047 C C . GLU B 1 273 ? -4.996 6.672 29.5 1 92.31 273 GLU B C 1
ATOM 6049 O O . GLU B 1 273 ? -5.691 5.707 29.828 1 92.31 273 GLU B O 1
ATOM 6054 N N . TYR B 1 274 ? -4.848 7.086 28.281 1 93.38 274 TYR B N 1
ATOM 6055 C CA . TYR B 1 274 ? -5.75 6.547 27.266 1 93.38 274 TYR B CA 1
ATOM 6056 C C . TYR B 1 274 ? -4.977 5.734 26.219 1 93.38 274 TYR B C 1
ATOM 6058 O O . TYR B 1 274 ? -5.57 4.961 25.469 1 93.38 274 TYR B O 1
ATOM 6066 N N . PHE B 1 275 ? -3.688 5.996 26.172 1 95.75 275 PHE B N 1
ATOM 6067 C CA . PHE B 1 275 ? -2.887 5.293 25.172 1 95.75 275 PHE B CA 1
ATOM 6068 C C . PHE B 1 275 ? -1.64 4.691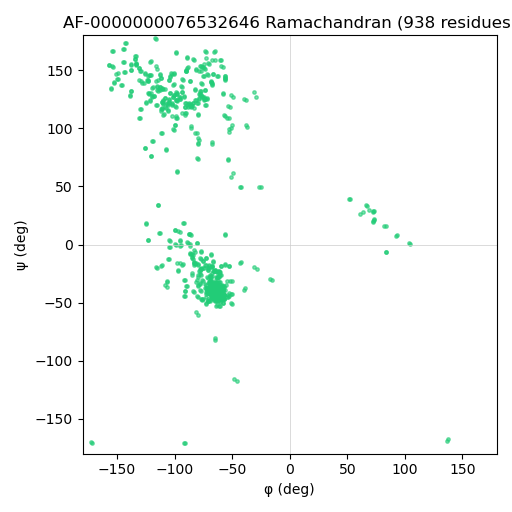 25.812 1 95.75 275 PHE B C 1
ATOM 6070 O O . PHE B 1 275 ? -1.161 5.176 26.844 1 95.75 275 PHE B O 1
ATOM 6077 N N . SER B 1 276 ? -1.185 3.637 25.219 1 94.06 276 SER B N 1
ATOM 6078 C CA . SER B 1 276 ? 0.118 3.049 25.516 1 94.06 276 SER B CA 1
ATOM 6079 C C . SER B 1 276 ? 1 3.008 24.266 1 94.06 276 SER B C 1
ATOM 6081 O O . SER B 1 276 ? 0.496 2.896 23.156 1 94.06 276 SER B O 1
ATOM 6083 N N . ILE B 1 277 ? 2.244 3.182 24.453 1 93.38 277 ILE B N 1
ATOM 6084 C CA . ILE B 1 277 ? 3.176 3.102 23.328 1 93.38 277 ILE B CA 1
ATOM 6085 C C . ILE B 1 277 ? 3.59 1.65 23.109 1 93.38 277 ILE B C 1
ATOM 6087 O O . ILE B 1 277 ? 4.219 1.037 23.984 1 93.38 277 ILE B O 1
ATOM 6091 N N . ILE B 1 278 ? 3.311 1.133 22 1 87.5 278 ILE B N 1
ATOM 6092 C CA . ILE B 1 278 ? 3.652 -0.242 21.641 1 87.5 278 ILE B CA 1
ATOM 6093 C C . ILE B 1 278 ? 5.02 -0.277 20.969 1 87.5 278 ILE B C 1
ATOM 6095 O O . ILE B 1 278 ? 5.805 -1.202 21.188 1 87.5 278 ILE B O 1
ATOM 6099 N N . HIS B 1 279 ? 5.238 0.683 20.156 1 84.31 279 HIS B N 1
ATOM 6100 C CA . HIS B 1 279 ? 6.5 0.808 19.438 1 84.31 279 HIS B CA 1
ATOM 6101 C C . HIS B 1 279 ? 6.875 2.271 19.234 1 84.31 279 HIS B C 1
ATOM 6103 O O . HIS B 1 279 ? 6.039 3.082 18.828 1 84.31 279 HIS B O 1
ATOM 6109 N N . PRO B 1 280 ? 8.031 2.539 19.422 1 84.56 280 PRO B N 1
ATOM 6110 C CA . PRO B 1 280 ? 9.086 1.812 20.141 1 84.56 280 PRO B CA 1
ATOM 6111 C C . PRO B 1 280 ? 8.75 1.586 21.609 1 84.56 280 PRO B C 1
ATOM 6113 O O . PRO B 1 280 ? 7.859 2.244 22.156 1 84.56 280 PRO B O 1
ATOM 6116 N N . GLN B 1 281 ? 9.359 0.658 22.188 1 82.56 281 GLN B N 1
ATOM 6117 C CA . GLN B 1 281 ? 9.086 0.35 23.594 1 82.56 281 GLN B CA 1
ATOM 6118 C C . GLN B 1 281 ? 9.812 1.315 24.516 1 82.56 281 GLN B C 1
ATOM 6120 O O . GLN B 1 281 ? 10.891 1 25.031 1 82.56 281 GLN B O 1
ATOM 6125 N N . VAL B 1 282 ? 9.211 2.395 24.781 1 85.62 282 VAL B N 1
ATOM 6126 C CA . VAL B 1 282 ? 9.797 3.457 25.594 1 85.62 282 VAL B CA 1
ATOM 6127 C C . VAL B 1 282 ? 8.781 3.936 26.625 1 85.62 282 VAL B C 1
ATOM 6129 O O . VAL B 1 282 ? 7.59 3.625 26.531 1 85.62 282 VAL B O 1
ATOM 6132 N N . THR B 1 283 ? 9.273 4.602 27.625 1 87.44 283 THR B N 1
ATOM 6133 C CA . THR B 1 283 ? 8.398 5.199 28.625 1 87.44 283 THR B CA 1
ATOM 6134 C C . THR B 1 283 ? 7.645 6.391 28.047 1 87.44 283 THR B C 1
ATOM 6136 O O . THR B 1 283 ? 8.172 7.113 27.203 1 87.44 283 THR B O 1
ATOM 6139 N N . PHE B 1 284 ? 6.43 6.566 28.5 1 91.62 284 PHE B N 1
ATOM 6140 C CA . PHE B 1 284 ? 5.582 7.629 27.984 1 91.62 284 PHE B CA 1
ATOM 6141 C C . PHE B 1 284 ? 5.938 8.969 28.625 1 91.62 284 PHE B C 1
ATOM 6143 O O . PHE B 1 284 ? 5.191 9.477 29.469 1 91.62 284 PHE B O 1
ATOM 6150 N N . ASN B 1 285 ? 6.953 9.516 28.281 1 90.69 285 ASN B N 1
ATOM 6151 C CA . ASN B 1 285 ? 7.387 10.852 28.672 1 90.69 285 ASN B CA 1
ATOM 6152 C C . ASN B 1 285 ? 8.117 11.562 27.531 1 90.69 285 ASN B C 1
ATOM 6154 O O . ASN B 1 285 ? 8.586 10.922 26.594 1 90.69 285 ASN B O 1
ATOM 6158 N N . ILE B 1 286 ? 8.148 12.828 27.578 1 90.5 286 ILE B N 1
ATOM 6159 C CA . ILE B 1 286 ? 8.648 13.648 26.484 1 90.5 286 ILE B CA 1
ATOM 6160 C C . ILE B 1 286 ? 10.117 13.336 26.234 1 90.5 286 ILE B C 1
ATOM 6162 O O . ILE B 1 286 ? 10.562 13.289 25.078 1 90.5 286 ILE B O 1
ATOM 6166 N N . PHE B 1 287 ? 10.844 13.117 27.297 1 85.06 287 PHE B N 1
ATOM 6167 C CA . PHE B 1 287 ? 12.273 12.875 27.188 1 85.06 287 PHE B CA 1
ATOM 6168 C C . PHE B 1 287 ? 12.547 11.586 26.406 1 85.06 287 PHE B C 1
ATOM 6170 O O . PHE B 1 287 ? 13.344 11.578 25.469 1 85.06 287 PHE B O 1
ATOM 6177 N N . SER B 1 288 ? 11.938 10.547 26.812 1 84.69 288 SER B N 1
ATOM 6178 C CA . SER B 1 288 ? 12.109 9.25 26.156 1 84.69 288 SER B CA 1
ATOM 6179 C C . SER B 1 288 ? 11.641 9.297 24.703 1 84.69 288 SER B C 1
ATOM 6181 O O . SER B 1 288 ? 12.258 8.695 23.828 1 84.69 288 SER B O 1
ATOM 6183 N N . ILE B 1 289 ? 10.555 9.984 24.469 1 89.88 289 ILE B N 1
ATOM 6184 C CA . ILE B 1 289 ? 10.008 10.094 23.125 1 89.88 289 ILE B CA 1
ATOM 6185 C C . ILE B 1 289 ? 10.992 10.844 22.219 1 89.88 289 ILE B C 1
ATOM 6187 O O . ILE B 1 289 ? 11.227 10.438 21.078 1 89.88 289 ILE B O 1
ATOM 6191 N N . CYS B 1 290 ? 11.602 11.844 22.703 1 86.31 290 CYS B N 1
ATOM 6192 C CA . CYS B 1 290 ? 12.531 12.648 21.922 1 86.31 290 CYS B CA 1
ATOM 6193 C C . CYS B 1 290 ? 13.789 11.867 21.594 1 86.31 290 CYS B C 1
ATOM 6195 O O . CYS B 1 290 ? 14.406 12.07 20.547 1 86.31 290 CYS B O 1
ATOM 6197 N N . LYS B 1 291 ? 14.117 10.945 22.438 1 79.19 291 LYS B N 1
ATOM 6198 C CA . LYS B 1 291 ? 15.266 10.086 22.188 1 79.19 291 LYS B CA 1
ATOM 6199 C C . LYS B 1 291 ? 15.047 9.242 20.922 1 79.19 291 LYS B C 1
ATOM 6201 O O . LYS B 1 291 ? 15.992 8.961 20.188 1 79.19 291 LYS B O 1
ATOM 6206 N N . PHE B 1 292 ? 13.797 8.906 20.734 1 82.5 292 PHE B N 1
ATOM 6207 C CA . PHE B 1 292 ? 13.461 8.039 19.625 1 82.5 292 PHE B CA 1
ATOM 6208 C C . PHE B 1 292 ? 12.602 8.773 18.594 1 82.5 292 PHE B C 1
ATOM 6210 O O . PHE B 1 292 ? 11.719 8.18 17.984 1 82.5 292 PHE B O 1
ATOM 6217 N N . ILE B 1 293 ? 12.859 10 18.453 1 85.62 293 ILE B N 1
ATOM 6218 C CA . ILE B 1 293 ? 11.977 10.891 17.703 1 85.62 293 ILE B CA 1
ATOM 6219 C C . ILE B 1 293 ? 11.922 10.445 16.234 1 85.62 293 ILE B C 1
ATOM 6221 O O . ILE B 1 293 ? 10.945 10.711 15.547 1 85.62 293 ILE B O 1
ATOM 6225 N N . ASN B 1 294 ? 12.898 9.758 15.742 1 80.75 294 ASN B N 1
ATOM 6226 C CA . ASN B 1 294 ? 12.945 9.359 14.344 1 80.75 294 ASN B CA 1
ATOM 6227 C C . ASN B 1 294 ? 12.211 8.047 14.102 1 80.75 294 ASN B C 1
ATOM 6229 O O . ASN B 1 294 ? 12.016 7.641 12.953 1 80.75 294 ASN B O 1
ATOM 6233 N N . SER B 1 295 ? 11.805 7.422 15.148 1 84.06 295 SER B N 1
ATOM 6234 C CA . SER B 1 295 ? 11.078 6.164 15.023 1 84.06 295 SER B CA 1
ATOM 6235 C C . SER B 1 295 ? 9.602 6.406 14.711 1 84.06 295 SER B C 1
ATOM 6237 O O . SER B 1 295 ? 9.078 7.488 14.984 1 84.06 295 SER B O 1
ATOM 6239 N N . GLN B 1 296 ? 9.117 5.488 14.055 1 88.44 296 GLN B N 1
ATOM 6240 C CA . GLN B 1 296 ? 7.668 5.469 13.922 1 88.44 296 GLN B CA 1
ATOM 6241 C C . GLN B 1 296 ? 7.004 5.02 15.219 1 88.44 296 GLN B C 1
ATOM 6243 O O . GLN B 1 296 ? 7.363 3.982 15.781 1 88.44 296 GLN B O 1
ATOM 6248 N N . PHE B 1 297 ? 6.098 5.777 15.719 1 92.88 297 PHE B N 1
ATOM 6249 C CA . PHE B 1 297 ? 5.453 5.469 16.984 1 92.88 297 PHE B CA 1
ATOM 6250 C C . PHE B 1 297 ? 4.102 4.801 16.766 1 92.88 297 PHE B C 1
ATOM 6252 O O . PHE B 1 297 ? 3.299 5.27 15.961 1 92.88 297 PHE B O 1
ATOM 6259 N N . VAL B 1 298 ? 3.908 3.74 17.406 1 92.69 298 VAL B N 1
ATOM 6260 C CA . VAL B 1 298 ? 2.621 3.051 17.391 1 92.69 298 VAL B CA 1
ATOM 6261 C C . VAL B 1 298 ? 1.968 3.148 18.766 1 92.69 298 VAL B C 1
ATOM 6263 O O . VAL B 1 298 ? 2.521 2.666 19.75 1 92.69 298 VAL B O 1
ATOM 6266 N N . LEU B 1 299 ? 0.861 3.781 18.828 1 95.94 299 LEU B N 1
ATOM 6267 C CA . LEU B 1 299 ? 0.096 3.91 20.062 1 95.94 299 LEU B CA 1
ATOM 6268 C C . LEU B 1 299 ? -1.121 2.99 20.047 1 95.94 299 LEU B C 1
ATOM 6270 O O . LEU B 1 299 ? -1.761 2.818 19 1 95.94 299 LEU B O 1
ATOM 6274 N N . LYS B 1 300 ? -1.398 2.438 21.125 1 94.75 300 LYS B N 1
ATOM 6275 C CA . LYS B 1 300 ? -2.574 1.593 21.312 1 94.75 300 LYS B CA 1
ATOM 6276 C C . LYS B 1 300 ? -3.518 2.18 22.359 1 94.75 300 LYS B C 1
ATOM 6278 O O . LYS B 1 300 ? -3.086 2.547 23.453 1 94.75 300 LYS B O 1
ATOM 6283 N N . ALA B 1 301 ? -4.762 2.295 21.938 1 94.12 301 ALA B N 1
ATOM 6284 C CA . ALA B 1 301 ? -5.762 2.793 22.875 1 94.12 301 ALA B CA 1
ATOM 6285 C C . ALA B 1 301 ? -6.02 1.782 23.984 1 94.12 301 ALA B C 1
ATOM 6287 O O . ALA B 1 301 ? -6.066 0.575 23.734 1 94.12 301 ALA B O 1
ATOM 6288 N N . ARG B 1 302 ? -6.176 2.285 25.172 1 91.31 302 ARG B N 1
ATOM 6289 C CA . ARG B 1 302 ? -6.465 1.416 26.312 1 91.31 302 ARG B CA 1
ATOM 6290 C C . ARG B 1 302 ? -7.934 1.003 26.328 1 91.31 302 ARG B C 1
ATOM 6292 O O . ARG B 1 302 ? -8.82 1.847 26.484 1 91.31 302 ARG B O 1
ATOM 6299 N N . ARG B 1 303 ? -8.203 -0.214 26.359 1 86.12 303 ARG B N 1
ATOM 6300 C CA . ARG B 1 303 ? -9.555 -0.758 26.297 1 86.12 303 ARG B CA 1
ATOM 6301 C C . ARG B 1 303 ? -10.352 -0.403 27.547 1 86.12 303 ARG B C 1
ATOM 6303 O O . ARG B 1 303 ? -11.562 -0.203 27.484 1 86.12 303 ARG B O 1
ATOM 6310 N N . GLU B 1 304 ? -9.656 -0.336 28.609 1 83 304 GLU B N 1
ATOM 6311 C CA . GLU B 1 304 ? -10.297 -0.103 29.906 1 83 304 GLU B CA 1
ATOM 6312 C C . GLU B 1 304 ? -10.945 1.277 29.953 1 83 304 GLU B C 1
ATOM 6314 O O . GLU B 1 304 ? -11.891 1.499 30.719 1 83 304 GLU B O 1
ATOM 6319 N N . ARG B 1 305 ? -10.484 2.15 29.125 1 82.5 305 ARG B N 1
ATOM 6320 C CA . ARG B 1 305 ? -10.961 3.527 29.172 1 82.5 305 ARG B CA 1
ATOM 6321 C C . ARG B 1 305 ? -12.016 3.777 28.094 1 82.5 305 ARG B C 1
ATOM 6323 O O . ARG B 1 305 ? -12.586 4.867 28.016 1 82.5 305 ARG B O 1
ATOM 6330 N N . MET B 1 306 ? -12.273 2.744 27.375 1 81.56 306 MET B N 1
ATOM 6331 C CA . MET B 1 306 ? -13.273 2.875 26.312 1 81.56 306 MET B CA 1
ATOM 6332 C C . MET B 1 306 ? -14.672 2.561 26.844 1 81.56 306 MET B C 1
ATOM 6334 O O . MET B 1 306 ? -14.812 1.921 27.891 1 81.56 306 MET B O 1
ATOM 6338 N N . PRO B 1 307 ? -15.656 3.025 26.109 1 78.62 307 PRO B N 1
ATOM 6339 C CA . PRO B 1 307 ? -17.031 2.664 26.5 1 78.62 307 PRO B CA 1
ATOM 6340 C C . PRO B 1 307 ? -17.25 1.154 26.531 1 78.62 307 PRO B C 1
ATOM 6342 O O . PRO B 1 307 ? -16.578 0.412 25.797 1 78.62 307 PRO B O 1
ATOM 6345 N N . GLU B 1 308 ? -18.156 0.701 27.328 1 77.19 308 GLU B N 1
ATOM 6346 C CA . GLU B 1 308 ? -18.406 -0.717 27.578 1 77.19 308 GLU B CA 1
ATOM 6347 C C . GLU B 1 308 ? -18.75 -1.44 26.266 1 77.19 308 GLU B C 1
ATOM 63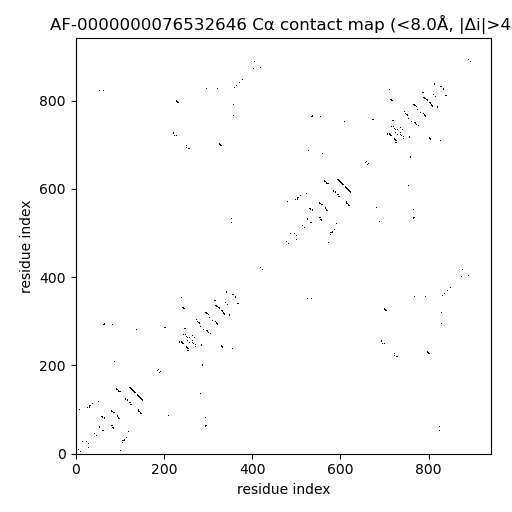49 O O . GLU B 1 308 ? -18.328 -2.582 26.062 1 77.19 308 GLU B O 1
ATOM 6354 N N . ALA B 1 309 ? -19.438 -0.809 25.391 1 75.06 309 ALA B N 1
ATOM 6355 C CA . ALA B 1 309 ? -19.859 -1.421 24.125 1 75.06 309 ALA B CA 1
ATOM 6356 C C . ALA B 1 309 ? -18.672 -1.708 23.219 1 75.06 309 ALA B C 1
ATOM 6358 O O . ALA B 1 309 ? -18.75 -2.58 22.344 1 75.06 309 ALA B O 1
ATOM 6359 N N . TRP B 1 310 ? -17.594 -1.019 23.531 1 78.31 310 TRP B N 1
ATOM 6360 C CA . TRP B 1 310 ? -16.453 -1.107 22.625 1 78.31 310 TRP B CA 1
ATOM 6361 C C . TRP B 1 310 ? -15.359 -1.999 23.219 1 78.31 310 TRP B C 1
ATOM 6363 O O . TRP B 1 310 ? -14.359 -2.285 22.547 1 78.31 310 TRP B O 1
ATOM 6373 N N . LYS B 1 311 ? -15.586 -2.477 24.375 1 77 311 LYS B N 1
ATOM 6374 C CA . LYS B 1 311 ? -14.547 -3.234 25.078 1 77 311 LYS B CA 1
ATOM 6375 C C . LYS B 1 311 ? -14.328 -4.598 24.422 1 77 311 LYS B C 1
ATOM 6377 O O . LYS B 1 311 ? -13.25 -5.18 24.531 1 77 311 LYS B O 1
ATOM 6382 N N . SER B 1 312 ? -15.375 -5.031 23.688 1 78.62 312 SER B N 1
ATOM 6383 C CA . SER B 1 312 ? -15.258 -6.332 23.031 1 78.62 312 SER B CA 1
ATOM 6384 C C . SER B 1 312 ? -14.562 -6.203 21.672 1 78.62 312 SER B C 1
ATOM 6386 O O . SER B 1 312 ? -14.086 -7.195 21.125 1 78.62 312 SER B O 1
ATOM 6388 N N . GLN B 1 313 ? -14.352 -4.992 21.25 1 82 313 GLN B N 1
ATOM 6389 C CA . GLN B 1 313 ? -13.719 -4.754 19.953 1 82 313 GLN B CA 1
ATOM 6390 C C . GLN B 1 313 ? -12.203 -4.656 20.094 1 82 313 GLN B C 1
ATOM 6392 O O . GLN B 1 313 ? -11.695 -4.328 21.172 1 82 313 GLN B O 1
ATOM 6397 N N . PRO B 1 314 ? -11.555 -5.051 19.062 1 86.56 314 PRO B N 1
ATOM 6398 C CA . PRO B 1 314 ? -10.102 -4.867 19.109 1 86.56 314 PRO B CA 1
ATOM 6399 C C . PRO B 1 314 ? -9.695 -3.416 19.359 1 86.56 314 PRO B C 1
ATOM 6401 O O . PRO B 1 314 ? -10.344 -2.496 18.844 1 86.56 314 PRO B O 1
ATOM 6404 N N . ALA B 1 315 ? -8.672 -3.234 20.094 1 89.31 315 ALA B N 1
ATOM 6405 C CA . ALA B 1 315 ? -8.211 -1.897 20.453 1 89.31 315 ALA B CA 1
ATOM 6406 C C . ALA B 1 315 ? -7.699 -1.145 19.234 1 89.31 315 ALA B C 1
ATOM 6408 O O . ALA B 1 315 ? -7.098 -1.74 18.328 1 89.31 315 ALA B O 1
ATOM 6409 N N . LEU B 1 316 ? -7.887 0.129 19.234 1 92.25 316 LEU B N 1
ATOM 6410 C CA . LEU B 1 316 ? -7.422 0.994 18.156 1 92.25 316 LEU B CA 1
ATOM 6411 C C . LEU B 1 316 ? -5.906 1.172 18.234 1 92.25 316 LEU B C 1
ATOM 6413 O O . LEU B 1 316 ? -5.359 1.498 19.281 1 92.25 316 LEU B O 1
ATOM 6417 N N . LYS B 1 317 ? -5.27 0.875 17.172 1 93.69 317 LYS B N 1
ATOM 6418 C CA . LYS B 1 317 ? -3.836 1.114 17.047 1 93.69 317 LYS B CA 1
ATOM 6419 C C . LYS B 1 317 ? -3.555 2.234 16.047 1 93.69 317 LYS B C 1
ATOM 6421 O O . LYS B 1 317 ? -4.176 2.297 14.984 1 93.69 317 LYS B O 1
ATOM 6426 N N . LEU B 1 318 ? -2.688 3.123 16.438 1 95.44 318 LEU B N 1
ATOM 6427 C CA . LEU B 1 318 ? -2.316 4.266 15.602 1 95.44 318 LEU B CA 1
ATOM 6428 C C . LEU B 1 318 ? -0.829 4.234 15.273 1 95.44 318 LEU B C 1
ATOM 6430 O O . LEU B 1 318 ? -0.004 3.914 16.125 1 95.44 318 LEU B O 1
ATOM 6434 N N . ARG B 1 319 ? -0.508 4.461 14.117 1 93.25 319 ARG B N 1
ATOM 6435 C CA . ARG B 1 319 ? 0.877 4.602 13.68 1 93.25 319 ARG B CA 1
ATOM 6436 C C . ARG B 1 319 ? 1.163 6.023 13.219 1 93.25 319 ARG B C 1
ATOM 6438 O O . ARG B 1 319 ? 0.368 6.613 12.477 1 93.25 319 ARG B O 1
ATOM 6445 N N . GLY B 1 320 ? 2.277 6.551 13.68 1 94.38 320 GLY B N 1
ATOM 6446 C CA . GLY B 1 320 ? 2.52 7.93 13.281 1 94.38 320 GLY B CA 1
ATOM 6447 C C . GLY B 1 320 ? 3.895 8.43 13.68 1 94.38 320 GLY B C 1
ATOM 6448 O O . GLY B 1 320 ? 4.773 7.637 14.023 1 94.38 320 GLY B O 1
ATOM 6449 N N . GLN B 1 321 ? 4.031 9.734 13.5 1 94.62 321 GLN B N 1
ATOM 6450 C CA . GLN B 1 321 ? 5.277 10.445 13.766 1 94.62 321 GLN B CA 1
ATOM 6451 C C . GLN B 1 321 ? 5.109 11.445 14.906 1 94.62 321 GLN B C 1
ATOM 6453 O O . GLN B 1 321 ? 4.086 12.117 15 1 94.62 321 GLN B O 1
ATOM 6458 N N . MET B 1 322 ? 6.141 11.453 15.836 1 94.69 322 MET B N 1
ATOM 6459 C CA . MET B 1 322 ? 6.207 12.453 16.906 1 94.69 322 MET B CA 1
ATOM 6460 C C . MET B 1 322 ? 7.102 13.617 16.5 1 94.69 322 MET B C 1
ATOM 6462 O O . MET B 1 322 ? 8.211 13.414 16 1 94.69 322 MET B O 1
ATOM 6466 N N . ILE B 1 323 ? 6.57 14.805 16.609 1 93.94 323 ILE B N 1
ATOM 6467 C CA . ILE B 1 323 ? 7.324 16 16.281 1 93.94 323 ILE B CA 1
ATOM 6468 C C . ILE B 1 323 ? 7.312 16.953 17.469 1 93.94 323 ILE B C 1
ATOM 6470 O O . ILE B 1 323 ? 6.246 17.391 17.922 1 93.94 323 ILE B O 1
ATOM 6474 N N . TRP B 1 324 ? 8.438 17.312 17.938 1 92.31 324 TRP B N 1
ATOM 6475 C CA . TRP B 1 324 ? 8.531 18.25 19.047 1 92.31 324 TRP B CA 1
ATOM 6476 C C . TRP B 1 324 ? 8.57 19.688 18.547 1 92.31 324 TRP B C 1
ATOM 6478 O O . TRP B 1 324 ? 9.406 20.031 17.703 1 92.31 324 TRP B O 1
ATOM 6488 N N . MET B 1 325 ? 7.648 20.484 18.953 1 92.38 325 MET B N 1
ATOM 6489 C CA . MET B 1 325 ? 7.59 21.891 18.625 1 92.38 325 MET B CA 1
ATOM 6490 C C . MET B 1 325 ? 8.133 22.75 19.766 1 92.38 325 MET B C 1
ATOM 6492 O O . MET B 1 325 ? 7.402 23.094 20.688 1 92.38 325 MET B O 1
ATOM 6496 N N . GLU B 1 326 ? 9.266 23.219 19.641 1 86 326 GLU B N 1
ATOM 6497 C CA . GLU B 1 326 ? 9.961 23.938 20.703 1 86 326 GLU B CA 1
ATOM 6498 C C . GLU B 1 326 ? 9.305 25.281 20.984 1 86 326 GLU B C 1
ATOM 6500 O O . GLU B 1 326 ? 9.195 25.688 22.141 1 86 326 GLU B O 1
ATOM 6505 N N . ALA B 1 327 ? 8.906 25.969 19.969 1 84.44 327 ALA B N 1
ATOM 6506 C CA . ALA B 1 327 ? 8.352 27.312 20.078 1 84.44 327 ALA B CA 1
ATOM 6507 C C . ALA B 1 327 ? 7.07 27.312 20.906 1 84.44 327 ALA B C 1
ATOM 6509 O O . ALA B 1 327 ? 6.809 28.234 21.672 1 84.44 327 ALA B O 1
ATOM 6510 N N . VAL B 1 328 ? 6.336 26.219 20.828 1 89.31 328 VAL B N 1
ATOM 6511 C CA . VAL B 1 328 ? 5.039 26.156 21.5 1 89.31 328 VAL B CA 1
ATOM 6512 C C . VAL B 1 328 ? 5.148 25.281 22.734 1 89.31 328 VAL B C 1
ATOM 6514 O O . VAL B 1 328 ? 4.293 25.344 23.625 1 89.31 328 VAL B O 1
ATOM 6517 N N . GLY B 1 329 ? 6.246 24.531 22.891 1 90.56 329 GLY B N 1
ATOM 6518 C CA . GLY B 1 329 ? 6.43 23.641 24.016 1 90.56 329 GLY B CA 1
ATOM 6519 C C . GLY B 1 329 ? 5.465 22.469 24.016 1 90.56 329 GLY B C 1
ATOM 6520 O O . GLY B 1 329 ? 4.918 22.109 25.062 1 90.56 329 GLY B O 1
ATOM 6521 N N . CYS B 1 330 ? 5.082 21.969 22.844 1 94.44 330 CYS B N 1
ATOM 6522 C CA . CYS B 1 330 ? 4.145 20.859 22.703 1 94.44 330 CYS B CA 1
ATOM 6523 C C . CYS B 1 330 ? 4.66 19.828 21.703 1 94.44 330 CYS B C 1
ATOM 6525 O O . CYS B 1 330 ? 5.559 20.125 20.906 1 94.44 330 CYS B O 1
ATOM 6527 N N . MET B 1 331 ? 4.184 18.594 21.875 1 95.75 331 MET B N 1
ATOM 6528 C CA . MET B 1 331 ? 4.43 17.5 20.953 1 95.75 331 MET B CA 1
ATOM 6529 C C . MET B 1 331 ? 3.221 17.281 20.047 1 95.75 331 MET B C 1
ATOM 6531 O O . MET B 1 331 ? 2.078 17.328 20.5 1 95.75 331 MET B O 1
ATOM 6535 N N . ILE B 1 332 ? 3.473 17.234 18.812 1 96.81 332 ILE B N 1
ATOM 6536 C CA . ILE B 1 332 ? 2.387 16.844 17.922 1 96.81 332 ILE B CA 1
ATOM 6537 C C . ILE B 1 332 ? 2.611 15.414 17.438 1 96.81 332 ILE B C 1
ATOM 6539 O O . ILE B 1 332 ? 3.707 15.07 16.984 1 96.81 332 ILE B O 1
ATOM 6543 N N . TYR B 1 333 ? 1.661 14.562 17.625 1 97.56 333 TYR B N 1
ATOM 6544 C CA . TYR B 1 333 ? 1.625 13.195 17.109 1 97.56 333 TYR B CA 1
ATOM 6545 C C . TYR B 1 333 ? 0.732 13.102 15.883 1 97.56 333 TYR B C 1
ATOM 6547 O O . TYR B 1 333 ? -0.496 13.086 16 1 97.56 333 TYR B O 1
ATOM 6555 N N . MET B 1 334 ? 1.396 13.117 14.68 1 96.88 334 MET B N 1
ATOM 6556 C CA . MET B 1 334 ? 0.673 12.914 13.43 1 96.88 334 MET B CA 1
ATOM 6557 C C . MET B 1 334 ? 0.54 11.422 13.109 1 96.88 334 MET B C 1
ATOM 6559 O O . MET B 1 334 ? 1.543 10.727 12.953 1 96.88 334 MET B O 1
ATOM 6563 N N . CYS B 1 335 ? -0.716 10.969 13 1 95.88 335 CYS B N 1
ATOM 6564 C CA . CYS B 1 335 ? -0.852 9.516 12.93 1 95.88 335 CYS B CA 1
ATOM 6565 C C . CYS B 1 335 ? -2 9.117 12.008 1 95.88 335 CYS B C 1
ATOM 6567 O O . CYS B 1 335 ? -2.682 9.984 11.453 1 95.88 335 CYS B O 1
ATOM 6569 N N . SER B 1 336 ? -2.084 7.891 11.672 1 94.56 336 SER B N 1
ATOM 6570 C CA . SER B 1 336 ? -3.16 7.203 10.961 1 94.56 336 SER B CA 1
ATOM 6571 C C . SER B 1 336 ? -3.447 5.84 11.586 1 94.56 336 SER B C 1
ATOM 6573 O O . SER B 1 336 ? -2.588 5.262 12.25 1 94.56 336 SER B O 1
ATOM 6575 N N . PRO B 1 337 ? -4.707 5.422 11.469 1 93.62 337 PRO B N 1
ATOM 6576 C CA . PRO B 1 337 ? -5.004 4.086 12 1 93.62 337 PRO B CA 1
ATOM 6577 C C . PRO B 1 337 ? -4.148 2.996 11.359 1 93.62 337 PRO B C 1
ATOM 6579 O O . PRO B 1 337 ? -3.969 2.982 10.141 1 93.62 337 PRO B O 1
ATOM 6582 N N . LYS B 1 338 ? -3.598 2.244 12.203 1 91.5 338 LYS B N 1
ATOM 6583 C CA . LYS B 1 338 ? -2.814 1.11 11.719 1 91.5 338 LYS B CA 1
ATOM 6584 C C . LYS B 1 338 ? -3.719 -0.052 11.32 1 91.5 338 LYS B C 1
ATOM 6586 O O . LYS B 1 338 ? -4.027 -0.917 12.141 1 91.5 338 LYS B O 1
ATOM 6591 N N . LEU B 1 339 ? -4.117 -0.099 10.062 1 87 339 LEU B N 1
ATOM 6592 C CA . LEU B 1 339 ? -5.027 -1.116 9.547 1 87 339 LEU B CA 1
ATOM 6593 C C . LEU B 1 339 ? -4.41 -1.852 8.367 1 87 339 LEU B C 1
ATOM 6595 O O . LEU B 1 339 ? -3.756 -1.237 7.52 1 87 339 LEU B O 1
ATOM 6599 N N . ARG B 1 340 ? -4.625 -3.156 8.266 1 77.31 340 ARG B N 1
ATOM 6600 C CA . ARG B 1 340 ? -4 -3.969 7.227 1 77.31 340 ARG B CA 1
ATOM 6601 C C . ARG B 1 340 ? -5.035 -4.457 6.219 1 77.31 340 ARG B C 1
ATOM 6603 O O . ARG B 1 340 ? -4.684 -4.883 5.117 1 77.31 340 ARG B O 1
ATOM 6610 N N . SER B 1 341 ? -6.266 -4.387 6.645 1 80.5 341 SER B N 1
ATOM 6611 C CA . SER B 1 341 ? -7.293 -4.938 5.77 1 80.5 341 SER B CA 1
ATOM 6612 C C . SER B 1 341 ? -8.641 -4.273 6.016 1 80.5 341 SER B C 1
ATOM 6614 O O . SER B 1 341 ? -8.828 -3.59 7.027 1 80.5 341 SER B O 1
ATOM 6616 N N . LEU B 1 342 ? -9.5 -4.551 5.055 1 85.5 342 LEU B N 1
ATOM 6617 C CA . LEU B 1 342 ? -10.867 -4.055 5.188 1 85.5 342 LEU B CA 1
ATOM 6618 C C . LEU B 1 342 ? -11.594 -4.762 6.328 1 85.5 342 LEU B C 1
ATOM 6620 O O . LEU B 1 342 ? -12.445 -4.168 6.988 1 85.5 342 LEU B O 1
ATOM 6624 N N . GLN B 1 343 ? -11.203 -5.973 6.516 1 84.94 343 GLN B N 1
ATOM 6625 C CA . GLN B 1 343 ? -11.781 -6.73 7.621 1 84.94 343 GLN B CA 1
ATOM 6626 C C . GLN B 1 343 ? -11.461 -6.074 8.961 1 84.94 343 GLN B C 1
ATOM 6628 O O . GLN B 1 343 ? -12.336 -5.945 9.82 1 84.94 343 GLN B O 1
ATOM 6633 N N . GLU B 1 344 ? -10.227 -5.703 9.117 1 86.62 344 GLU B N 1
ATOM 6634 C CA . GLU B 1 344 ? -9.828 -5.02 10.344 1 86.62 344 GLU B CA 1
ATOM 6635 C C . GLU B 1 344 ? -10.57 -3.693 10.5 1 86.62 344 GLU B C 1
ATOM 6637 O O . GLU B 1 344 ? -10.93 -3.301 11.617 1 86.62 344 GLU B O 1
ATOM 6642 N N . LEU B 1 345 ? -10.688 -3.016 9.367 1 89.31 345 LEU B N 1
ATOM 6643 C CA . LEU B 1 345 ? -11.43 -1.762 9.367 1 89.31 345 LEU B CA 1
ATOM 6644 C C . LEU B 1 345 ? -12.859 -1.976 9.859 1 89.31 345 LEU B C 1
ATOM 6646 O O . LEU B 1 345 ? -13.344 -1.22 10.703 1 89.31 345 LEU B O 1
ATOM 6650 N N . GLU B 1 346 ? -13.477 -2.992 9.438 1 87 346 GLU B N 1
ATOM 6651 C CA . GLU B 1 346 ? -14.844 -3.326 9.805 1 87 346 GLU B CA 1
ATOM 6652 C C . GLU B 1 346 ? -14.938 -3.75 11.273 1 87 346 GLU B C 1
ATOM 6654 O O . GLU B 1 346 ? -15.883 -3.391 11.969 1 87 346 GLU B O 1
ATOM 6659 N N . GLU B 1 347 ? -14.031 -4.512 11.711 1 86.31 347 GLU B N 1
ATOM 6660 C CA . GLU B 1 347 ? -14.008 -5.016 13.078 1 86.31 347 GLU B CA 1
ATOM 6661 C C . GLU B 1 347 ? -13.906 -3.871 14.086 1 86.31 347 GLU B C 1
ATOM 6663 O O . GLU B 1 347 ? -14.398 -3.979 15.211 1 86.31 347 GLU B O 1
ATOM 6668 N N . ARG B 1 348 ? -13.328 -2.846 13.633 1 86.75 348 ARG B N 1
ATOM 6669 C CA . ARG B 1 348 ? -13.148 -1.7 14.516 1 86.75 348 ARG B CA 1
ATOM 6670 C C . ARG B 1 348 ? -14.266 -0.685 14.344 1 86.75 348 ARG B C 1
ATOM 6672 O O . ARG B 1 348 ? -14.258 0.375 14.969 1 86.75 348 ARG B O 1
ATOM 6679 N N . GLY B 1 349 ? -15.156 -0.993 13.453 1 84.81 349 GLY B N 1
ATOM 6680 C CA . GLY B 1 349 ? -16.281 -0.106 13.211 1 84.81 349 GLY B CA 1
ATOM 6681 C C . GLY B 1 349 ? -15.891 1.152 12.453 1 84.81 349 GLY B C 1
ATOM 6682 O O . GLY B 1 349 ? -16.547 2.189 12.594 1 84.81 349 GLY B O 1
ATOM 6683 N N . MET B 1 350 ? -14.828 1.087 11.789 1 90.06 350 MET B N 1
ATOM 6684 C CA . MET B 1 350 ? -14.352 2.236 11.023 1 90.06 350 MET B CA 1
ATOM 6685 C C . MET B 1 350 ? -14.734 2.105 9.555 1 90.06 350 MET B C 1
ATOM 6687 O O . MET B 1 350 ? -15.156 1.038 9.109 1 90.06 350 MET B O 1
ATOM 6691 N N . HIS B 1 351 ? -14.625 3.193 8.859 1 90.44 351 HIS B N 1
ATOM 6692 C CA . HIS B 1 351 ? -14.898 3.258 7.426 1 90.44 351 HIS B CA 1
ATOM 6693 C C . HIS B 1 351 ? -13.812 4.035 6.691 1 90.44 351 HIS B C 1
ATOM 6695 O O . HIS B 1 351 ? -13.07 4.801 7.309 1 90.44 351 HIS B O 1
ATOM 6701 N N . LEU B 1 352 ? -13.727 3.82 5.441 1 88.81 352 LEU B N 1
ATOM 6702 C CA . LEU B 1 352 ? -12.75 4.539 4.629 1 88.81 352 LEU B CA 1
ATOM 6703 C C . LEU B 1 352 ? -13.008 6.043 4.672 1 88.81 352 LEU B C 1
ATOM 6705 O O . LEU B 1 352 ? -12.078 6.84 4.543 1 88.81 352 LEU B O 1
ATOM 6709 N N . SER B 1 353 ? -14.25 6.422 4.965 1 88.38 353 SER B N 1
ATOM 6710 C CA . SER B 1 353 ? -14.617 7.828 5.047 1 88.38 353 SER B CA 1
ATOM 6711 C C . SER B 1 353 ? -14 8.492 6.27 1 88.38 353 SER B C 1
ATOM 6713 O O . SER B 1 353 ? -13.938 9.727 6.348 1 88.38 353 SER B O 1
ATOM 6715 N N . ASP B 1 354 ? -13.578 7.691 7.219 1 90.88 354 ASP B N 1
ATOM 6716 C CA . ASP B 1 354 ? -12.961 8.234 8.43 1 90.88 354 ASP B CA 1
ATOM 6717 C C . ASP B 1 354 ? -11.539 8.719 8.148 1 90.88 354 ASP B C 1
ATOM 6719 O O . ASP B 1 354 ? -10.977 9.477 8.938 1 90.88 354 ASP B O 1
ATOM 6723 N N . ILE B 1 355 ? -10.984 8.219 7.086 1 91.44 355 ILE B N 1
ATOM 6724 C CA . ILE B 1 355 ? -9.641 8.609 6.688 1 91.44 355 ILE B CA 1
ATOM 6725 C C . ILE B 1 355 ? -9.711 9.758 5.684 1 91.44 355 ILE B C 1
ATOM 6727 O O . ILE B 1 355 ? -10.508 9.719 4.738 1 91.44 355 ILE B O 1
ATOM 6731 N N . ALA B 1 356 ? -8.922 10.758 5.969 1 92.06 356 ALA B N 1
ATOM 6732 C CA . ALA B 1 356 ? -8.938 11.914 5.07 1 92.06 356 ALA B CA 1
ATOM 6733 C C . ALA B 1 356 ? -8.633 11.492 3.637 1 92.06 356 ALA B C 1
ATOM 6735 O O . ALA B 1 356 ? -7.789 10.625 3.402 1 92.06 356 ALA B O 1
ATOM 6736 N N . PRO B 1 357 ? -9.219 12.102 2.65 1 88.62 357 PRO B N 1
ATOM 6737 C CA . PRO B 1 357 ? -9.039 11.719 1.246 1 88.62 357 PRO B CA 1
ATOM 6738 C C . PRO B 1 357 ? -7.598 11.883 0.771 1 88.62 357 PRO B C 1
ATOM 6740 O O . PRO B 1 357 ? -7.168 11.188 -0.154 1 88.62 357 PRO B O 1
ATOM 6743 N N . HIS B 1 358 ? -6.895 12.773 1.362 1 91.19 358 HIS B N 1
ATOM 6744 C CA . HIS B 1 358 ? -5.512 12.977 0.935 1 91.19 358 HIS B CA 1
ATOM 6745 C C . HIS B 1 358 ? -4.578 11.969 1.602 1 91.19 358 HIS B C 1
ATOM 6747 O O . HIS B 1 358 ? -3.43 11.812 1.184 1 91.19 358 HIS B O 1
ATOM 6753 N N . ASP B 1 359 ? -5.043 11.32 2.66 1 91 359 ASP B N 1
ATOM 6754 C CA . ASP B 1 359 ? -4.262 10.312 3.373 1 91 359 ASP B CA 1
ATOM 6755 C C . ASP B 1 359 ? -4.18 9.016 2.574 1 91 359 ASP B C 1
ATOM 6757 O O . ASP B 1 359 ? -5.207 8.414 2.254 1 91 359 ASP B O 1
ATOM 6761 N N . THR B 1 360 ? -3.033 8.586 2.326 1 89.75 360 THR B N 1
ATOM 6762 C CA . THR B 1 360 ? -2.836 7.438 1.453 1 89.75 360 THR B CA 1
ATOM 6763 C C . THR B 1 360 ? -3.08 6.137 2.209 1 89.75 360 THR B C 1
ATOM 6765 O O . THR B 1 360 ? -2.947 5.047 1.644 1 89.75 360 THR B O 1
ATOM 6768 N N . THR B 1 361 ? -3.434 6.23 3.443 1 89.44 361 THR B N 1
ATOM 6769 C CA . THR B 1 361 ? -3.781 5.047 4.223 1 89.44 361 THR B CA 1
ATOM 6770 C C . THR B 1 361 ? -4.914 4.273 3.557 1 89.44 361 THR B C 1
ATOM 6772 O O . THR B 1 361 ? -4.949 3.045 3.607 1 89.44 361 THR B O 1
ATOM 6775 N N . ARG B 1 362 ? -5.805 4.988 2.977 1 87.25 362 ARG B N 1
ATOM 6776 C CA . ARG B 1 362 ? -6.902 4.352 2.26 1 87.25 362 ARG B CA 1
ATOM 6777 C C . ARG B 1 362 ? -6.379 3.443 1.152 1 87.25 362 ARG B C 1
ATOM 6779 O O . ARG B 1 362 ? -6.801 2.291 1.034 1 87.25 362 ARG B O 1
ATOM 6786 N N . ASP B 1 363 ? -5.52 3.996 0.376 1 84.19 363 ASP B N 1
ATOM 6787 C CA . ASP B 1 363 ? -4.922 3.242 -0.723 1 84.19 363 ASP B CA 1
ATOM 6788 C C . ASP B 1 363 ? -4.133 2.041 -0.202 1 84.19 363 ASP B C 1
ATOM 6790 O O . ASP B 1 363 ? -4.117 0.982 -0.831 1 84.19 363 ASP B O 1
ATOM 6794 N N . LEU B 1 364 ? -3.52 2.256 0.865 1 85.94 364 LEU B N 1
ATOM 6795 C CA . LEU B 1 364 ? -2.729 1.19 1.472 1 85.94 364 LEU B CA 1
ATOM 6796 C C . LEU B 1 364 ? -3.611 0.007 1.854 1 85.94 364 LEU B C 1
ATOM 6798 O O . LEU B 1 364 ? -3.26 -1.146 1.593 1 85.94 364 LEU B O 1
ATOM 6802 N N . ILE B 1 365 ? -4.723 0.272 2.449 1 85.75 365 ILE B N 1
ATOM 6803 C CA . ILE B 1 365 ? -5.648 -0.766 2.889 1 85.75 365 ILE B CA 1
ATOM 6804 C C . ILE B 1 365 ? -6.168 -1.537 1.679 1 85.75 365 ILE B C 1
ATOM 6806 O O . ILE B 1 365 ? -6.176 -2.77 1.676 1 85.75 365 ILE B O 1
ATOM 6810 N N . LEU B 1 366 ? -6.547 -0.815 0.684 1 83.19 366 LEU B N 1
ATOM 6811 C CA . LEU B 1 366 ? -7.113 -1.428 -0.512 1 83.19 366 LEU B CA 1
ATOM 6812 C C . LEU B 1 366 ? -6.066 -2.254 -1.251 1 83.19 366 LEU B C 1
ATOM 6814 O O . LEU B 1 366 ? -6.359 -3.357 -1.719 1 83.19 366 LEU B O 1
ATOM 6818 N N . LEU B 1 367 ? -4.91 -1.721 -1.362 1 81.5 367 LEU B N 1
ATOM 6819 C CA . LEU B 1 367 ? -3.828 -2.434 -2.033 1 81.5 367 LEU B CA 1
ATOM 6820 C C . LEU B 1 367 ? -3.461 -3.705 -1.275 1 81.5 367 LEU B C 1
ATOM 6822 O O . LEU B 1 367 ? -3.176 -4.738 -1.886 1 81.5 367 LEU B O 1
ATOM 6826 N N . ASN B 1 368 ? -3.4 -3.566 -0.047 1 79.69 368 ASN B N 1
ATOM 6827 C CA . ASN B 1 368 ? -3.094 -4.746 0.756 1 79.69 368 ASN B CA 1
ATOM 6828 C C . ASN B 1 368 ? -4.164 -5.82 0.603 1 79.69 368 ASN B C 1
ATOM 6830 O O . ASN B 1 368 ? -3.855 -7.016 0.597 1 79.69 368 ASN B O 1
ATOM 6834 N N . GLN B 1 369 ? -5.352 -5.367 0.572 1 77.5 369 GLN B N 1
ATOM 6835 C CA . GLN B 1 369 ? -6.438 -6.312 0.336 1 77.5 369 GLN B CA 1
ATOM 6836 C C . GLN B 1 369 ? -6.25 -7.047 -0.988 1 77.5 369 GLN B C 1
ATOM 6838 O O . GLN B 1 369 ? -6.457 -8.258 -1.066 1 77.5 369 GLN B O 1
ATOM 6843 N N . GLN B 1 370 ? -5.898 -6.344 -1.987 1 75.88 370 GLN B N 1
ATOM 6844 C CA . GLN B 1 370 ? -5.633 -6.93 -3.297 1 75.88 370 GLN B CA 1
ATOM 6845 C C . GLN B 1 370 ? -4.449 -7.891 -3.242 1 75.88 370 GLN B C 1
ATOM 6847 O O . GLN B 1 370 ? -4.484 -8.961 -3.85 1 75.88 370 GLN B O 1
ATOM 6852 N N . ARG B 1 371 ? -3.49 -7.484 -2.613 1 75.56 371 ARG B N 1
ATOM 6853 C CA . ARG B 1 371 ? -2.299 -8.32 -2.473 1 75.56 371 ARG B CA 1
ATOM 6854 C C . ARG B 1 371 ? -2.633 -9.641 -1.795 1 75.56 371 ARG B C 1
ATOM 6856 O O . ARG B 1 371 ? -2.186 -10.703 -2.238 1 75.56 371 ARG B O 1
ATOM 6863 N N . LEU B 1 372 ? -3.408 -9.555 -0.77 1 73.06 372 LEU B N 1
ATOM 6864 C CA . LEU B 1 372 ? -3.803 -10.766 -0.055 1 73.06 372 LEU B CA 1
ATOM 6865 C C . LEU B 1 372 ? -4.578 -11.703 -0.969 1 73.06 372 LEU B C 1
ATOM 6867 O O . LEU B 1 372 ? -4.383 -12.922 -0.923 1 73.06 372 LEU B O 1
ATOM 6871 N N . ALA B 1 373 ? -5.375 -11.195 -1.767 1 73.88 373 ALA B N 1
ATOM 6872 C CA . ALA B 1 373 ? -6.121 -12 -2.729 1 73.88 373 ALA B CA 1
ATOM 6873 C C . ALA B 1 373 ? -5.188 -12.641 -3.75 1 73.88 373 ALA B C 1
ATOM 6875 O O . ALA B 1 373 ? -5.371 -13.797 -4.129 1 73.88 373 ALA B O 1
ATOM 6876 N N . GLU B 1 374 ? -4.23 -11.898 -4.152 1 73.62 374 GLU B N 1
ATOM 6877 C CA . GLU B 1 374 ? -3.264 -12.398 -5.125 1 73.62 374 GLU B CA 1
ATOM 6878 C C . GLU B 1 374 ? -2.395 -13.5 -4.523 1 73.62 374 GLU B C 1
ATOM 6880 O O . GLU B 1 374 ? -2.037 -14.461 -5.211 1 73.62 374 GLU B O 1
ATOM 6885 N N . ILE B 1 375 ? -2.027 -13.336 -3.309 1 73.44 375 ILE B N 1
ATOM 6886 C CA . ILE B 1 375 ? -1.25 -14.359 -2.613 1 73.44 375 ILE B CA 1
ATOM 6887 C C . ILE B 1 375 ? -2.051 -15.656 -2.539 1 73.44 375 ILE B C 1
ATOM 6889 O O . ILE B 1 375 ? -1.508 -16.734 -2.754 1 73.44 375 ILE B O 1
ATOM 6893 N N . GLU B 1 376 ? -3.277 -15.5 -2.246 1 74.38 376 GLU B N 1
ATOM 6894 C CA . GLU B 1 376 ? -4.137 -16.688 -2.18 1 74.38 376 GLU B CA 1
ATOM 6895 C C . GLU B 1 376 ? -4.215 -17.391 -3.533 1 74.38 376 GLU B C 1
ATOM 6897 O O . GLU B 1 376 ? -4.168 -18.609 -3.604 1 74.38 376 GLU B O 1
ATOM 6902 N N . LEU B 1 377 ? -4.316 -16.672 -4.539 1 75.88 377 LEU B N 1
ATOM 6903 C CA . LEU B 1 377 ? -4.332 -17.234 -5.891 1 75.88 377 LEU B CA 1
ATOM 6904 C C . LEU B 1 377 ? -3.006 -17.922 -6.211 1 75.88 377 LEU B C 1
ATOM 6906 O O . LEU B 1 377 ? -2.986 -19 -6.809 1 75.88 377 LEU B O 1
ATOM 6910 N N . SER B 1 378 ? -1.978 -17.266 -5.84 1 75.88 378 SER B N 1
ATOM 6911 C CA . SER B 1 378 ? -0.651 -17.828 -6.07 1 75.88 378 SER B CA 1
ATOM 6912 C C . SER B 1 378 ? -0.477 -19.156 -5.328 1 75.88 378 SER B C 1
ATOM 6914 O O . SER B 1 378 ? 0.124 -20.094 -5.855 1 75.88 378 SER B O 1
ATOM 6916 N N . ASN B 1 379 ? -0.986 -19.109 -4.188 1 78.25 379 ASN B N 1
ATOM 6917 C CA . ASN B 1 379 ? -0.932 -20.344 -3.412 1 78.25 379 ASN B CA 1
ATOM 6918 C C . ASN B 1 379 ? -1.717 -21.469 -4.09 1 78.25 379 ASN B C 1
ATOM 6920 O O . ASN B 1 379 ? -1.277 -22.609 -4.098 1 78.25 379 ASN B O 1
ATOM 6924 N N . GLN B 1 380 ? -2.771 -21.188 -4.625 1 80.31 380 GLN B N 1
ATOM 6925 C CA . GLN B 1 380 ? -3.568 -22.172 -5.352 1 80.31 380 GLN B CA 1
ATOM 6926 C C . GLN B 1 380 ? -2.834 -22.672 -6.594 1 80.31 380 GLN B C 1
ATOM 6928 O O . GLN B 1 380 ? -2.867 -23.859 -6.914 1 80.31 380 GLN B O 1
ATOM 6933 N N . LEU B 1 381 ? -2.248 -21.781 -7.18 1 81.25 381 LEU B N 1
ATOM 6934 C CA . LEU B 1 381 ? -1.484 -22.125 -8.375 1 81.25 381 LEU B CA 1
ATOM 6935 C C . LEU B 1 381 ? -0.317 -23.047 -8.023 1 81.25 381 LEU B C 1
ATOM 6937 O O . LEU B 1 381 ? -0.023 -23.984 -8.758 1 81.25 381 LEU B O 1
ATOM 6941 N N . GLU B 1 382 ? 0.304 -22.75 -6.922 1 83.06 382 GLU B N 1
ATOM 6942 C CA . GLU B 1 382 ? 1.419 -23.578 -6.465 1 83.06 382 GLU B CA 1
ATOM 6943 C C . GLU B 1 382 ? 0.958 -25 -6.145 1 83.06 382 GLU B C 1
ATOM 6945 O O . GLU B 1 382 ? 1.656 -25.969 -6.449 1 83.06 382 GLU B O 1
ATOM 6950 N N . ARG B 1 383 ? -0.115 -25.094 -5.566 1 85.44 383 ARG B N 1
ATOM 6951 C CA . ARG B 1 383 ? -0.665 -26.406 -5.246 1 85.44 383 ARG B CA 1
ATOM 6952 C C . ARG B 1 383 ? -0.997 -27.172 -6.52 1 85.44 383 ARG B C 1
ATOM 6954 O O . ARG B 1 383 ? -0.703 -28.375 -6.617 1 85.44 383 ARG B O 1
ATOM 6961 N N . LYS B 1 384 ? -1.567 -26.5 -7.41 1 86.5 384 LYS B N 1
ATOM 6962 C CA . LYS B 1 384 ? -1.917 -27.156 -8.664 1 86.5 384 LYS B CA 1
ATOM 6963 C C . LYS B 1 384 ? -0.667 -27.594 -9.43 1 86.5 384 LYS B C 1
ATOM 6965 O O . LYS B 1 384 ? -0.657 -28.641 -10.078 1 86.5 384 LYS B O 1
ATOM 6970 N N . LYS B 1 385 ? 0.265 -26.797 -9.367 1 85.81 385 LYS B N 1
ATOM 6971 C CA . LYS B 1 385 ? 1.542 -27.125 -9.992 1 85.81 385 LYS B CA 1
ATOM 6972 C C . LYS B 1 385 ? 2.143 -28.375 -9.367 1 85.81 385 LYS B C 1
ATOM 6974 O O . LYS B 1 385 ? 2.645 -29.25 -10.078 1 85.81 385 LYS B O 1
ATOM 6979 N N . GLU B 1 386 ? 2.094 -28.344 -8.117 1 87.75 386 GLU B N 1
ATOM 6980 C CA . GLU B 1 386 ? 2.639 -29.5 -7.422 1 87.75 386 GLU B CA 1
ATOM 6981 C C . GLU B 1 386 ? 1.852 -30.766 -7.758 1 87.75 386 GLU B C 1
ATOM 6983 O O . GLU B 1 386 ? 2.434 -31.828 -7.934 1 87.75 386 GLU B O 1
ATOM 6988 N N . GLU B 1 387 ? 0.618 -30.578 -7.844 1 89.69 387 GLU B N 1
ATOM 6989 C CA . GLU B 1 387 ? -0.223 -31.719 -8.234 1 89.69 387 GLU B CA 1
ATOM 6990 C C . GLU B 1 387 ? 0.128 -32.219 -9.633 1 89.69 387 GLU B C 1
ATOM 6992 O O . GLU B 1 387 ? 0.212 -33.406 -9.867 1 89.69 387 GLU B O 1
ATOM 6997 N N . LEU B 1 388 ? 0.321 -31.328 -10.453 1 89.81 388 LEU B N 1
ATOM 6998 C CA . LEU B 1 388 ? 0.664 -31.672 -11.828 1 89.81 388 LEU B CA 1
ATOM 6999 C C . LEU B 1 388 ? 2.041 -32.312 -11.891 1 89.81 388 LEU B C 1
ATOM 7001 O O . LEU B 1 388 ? 2.268 -33.219 -12.703 1 89.81 388 LEU B O 1
ATOM 7005 N N . ARG B 1 389 ? 2.863 -31.859 -11.094 1 90.69 389 ARG B N 1
ATOM 7006 C CA . ARG B 1 389 ? 4.199 -32.438 -11.039 1 90.69 389 ARG B CA 1
ATOM 7007 C C . ARG B 1 389 ? 4.145 -33.875 -10.586 1 90.69 389 ARG B C 1
ATOM 7009 O O . ARG B 1 389 ? 4.789 -34.75 -11.172 1 90.69 389 ARG B O 1
ATOM 7016 N N . ILE B 1 390 ? 3.396 -34.094 -9.594 1 92 390 ILE B N 1
ATOM 7017 C CA . ILE B 1 390 ? 3.229 -35.469 -9.078 1 92 390 ILE B CA 1
ATOM 7018 C C . ILE B 1 390 ? 2.596 -36.344 -10.148 1 92 390 ILE B C 1
ATOM 7020 O O . ILE B 1 390 ? 3.045 -37.469 -10.375 1 92 390 ILE B O 1
ATOM 7024 N N . LEU B 1 391 ? 1.621 -35.812 -10.75 1 90.38 391 LEU B N 1
ATOM 7025 C CA . LEU B 1 391 ? 0.945 -36.562 -11.805 1 90.38 391 LEU B CA 1
ATOM 7026 C C . LEU B 1 391 ? 1.906 -36.875 -12.938 1 90.38 391 LEU B C 1
ATOM 7028 O O . LEU B 1 391 ? 1.899 -38 -13.461 1 90.38 391 LEU B O 1
ATOM 7032 N N . SER B 1 392 ? 2.631 -35.969 -13.289 1 90.06 392 SER B N 1
ATOM 7033 C CA . SER B 1 392 ? 3.59 -36.156 -14.375 1 90.06 392 SER B CA 1
ATOM 7034 C C . SER B 1 392 ? 4.617 -37.219 -14.016 1 90.06 392 SER B C 1
ATOM 7036 O O . SER B 1 392 ? 4.984 -38.031 -14.859 1 90.06 392 SER B O 1
ATOM 7038 N N . LYS B 1 393 ? 5.023 -37.188 -12.852 1 91.62 393 LYS B N 1
ATOM 7039 C CA . LYS B 1 393 ? 5.98 -38.188 -12.398 1 91.62 393 LYS B CA 1
ATOM 7040 C C . LYS B 1 393 ? 5.367 -39.594 -12.43 1 91.62 393 LYS B C 1
ATOM 7042 O O . LYS B 1 393 ? 6.02 -40.562 -12.836 1 91.62 393 LYS B O 1
ATOM 7047 N N . HIS B 1 394 ? 4.152 -39.656 -12.031 1 91.19 394 HIS B N 1
ATOM 7048 C CA . HIS B 1 394 ? 3.449 -40.938 -12.039 1 91.19 394 HIS B CA 1
ATOM 7049 C C . HIS B 1 394 ? 3.266 -41.469 -13.461 1 91.19 394 HIS B C 1
ATOM 7051 O O . HIS B 1 394 ? 3.443 -42.656 -13.727 1 91.19 394 HIS B O 1
ATOM 7057 N N . LEU B 1 395 ? 2.947 -40.594 -14.266 1 90.38 395 LEU B N 1
ATOM 7058 C CA . LEU B 1 395 ? 2.738 -40.969 -15.664 1 90.38 395 LEU B CA 1
ATOM 7059 C C . LEU B 1 395 ? 4.043 -41.469 -16.297 1 90.38 395 LEU B C 1
ATOM 7061 O O . LEU B 1 395 ? 4.039 -42.406 -17.094 1 90.38 395 LEU B O 1
ATOM 7065 N N . ALA B 1 396 ? 5.059 -40.844 -15.922 1 90.62 396 ALA B N 1
ATOM 7066 C CA . ALA B 1 396 ? 6.367 -41.219 -16.453 1 90.62 396 ALA B CA 1
ATOM 7067 C C . ALA B 1 396 ? 6.781 -42.594 -15.953 1 90.62 396 ALA B C 1
ATOM 7069 O O . ALA B 1 396 ? 7.34 -43.406 -16.703 1 90.62 396 ALA B O 1
ATOM 7070 N N . ILE B 1 397 ? 6.449 -42.844 -14.75 1 91 397 ILE B N 1
ATOM 7071 C CA . ILE B 1 397 ? 6.781 -44.156 -14.164 1 91 397 ILE B CA 1
ATOM 7072 C C . ILE B 1 397 ? 5.965 -45.25 -14.852 1 91 397 ILE B C 1
ATOM 7074 O O . ILE B 1 397 ? 6.504 -46.281 -15.211 1 91 397 ILE B O 1
ATOM 7078 N N . GLU B 1 398 ? 4.723 -44.969 -15.062 1 88.31 398 GLU B N 1
ATOM 7079 C CA . GLU B 1 398 ? 3.844 -45.938 -15.703 1 88.31 398 GLU B CA 1
ATOM 7080 C C . GLU B 1 398 ? 4.246 -46.156 -17.156 1 88.31 398 GLU B C 1
ATOM 7082 O O . GLU B 1 398 ? 4.191 -47.281 -17.641 1 88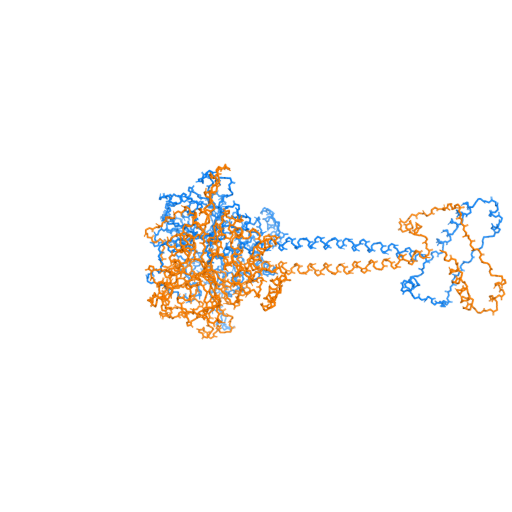.31 398 GLU B O 1
ATOM 7087 N N . LYS B 1 399 ? 4.633 -45.156 -17.719 1 87.88 399 LYS B N 1
ATOM 7088 C CA . LYS B 1 399 ? 5.09 -45.25 -19.094 1 87.88 399 LYS B CA 1
ATOM 7089 C C . LYS B 1 399 ? 6.352 -46.125 -19.188 1 87.88 399 LYS B C 1
ATOM 7091 O O . LYS B 1 399 ? 6.477 -46.969 -20.078 1 87.88 399 LYS B O 1
ATOM 7096 N N . LYS B 1 400 ? 7.152 -45.875 -18.297 1 89.69 400 LYS B N 1
ATOM 7097 C CA . LYS B 1 400 ? 8.398 -46.625 -18.297 1 89.69 400 LYS B CA 1
ATOM 7098 C C . LYS B 1 400 ? 8.141 -48.125 -18.047 1 89.69 400 LYS B C 1
ATOM 7100 O O . LYS B 1 400 ? 8.789 -48.969 -18.672 1 89.69 400 LYS B O 1
ATOM 7105 N N . LYS B 1 401 ? 7.242 -48.469 -17.234 1 87 401 LYS B N 1
ATOM 7106 C CA . LYS B 1 401 ? 6.875 -49.844 -16.969 1 87 401 LYS B CA 1
ATOM 7107 C C . LYS B 1 401 ? 6.316 -50.5 -18.234 1 87 401 LYS B C 1
ATOM 7109 O O . LYS B 1 401 ? 6.68 -51.625 -18.547 1 87 401 LYS B O 1
ATOM 7114 N N . THR B 1 402 ? 5.508 -49.75 -18.844 1 87.56 402 THR B N 1
ATOM 7115 C CA . THR B 1 402 ? 4.859 -50.281 -20.047 1 87.56 402 THR B CA 1
ATOM 7116 C C . THR B 1 402 ? 5.871 -50.469 -21.172 1 87.56 402 THR B C 1
ATOM 7118 O O . THR B 1 402 ? 5.828 -51.469 -21.891 1 87.56 402 THR B O 1
ATOM 7121 N N . GLU B 1 403 ? 6.75 -49.562 -21.234 1 88.62 403 GLU B N 1
ATOM 7122 C CA . GLU B 1 403 ? 7.766 -49.656 -22.281 1 88.62 403 GLU B CA 1
ATOM 7123 C C . GLU B 1 403 ? 8.727 -50.812 -22.016 1 88.62 403 GLU B C 1
ATOM 7125 O O . GLU B 1 403 ? 9.133 -51.5 -22.953 1 88.62 403 GLU B O 1
ATOM 7130 N N . THR B 1 404 ? 9.031 -50.938 -20.797 1 88.5 404 THR B N 1
ATOM 7131 C CA . THR B 1 404 ? 9.938 -52.031 -20.453 1 88.5 404 THR B CA 1
ATOM 7132 C C . THR B 1 404 ? 9.32 -53.375 -20.812 1 88.5 404 THR B C 1
ATOM 7134 O O . THR B 1 404 ? 10.008 -54.25 -21.359 1 88.5 404 THR B O 1
ATOM 7137 N N . LEU B 1 405 ? 8.062 -53.594 -20.594 1 86 405 LEU B N 1
ATOM 7138 C CA . LEU B 1 405 ? 7.367 -54.844 -20.938 1 86 405 LEU B CA 1
ATOM 7139 C C . LEU B 1 405 ? 7.277 -55 -22.453 1 86 405 LEU B C 1
ATOM 7141 O O . LEU B 1 405 ? 7.484 -56.094 -22.984 1 86 405 LEU B O 1
ATOM 7145 N N . LEU B 1 406 ? 7.051 -53.906 -23.094 1 86.94 406 LEU B N 1
ATOM 7146 C CA . LEU B 1 406 ? 6.941 -53.938 -24.547 1 86.94 406 LEU B CA 1
ATOM 7147 C C . LEU B 1 406 ? 8.273 -54.281 -25.188 1 86.94 406 LEU B C 1
ATOM 7149 O O . LEU B 1 406 ? 8.32 -55.125 -26.109 1 86.94 406 LEU B O 1
ATOM 7153 N N . TYR B 1 407 ? 9.336 -53.812 -24.594 1 85.69 407 TYR B N 1
ATOM 7154 C CA . TYR B 1 407 ? 10.664 -54.031 -25.156 1 85.69 407 TYR B CA 1
ATOM 7155 C C . TYR B 1 407 ? 11.164 -55.438 -24.812 1 85.69 407 TYR B C 1
ATOM 7157 O O . TYR B 1 407 ? 12.094 -55.938 -25.453 1 85.69 407 TYR B O 1
ATOM 7165 N N . ALA B 1 408 ? 10.539 -56 -23.844 1 78.69 408 ALA B N 1
ATOM 7166 C CA . ALA B 1 408 ? 10.828 -57.406 -23.547 1 78.69 408 ALA B CA 1
ATOM 7167 C C . ALA B 1 408 ? 10.227 -58.344 -24.609 1 78.69 408 ALA B C 1
ATOM 7169 O O . ALA B 1 408 ? 10.703 -59.438 -24.812 1 78.69 408 ALA B O 1
ATOM 7170 N N . MET B 1 409 ? 9.273 -57.812 -25.391 1 78.06 409 MET B N 1
ATOM 7171 C CA . MET B 1 409 ? 8.547 -58.656 -26.344 1 78.06 409 MET B CA 1
ATOM 7172 C C . MET B 1 409 ? 8.984 -58.312 -27.781 1 78.06 409 MET B C 1
ATOM 7174 O O . MET B 1 409 ? 8.992 -59.219 -28.641 1 78.06 409 MET B O 1
ATOM 7178 N N . LEU B 1 410 ? 9.281 -57 -28 1 81.5 410 LEU B N 1
ATOM 7179 C CA . LEU B 1 410 ? 9.656 -56.562 -29.344 1 81.5 410 LEU B CA 1
ATOM 7180 C C . LEU B 1 410 ? 10.945 -55.719 -29.297 1 81.5 410 LEU B C 1
ATOM 7182 O O . LEU B 1 410 ? 11.172 -54.969 -28.344 1 81.5 410 LEU B O 1
ATOM 7186 N N . PRO B 1 411 ? 11.781 -55.906 -30.281 1 78.75 411 PRO B N 1
ATOM 7187 C CA . PRO B 1 411 ? 12.938 -55.031 -30.344 1 78.75 411 PRO B CA 1
ATOM 7188 C C . PRO B 1 411 ? 12.539 -53.562 -30.391 1 78.75 411 PRO B C 1
ATOM 7190 O O . PRO B 1 411 ? 11.539 -53.188 -31.016 1 78.75 411 PRO B O 1
ATOM 7193 N N . GLU B 1 412 ? 13.273 -52.75 -29.75 1 85.25 412 GLU B N 1
ATOM 7194 C CA . GLU B 1 412 ? 12.953 -51.344 -29.531 1 85.25 412 GLU B CA 1
ATOM 7195 C C . GLU B 1 412 ? 12.656 -50.625 -30.844 1 85.25 412 GLU B C 1
ATOM 7197 O O . GLU B 1 412 ? 11.703 -49.844 -30.938 1 85.25 412 GLU B O 1
ATOM 7202 N N . HIS B 1 413 ? 13.523 -50.938 -31.828 1 84 413 HIS B N 1
ATOM 7203 C CA . HIS B 1 413 ? 13.359 -50.25 -33.094 1 84 413 HIS B CA 1
ATOM 7204 C C . HIS B 1 413 ? 12.047 -50.656 -33.781 1 84 413 HIS B C 1
ATOM 7206 O O . HIS B 1 413 ? 11.398 -49.812 -34.406 1 84 413 HIS B O 1
ATOM 7212 N N . VAL B 1 414 ? 11.648 -51.875 -33.656 1 83.5 414 VAL B N 1
ATOM 7213 C CA . VAL B 1 414 ? 10.398 -52.344 -34.25 1 83.5 414 VAL B CA 1
ATOM 7214 C C . VAL B 1 414 ? 9.211 -51.781 -33.469 1 83.5 414 VAL B C 1
ATOM 7216 O O . VAL B 1 414 ? 8.234 -51.312 -34.062 1 83.5 414 VAL B O 1
ATOM 7219 N N . ALA B 1 415 ? 9.375 -51.781 -32.031 1 85.56 415 ALA B N 1
ATOM 7220 C CA . ALA B 1 415 ? 8.312 -51.25 -31.188 1 85.56 415 ALA B CA 1
ATOM 7221 C C . ALA B 1 415 ? 8.031 -49.781 -31.484 1 85.56 415 ALA B C 1
ATOM 7223 O O . ALA B 1 415 ? 6.879 -49.375 -31.531 1 85.56 415 ALA B O 1
ATOM 7224 N N . ASN B 1 416 ? 9.031 -49.062 -31.656 1 85.81 416 ASN B N 1
ATOM 7225 C CA . ASN B 1 416 ? 8.914 -47.625 -31.906 1 85.81 416 ASN B CA 1
ATOM 7226 C C . ASN B 1 416 ? 8.227 -47.344 -33.25 1 85.81 416 ASN B C 1
ATOM 7228 O O . ASN B 1 416 ? 7.434 -46.406 -33.344 1 85.81 416 ASN B O 1
ATOM 7232 N N . GLN B 1 417 ? 8.531 -48.156 -34.188 1 84.75 417 GLN B N 1
ATOM 7233 C CA . GLN B 1 417 ? 7.887 -48 -35.469 1 84.75 417 GLN B CA 1
ATOM 7234 C C . GLN B 1 417 ? 6.402 -48.344 -35.406 1 84.75 417 GLN B C 1
ATOM 7236 O O . GLN B 1 417 ? 5.566 -47.656 -35.969 1 84.75 417 GLN B O 1
ATOM 7241 N N . LEU B 1 418 ? 6.172 -49.406 -34.656 1 82.94 418 LEU B N 1
ATOM 7242 C CA . LEU B 1 418 ? 4.789 -49.844 -34.531 1 82.94 418 LEU B CA 1
ATOM 7243 C C . LEU B 1 418 ? 3.963 -48.844 -33.75 1 82.94 418 LEU B C 1
ATOM 7245 O O . LEU B 1 418 ? 2.785 -48.625 -34.031 1 82.94 418 LEU B O 1
ATOM 7249 N N . LYS B 1 419 ? 4.602 -48.25 -32.75 1 83.44 419 LYS B N 1
ATOM 7250 C CA . LYS B 1 419 ? 3.934 -47.219 -31.953 1 83.44 419 LYS B CA 1
ATOM 7251 C C . LYS B 1 419 ? 3.48 -46.062 -32.812 1 83.44 419 LYS B C 1
ATOM 7253 O O . LYS B 1 419 ? 2.438 -45.438 -32.531 1 83.44 419 LYS B O 1
ATOM 7258 N N . GLU B 1 420 ? 4.305 -45.844 -33.781 1 83.94 420 GLU B N 1
ATOM 7259 C CA . GLU B 1 420 ? 4.008 -44.719 -34.656 1 83.94 420 GLU B CA 1
ATOM 7260 C C . GLU B 1 420 ? 3.068 -45.125 -35.781 1 83.94 420 GLU B C 1
ATOM 7262 O O . GLU B 1 420 ? 2.67 -44.312 -36.625 1 83.94 420 GLU B O 1
ATOM 7267 N N . GLY B 1 421 ? 2.709 -46.312 -35.812 1 77.44 421 GLY B N 1
ATOM 7268 C CA . GLY B 1 421 ? 1.769 -46.844 -36.781 1 77.44 421 GLY B CA 1
ATOM 7269 C C . GLY B 1 421 ? 2.422 -47.219 -38.125 1 77.44 421 GLY B C 1
ATOM 7270 O O . GLY B 1 421 ? 1.742 -47.312 -39.125 1 77.44 421 GLY B O 1
ATOM 7271 N N . LYS B 1 422 ? 3.73 -47.312 -38.062 1 79.25 422 LYS B N 1
ATOM 7272 C CA . LYS B 1 422 ? 4.469 -47.625 -39.281 1 79.25 422 LYS B CA 1
ATOM 7273 C C . LYS B 1 422 ? 4.625 -49.125 -39.438 1 79.25 422 LYS B C 1
ATOM 7275 O O . LYS B 1 422 ? 4.566 -49.875 -38.469 1 79.25 422 LYS B O 1
ATOM 7280 N N . LYS B 1 423 ? 4.684 -49.625 -40.75 1 75 423 LYS B N 1
ATOM 7281 C CA . LYS B 1 423 ? 4.938 -51.031 -41.062 1 75 423 LYS B CA 1
ATOM 7282 C C . LYS B 1 423 ? 6.418 -51.375 -40.906 1 75 423 LYS B C 1
ATOM 7284 O O . LYS B 1 423 ? 7.281 -50.531 -41.219 1 75 423 LYS B O 1
ATOM 7289 N N . VAL B 1 424 ? 6.633 -52.469 -40.219 1 74.56 424 VAL B N 1
ATOM 7290 C CA . VAL B 1 424 ? 8.023 -52.875 -40.031 1 74.56 424 VAL B CA 1
ATOM 7291 C C . VAL B 1 424 ? 8.508 -53.688 -41.219 1 74.56 424 VAL B C 1
ATOM 7293 O O . VAL B 1 424 ? 7.891 -54.719 -41.562 1 74.56 424 VAL B O 1
ATOM 7296 N N . ALA B 1 425 ? 9.586 -53.188 -41.938 1 70.5 425 ALA B N 1
ATOM 7297 C CA . ALA B 1 425 ? 10.18 -53.938 -43.062 1 70.5 425 ALA B CA 1
ATOM 7298 C C . ALA B 1 425 ? 11.062 -55.062 -42.562 1 70.5 425 ALA B C 1
ATOM 7300 O O . ALA B 1 425 ? 11.672 -54.969 -41.5 1 70.5 425 ALA B O 1
ATOM 7301 N N . ALA B 1 426 ? 10.922 -56.219 -43.281 1 67.44 426 ALA B N 1
ATOM 7302 C CA . ALA B 1 426 ? 11.812 -57.344 -42.969 1 67.44 426 ALA B CA 1
ATOM 7303 C C . ALA B 1 426 ? 13.273 -56.938 -43.094 1 67.44 426 ALA B C 1
ATOM 7305 O O . ALA B 1 426 ? 13.641 -56.219 -44.031 1 67.44 426 ALA B O 1
ATOM 7306 N N . GLY B 1 427 ? 13.945 -56.875 -41.969 1 65.62 427 GLY B N 1
ATOM 7307 C CA . GLY B 1 427 ? 15.344 -56.469 -42 1 65.62 427 GLY B CA 1
ATOM 7308 C C . GLY B 1 427 ? 16.281 -57.625 -42.25 1 65.62 427 GLY B C 1
ATOM 7309 O O . GLY B 1 427 ? 15.914 -58.781 -42.062 1 65.62 427 GLY B O 1
ATOM 7310 N N . GLU B 1 428 ? 17.422 -57.375 -43.125 1 69.62 428 GLU B N 1
ATOM 7311 C CA . GLU B 1 428 ? 18.484 -58.344 -43.375 1 69.62 428 GLU B CA 1
ATOM 7312 C C . GLU B 1 428 ? 19.641 -58.188 -42.375 1 69.62 428 GLU B C 1
ATOM 7314 O O . GLU B 1 428 ? 20.047 -57.062 -42.094 1 69.62 428 GLU B O 1
ATOM 7319 N N . PHE B 1 429 ? 19.75 -59.188 -41.594 1 70.44 429 PHE B N 1
ATOM 7320 C CA . PHE B 1 429 ? 20.891 -59.188 -40.688 1 70.44 429 PHE B CA 1
ATOM 7321 C C . PHE B 1 429 ? 22.016 -60.031 -41.25 1 70.44 429 PHE B C 1
ATOM 7323 O O . PHE B 1 429 ? 21.781 -61.125 -41.781 1 70.44 429 PHE B O 1
ATOM 7330 N N . LYS B 1 430 ? 23.172 -59.438 -41.25 1 75.31 430 LYS B N 1
ATOM 7331 C CA . LYS B 1 430 ? 24.328 -60.156 -41.781 1 75.31 430 LYS B CA 1
ATOM 7332 C C . LYS B 1 430 ? 24.578 -61.438 -40.969 1 75.31 430 LYS B C 1
ATOM 7334 O O . LYS B 1 430 ? 24.891 -62.5 -41.562 1 75.31 430 LYS B O 1
ATOM 7339 N N . THR B 1 431 ? 24.5 -61.344 -39.625 1 75.38 431 THR B N 1
ATOM 7340 C CA . THR B 1 431 ? 24.734 -62.5 -38.812 1 75.38 431 THR B CA 1
ATOM 7341 C C . THR B 1 431 ? 23.625 -62.656 -37.781 1 75.38 431 THR B C 1
ATOM 7343 O O . THR B 1 431 ? 23.203 -61.688 -37.125 1 75.38 431 THR B O 1
ATOM 7346 N N . CYS B 1 432 ? 22.797 -63.625 -37.938 1 69.44 432 CYS B N 1
ATOM 7347 C CA . CYS B 1 432 ? 21.781 -63.906 -36.938 1 69.44 432 CYS B CA 1
ATOM 7348 C C . CYS B 1 432 ? 21.922 -65.375 -36.406 1 69.44 432 CYS B C 1
ATOM 7350 O O . CYS B 1 432 ? 22.312 -66.25 -37.188 1 69.44 432 CYS B O 1
ATOM 7352 N N . THR B 1 433 ? 21.953 -65.5 -35.094 1 69.31 433 THR B N 1
ATOM 7353 C CA . THR B 1 433 ? 21.938 -66.812 -34.5 1 69.31 433 THR B CA 1
ATOM 7354 C C . THR B 1 433 ? 20.531 -67.188 -34.031 1 69.31 433 THR B C 1
ATOM 7356 O O . THR B 1 433 ? 19.906 -66.438 -33.281 1 69.31 433 THR B O 1
ATOM 7359 N N . ILE B 1 434 ? 19.953 -68.062 -34.688 1 68.19 434 ILE B N 1
ATOM 7360 C CA . ILE B 1 434 ? 18.625 -68.5 -34.312 1 68.19 434 ILE B CA 1
ATOM 7361 C C . ILE B 1 434 ? 18.75 -69.875 -33.656 1 68.19 434 ILE B C 1
ATOM 7363 O O . ILE B 1 434 ? 19.359 -70.812 -34.219 1 68.19 434 ILE B O 1
ATOM 7367 N N . LEU B 1 435 ? 18.297 -70 -32.438 1 69.69 435 LEU B N 1
ATOM 7368 C CA . LEU B 1 435 ? 18.266 -71.312 -31.781 1 69.69 435 LEU B CA 1
ATOM 7369 C C . LEU B 1 435 ? 16.922 -71.938 -31.984 1 69.69 435 LEU B C 1
ATOM 7371 O O . LEU B 1 435 ? 15.875 -71.375 -31.656 1 69.69 435 LEU B O 1
ATOM 7375 N N . PHE B 1 436 ? 16.922 -73 -32.719 1 66.31 436 PHE B N 1
ATOM 7376 C CA . PHE B 1 436 ? 15.734 -73.812 -32.844 1 66.31 436 PHE B CA 1
ATOM 7377 C C . PHE B 1 436 ? 15.805 -75 -31.922 1 66.31 436 PHE B C 1
ATOM 7379 O O . PHE B 1 436 ? 16.766 -75.812 -31.969 1 66.31 436 PHE B O 1
ATOM 7386 N N . SER B 1 437 ? 15 -74.938 -30.969 1 69.19 437 SER B N 1
ATOM 7387 C CA . SER B 1 437 ? 14.945 -76.125 -30.062 1 69.19 437 SER B CA 1
ATOM 7388 C C . SER B 1 437 ? 13.695 -76.938 -30.328 1 69.19 437 SER B C 1
ATOM 7390 O O . SER B 1 437 ? 12.609 -76.375 -30.531 1 69.19 437 SER B O 1
ATOM 7392 N N . ASP B 1 438 ? 13.875 -78.188 -30.656 1 71.25 438 ASP B N 1
ATOM 7393 C CA . ASP B 1 438 ? 12.805 -79.125 -30.844 1 71.25 438 ASP B CA 1
ATOM 7394 C C . ASP B 1 438 ? 12.797 -80.188 -29.734 1 71.25 438 ASP B C 1
ATOM 7396 O O . ASP B 1 438 ? 13.852 -80.688 -29.344 1 71.25 438 ASP B O 1
ATOM 7400 N N . VAL B 1 439 ? 11.648 -80.25 -29.047 1 75.38 439 VAL B N 1
ATOM 7401 C CA . VAL B 1 439 ? 11.531 -81.312 -28.031 1 75.38 439 VAL B CA 1
ATOM 7402 C C . VAL B 1 439 ? 11.188 -82.625 -28.703 1 75.38 439 VAL B C 1
ATOM 7404 O O . VAL B 1 439 ? 10.094 -82.812 -29.266 1 75.38 439 VAL B O 1
ATOM 7407 N N . VAL B 1 440 ? 12.156 -83.5 -28.625 1 77.75 440 VAL B N 1
ATOM 7408 C CA . VAL B 1 440 ? 11.961 -84.812 -29.234 1 77.75 440 VAL B CA 1
ATOM 7409 C C . VAL B 1 440 ? 10.898 -85.625 -28.469 1 77.75 440 VAL B C 1
ATOM 7411 O O . VAL B 1 440 ? 10.836 -85.562 -27.234 1 77.75 440 VAL B O 1
ATOM 7414 N N . THR B 1 441 ? 10.016 -86.375 -29.188 1 78.06 441 THR B N 1
ATOM 7415 C CA . THR B 1 441 ? 8.953 -87.188 -28.672 1 78.06 441 THR B CA 1
ATOM 7416 C C . THR B 1 441 ? 7.941 -86.375 -27.891 1 78.06 441 THR B C 1
ATOM 7418 O O . THR B 1 441 ? 7.398 -86.812 -26.875 1 78.06 441 THR B O 1
ATOM 7421 N N . PHE B 1 442 ? 7.836 -85.062 -28.219 1 78.31 442 PHE B N 1
ATOM 7422 C CA . PHE B 1 442 ? 6.934 -84.188 -27.547 1 78.31 442 PHE B CA 1
ATOM 7423 C C . PHE B 1 442 ? 5.508 -84.688 -27.547 1 78.31 442 PHE B C 1
ATOM 7425 O O . PHE B 1 442 ? 4.785 -84.562 -26.562 1 78.31 442 PHE B O 1
ATOM 7432 N N . THR B 1 443 ? 5.176 -85.375 -28.562 1 79 443 THR B N 1
ATOM 7433 C CA . THR B 1 443 ? 3.846 -85.938 -28.672 1 79 443 THR B CA 1
ATOM 7434 C C . THR B 1 443 ? 3.635 -87 -27.594 1 79 443 THR B C 1
ATOM 7436 O O . THR B 1 443 ? 2.566 -87.062 -26.984 1 79 443 THR B O 1
ATOM 7439 N N . ASN B 1 444 ? 4.621 -87.688 -27.438 1 80.19 444 ASN B N 1
ATOM 7440 C CA . ASN B 1 444 ? 4.535 -88.75 -26.422 1 80.19 444 ASN B CA 1
ATOM 7441 C C . ASN B 1 444 ? 4.484 -88.188 -25.016 1 80.19 444 ASN B C 1
ATOM 7443 O O . ASN B 1 444 ? 3.746 -88.688 -24.156 1 80.19 444 ASN B O 1
ATOM 7447 N N . ILE B 1 445 ? 5.164 -87.125 -24.891 1 83.12 445 ILE B N 1
ATOM 7448 C CA . ILE B 1 445 ? 5.188 -86.438 -23.594 1 83.12 445 ILE B CA 1
ATOM 7449 C C . ILE B 1 445 ? 3.822 -85.812 -23.312 1 83.12 445 ILE B C 1
ATOM 7451 O O . ILE B 1 445 ? 3.299 -85.938 -22.203 1 83.12 445 ILE B O 1
ATOM 7455 N N . CYS B 1 446 ? 3.281 -85.25 -24.328 1 80.19 446 CYS B N 1
ATOM 7456 C CA . CYS B 1 446 ? 1.979 -84.562 -24.188 1 80.19 446 CYS B CA 1
ATOM 7457 C C . CYS B 1 446 ? 0.889 -85.625 -23.891 1 80.19 446 CYS B C 1
ATOM 7459 O O . CYS B 1 446 ? -0.098 -85.312 -23.234 1 80.19 446 CYS B O 1
ATOM 7461 N N . ALA B 1 447 ? 1.149 -86.75 -24.328 1 81.06 447 ALA B N 1
ATOM 7462 C CA . ALA B 1 447 ? 0.18 -87.812 -24.109 1 81.06 447 ALA B CA 1
ATOM 7463 C C . ALA B 1 447 ? 0.289 -88.375 -22.688 1 81.06 447 ALA B C 1
ATOM 7465 O O . ALA B 1 447 ? -0.7 -88.875 -22.125 1 81.06 447 ALA B O 1
ATOM 7466 N N . ALA B 1 448 ? 1.436 -88.25 -22.141 1 85.56 448 ALA B N 1
ATOM 7467 C CA . ALA B 1 448 ? 1.703 -88.875 -20.859 1 85.56 448 ALA B CA 1
ATOM 7468 C C . ALA B 1 448 ? 1.497 -87.938 -19.703 1 85.56 448 ALA B C 1
ATOM 7470 O O . ALA B 1 448 ? 1.368 -88.375 -18.547 1 85.56 448 ALA B O 1
ATOM 7471 N N . CYS B 1 449 ? 1.445 -86.625 -20.047 1 83.38 449 CYS B N 1
ATOM 7472 C CA . CYS B 1 449 ? 1.407 -85.625 -18.969 1 83.38 449 CYS B CA 1
ATOM 7473 C C . CYS B 1 449 ? 0.151 -84.75 -19.062 1 83.38 449 CYS B C 1
ATOM 7475 O O . CYS B 1 449 ? -0.495 -84.688 -20.109 1 83.38 449 CYS B O 1
ATOM 7477 N N . GLN B 1 450 ? -0.197 -84.188 -17.969 1 82.62 450 GLN B N 1
ATOM 7478 C CA . GLN B 1 450 ? -1.28 -83.25 -17.953 1 82.62 450 GLN B CA 1
ATOM 7479 C C . GLN B 1 450 ? -0.841 -81.875 -18.578 1 82.62 450 GLN B C 1
ATOM 7481 O O . GLN B 1 450 ? 0.334 -81.562 -18.516 1 82.62 450 GLN B O 1
ATOM 7486 N N . PRO B 1 451 ? -1.791 -81.125 -19.156 1 77.94 451 PRO B N 1
ATOM 7487 C CA . PRO B 1 451 ? -1.449 -79.938 -19.844 1 77.94 451 PRO B CA 1
ATOM 7488 C C . PRO B 1 451 ? -0.673 -78.938 -18.969 1 77.94 451 PRO B C 1
ATOM 7490 O O . PRO B 1 451 ? 0.291 -78.312 -19.422 1 77.94 451 PRO B O 1
ATOM 7493 N N . ILE B 1 452 ? -1.087 -78.875 -17.781 1 80.88 452 ILE B N 1
ATOM 7494 C CA . ILE B 1 452 ? -0.453 -77.938 -16.906 1 80.88 452 ILE B CA 1
ATOM 7495 C C . ILE B 1 452 ? 1.001 -78.312 -16.656 1 80.88 452 ILE B C 1
ATOM 7497 O O . ILE B 1 452 ? 1.87 -77.438 -16.516 1 80.88 452 ILE B O 1
ATOM 7501 N N . GLN B 1 453 ? 1.187 -79.625 -16.609 1 82.44 453 GLN B N 1
ATOM 7502 C CA . GLN B 1 453 ? 2.545 -80.125 -16.422 1 82.44 453 GLN B CA 1
ATOM 7503 C C . GLN B 1 453 ? 3.424 -79.812 -17.625 1 82.44 453 GLN B C 1
ATOM 7505 O O . GLN B 1 453 ? 4.609 -79.5 -17.469 1 82.44 453 GLN B O 1
ATOM 7510 N N . ILE B 1 454 ? 2.783 -79.875 -18.688 1 81.44 454 ILE B N 1
ATOM 7511 C CA . ILE B 1 454 ? 3.5 -79.562 -19.922 1 81.44 454 ILE B CA 1
ATOM 7512 C C . ILE B 1 454 ? 3.879 -78.062 -19.953 1 81.44 454 ILE B C 1
ATOM 7514 O O . ILE B 1 454 ? 5.008 -77.75 -20.297 1 81.44 454 ILE B O 1
ATOM 7518 N N . VAL B 1 455 ? 2.891 -77.312 -19.516 1 77.88 455 VAL B N 1
ATOM 7519 C CA . VAL B 1 455 ? 3.123 -75.875 -19.5 1 77.88 455 VAL B CA 1
ATOM 7520 C C . VAL B 1 455 ? 4.258 -75.562 -18.531 1 77.88 455 VAL B C 1
ATOM 7522 O O . VAL B 1 455 ? 5.133 -74.75 -18.844 1 77.88 455 VAL B O 1
ATOM 7525 N N . LYS B 1 456 ? 4.234 -76.125 -17.453 1 80.56 456 LYS B N 1
ATOM 7526 C CA . LYS B 1 456 ? 5.277 -75.875 -16.453 1 80.56 456 LYS B CA 1
ATOM 7527 C C . LYS B 1 456 ? 6.637 -76.375 -16.969 1 80.56 456 LYS B C 1
ATOM 7529 O O . LYS B 1 456 ? 7.648 -75.688 -16.75 1 80.56 456 LYS B O 1
ATOM 7534 N N . MET B 1 457 ? 6.578 -77.5 -17.594 1 84 457 MET B N 1
ATOM 7535 C CA . MET B 1 457 ? 7.82 -78 -18.141 1 84 457 MET B CA 1
ATOM 7536 C C . MET B 1 457 ? 8.398 -77.062 -19.203 1 84 457 MET B C 1
ATOM 7538 O O . MET B 1 457 ? 9.594 -76.812 -19.188 1 84 457 MET B O 1
ATOM 7542 N N . LEU B 1 458 ? 7.535 -76.625 -20.047 1 79.19 458 LEU B N 1
ATOM 7543 C CA . LEU B 1 458 ? 7.977 -75.75 -21.109 1 79.19 458 LEU B CA 1
ATOM 7544 C C . LEU B 1 458 ? 8.477 -74.438 -20.547 1 79.19 458 LEU B C 1
ATOM 7546 O O . LEU B 1 458 ? 9.508 -73.875 -20.984 1 79.19 458 LEU B O 1
ATOM 7550 N N . ASN B 1 459 ? 7.758 -73.875 -19.641 1 74.62 459 ASN B N 1
ATOM 7551 C CA . ASN B 1 459 ? 8.156 -72.625 -19.016 1 74.62 459 ASN B CA 1
ATOM 7552 C C . ASN B 1 459 ? 9.531 -72.75 -18.344 1 74.62 459 ASN B C 1
ATOM 7554 O O . ASN B 1 459 ? 10.352 -71.812 -18.453 1 74.62 459 ASN B O 1
ATOM 7558 N N . SER B 1 460 ? 9.664 -73.812 -17.656 1 80.69 460 SER B N 1
ATOM 7559 C CA . SER B 1 460 ? 10.945 -74.062 -17 1 80.69 460 SER B CA 1
ATOM 7560 C C . SER B 1 460 ? 12.07 -74.188 -18.016 1 80.69 460 SER B C 1
ATOM 7562 O O . SER B 1 460 ? 13.156 -73.625 -17.828 1 80.69 460 SER B O 1
ATOM 7564 N N . MET B 1 461 ? 11.781 -74.938 -19.016 1 82.44 461 MET B N 1
ATOM 7565 C CA . MET B 1 461 ? 12.781 -75.188 -20.062 1 82.44 461 MET B CA 1
ATOM 7566 C C . MET B 1 461 ? 13.172 -73.875 -20.766 1 82.44 461 MET B C 1
ATOM 7568 O O . MET B 1 461 ? 14.359 -73.562 -20.875 1 82.44 461 MET B O 1
ATOM 7572 N N . TYR B 1 462 ? 12.211 -73.125 -21.141 1 75.75 462 TYR B N 1
ATOM 7573 C CA . TYR B 1 462 ? 12.5 -71.938 -21.891 1 75.75 462 TYR B CA 1
ATOM 7574 C C . TYR B 1 462 ? 13.133 -70.875 -21 1 75.75 462 TYR B C 1
ATOM 7576 O O . TYR B 1 462 ? 13.984 -70.062 -21.453 1 75.75 462 TYR B O 1
ATOM 7584 N N . SER B 1 463 ? 12.695 -70.812 -19.859 1 74.88 463 SER B N 1
ATOM 7585 C CA . SER B 1 463 ? 13.336 -69.875 -18.922 1 74.88 463 SER B CA 1
ATOM 7586 C C . SER B 1 463 ? 14.82 -70.188 -18.781 1 74.88 463 SER B C 1
ATOM 7588 O O . SER B 1 463 ? 15.641 -69.312 -18.719 1 74.88 463 SER B O 1
ATOM 7590 N N . LYS B 1 464 ? 15.117 -71.438 -18.734 1 77.81 464 LYS B N 1
ATOM 7591 C CA . LYS B 1 464 ? 16.516 -71.812 -18.641 1 77.81 464 LYS B CA 1
ATOM 7592 C C . LYS B 1 464 ? 17.281 -71.5 -19.906 1 77.81 464 LYS B C 1
ATOM 7594 O O . LYS B 1 464 ? 18.422 -71.062 -19.844 1 77.81 464 LYS B O 1
ATOM 7599 N N . PHE B 1 465 ? 16.656 -71.688 -20.984 1 73.81 465 PHE B N 1
ATOM 7600 C CA . PHE B 1 465 ? 17.281 -71.375 -22.266 1 73.81 465 PHE B CA 1
ATOM 7601 C C . PHE B 1 465 ? 17.578 -69.875 -22.359 1 73.81 465 PHE B C 1
ATOM 7603 O O . PHE B 1 465 ? 18.656 -69.5 -22.812 1 73.81 465 PHE B O 1
ATOM 7610 N N . ASP B 1 466 ? 16.609 -69.125 -21.969 1 68.56 466 ASP B N 1
ATOM 7611 C CA . ASP B 1 466 ? 16.766 -67.688 -22 1 68.56 466 ASP B CA 1
ATOM 7612 C C . ASP B 1 466 ? 17.953 -67.25 -21.156 1 68.56 466 ASP B C 1
ATOM 7614 O O . ASP B 1 466 ? 18.719 -66.375 -21.562 1 68.56 466 ASP B O 1
ATOM 7618 N N . ARG B 1 467 ? 18.047 -67.812 -20.078 1 72.31 467 ARG B N 1
ATOM 7619 C CA . ARG B 1 467 ? 19.141 -67.438 -19.188 1 72.31 467 ARG B CA 1
ATOM 7620 C C . ARG B 1 467 ? 20.484 -67.812 -19.812 1 72.31 467 ARG B C 1
ATOM 7622 O O . ARG B 1 467 ? 21.469 -67.062 -19.641 1 72.31 467 ARG B O 1
ATOM 7629 N N . LEU B 1 468 ? 20.406 -68.812 -20.516 1 69.56 468 LEU B N 1
ATOM 7630 C CA . LEU B 1 468 ? 21.656 -69.25 -21.109 1 69.56 468 LEU B CA 1
ATOM 7631 C C . LEU B 1 468 ? 22 -68.438 -22.359 1 69.56 468 LEU B C 1
ATOM 7633 O O . LEU B 1 468 ? 23.172 -68.312 -22.734 1 69.56 468 LEU B O 1
ATOM 7637 N N . THR B 1 469 ? 20.891 -68.062 -22.938 1 61.28 469 THR B N 1
ATOM 7638 C CA . THR B 1 469 ? 21.172 -67.25 -24.141 1 61.28 469 THR B CA 1
ATOM 7639 C C . THR B 1 469 ? 21.375 -65.812 -23.812 1 61.28 469 THR B C 1
ATOM 7641 O O . THR B 1 469 ? 21.719 -65 -24.688 1 61.28 469 THR B O 1
ATOM 7644 N N . SER B 1 470 ? 20.828 -65.312 -22.766 1 55.97 470 SER B N 1
ATOM 7645 C CA . SER B 1 470 ? 21.047 -63.906 -22.453 1 55.97 470 SER B CA 1
ATOM 7646 C C . SER B 1 470 ? 22.531 -63.562 -22.516 1 55.97 470 SER B C 1
ATOM 7648 O O . SER B 1 470 ? 23.328 -64 -21.688 1 55.97 470 SER B O 1
ATOM 7650 N N . VAL B 1 471 ? 22.984 -63.75 -23.641 1 44.12 471 VAL B N 1
ATOM 7651 C CA . VAL B 1 471 ? 24.203 -63 -23.906 1 44.12 471 VAL B CA 1
ATOM 7652 C C . VAL B 1 471 ? 23.938 -61.5 -23.797 1 44.12 471 VAL B C 1
ATOM 7654 O O . VAL B 1 471 ? 22.922 -61 -24.297 1 44.12 471 VAL B O 1
#

Radius of gyration: 41.21 Å; Cα contacts (8 Å, |Δi|>4): 1284; chains: 2; bounding box: 119×126×91 Å

Nearest PDB structures (foldseek):
  4iae-assembly1_A  TM=8.521E-01  e=1.005E-09  Nostoc sp. PCC 7120 = FACHB-418
  3tff-assembly2_B  TM=8.484E-01  e=1.005E-09  Nostoc sp. PCC 7120 = FACHB-418
  3tfg-assembly2_B  TM=8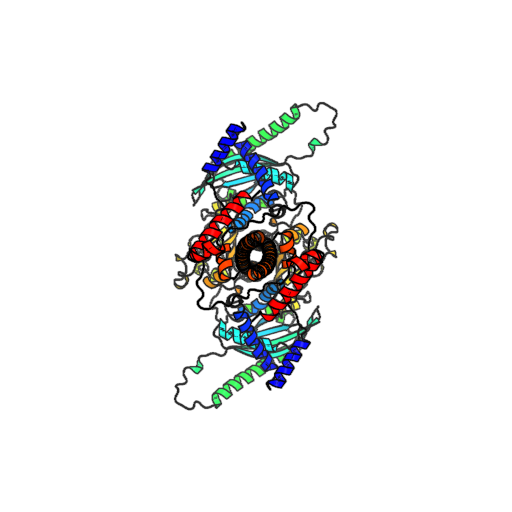.493E-01  e=1.320E-09  Nostoc sp. PCC 7120 = FACHB-418
  6dxi-assembly1_A  TM=8.464E-01  e=8.530E-10  Nostoc sp.
  3tfe-assembly2_B  TM=8.536E-01  e=1.832E-09  Nostoc sp. PCC 7120 = FACHB-418

Sequence (942 aa):
MTYTVYDDIITIKLIQEACRVLGVSMEAILKLFGEYFFKFCKMSGYDRMLRTLGGNLTEFIENLDALHSYLALSYQEMNAPSFRVEKAADGKMLLHYYSDRSGLCHIVPGIIEAVAKDFFDTDVTMDILDMSKEEERTGKKEHVVFLVVQKSHREMRRAKPNQKQDNQDILRDQEAMEAAFLRMKEKYLSVSVCPVKKSHWEIVRSIVMFGKGHLVNTFVPVYPEQLWIEQKTFCNAFPFHIVFDESLRVKQAGVNIQKYVPGLQTQKIRLDEYFSIIHPQVTFNIFSICKFINSQFVLKARRERMPEAWKSQPALKLRGQMIWMEAVGCMIYMCSPKLRSLQELEERGMHLSDIAPHDTTRDLILLNQQRLAEIELSNQLERKKEELRILSKHLAIEKKKTETLLYAMLPEHVANQLKEGKKVAAGEFKTCTILFSDVVTFTNICAACQPIQIVKMLNSMYSKFDRLTSVMTYTVYDDIITIKLIQEACRVLGVSMEAILKLFGEYFFKFCKMSGYDRMLRTLGGNLTEFIENLDALHSYLALSYQEMNAPSFRVEKAADGKMLLHYYSDRSGLCHIVPGIIEAVAKDFFDTDVTMDILDMSKEEERTGKKEHVVFLVVQKSHREMRRAKPNQKQDNQDILRDQEAMEAAFLRMKEKYLSVSVCPVKKSHWEIVRSIVMFGKGHLVNTFVPVYPEQLWIEQKTFCNAFPFHIVFDESLRVKQAGVNIQKYVPGLQTQKIRLDEYFSIIHPQVTFNIFSICKFINSQFVLKARRERMPEAWKSQPALKLRGQMIWMEAVGCMIYMCSPKLRSLQELEERGMHLSDIAPHDTTRDLILLNQQRLAEIELSNQLERKKEELRILSKHLAIEKKKTETLLYAMLPEHVANQLKEGKKVAAGEFKTCTILFSDVVTFTNICAACQPIQIVKMLNSMYSKFDRLTSV